Protein AF-A0A3D4G2L9-F1 (afdb_monomer_lite)

Radius of gyration: 35.02 Å; chains: 1; bounding box: 90×69×98 Å

Sequence (858 aa):
MGRDNPLTGMWLRDALRQKEFPTIKDLTLGGKFFPYRFGQALWAYVGGTYGDEAVVQLFRQSLRMGFSTAIEQVLGISQDSLSVDWKNSVEKAYGSLMEGRVAPDSTGTLLLSPKTGAGTQNLGPSLSPDGRYIAYMSEQDLFSVDLFLADAKTGQAIRKLSNTTSTPHFDALRFVESSGTWSPDGKYFAYAVYADGDNQIAIVEAETGGHWKTLKPLRDGAINNPAWSPDGRSIAFTGIVGGVSDLYLYDIESGDVRQLTHDRNADFNPDWSPDGATIVFASDRGPETDFDRLVYSEFRLSFLDVASGEVHTPEMLGNVRHSNPQYAPDGSVYFLSDPDGFSDIYQYQDTTVRRVTRTATGVSGHTSTAPALSVADKTGELAFTVFSDFEFHIVTLPATPTTTLATAPTPEEEAARQLPPSNPDRFSRVDGYLADATTGLDPVGFFSTAEASTYEPALALDYLGQPAFGVGTDRFGNYVGGGASASFSDMLGNKLLGTQVQAQGSVKDIGGSAFYADLSDRWNRVIGVSHIPYVLSFIEQGIDKNGRYLGQILDRIYVSSATAQVAYPFSMTRRFEARVGFTRYASNQQIQKYYVDQFGRCCYDLQIEDRPDRFDPLNMVNAGVALIYDNSYSGFVSPVRGGRSRYDLTATTGTINFLTATADWRRYFGLHRNLTFAVRGLHYGRYGNLTGANDQQVLQPTFLGYEWFIRGYDYRSFTPEECGASVGGVEGGACPVRNRLFGHKVAVMSGEFRVPLLGVEQYGLFTFPFVPTELVMFADGGLAWDSHLLNASGSLEMPDAPVLEFSRSSSERIPVFTAGVGARFNVLGFLVLEAYYAYPFQRPDKGAHWGFHLAPGW

Secondary structure (DSSP, 8-state):
---B-HHHHHHHHHHHHHT----HHHHHH-SSS-HHHHHHHHHHHHHHHH-HHHHHHHHHHHHHH-HHHHHHHHHSS-HHHHHHHHHHHHHHHHTGGGTTPBPGGGSSEEEESGGGT--SBEEEEEE-TTSSEEEEEEEEETTEEEEEEEETTT--EEEEEE-TTTSTTEEEE-TTT---EE-TTSSEEEEEEEETTEEEEEEEETTT--EEEEE---SSSEEEEEEE-TTSSEEEEEEEETTEEEEEEEETTT--EEE---SSS-EEEEEE-TTSSEEEEEE--STT-BTTTTB-PPPEEEEEETTT--EE----SSSS-EEEEEE-TTS-EEEEE-TTSSBEEEEEETTEEEE---BSSBB--SSSSS--EEE-TTT--EEEEEEETTEEEEEEE-------BPPPPPHHHHGGGBPSSSS-SS--HHHHHHH-TTTTPPPTTSS-TTTPPPP----EEEEEPPPEEEEEEETTEEEEEEEEEEEEE-TTS-EEEEEEEEEESEEEEEEEEEEEEE-SSSSEEEEEEEEEEEEEEEEEEEEETTEEEEEEEEEEEEEEEEEEEEEEESSSSEEEEEEEEEEEEEEEEEEEEEEE-TTSPEEEEEEEEEE--SSPPEEEEEEEEEEEEE--EE-SSSEEEEEEEEEEEEEEEESSEEEEEEEEEEEEEEEETTEEEEEEEEEEEEEEE-B-TTS-B-SPPEETTSTTT-TT--GGG--GGGS---SSS-S----HHHHTTEESEEEEEEEEEEEEEEE-TTS-SEE-TTS-EEEEEEEEEEEEE-S-EE-TTS-EES--PPP----SS-SS---EEEEEEEEEEEETTTEEEEEEEEEETT-TTT-SEEEEEEEE--

Foldseek 3Di:
DDFQALQLLLLLLQCVVVVHADQPVCLVPNDQDDVVSVVVLLLLACCLAVNNVLVVQQVVVCVPPNNQVSCCVSVVDGSRVSRVVSNVLSCVQQVVVLPPADAQCRQFAFQADVVLVFALAWAQWAAQLVRQKIWTWGPNDDPATFIFIDGRPRNHTPGTLDDCFPDVFFPHFPRFAAHWEAQLVRQKIWGWTQGLNAIWIWMAGPVPSHTDDIARLDPDWYWHAWEAANVRQKIWTWTQDPNATFIWIAGPPVRDIDTLDDDRKHWHQWYAFNVRQKIKTWIQDDPQDDVVLNTTQATFIWIAGRPPSDIDTDDDQPRWHWENWYAELVRKIWTWTQLLSATFIWIDDPNFIFTSRRHSRHFDGPDNHGNFWYANHNQRKIWGWDQHPNGITIRIDGNDDGDGTDDHDDPSSNLSSGSPPSRRPDDHPVVVCVVPVPPPDDDPCPPPPVPDDDDDFDWDWDDKDDKDWDWDQDPVGTKIKIKIKTWIGGPVRQKIKIKMWIAMRDPVQIWIKIKIWGNVDQWIKMKMKIKGKDWDWDWDWDADPVGTWTKIKIKIKIKIKIKIKIKGASDPFKIKIKMKMKIKIWIWMKIWIFHADPVRHTDPDTDIDTDPTPDDMFIKIKIKMKIKGDDFDDDFFGTAGHWIWMWMWMFMDGQWTWIWTKIKIKGWDNVDLFKIKIKIKIKIAIGDTQAGPVLDRPDWFDFCQPVVFPPPSDPVLDDVVQFDDDDDPDPDGHRLLRVFRGARIKIKIKIKMKGFDEDPPSHHPDDDHQKTKMKIWMKMKMGHAYQWDAPPVSDTDDGLDEDDDDDLDDSHNYMKMKTWMWMWICHRQFKIKIKIWIAISNRVPSGIDIDIDIDGGD

pLDDT: mean 87.5, std 12.09, range [35.16, 98.56]

Structure (mmCIF, N/CA/C/O backbone):
data_AF-A0A3D4G2L9-F1
#
_entry.id   AF-A0A3D4G2L9-F1
#
loop_
_atom_site.group_PDB
_atom_site.id
_atom_site.type_symbol
_atom_site.label_atom_id
_atom_site.label_alt_id
_atom_site.label_comp_id
_atom_site.label_asym_id
_atom_site.label_entity_id
_atom_site.label_seq_id
_atom_site.pdbx_PDB_ins_code
_atom_site.Cartn_x
_atom_site.Cartn_y
_atom_site.Cartn_z
_atom_site.occupancy
_atom_site.B_iso_or_equiv
_atom_site.auth_seq_id
_atom_site.auth_comp_id
_atom_site.auth_asym_id
_atom_site.auth_atom_id
_atom_site.pdbx_PDB_model_num
ATOM 1 N N . MET A 1 1 ? -20.601 18.721 8.412 1.00 57.03 1 MET A N 1
ATOM 2 C CA . MET A 1 1 ? -19.668 17.562 8.423 1.00 57.03 1 MET A CA 1
ATOM 3 C C . MET A 1 1 ? -20.036 16.731 9.641 1.00 57.03 1 MET A C 1
ATOM 5 O O . MET A 1 1 ? -20.140 17.361 10.679 1.00 57.03 1 MET A O 1
ATOM 9 N N . GLY A 1 2 ? -20.283 15.416 9.559 1.00 71.25 2 GLY A N 1
ATOM 10 C CA . GLY A 1 2 ? -20.695 14.625 10.736 1.00 71.25 2 GLY A CA 1
ATOM 11 C C . GLY A 1 2 ? -19.741 14.828 11.919 1.00 71.25 2 GLY A C 1
ATOM 12 O O . GLY A 1 2 ? -18.528 14.646 11.770 1.00 71.25 2 GLY A O 1
ATOM 13 N N . ARG A 1 3 ? -20.281 15.314 13.042 1.00 85.44 3 ARG A N 1
ATOM 14 C CA . ARG A 1 3 ? -19.499 15.845 14.168 1.00 85.44 3 ARG A CA 1
ATOM 15 C C . ARG A 1 3 ? -19.328 14.858 15.309 1.00 85.44 3 ARG A C 1
ATOM 17 O O . ARG A 1 3 ? -18.328 14.965 16.010 1.00 85.44 3 ARG A O 1
ATOM 24 N N . ASP A 1 4 ? -20.236 13.896 15.452 1.00 88.12 4 ASP A N 1
ATOM 25 C CA . ASP A 1 4 ? -20.054 12.771 16.364 1.00 88.12 4 ASP A CA 1
ATOM 26 C C . ASP A 1 4 ? -18.956 11.863 15.796 1.00 88.12 4 ASP A C 1
ATOM 28 O O . ASP A 1 4 ? -19.143 11.187 14.781 1.00 88.12 4 ASP A O 1
ATOM 32 N N . ASN A 1 5 ? -17.755 11.944 16.368 1.00 91.06 5 ASN A N 1
ATOM 33 C CA . ASN A 1 5 ? -16.632 11.121 15.942 1.00 91.06 5 ASN A CA 1
ATOM 34 C C . ASN A 1 5 ? -15.616 10.938 17.082 1.00 91.06 5 ASN A C 1
ATOM 36 O O . ASN A 1 5 ? -14.553 11.577 17.080 1.00 91.06 5 ASN A O 1
ATOM 40 N N . PRO A 1 6 ? -15.899 10.031 18.035 1.00 93.12 6 PRO A N 1
ATOM 41 C CA . PRO A 1 6 ? -15.015 9.752 19.166 1.00 93.12 6 PRO A CA 1
ATOM 42 C C . PRO A 1 6 ? -13.603 9.351 18.727 1.00 93.12 6 PRO A C 1
ATOM 44 O O . PRO A 1 6 ? -12.615 9.745 19.350 1.00 93.12 6 PRO A O 1
ATOM 47 N N . LEU A 1 7 ? -13.499 8.619 17.609 1.00 92.69 7 LEU A N 1
ATOM 48 C CA . LEU A 1 7 ? -12.228 8.171 17.054 1.00 92.69 7 LEU A CA 1
ATOM 49 C C . LEU A 1 7 ? -11.357 9.348 16.613 1.00 92.69 7 LEU A C 1
ATOM 51 O O . LEU A 1 7 ? -10.200 9.403 16.995 1.00 92.69 7 LEU A O 1
ATOM 55 N N . THR A 1 8 ? -11.875 10.315 15.856 1.00 94.25 8 THR A N 1
ATOM 56 C CA . THR A 1 8 ? -11.108 11.521 15.500 1.00 94.25 8 THR A CA 1
ATOM 57 C C . THR A 1 8 ? -10.847 12.403 16.729 1.00 94.25 8 THR A C 1
ATOM 59 O O . THR A 1 8 ? -9.760 12.972 16.847 1.00 94.25 8 THR A O 1
ATOM 62 N N . GLY A 1 9 ? -11.774 12.445 17.692 1.00 94.88 9 GLY A N 1
ATOM 63 C CA . GLY A 1 9 ? -11.560 13.086 18.994 1.00 94.88 9 GLY A CA 1
ATOM 64 C C . GLY A 1 9 ? -10.332 12.541 19.736 1.00 94.88 9 GLY A C 1
ATOM 65 O O . GLY A 1 9 ? -9.551 13.321 20.274 1.00 94.88 9 GLY A O 1
ATOM 66 N N . MET A 1 10 ? -10.087 11.226 19.689 1.00 95.25 10 MET A N 1
ATOM 67 C CA . MET A 1 10 ? -8.894 10.587 20.268 1.00 95.25 10 MET A CA 1
ATOM 68 C C . MET A 1 10 ? -7.580 11.187 19.739 1.00 95.25 10 MET A C 1
ATOM 70 O O . MET A 1 10 ? -6.679 11.461 20.531 1.00 95.25 10 MET A O 1
ATOM 74 N N . TRP A 1 11 ? -7.484 11.448 18.428 1.00 95.00 11 TRP A N 1
ATOM 75 C CA . TRP A 1 11 ? -6.295 12.052 17.804 1.00 95.00 11 TRP A CA 1
ATOM 76 C C . TRP A 1 11 ? -6.073 13.493 18.271 1.00 95.00 11 TRP A C 1
ATOM 78 O O . TRP A 1 11 ? -4.942 13.901 18.533 1.00 95.00 11 TRP A O 1
ATOM 88 N N . LEU A 1 12 ? -7.157 14.263 18.405 1.00 95.81 12 LEU A N 1
ATOM 89 C CA . LEU A 1 12 ? -7.102 15.630 18.920 1.00 95.81 12 LEU A CA 1
ATOM 90 C C . LEU A 1 12 ? -6.662 15.661 20.388 1.00 95.81 12 LEU A C 1
ATOM 92 O O . LEU A 1 12 ? -5.822 16.478 20.760 1.00 95.81 12 LEU A O 1
ATOM 96 N N . ARG A 1 13 ? -7.191 14.750 21.212 1.00 95.56 13 ARG A N 1
ATOM 97 C CA . ARG A 1 13 ? -6.804 14.609 22.622 1.00 95.56 13 ARG A CA 1
ATOM 98 C C . ARG A 1 13 ? -5.338 14.223 22.776 1.00 95.56 13 ARG A C 1
ATOM 100 O O . ARG A 1 13 ? -4.658 14.779 23.635 1.00 95.56 13 ARG A O 1
ATOM 107 N N . ASP A 1 14 ? -4.826 13.332 21.928 1.00 95.56 14 ASP A N 1
ATOM 108 C CA . ASP A 1 14 ? -3.401 12.992 21.941 1.00 95.56 14 ASP A CA 1
ATOM 109 C C . ASP A 1 14 ? -2.525 14.200 21.569 1.00 95.56 14 ASP A C 1
ATOM 111 O O . ASP A 1 14 ? -1.575 14.506 22.287 1.00 95.56 14 ASP A O 1
ATOM 115 N N . ALA A 1 15 ? -2.915 14.974 20.549 1.00 95.19 15 ALA A N 1
ATOM 116 C CA . ALA A 1 15 ? -2.230 16.216 20.182 1.00 95.19 15 ALA A CA 1
ATOM 117 C C . ALA A 1 15 ? -2.188 17.242 21.330 1.00 95.19 15 ALA A C 1
ATOM 119 O O . ALA A 1 15 ? -1.148 17.859 21.581 1.00 95.19 15 ALA A O 1
ATOM 120 N N . LEU A 1 16 ? -3.293 17.402 22.069 1.00 94.31 16 LEU A N 1
ATOM 121 C CA . LEU A 1 16 ? -3.329 18.250 23.265 1.00 94.31 16 LEU A CA 1
ATOM 122 C C . LEU A 1 16 ? -2.407 17.727 24.369 1.00 94.31 16 LEU A C 1
ATOM 124 O O . LEU A 1 16 ? -1.649 18.502 24.954 1.00 94.31 16 LEU A O 1
ATOM 128 N N . ARG A 1 17 ? -2.444 16.416 24.637 1.00 93.69 17 ARG A N 1
ATOM 129 C CA . ARG A 1 17 ? -1.611 15.762 25.657 1.00 93.69 17 ARG A CA 1
ATOM 130 C C . ARG A 1 17 ? -0.122 15.943 25.365 1.00 93.69 17 ARG A C 1
ATOM 132 O O . ARG A 1 17 ? 0.632 16.285 26.274 1.00 93.69 17 ARG A O 1
ATOM 139 N N . GLN A 1 18 ? 0.278 15.774 24.104 1.00 92.88 18 GLN A N 1
ATOM 140 C CA . GLN A 1 18 ? 1.651 15.994 23.639 1.00 92.88 18 GLN A CA 1
ATOM 141 C C . GLN A 1 18 ? 2.049 17.470 23.598 1.00 92.88 18 GLN A C 1
ATOM 143 O O . GLN A 1 18 ? 3.231 17.786 23.500 1.00 92.88 18 GLN A O 1
ATOM 148 N N . LYS A 1 19 ? 1.077 18.389 23.682 1.00 93.50 19 LYS A N 1
ATOM 149 C CA . LYS A 1 19 ? 1.259 19.822 23.402 1.00 93.50 19 LYS A CA 1
ATOM 150 C C . LYS A 1 19 ? 1.790 20.069 21.984 1.00 93.50 19 LYS A C 1
ATOM 152 O O . LYS A 1 19 ? 2.427 21.089 21.721 1.00 93.50 19 LYS A O 1
ATOM 157 N N . GLU A 1 20 ? 1.479 19.158 21.069 1.00 92.81 20 GLU A N 1
ATOM 158 C CA . GLU A 1 20 ? 1.889 19.174 19.671 1.00 92.81 20 GLU A CA 1
ATOM 159 C C . GLU A 1 20 ? 0.643 19.163 18.787 1.00 92.81 20 GLU A C 1
ATOM 161 O O . GLU A 1 20 ? 0.123 18.116 18.418 1.00 92.81 20 GLU A O 1
ATOM 166 N N . PHE A 1 21 ? 0.144 20.351 18.456 1.00 94.31 21 PHE A N 1
ATOM 167 C CA . PHE A 1 21 ? -1.067 20.514 17.656 1.00 94.31 21 PHE A CA 1
ATOM 168 C C . PHE A 1 21 ? -0.716 21.046 16.256 1.00 94.31 21 PHE A C 1
ATOM 170 O O . PHE A 1 21 ? 0.056 22.007 16.179 1.00 94.31 21 PHE A O 1
ATOM 177 N N . PRO A 1 22 ? -1.244 20.463 15.161 1.00 93.94 22 PRO A N 1
ATOM 178 C CA . PRO A 1 22 ? -0.852 20.855 13.811 1.00 93.94 22 PRO A CA 1
ATOM 179 C C . PRO A 1 22 ? -1.331 22.258 13.453 1.00 93.94 22 PRO A C 1
ATOM 181 O O . PRO A 1 22 ? -2.478 22.628 13.707 1.00 93.94 22 PRO A O 1
ATOM 184 N N . THR A 1 23 ? -0.482 23.011 12.757 1.00 93.62 23 THR A N 1
ATOM 185 C CA . THR A 1 23 ? -0.946 24.169 11.993 1.00 93.62 23 THR A CA 1
ATOM 186 C C . THR A 1 23 ? -1.552 23.718 10.667 1.00 93.62 23 THR A C 1
ATOM 188 O O . THR A 1 23 ? -1.277 22.631 10.155 1.00 93.62 23 THR A O 1
ATOM 191 N N . ILE A 1 24 ? -2.326 24.592 10.029 1.00 91.44 24 ILE A N 1
ATOM 192 C CA . ILE A 1 24 ? -2.864 24.327 8.686 1.00 91.44 24 ILE A CA 1
ATOM 193 C C . ILE A 1 24 ? -1.741 24.153 7.648 1.00 91.44 24 ILE A C 1
ATOM 195 O O . ILE A 1 24 ? -1.888 23.433 6.658 1.00 91.44 24 ILE A O 1
ATOM 199 N N . LYS A 1 25 ? -0.584 24.783 7.884 1.00 88.81 25 LYS A N 1
ATOM 200 C CA . LYS A 1 25 ? 0.602 24.606 7.043 1.00 88.81 25 LYS A CA 1
ATOM 201 C C . LYS A 1 25 ? 1.200 23.205 7.204 1.00 88.81 25 LYS A C 1
ATOM 203 O O . LYS A 1 25 ? 1.590 22.591 6.214 1.00 88.81 25 LYS A O 1
ATOM 208 N N . ASP A 1 26 ? 1.215 22.675 8.424 1.00 89.00 26 ASP A N 1
ATOM 209 C CA . ASP A 1 26 ? 1.700 21.316 8.684 1.00 89.00 26 ASP A CA 1
ATOM 210 C C . ASP A 1 26 ? 0.813 20.265 8.010 1.00 89.00 26 ASP A C 1
ATOM 212 O O . ASP A 1 26 ? 1.333 19.297 7.468 1.00 89.00 26 ASP A O 1
ATOM 216 N N . LEU A 1 27 ? -0.507 20.489 7.954 1.00 87.94 27 LEU A N 1
ATOM 217 C CA . LEU A 1 27 ? -1.450 19.596 7.262 1.00 87.94 27 LEU A CA 1
ATOM 218 C C . LEU A 1 27 ? -1.332 19.624 5.730 1.00 87.94 27 LEU A C 1
ATOM 220 O O . LEU A 1 27 ? -1.838 18.722 5.067 1.00 87.94 27 LEU A O 1
ATOM 224 N N . THR A 1 28 ? -0.702 20.657 5.163 1.00 77.56 28 THR A N 1
ATOM 225 C CA . THR A 1 28 ? -0.549 20.815 3.705 1.00 77.56 28 THR A CA 1
ATOM 226 C C . THR A 1 28 ? 0.829 20.407 3.196 1.00 77.56 28 THR A C 1
ATOM 228 O O . THR A 1 28 ? 0.941 19.983 2.049 1.00 77.56 28 THR A O 1
ATOM 231 N N . LEU A 1 29 ? 1.874 20.535 4.018 1.00 71.88 29 LEU A N 1
ATOM 232 C CA . LEU A 1 29 ? 3.267 20.327 3.599 1.00 71.88 29 LEU A CA 1
ATOM 233 C C . LEU A 1 29 ? 4.023 19.282 4.436 1.00 71.88 29 LEU A C 1
ATOM 235 O O . LEU A 1 29 ? 5.112 18.869 4.042 1.00 71.88 29 LEU A O 1
ATOM 239 N N . GLY A 1 30 ? 3.495 18.885 5.596 1.00 68.44 30 GLY A N 1
ATOM 240 C CA . GLY A 1 30 ? 4.142 17.963 6.528 1.00 68.44 30 GLY A CA 1
ATOM 241 C C . GLY A 1 30 ? 3.602 16.533 6.438 1.00 68.44 30 GLY A C 1
ATOM 242 O O . GLY A 1 30 ? 2.442 16.310 6.112 1.00 68.44 30 GLY A O 1
ATOM 243 N N . GLY A 1 31 ? 4.448 15.552 6.770 1.00 68.12 31 GLY A N 1
ATOM 244 C CA . GLY A 1 31 ? 4.070 14.130 6.843 1.00 68.12 31 GLY A CA 1
ATOM 245 C C . GLY A 1 31 ? 3.801 13.603 8.258 1.00 68.12 31 GLY A C 1
ATOM 246 O O . GLY A 1 31 ? 3.471 12.433 8.410 1.00 68.12 31 GLY A O 1
ATOM 247 N N . LYS A 1 32 ? 3.970 14.436 9.298 1.00 80.12 32 LYS A N 1
ATOM 248 C CA . LYS A 1 32 ? 3.861 14.015 10.709 1.00 80.12 32 LYS A CA 1
ATOM 249 C C . LYS A 1 32 ? 2.415 13.771 11.149 1.00 80.12 32 LYS A C 1
ATOM 251 O O . LYS A 1 32 ? 2.148 12.833 11.888 1.00 80.12 32 LYS A O 1
ATOM 256 N N . PHE A 1 33 ? 1.493 14.630 10.728 1.00 86.25 33 PHE A N 1
ATOM 257 C CA . PHE A 1 33 ? 0.098 14.582 11.161 1.00 86.25 33 PHE A CA 1
ATOM 258 C C . PHE A 1 33 ? -0.756 13.921 10.095 1.00 86.25 33 PHE A C 1
ATOM 260 O O . PHE A 1 33 ? -0.659 14.280 8.926 1.00 86.25 33 PHE A O 1
ATOM 267 N N . PHE A 1 34 ? -1.624 12.993 10.496 1.00 83.06 34 PHE A N 1
ATOM 268 C CA . PHE A 1 34 ? -2.478 12.268 9.564 1.00 83.06 34 PHE A CA 1
ATOM 269 C C . PHE A 1 34 ? -3.596 13.181 9.012 1.00 83.06 34 PHE A C 1
ATOM 271 O O . PHE A 1 34 ? -4.556 13.472 9.741 1.00 83.06 34 PHE A O 1
ATOM 278 N N . PRO A 1 35 ? -3.530 13.638 7.741 1.00 83.81 35 PRO A N 1
ATOM 279 C CA . PRO A 1 35 ? -4.406 14.708 7.259 1.00 83.81 35 PRO A CA 1
ATOM 280 C C . PRO A 1 35 ? -5.878 14.306 7.219 1.00 83.81 35 PRO A C 1
ATOM 282 O O . PRO A 1 35 ? -6.743 15.165 7.316 1.00 83.81 35 PRO A O 1
ATOM 285 N N . TYR A 1 36 ? -6.183 13.009 7.125 1.00 83.38 36 TYR A N 1
ATOM 286 C CA . TYR A 1 36 ? -7.562 12.525 7.120 1.00 83.38 36 TYR A CA 1
ATOM 287 C C . TYR A 1 36 ? -8.292 12.842 8.439 1.00 83.38 36 TYR A C 1
ATOM 289 O O . TYR A 1 36 ? -9.404 13.363 8.420 1.00 83.38 36 TYR A O 1
ATOM 297 N N . ARG A 1 37 ? -7.647 12.607 9.593 1.00 90.81 37 ARG A N 1
ATOM 298 C CA . ARG A 1 37 ? -8.242 12.848 10.923 1.00 90.81 37 ARG A CA 1
ATOM 299 C C . ARG A 1 37 ? -8.243 14.329 11.281 1.00 90.81 37 ARG A C 1
ATOM 301 O O . ARG A 1 37 ? -9.284 14.898 11.600 1.00 90.81 37 ARG A O 1
ATOM 308 N N . PHE A 1 38 ? -7.085 14.976 11.175 1.00 93.81 38 PHE A N 1
ATOM 309 C CA . PHE A 1 38 ? -6.957 16.397 11.500 1.00 93.81 38 PHE A CA 1
ATOM 310 C C . PHE A 1 38 ? -7.678 17.296 10.492 1.00 93.81 38 PHE A C 1
ATOM 312 O O . PHE A 1 38 ? -8.262 18.298 10.886 1.00 93.81 38 PHE A O 1
ATOM 319 N N . GLY A 1 39 ? -7.705 16.919 9.213 1.00 92.31 39 GLY A N 1
ATOM 320 C CA . GLY A 1 39 ? -8.463 17.614 8.177 1.00 92.31 39 GLY A CA 1
ATOM 321 C C . GLY A 1 39 ? -9.968 17.514 8.402 1.00 92.31 39 GLY A C 1
ATOM 322 O O . GLY A 1 39 ? -10.643 18.537 8.342 1.00 92.31 39 GLY A O 1
ATOM 323 N N . GLN A 1 40 ? -10.501 16.332 8.748 1.00 92.19 40 GLN A N 1
ATOM 324 C CA . GLN A 1 40 ? -11.907 16.202 9.160 1.00 92.19 40 GLN A CA 1
ATOM 325 C C . GLN A 1 40 ? -12.220 17.140 10.332 1.00 92.19 40 GLN A C 1
ATOM 327 O O . GLN A 1 40 ? -13.193 17.889 10.272 1.00 92.19 40 GLN A O 1
ATOM 332 N N . ALA A 1 41 ? -11.395 17.121 11.382 1.00 94.69 41 ALA A N 1
ATOM 333 C CA . ALA A 1 41 ? -11.581 17.975 12.550 1.00 94.69 41 ALA A CA 1
ATOM 334 C C . ALA A 1 41 ? -11.489 19.474 12.225 1.00 94.69 41 ALA A C 1
ATOM 336 O O . ALA A 1 41 ? -12.287 20.256 12.740 1.00 94.69 41 ALA A O 1
ATOM 337 N N . LEU A 1 42 ? -10.570 19.879 11.345 1.00 94.44 42 LEU A N 1
ATOM 338 C CA . LEU A 1 42 ? -10.479 21.253 10.853 1.00 94.44 42 LEU A CA 1
ATOM 339 C C . LEU A 1 42 ? -11.754 21.647 10.099 1.00 94.44 42 LEU A C 1
ATOM 341 O O . LEU A 1 42 ? -12.297 22.723 10.329 1.00 94.44 42 LEU A O 1
ATOM 345 N N . TRP A 1 43 ? -12.270 20.780 9.227 1.00 92.50 43 TRP A N 1
ATOM 346 C CA . TRP A 1 43 ? -13.494 21.071 8.484 1.00 92.50 43 TRP A CA 1
ATOM 347 C C . TRP A 1 43 ? -14.745 21.070 9.361 1.00 92.50 43 TRP A C 1
ATOM 349 O O . TRP A 1 43 ? -15.643 21.877 9.124 1.00 92.50 43 TRP A O 1
ATOM 359 N N . ALA A 1 44 ? -14.800 20.220 10.388 1.00 91.94 44 ALA A N 1
ATOM 360 C CA . ALA A 1 44 ? -15.837 20.278 11.414 1.00 91.94 44 ALA A CA 1
ATOM 361 C C . ALA A 1 44 ? -15.784 21.615 12.169 1.00 91.94 44 ALA A C 1
ATOM 363 O O . ALA A 1 44 ? -16.822 22.248 12.363 1.00 91.94 44 ALA A O 1
ATOM 364 N N . TYR A 1 45 ? -14.582 22.094 12.500 1.00 93.75 45 TYR A N 1
ATOM 365 C CA . TYR A 1 45 ? -14.388 23.395 13.132 1.00 93.75 45 TYR A CA 1
ATOM 366 C C . TYR A 1 45 ? -14.801 24.562 12.222 1.00 93.75 45 TYR A C 1
ATOM 368 O O . TYR A 1 45 ? -15.561 25.434 12.648 1.00 93.75 45 TYR A O 1
ATOM 376 N N . VAL A 1 46 ? -14.357 24.568 10.959 1.00 93.62 46 VAL A N 1
ATOM 377 C CA . VAL A 1 46 ? -14.706 25.615 9.986 1.00 93.62 46 VAL A CA 1
ATOM 378 C C . VAL A 1 46 ? -16.212 25.624 9.720 1.00 93.62 46 VAL A C 1
ATOM 380 O O . VAL A 1 46 ? -16.831 26.685 9.779 1.00 93.62 46 VAL A O 1
ATOM 383 N N . GLY A 1 47 ? -16.817 24.456 9.491 1.00 91.62 47 GLY A N 1
ATOM 384 C CA . GLY A 1 47 ? -18.261 24.322 9.292 1.00 91.62 47 GLY A CA 1
ATOM 385 C C . GLY A 1 47 ? -19.065 24.754 10.520 1.00 91.62 47 GLY A C 1
ATOM 386 O O . GLY A 1 47 ? -20.023 25.509 10.387 1.00 91.62 47 GLY A O 1
ATOM 387 N N . GLY A 1 48 ? -18.639 24.364 11.725 1.00 90.25 48 GLY A N 1
ATOM 388 C CA . GLY A 1 48 ? -19.311 24.736 12.973 1.00 90.25 48 GLY A CA 1
ATOM 389 C C . GLY A 1 48 ? -19.171 26.215 13.352 1.00 90.25 48 GLY A C 1
ATOM 390 O O . GLY A 1 48 ? -20.084 26.778 13.949 1.00 90.25 48 GLY A O 1
ATOM 391 N N . THR A 1 49 ? -18.059 26.860 12.989 1.00 92.00 49 THR A N 1
ATOM 392 C CA . THR A 1 49 ? -17.765 28.259 13.361 1.00 92.00 49 THR A CA 1
ATOM 393 C C . THR A 1 49 ? -18.238 29.255 12.298 1.00 92.00 49 THR A C 1
ATOM 395 O O . THR A 1 49 ? -18.864 30.270 12.611 1.00 92.00 49 THR A O 1
ATOM 398 N N . TYR A 1 50 ? -17.970 28.968 11.022 1.00 92.06 50 TYR A N 1
ATOM 399 C CA . TYR A 1 50 ? -18.242 29.869 9.895 1.00 92.06 50 TYR A CA 1
ATOM 400 C C . TYR A 1 50 ? -19.460 29.438 9.062 1.00 92.06 50 TYR A C 1
ATOM 402 O O . TYR A 1 50 ? -19.993 30.246 8.297 1.00 92.06 50 TYR A O 1
ATOM 410 N N . GLY A 1 51 ? -19.970 28.221 9.267 1.00 91.00 51 GLY A N 1
ATOM 411 C CA . GLY A 1 51 ? -21.083 27.628 8.525 1.00 91.00 51 GLY A CA 1
ATOM 412 C C . GLY A 1 51 ? -20.609 26.707 7.397 1.00 91.00 51 GLY A C 1
ATOM 413 O O . GLY A 1 51 ? -19.563 26.936 6.791 1.00 91.00 51 GLY A O 1
ATOM 414 N N . ASP A 1 52 ? -21.408 25.689 7.067 1.00 89.06 52 ASP A N 1
ATOM 415 C CA . ASP A 1 52 ? -21.067 24.689 6.037 1.00 89.06 52 ASP A CA 1
ATOM 416 C C . ASP A 1 52 ? -20.777 25.308 4.651 1.00 89.06 52 ASP A C 1
ATOM 418 O O . ASP A 1 52 ? -19.940 24.806 3.903 1.00 89.06 52 ASP A O 1
ATOM 422 N N . GLU A 1 53 ? -21.416 26.432 4.304 1.00 90.56 53 GLU A N 1
ATOM 423 C CA . GLU A 1 53 ? -21.176 27.134 3.031 1.00 90.56 53 GLU A CA 1
ATOM 424 C C . GLU A 1 53 ? -19.742 27.681 2.934 1.00 90.56 53 GLU A C 1
ATOM 426 O O . GLU A 1 53 ? -19.164 27.708 1.847 1.00 90.56 53 GLU A O 1
ATOM 431 N N . ALA A 1 54 ? -19.125 28.061 4.059 1.00 92.88 54 ALA A N 1
ATOM 432 C CA . ALA A 1 54 ? -17.745 28.538 4.070 1.00 92.88 54 ALA A CA 1
ATOM 433 C C . ALA A 1 54 ? -16.775 27.447 3.590 1.00 92.88 54 ALA A C 1
ATOM 435 O O . ALA A 1 54 ? -15.850 27.737 2.833 1.00 92.88 54 ALA A O 1
ATOM 436 N N . VAL A 1 55 ? -17.033 26.183 3.948 1.00 92.19 55 VAL A N 1
ATOM 437 C CA . VAL A 1 55 ? -16.257 25.029 3.468 1.00 92.19 55 VAL A CA 1
ATOM 438 C C . VAL A 1 55 ? -16.340 24.930 1.941 1.00 92.19 55 VAL A C 1
ATOM 440 O O . VAL A 1 55 ? -15.314 24.840 1.267 1.00 92.19 55 VAL A O 1
ATOM 443 N N . VAL A 1 56 ? -17.546 25.029 1.372 1.00 91.56 56 VAL A N 1
ATOM 444 C CA . VAL A 1 56 ? -17.768 24.972 -0.086 1.00 91.56 56 VAL A CA 1
ATOM 445 C C . VAL A 1 56 ? -17.044 26.110 -0.809 1.00 91.56 56 VAL A C 1
ATOM 447 O O . VAL A 1 56 ? -16.390 25.890 -1.834 1.00 91.56 56 VAL A O 1
ATOM 450 N N . GLN A 1 57 ? -17.140 27.331 -0.282 1.00 94.56 57 GLN A N 1
ATOM 451 C CA . GLN A 1 57 ? -16.481 28.497 -0.869 1.00 94.56 57 GLN A CA 1
ATOM 452 C C . GLN A 1 57 ? -14.954 28.377 -0.800 1.00 94.56 57 GLN A C 1
ATOM 454 O O . GLN A 1 57 ? -14.288 28.676 -1.791 1.00 94.56 57 GLN A O 1
ATOM 459 N N . LEU A 1 58 ? -14.393 27.863 0.299 1.00 95.06 58 LEU A N 1
ATOM 460 C CA . LEU A 1 58 ? -12.953 27.609 0.419 1.00 95.06 58 LEU A CA 1
ATOM 461 C C . LEU A 1 58 ? -12.448 26.640 -0.652 1.00 95.06 58 LEU A C 1
ATOM 463 O O . LEU A 1 58 ? -11.466 26.945 -1.332 1.00 95.06 58 LEU A O 1
ATOM 467 N N . PHE A 1 59 ? -13.132 25.512 -0.869 1.00 91.88 59 PHE A N 1
ATOM 468 C CA . PHE A 1 59 ? -12.756 24.572 -1.931 1.00 91.88 59 PHE A CA 1
ATOM 469 C C . PHE A 1 59 ? -12.797 25.230 -3.316 1.00 91.88 59 PHE A C 1
ATOM 471 O O . PHE A 1 59 ? -11.854 25.096 -4.092 1.00 91.88 59 PHE A O 1
ATOM 478 N N . ARG A 1 60 ? -13.836 26.014 -3.624 1.00 94.00 60 ARG A N 1
ATOM 479 C CA . ARG A 1 60 ? -13.956 26.687 -4.930 1.00 94.00 60 ARG A CA 1
ATOM 480 C C . ARG A 1 60 ? -12.907 27.774 -5.155 1.00 94.00 60 ARG A C 1
ATOM 482 O O . ARG A 1 60 ? -12.373 27.878 -6.259 1.00 94.00 60 ARG A O 1
ATOM 489 N N . GLN A 1 61 ? -12.631 28.597 -4.145 1.00 95.44 61 GLN A N 1
ATOM 490 C CA . GLN A 1 61 ? -11.670 29.695 -4.272 1.00 95.44 61 GLN A CA 1
ATOM 491 C C . GLN A 1 61 ? -10.228 29.186 -4.255 1.00 95.44 61 GLN A C 1
ATOM 493 O O . GLN A 1 61 ? -9.412 29.662 -5.042 1.00 95.44 61 GLN A O 1
ATOM 498 N N . SER A 1 62 ? -9.916 28.174 -3.438 1.00 93.12 62 SER A N 1
ATOM 499 C CA . SER A 1 62 ? -8.556 27.623 -3.340 1.00 93.12 62 SER A CA 1
ATOM 500 C C . SER A 1 62 ? -8.023 27.094 -4.673 1.00 93.12 62 SER A C 1
ATOM 502 O O . SER A 1 62 ? -6.850 27.304 -4.973 1.00 93.12 62 SER A O 1
ATOM 504 N N . LEU A 1 63 ? -8.888 26.527 -5.523 1.00 89.56 63 LEU A N 1
ATOM 505 C CA . LEU A 1 63 ? -8.536 26.102 -6.884 1.00 89.56 63 LEU A CA 1
ATOM 506 C C . LEU A 1 63 ? -8.088 27.257 -7.797 1.00 89.56 63 LEU A C 1
ATOM 508 O O . LEU A 1 63 ? -7.381 27.025 -8.772 1.00 89.56 63 LEU A O 1
ATOM 512 N N . ARG A 1 64 ? -8.510 28.496 -7.516 1.00 90.25 64 ARG A N 1
ATOM 513 C CA . ARG A 1 64 ? -8.230 29.674 -8.357 1.00 90.25 64 ARG A CA 1
ATOM 514 C C . ARG A 1 64 ? -7.058 30.508 -7.859 1.00 90.25 64 ARG A C 1
ATOM 516 O O . ARG A 1 64 ? -6.311 31.038 -8.673 1.00 90.25 64 ARG A O 1
ATOM 523 N N . MET A 1 65 ? -6.936 30.672 -6.544 1.00 92.88 65 MET A N 1
ATOM 524 C CA . MET A 1 65 ? -5.992 31.619 -5.931 1.00 92.88 65 MET A CA 1
ATOM 525 C C . MET A 1 65 ? -5.057 30.988 -4.895 1.00 92.88 65 MET A C 1
ATOM 527 O O . MET A 1 65 ? -4.256 31.692 -4.289 1.00 92.88 65 MET A O 1
ATOM 531 N N . GLY A 1 66 ? -5.139 29.673 -4.691 1.00 89.00 66 GLY A N 1
ATOM 532 C CA . GLY A 1 66 ? -4.402 28.975 -3.645 1.00 89.00 66 GLY A CA 1
ATOM 533 C C . GLY A 1 66 ? -5.115 29.005 -2.291 1.00 89.00 66 GLY A C 1
ATOM 534 O O . GLY A 1 66 ? -5.980 29.839 -2.017 1.00 89.00 66 GLY A O 1
ATOM 535 N N . PHE A 1 67 ? -4.761 28.048 -1.434 1.00 89.19 67 PHE A N 1
ATOM 536 C CA . PHE A 1 67 ? -5.481 27.776 -0.189 1.00 89.19 67 PHE A CA 1
ATOM 537 C C . PHE A 1 67 ? -5.377 28.901 0.853 1.00 89.19 67 PHE A C 1
ATOM 539 O O . PHE A 1 67 ? -6.388 29.296 1.426 1.00 89.19 67 PHE A O 1
ATOM 546 N N . SER A 1 68 ? -4.182 29.464 1.055 1.00 91.12 68 SER A N 1
ATOM 547 C CA . SER A 1 68 ? -3.952 30.514 2.059 1.00 91.12 68 SER A CA 1
ATOM 548 C C . SER A 1 68 ? -4.756 31.786 1.755 1.00 91.12 68 SER A C 1
ATOM 550 O O . SER A 1 68 ? -5.505 32.274 2.598 1.00 91.12 68 SER A O 1
ATOM 552 N N . THR A 1 69 ? -4.708 32.260 0.506 1.00 94.06 69 THR A N 1
ATOM 553 C CA . THR A 1 69 ? -5.472 33.436 0.064 1.00 94.06 69 THR A CA 1
ATOM 554 C C . THR A 1 69 ? -6.982 33.191 0.102 1.00 94.06 69 THR A C 1
ATOM 556 O O . THR A 1 69 ? -7.746 34.096 0.436 1.00 94.06 69 THR A O 1
ATOM 559 N N . ALA A 1 70 ? -7.432 31.966 -0.187 1.00 95.62 70 ALA A N 1
ATOM 560 C CA . ALA A 1 70 ? -8.842 31.608 -0.066 1.00 95.62 70 ALA A CA 1
ATOM 561 C C . ALA A 1 70 ? -9.340 31.686 1.389 1.00 95.62 70 ALA A C 1
ATOM 563 O O . ALA A 1 70 ? -10.449 32.170 1.612 1.00 95.62 70 ALA A O 1
ATOM 564 N N . ILE A 1 71 ? -8.531 31.266 2.372 1.00 95.44 71 ILE A N 1
ATOM 565 C CA . ILE A 1 71 ? -8.860 31.398 3.804 1.00 95.44 71 ILE A CA 1
ATOM 566 C C . ILE A 1 71 ? -9.097 32.863 4.171 1.00 95.44 71 ILE A C 1
ATOM 568 O O . ILE A 1 71 ? -10.146 33.187 4.730 1.00 95.44 71 ILE A O 1
ATOM 572 N N . GLU A 1 72 ? -8.182 33.751 3.787 1.00 95.88 72 GLU A N 1
ATOM 573 C CA . GLU A 1 72 ? -8.295 35.182 4.081 1.00 95.88 72 GLU A CA 1
ATOM 574 C C . GLU A 1 72 ? -9.542 35.810 3.453 1.00 95.88 72 GLU A C 1
ATOM 576 O O . GLU A 1 72 ? -10.258 36.558 4.119 1.00 95.88 72 GLU A O 1
ATOM 581 N N . GLN A 1 73 ? -9.848 35.480 2.195 1.00 95.81 73 GLN A N 1
ATOM 582 C CA . GLN A 1 73 ? -11.012 36.043 1.506 1.00 95.81 73 GLN A CA 1
ATOM 583 C C . GLN A 1 73 ? -12.350 35.502 2.017 1.00 95.81 73 GLN A C 1
ATOM 585 O O . GLN A 1 73 ? -13.324 36.252 2.069 1.00 95.81 73 GLN A O 1
ATOM 590 N N . VAL A 1 74 ? -12.425 34.210 2.351 1.00 96.50 74 VAL A N 1
ATOM 591 C CA . VAL A 1 74 ? -13.693 33.559 2.717 1.00 96.50 74 VAL A CA 1
ATOM 592 C C . VAL A 1 74 ? -13.985 33.693 4.210 1.00 96.50 74 VAL A C 1
ATOM 594 O O . VAL A 1 74 ? -15.130 33.945 4.581 1.00 96.50 74 VAL A O 1
ATOM 597 N N . LEU A 1 75 ? -12.976 33.528 5.071 1.00 95.88 75 LEU A N 1
ATOM 598 C CA . LEU A 1 75 ? -13.152 33.540 6.529 1.00 95.88 75 LEU A CA 1
ATOM 599 C C . LEU A 1 75 ? -12.815 34.892 7.168 1.00 95.88 75 LEU A C 1
ATOM 601 O O . LEU A 1 75 ? -13.183 35.124 8.318 1.00 95.88 75 LEU A O 1
ATOM 605 N N . GLY A 1 76 ? -12.127 35.783 6.446 1.00 96.69 76 GLY A N 1
ATOM 606 C CA . GLY A 1 76 ? -11.743 37.106 6.947 1.00 96.69 76 GLY A CA 1
ATOM 607 C C . GLY A 1 76 ? -10.608 37.091 7.976 1.00 96.69 76 GLY A C 1
ATOM 608 O O . GLY A 1 76 ? -10.379 38.103 8.635 1.00 96.69 76 GLY A O 1
ATOM 609 N N . ILE A 1 77 ? -9.908 35.963 8.129 1.00 96.88 77 ILE A N 1
ATOM 610 C CA . ILE A 1 77 ? -8.766 35.798 9.036 1.00 96.88 77 ILE A CA 1
ATOM 611 C C . ILE A 1 77 ? -7.600 35.123 8.316 1.00 96.88 77 ILE A C 1
ATOM 613 O O . ILE A 1 77 ? -7.799 34.440 7.314 1.00 96.88 77 ILE A O 1
ATOM 617 N N . SER A 1 78 ? -6.383 35.295 8.829 1.00 96.25 78 SER A N 1
ATOM 618 C CA . SER A 1 78 ? -5.212 34.621 8.268 1.00 96.25 78 SER A CA 1
ATOM 619 C C . SER A 1 78 ? -5.216 33.123 8.584 1.00 96.25 78 SER A C 1
ATOM 621 O O . SER A 1 78 ? -5.835 32.661 9.548 1.00 96.25 78 SER A O 1
ATOM 623 N N . GLN A 1 79 ? -4.465 32.355 7.794 1.00 94.56 79 GLN A N 1
ATOM 624 C CA . GLN A 1 79 ? -4.233 30.928 8.040 1.00 94.56 79 GLN A CA 1
ATOM 625 C C . GLN A 1 79 ? -3.614 30.657 9.427 1.00 94.56 79 GLN A C 1
ATOM 627 O O . GLN A 1 79 ? -3.931 29.651 10.068 1.00 94.56 79 GLN A O 1
ATOM 632 N N . ASP A 1 80 ? -2.754 31.556 9.906 1.00 95.00 80 ASP A N 1
ATOM 633 C CA . ASP A 1 80 ? -2.117 31.428 11.218 1.00 95.00 80 ASP A CA 1
ATOM 634 C C . ASP A 1 80 ? -3.130 31.659 12.346 1.00 95.00 80 ASP A C 1
ATOM 636 O O . ASP A 1 80 ? -3.203 30.858 13.278 1.00 95.00 80 ASP A O 1
ATOM 640 N N . SER A 1 81 ? -3.974 32.692 12.228 1.00 96.81 81 SER A N 1
ATOM 641 C CA . SER A 1 81 ? -5.065 32.940 13.178 1.00 96.81 81 SER A CA 1
ATOM 642 C C . SER A 1 81 ? -6.048 31.774 13.221 1.00 96.81 81 SER A C 1
ATOM 644 O O . SER A 1 81 ? -6.386 31.312 14.306 1.00 96.81 81 SER A O 1
ATOM 646 N N . LEU A 1 82 ? -6.423 31.220 12.062 1.00 96.25 82 LEU A N 1
ATOM 647 C CA . LEU A 1 82 ? -7.320 30.064 12.000 1.00 96.25 82 LEU A CA 1
ATOM 648 C C . LEU A 1 82 ? -6.721 28.839 12.709 1.00 96.25 82 LEU A C 1
ATOM 650 O O . LEU A 1 82 ? -7.439 28.112 13.391 1.00 96.25 82 LEU A O 1
ATOM 654 N N . SER A 1 83 ? -5.406 28.626 12.584 1.00 95.81 83 SER A N 1
ATOM 655 C CA . SER A 1 83 ? -4.706 27.536 13.279 1.00 95.81 83 SER A CA 1
ATOM 656 C C . SER A 1 83 ? -4.755 27.711 14.804 1.00 95.81 83 SER A C 1
ATOM 658 O O . SER A 1 83 ? -4.994 26.744 15.529 1.00 95.81 83 SER A O 1
ATOM 660 N N . VAL A 1 84 ? -4.556 28.940 15.295 1.00 96.94 84 VAL A N 1
ATOM 661 C CA . VAL A 1 84 ? -4.624 29.271 16.729 1.00 96.94 84 VAL A CA 1
ATOM 662 C C . VAL A 1 84 ? -6.045 29.110 17.267 1.00 96.94 84 VAL A C 1
ATOM 664 O O . VAL A 1 84 ? -6.240 28.457 18.291 1.00 96.94 84 VAL A O 1
ATOM 667 N N . ASP A 1 85 ? -7.040 29.655 16.570 1.00 96.19 85 ASP A N 1
ATOM 668 C CA . ASP A 1 85 ? -8.435 29.613 17.012 1.00 96.19 85 ASP A CA 1
ATOM 669 C C . ASP A 1 85 ? -8.985 28.182 17.015 1.00 96.19 85 ASP A C 1
ATOM 671 O O . ASP A 1 85 ? -9.680 27.782 17.956 1.00 96.19 85 ASP A O 1
ATOM 675 N N . TRP A 1 86 ? -8.609 27.373 16.019 1.00 95.88 86 TRP A N 1
ATOM 676 C CA . TRP A 1 86 ? -8.942 25.953 15.983 1.00 95.88 86 TRP A CA 1
ATOM 677 C C . TRP A 1 86 ? -8.346 25.206 17.179 1.00 95.88 86 TRP A C 1
ATOM 679 O O . TRP A 1 86 ? -9.082 24.529 17.901 1.00 95.88 86 TRP A O 1
ATOM 689 N N . LYS A 1 87 ? -7.046 25.383 17.453 1.00 96.44 87 LYS A N 1
ATOM 690 C CA . LYS A 1 87 ? -6.384 24.783 18.622 1.00 96.44 87 LYS A CA 1
ATOM 691 C C . LYS A 1 87 ? -7.086 25.169 19.928 1.00 96.44 87 LYS A C 1
ATOM 693 O O . LYS A 1 87 ? -7.410 24.292 20.726 1.00 96.44 87 LYS A O 1
ATOM 698 N N . ASN A 1 88 ? -7.374 26.457 20.122 1.00 95.88 88 ASN A N 1
ATOM 699 C CA . ASN A 1 88 ? -8.067 26.958 21.313 1.00 95.88 88 ASN A CA 1
ATOM 700 C C . ASN A 1 88 ? -9.461 26.330 21.466 1.00 95.88 88 ASN A C 1
ATOM 702 O O . ASN A 1 88 ? -9.891 26.012 22.576 1.00 95.88 88 ASN A O 1
ATOM 706 N N . SER A 1 89 ? -10.173 26.120 20.354 1.00 94.94 89 SER A N 1
ATOM 707 C CA . SER A 1 89 ? -11.475 25.453 20.367 1.00 94.94 89 SER A CA 1
ATOM 708 C C . SER A 1 89 ? -11.378 23.987 20.788 1.00 94.94 89 SER A C 1
ATOM 710 O O . SER A 1 89 ? -12.295 23.492 21.441 1.00 94.94 89 SER A O 1
ATOM 712 N N . VAL A 1 90 ? -10.297 23.294 20.421 1.00 95.19 90 VAL A N 1
ATOM 713 C CA . VAL A 1 90 ? -10.038 21.909 20.834 1.00 95.19 90 VAL A CA 1
ATOM 714 C C . VAL A 1 90 ? -9.649 21.843 22.313 1.00 95.19 90 VAL A C 1
ATOM 716 O O . VAL A 1 90 ? -10.213 21.033 23.047 1.00 95.19 90 VAL A O 1
ATOM 719 N N . GLU A 1 91 ? -8.762 22.729 22.778 1.00 94.88 91 GLU A N 1
ATOM 720 C CA . GLU A 1 91 ? -8.381 22.835 24.197 1.00 94.88 91 GLU A CA 1
ATOM 721 C C . GLU A 1 91 ? -9.594 23.096 25.093 1.00 94.88 91 GLU A C 1
ATOM 723 O O . GLU A 1 91 ? -9.768 22.429 26.111 1.00 94.88 91 GLU A O 1
ATOM 728 N N . LYS A 1 92 ? -10.479 24.012 24.683 1.00 93.06 92 LYS A N 1
ATOM 729 C CA . LYS A 1 92 ? -11.715 24.311 25.413 1.00 93.06 92 LYS A CA 1
ATOM 730 C C . LYS A 1 92 ? -12.673 23.117 25.470 1.00 93.06 92 LYS A C 1
ATOM 732 O O . LYS A 1 92 ? -13.361 22.958 26.471 1.00 93.06 92 LYS A O 1
ATOM 737 N N . ALA A 1 93 ? -12.752 22.323 24.403 1.00 91.88 93 ALA A N 1
ATOM 738 C CA . ALA A 1 93 ? -13.694 21.210 24.314 1.00 91.88 93 ALA A CA 1
ATOM 739 C C . ALA A 1 93 ? -13.241 19.976 25.105 1.00 91.88 93 ALA A C 1
ATOM 741 O O . ALA A 1 93 ? -14.073 19.320 25.721 1.00 91.88 93 ALA A O 1
ATOM 742 N N . TYR A 1 94 ? -11.943 19.656 25.098 1.00 93.31 94 TYR A N 1
ATOM 743 C CA . TYR A 1 94 ? -11.445 18.414 25.703 1.00 93.31 94 TYR A CA 1
ATOM 744 C C . TYR A 1 94 ? -10.613 18.602 26.973 1.00 93.31 94 TYR A C 1
ATOM 746 O O . TYR A 1 94 ? -10.454 17.636 27.714 1.00 93.31 94 TYR A O 1
ATOM 754 N N . GLY A 1 95 ? -10.088 19.801 27.245 1.00 91.25 95 GLY A N 1
ATOM 755 C CA . GLY A 1 95 ? -9.116 20.033 28.318 1.00 91.25 95 GLY A CA 1
ATOM 756 C C . GLY A 1 95 ? -9.583 19.542 29.690 1.00 91.25 95 GLY A C 1
ATOM 757 O O . GLY A 1 95 ? -8.920 18.696 30.286 1.00 91.25 95 GLY A O 1
ATOM 758 N N . SER A 1 96 ? -10.748 20.006 30.154 1.00 91.38 96 SER A N 1
ATOM 759 C CA . SER A 1 96 ? -11.324 19.588 31.443 1.00 91.38 96 SER A CA 1
ATOM 760 C C . SER A 1 96 ? -11.769 18.122 31.447 1.00 91.38 96 SER A C 1
ATOM 762 O O . SER A 1 96 ? -11.611 17.431 32.448 1.00 91.38 96 SER A O 1
ATOM 764 N N . LEU A 1 97 ? -12.272 17.610 30.318 1.00 91.25 97 LEU A N 1
ATOM 765 C CA . LEU A 1 97 ? -12.755 16.226 30.189 1.00 91.25 97 LEU A CA 1
ATOM 766 C C . LEU A 1 97 ? -11.624 15.184 30.250 1.00 91.25 97 LEU A C 1
ATOM 768 O O . LEU A 1 97 ? -11.871 14.001 30.499 1.00 91.25 97 LEU A O 1
ATOM 772 N N . MET A 1 98 ? -10.383 15.616 30.014 1.00 91.88 98 MET A N 1
ATOM 773 C CA . MET A 1 98 ? -9.183 14.793 30.150 1.00 91.88 98 MET A CA 1
ATOM 774 C C . MET A 1 98 ? -8.625 14.764 31.582 1.00 91.88 98 MET A C 1
ATOM 776 O O . MET A 1 98 ? -7.780 13.917 31.881 1.00 91.88 98 MET A O 1
ATOM 780 N N . GLU A 1 99 ? -9.077 15.644 32.481 1.00 91.19 99 GLU A N 1
ATOM 781 C CA . GLU A 1 99 ? -8.588 15.691 33.861 1.00 91.19 99 GLU A CA 1
ATOM 782 C C . GLU A 1 99 ? -8.950 14.411 34.634 1.00 91.19 99 GLU A C 1
ATOM 784 O O . GLU A 1 99 ? -10.066 13.896 34.572 1.00 91.19 99 GLU A O 1
ATOM 789 N N . GLY A 1 100 ? -7.980 13.856 35.367 1.00 88.88 100 GLY A N 1
ATOM 790 C CA . GLY A 1 100 ? -8.163 12.625 36.146 1.00 88.88 100 GLY A CA 1
ATOM 791 C C . GLY A 1 100 ? -8.189 11.324 35.330 1.00 88.88 100 GLY A C 1
ATOM 792 O O . GLY A 1 100 ? -8.358 10.255 35.918 1.00 88.88 100 GLY A O 1
ATOM 793 N N . ARG A 1 101 ? -8.000 11.385 34.004 1.00 92.25 101 ARG A N 1
ATOM 794 C CA . ARG A 1 101 ? -7.828 10.205 33.140 1.00 92.25 101 ARG A CA 1
ATOM 795 C C . ARG A 1 101 ? -6.364 9.762 33.085 1.00 92.25 101 ARG A C 1
ATOM 797 O O . ARG A 1 101 ? -5.447 10.568 33.231 1.00 92.25 101 ARG A O 1
ATOM 804 N N . VAL A 1 102 ? -6.144 8.467 32.873 1.00 93.19 102 VAL A N 1
ATOM 805 C CA . VAL A 1 102 ? -4.802 7.863 32.852 1.00 93.19 102 VAL A CA 1
ATOM 806 C C . VAL A 1 102 ? -4.188 8.002 31.459 1.00 93.19 102 VAL A C 1
ATOM 808 O O . VAL A 1 102 ? -4.882 7.856 30.449 1.00 93.19 102 VAL A O 1
ATOM 811 N N . ALA A 1 103 ? -2.885 8.285 31.387 1.00 92.75 103 ALA A N 1
ATOM 812 C CA . ALA A 1 103 ? -2.167 8.251 30.117 1.00 92.75 103 ALA A CA 1
ATOM 813 C C . ALA A 1 103 ? -2.265 6.835 29.504 1.00 92.75 103 ALA A C 1
ATOM 815 O O . ALA A 1 103 ? -2.081 5.858 30.232 1.00 92.75 103 ALA A O 1
ATOM 816 N N . PRO A 1 104 ? -2.571 6.689 28.204 1.00 89.50 104 PRO A N 1
ATOM 817 C CA . PRO A 1 104 ? -2.911 5.387 27.625 1.00 89.50 104 PRO A CA 1
ATOM 818 C C . PRO A 1 104 ? -1.795 4.347 27.783 1.00 89.50 104 PRO A C 1
ATOM 820 O O . PRO A 1 104 ? -2.058 3.230 28.223 1.00 89.50 104 PRO A O 1
ATOM 823 N N . ASP A 1 105 ? -0.548 4.753 27.541 1.00 87.69 105 ASP A N 1
ATOM 824 C CA . ASP A 1 105 ? 0.676 3.957 27.710 1.00 87.69 105 ASP A CA 1
ATOM 825 C C . ASP A 1 105 ? 0.985 3.572 29.170 1.00 87.69 105 ASP A C 1
ATOM 827 O O . ASP A 1 105 ? 1.781 2.671 29.423 1.00 87.69 105 ASP A O 1
ATOM 831 N N . SER A 1 106 ? 0.327 4.225 30.130 1.00 92.00 106 SER A N 1
ATOM 832 C CA . SER A 1 106 ? 0.458 3.996 31.574 1.00 92.00 106 SER A CA 1
ATOM 833 C C . SER A 1 106 ? -0.752 3.269 32.179 1.00 92.00 106 SER A C 1
ATOM 835 O O . SER A 1 106 ? -0.840 3.128 33.397 1.00 92.00 106 SER A O 1
ATOM 837 N N . THR A 1 107 ? -1.705 2.823 31.350 1.00 89.62 107 THR A N 1
ATOM 838 C CA . THR A 1 107 ? -2.936 2.143 31.805 1.00 89.62 107 THR A CA 1
ATOM 839 C C . THR A 1 107 ? -2.653 0.750 32.371 1.00 89.62 107 THR A C 1
ATOM 841 O O . THR A 1 107 ? -3.425 0.249 33.180 1.00 89.62 107 THR A O 1
ATOM 844 N N . GLY A 1 108 ? -1.538 0.140 31.973 1.00 91.50 108 GLY A N 1
ATOM 845 C CA . GLY A 1 108 ? -1.087 -1.182 32.395 1.00 91.50 108 GLY A CA 1
ATOM 846 C C . GLY A 1 108 ? 0.417 -1.339 32.166 1.00 91.50 108 GLY A C 1
ATOM 847 O O . GLY A 1 108 ? 1.167 -0.369 32.265 1.00 91.50 108 GLY A O 1
ATOM 848 N N . THR A 1 109 ? 0.868 -2.550 31.840 1.00 94.38 109 THR A N 1
ATOM 849 C CA . THR A 1 109 ? 2.275 -2.795 31.482 1.00 94.38 109 THR A CA 1
ATOM 850 C C . THR A 1 109 ? 2.487 -2.548 29.989 1.00 94.38 109 THR A C 1
ATOM 852 O O . THR A 1 109 ? 1.933 -3.270 29.163 1.00 94.38 109 THR A O 1
ATOM 855 N N . LEU A 1 110 ? 3.279 -1.533 29.629 1.00 95.81 110 LEU A N 1
ATOM 856 C CA . LEU A 1 110 ? 3.630 -1.244 28.234 1.00 95.81 110 LEU A CA 1
ATOM 857 C C . LEU A 1 110 ? 4.483 -2.382 27.652 1.00 95.81 110 LEU A C 1
ATOM 859 O O . LEU A 1 110 ? 5.613 -2.588 28.093 1.00 95.81 110 LEU A O 1
ATOM 863 N N . LEU A 1 111 ? 3.942 -3.104 26.667 1.00 95.88 111 LEU A N 1
ATOM 864 C CA . LEU A 1 111 ? 4.564 -4.301 26.097 1.00 95.88 111 LEU A CA 1
ATOM 865 C C . LEU A 1 111 ? 5.230 -4.031 24.743 1.00 95.88 111 LEU A C 1
ATOM 867 O O . LEU A 1 111 ? 6.366 -4.451 24.534 1.00 95.88 111 LEU A O 1
ATOM 871 N N . LEU A 1 112 ? 4.532 -3.355 23.820 1.00 95.38 112 LEU A N 1
ATOM 872 C CA . LEU A 1 112 ? 5.019 -3.101 22.457 1.00 95.38 112 LEU A CA 1
ATOM 873 C C . LEU A 1 112 ? 4.837 -1.628 22.079 1.00 95.38 112 LEU A C 1
ATOM 875 O O . LEU A 1 112 ? 3.721 -1.134 21.953 1.00 95.38 112 LEU A O 1
ATOM 879 N N . SER A 1 113 ? 5.962 -0.944 21.902 1.00 94.31 113 SER A N 1
ATOM 880 C CA . SER A 1 113 ? 6.122 0.439 21.443 1.00 94.31 113 SER A CA 1
ATOM 881 C C . SER A 1 113 ? 7.538 0.640 20.872 1.00 94.31 113 SER A C 1
ATOM 883 O O . SER A 1 113 ? 8.420 -0.203 21.110 1.00 94.31 113 SER A O 1
ATOM 885 N N . PRO A 1 114 ? 7.842 1.780 20.230 1.00 90.31 114 PRO A N 1
ATOM 886 C CA . PRO A 1 114 ? 9.220 2.109 19.860 1.00 90.31 114 PRO A CA 1
ATOM 887 C C . PRO A 1 114 ? 10.180 2.139 21.056 1.00 90.31 114 PRO A C 1
ATOM 889 O O . PRO A 1 114 ? 11.333 1.726 20.936 1.00 90.31 114 PRO A O 1
ATOM 892 N N . LYS A 1 115 ? 9.696 2.525 22.249 1.00 88.88 115 LYS A N 1
ATOM 893 C CA . LYS A 1 115 ? 10.482 2.545 23.501 1.00 88.88 115 LYS A CA 1
ATOM 894 C C . LYS A 1 115 ? 10.927 1.142 23.943 1.00 88.88 115 LYS A C 1
ATOM 896 O O . LYS A 1 115 ? 11.926 1.012 24.644 1.00 88.88 115 LYS A O 1
ATOM 901 N N . THR A 1 116 ? 10.215 0.099 23.516 1.00 88.25 116 THR A N 1
ATOM 902 C CA . THR A 1 116 ? 10.526 -1.317 23.788 1.00 88.25 116 THR A CA 1
ATOM 903 C C . THR A 1 116 ? 11.192 -2.026 22.598 1.00 88.25 116 THR A C 1
ATOM 905 O O . THR A 1 116 ? 11.451 -3.222 22.668 1.00 88.25 116 THR A O 1
ATOM 908 N N . GLY A 1 117 ? 11.472 -1.312 21.500 1.00 84.50 117 GLY A N 1
ATOM 909 C CA . GLY A 1 117 ? 12.069 -1.873 20.281 1.00 84.50 117 GLY A CA 1
ATOM 910 C C . GLY A 1 117 ? 11.073 -2.437 19.258 1.00 84.50 117 GLY A C 1
ATOM 911 O O . GLY A 1 117 ? 11.506 -3.085 18.307 1.00 84.50 117 GLY A O 1
ATOM 912 N N . ALA A 1 118 ? 9.769 -2.199 19.437 1.00 88.38 118 ALA A N 1
ATOM 913 C CA . ALA A 1 118 ? 8.729 -2.536 18.462 1.00 88.38 118 ALA A CA 1
ATOM 914 C C . ALA A 1 118 ? 8.500 -1.380 17.459 1.00 88.38 118 ALA A C 1
ATOM 916 O O . ALA A 1 118 ? 9.196 -0.365 17.506 1.00 88.38 118 ALA A O 1
ATOM 917 N N . GLY A 1 119 ? 7.545 -1.533 16.535 1.00 87.06 119 GLY A N 1
ATOM 918 C CA . GLY A 1 119 ? 7.178 -0.482 15.579 1.00 87.06 119 GLY A CA 1
ATOM 919 C C . GLY A 1 119 ? 6.348 0.637 16.219 1.00 87.06 119 GLY A C 1
ATOM 920 O O . GLY A 1 119 ? 6.008 0.586 17.400 1.00 87.06 119 GLY A O 1
ATOM 921 N N . THR A 1 120 ? 6.004 1.640 15.422 1.00 88.81 120 THR A N 1
ATOM 922 C CA . THR A 1 120 ? 5.049 2.722 15.720 1.00 88.81 120 THR A CA 1
ATOM 923 C C . THR A 1 120 ? 3.591 2.292 15.553 1.00 88.81 120 THR A C 1
ATOM 925 O O . THR A 1 120 ? 2.700 2.899 16.142 1.00 88.81 120 THR A O 1
ATOM 928 N N . GLN A 1 121 ? 3.316 1.237 14.783 1.00 88.75 121 GLN A N 1
ATOM 929 C CA . GLN A 1 121 ? 1.990 0.645 14.648 1.00 88.75 121 GLN A CA 1
ATOM 930 C C . GLN A 1 121 ? 2.028 -0.776 15.202 1.00 88.75 121 GLN A C 1
ATOM 932 O O . GLN A 1 121 ? 2.643 -1.662 14.620 1.00 88.75 121 GLN A O 1
ATOM 937 N N . ASN A 1 122 ? 1.391 -1.008 16.348 1.00 93.00 122 ASN A N 1
ATOM 938 C CA . ASN A 1 122 ? 1.260 -2.339 16.941 1.00 93.00 122 ASN A CA 1
ATOM 939 C C . ASN A 1 122 ? -0.230 -2.645 17.130 1.00 93.00 122 ASN A C 1
ATOM 941 O O . ASN A 1 122 ? -0.882 -2.113 18.029 1.00 93.00 122 ASN A O 1
ATOM 945 N N . LEU A 1 123 ? -0.781 -3.457 16.229 1.00 92.12 123 LEU A N 1
ATOM 946 C CA . LEU A 1 123 ? -2.223 -3.587 16.010 1.00 92.12 123 LEU A CA 1
ATOM 947 C C . LEU A 1 123 ? -2.696 -5.035 16.134 1.00 92.12 123 LEU A C 1
ATOM 949 O O . LEU A 1 123 ? -1.918 -5.967 15.913 1.00 92.12 123 LEU A O 1
ATOM 953 N N . GLY A 1 124 ? -3.989 -5.207 16.425 1.00 92.44 124 GLY A N 1
ATOM 954 C CA . GLY A 1 124 ? -4.657 -6.510 16.462 1.00 92.44 124 GLY A CA 1
ATOM 955 C C . GLY A 1 124 ? -3.972 -7.530 17.379 1.00 92.44 124 GLY A C 1
ATOM 956 O O . GLY A 1 124 ? -3.640 -8.613 16.890 1.00 92.44 124 GLY A O 1
ATOM 957 N N . PRO A 1 125 ? -3.712 -7.200 18.663 1.00 96.06 125 PRO A N 1
ATOM 958 C CA . PRO A 1 125 ? -3.098 -8.133 19.602 1.00 96.06 125 PRO A CA 1
ATOM 959 C C . PRO A 1 125 ? -3.942 -9.404 19.722 1.00 96.06 125 PRO A C 1
ATOM 961 O O . PRO A 1 125 ? -5.166 -9.332 19.766 1.00 96.06 125 PRO A O 1
ATOM 964 N N . SER A 1 126 ? -3.286 -10.559 19.796 1.00 96.56 126 SER A N 1
ATOM 965 C CA . SER A 1 126 ? -3.920 -11.861 20.009 1.00 96.56 126 SER A CA 1
ATOM 966 C C . SER A 1 126 ? -3.042 -12.711 20.925 1.00 96.56 126 SER A C 1
ATOM 968 O O . SER A 1 126 ? -1.967 -13.175 20.522 1.00 96.56 126 SER A O 1
ATOM 970 N N . LEU A 1 127 ? -3.454 -12.847 22.185 1.00 97.19 127 LEU A N 1
ATOM 971 C CA . LEU A 1 127 ? -2.751 -13.629 23.199 1.00 97.19 127 LEU A CA 1
ATOM 972 C C . LEU A 1 127 ? -2.944 -15.126 22.961 1.00 97.19 127 LEU A C 1
ATOM 974 O O . LEU A 1 127 ? -4.038 -15.576 22.631 1.00 97.19 127 LEU A O 1
ATOM 978 N N . SER A 1 128 ? -1.884 -15.909 23.167 1.00 96.94 128 SER A N 1
ATOM 979 C CA . SER A 1 128 ? -2.015 -17.364 23.217 1.00 96.94 128 SER A CA 1
ATOM 980 C C . SER A 1 128 ? -2.892 -17.774 24.408 1.00 96.94 128 SER A C 1
ATOM 982 O O . SER A 1 128 ? -2.906 -17.067 25.420 1.00 96.94 128 SER A O 1
ATOM 984 N N . PRO A 1 129 ? -3.571 -18.937 24.359 1.00 96.19 129 PRO A N 1
ATOM 985 C CA . PRO A 1 129 ? -4.494 -19.350 25.419 1.00 96.19 129 PRO A CA 1
ATOM 986 C C . PRO A 1 129 ? -3.866 -19.363 26.820 1.00 96.19 129 PRO A C 1
ATOM 988 O O . PRO A 1 129 ? -4.536 -19.098 27.811 1.00 96.19 129 PRO A O 1
ATOM 991 N N . ASP A 1 130 ? -2.571 -19.674 26.918 1.00 94.88 130 ASP A N 1
ATOM 992 C CA . ASP A 1 130 ? -1.792 -19.702 28.161 1.00 94.88 130 ASP A CA 1
ATOM 993 C C . ASP A 1 130 ? -1.164 -18.349 28.560 1.00 94.88 130 ASP A C 1
ATOM 995 O O . ASP A 1 130 ? -0.492 -18.271 29.588 1.00 94.88 130 ASP A O 1
ATOM 999 N N . GLY A 1 131 ? -1.349 -17.293 27.762 1.00 94.00 131 GLY A N 1
ATOM 1000 C CA . GLY A 1 131 ? -0.786 -15.960 27.992 1.00 94.00 131 GLY A CA 1
ATOM 1001 C C . GLY A 1 131 ? 0.737 -15.876 27.842 1.00 94.00 131 GLY A C 1
ATOM 1002 O O . GLY A 1 131 ? 1.351 -14.923 28.324 1.00 94.00 131 GLY A O 1
ATOM 1003 N N . ARG A 1 132 ? 1.382 -16.874 27.224 1.00 94.69 132 ARG A N 1
ATOM 1004 C CA . ARG A 1 132 ? 2.841 -16.893 27.032 1.00 94.69 132 ARG A CA 1
ATOM 1005 C C . ARG A 1 132 ? 3.289 -16.077 25.824 1.00 94.69 132 ARG A C 1
ATOM 1007 O O . ARG A 1 132 ? 4.354 -15.458 25.860 1.00 94.69 132 ARG A O 1
ATOM 1014 N N . TYR A 1 133 ? 2.503 -16.089 24.757 1.00 96.38 133 TYR A N 1
ATOM 1015 C CA . TYR A 1 133 ? 2.840 -15.459 23.491 1.00 96.38 133 TYR A CA 1
ATOM 1016 C C . TYR A 1 133 ? 1.778 -14.457 23.063 1.00 96.38 133 TYR A C 1
ATOM 1018 O O . TYR A 1 133 ? 0.616 -14.553 23.449 1.00 96.38 133 TYR A O 1
ATOM 1026 N N . ILE A 1 134 ? 2.190 -13.501 22.237 1.00 96.62 134 ILE A N 1
ATOM 1027 C CA . ILE A 1 134 ? 1.295 -12.547 21.593 1.00 96.62 134 ILE A CA 1
ATOM 1028 C C . ILE A 1 134 ? 1.608 -12.480 20.102 1.00 96.62 134 ILE A C 1
ATOM 1030 O O . ILE A 1 134 ? 2.757 -12.277 19.699 1.00 96.62 134 ILE A O 1
ATOM 1034 N N . ALA A 1 135 ? 0.579 -12.665 19.282 1.00 95.38 135 ALA A N 1
ATOM 1035 C CA . ALA A 1 135 ? 0.623 -12.350 17.865 1.00 95.38 135 ALA A CA 1
ATOM 1036 C C . ALA A 1 135 ? 0.094 -10.926 17.648 1.00 95.38 135 ALA A C 1
ATOM 1038 O O . ALA A 1 135 ? -0.877 -10.524 18.286 1.00 95.38 135 ALA A O 1
ATOM 1039 N N . TYR A 1 136 ? 0.747 -10.152 16.786 1.00 93.19 136 TYR A N 1
ATOM 1040 C CA . TYR A 1 136 ? 0.366 -8.767 16.496 1.00 93.19 136 TYR A CA 1
ATOM 1041 C C . TYR A 1 136 ? 0.893 -8.331 15.131 1.00 93.19 136 TYR A C 1
ATOM 1043 O O . TYR A 1 136 ? 1.833 -8.918 14.590 1.00 93.19 136 TYR A O 1
ATOM 1051 N N . MET A 1 137 ? 0.294 -7.284 14.576 1.00 88.81 137 MET A N 1
ATOM 1052 C CA . MET A 1 137 ? 0.714 -6.698 13.309 1.00 88.81 137 MET A CA 1
ATOM 1053 C C . MET A 1 137 ? 1.517 -5.425 13.526 1.00 88.81 137 MET A C 1
ATOM 1055 O O . MET A 1 137 ? 1.129 -4.583 14.336 1.00 88.81 137 MET A O 1
ATOM 1059 N N . SER A 1 138 ? 2.642 -5.302 12.816 1.00 87.69 138 SER A N 1
ATOM 1060 C CA . SER A 1 138 ? 3.523 -4.142 12.937 1.00 87.69 138 SER A CA 1
ATOM 1061 C C . SER A 1 138 ? 4.347 -3.857 11.684 1.00 87.69 138 SER A C 1
ATOM 1063 O O . SER A 1 138 ? 4.661 -4.756 10.909 1.00 87.69 138 SER A O 1
ATOM 1065 N N . GLU A 1 139 ? 4.723 -2.596 11.494 1.00 80.75 139 GLU A N 1
ATOM 1066 C CA . GLU A 1 139 ? 5.586 -2.083 10.422 1.00 80.75 139 GLU A CA 1
ATOM 1067 C C . GLU A 1 139 ? 7.078 -2.086 10.802 1.00 80.75 139 GLU A C 1
ATOM 1069 O O . GLU A 1 139 ? 7.877 -1.295 10.304 1.00 80.75 139 GLU A O 1
ATOM 1074 N N . GLN A 1 140 ? 7.491 -3.006 11.682 1.00 71.38 140 GLN A N 1
ATOM 1075 C CA . GLN A 1 140 ? 8.910 -3.216 12.008 1.00 71.38 140 GLN A CA 1
ATOM 1076 C C . GLN A 1 140 ? 9.770 -3.496 10.758 1.00 71.38 140 GLN A C 1
ATOM 1078 O O . GLN A 1 140 ? 10.985 -3.275 10.778 1.00 71.38 140 GLN A O 1
ATOM 1083 N N . ASP A 1 141 ? 9.163 -3.948 9.655 1.00 65.31 141 ASP A N 1
ATOM 1084 C CA . ASP A 1 141 ? 9.782 -3.984 8.334 1.00 65.31 141 ASP A CA 1
ATOM 1085 C C . ASP A 1 141 ? 9.489 -2.740 7.487 1.00 65.31 141 ASP A C 1
ATOM 1087 O O . ASP A 1 141 ? 8.398 -2.193 7.450 1.00 65.31 141 ASP A O 1
ATOM 1091 N N . LEU A 1 142 ? 10.483 -2.364 6.685 1.00 61.47 142 LEU A N 1
ATOM 1092 C CA . LEU A 1 142 ? 10.491 -1.181 5.819 1.00 61.47 142 LEU A CA 1
ATOM 1093 C C . LEU A 1 142 ? 9.354 -1.044 4.798 1.00 61.47 142 LEU A C 1
ATOM 1095 O O . LEU A 1 142 ? 9.120 0.064 4.325 1.00 61.47 142 LEU A O 1
ATOM 1099 N N . PHE A 1 143 ? 8.743 -2.149 4.375 1.00 61.16 143 PHE A N 1
ATOM 1100 C CA . PHE A 1 143 ? 7.913 -2.184 3.163 1.00 61.16 143 PHE A CA 1
ATOM 1101 C C . PHE A 1 143 ? 6.516 -2.769 3.388 1.00 61.16 143 PHE A C 1
ATOM 1103 O O . PHE A 1 143 ? 5.718 -2.787 2.452 1.00 61.16 143 PHE A O 1
ATOM 1110 N N . SER A 1 144 ? 6.221 -3.258 4.594 1.00 66.25 144 SER A N 1
ATOM 1111 C CA . SER A 1 144 ? 4.980 -3.967 4.900 1.00 66.25 144 SER A CA 1
ATOM 1112 C C . SER A 1 144 ? 4.658 -3.914 6.390 1.00 66.25 144 SER A C 1
ATOM 1114 O O . SER A 1 144 ? 5.550 -3.914 7.234 1.00 66.25 144 SER A O 1
ATOM 1116 N N . VAL A 1 145 ? 3.361 -3.906 6.700 1.00 73.50 145 VAL A N 1
ATOM 1117 C CA . VAL A 1 145 ? 2.861 -4.338 8.007 1.00 73.50 145 VAL A CA 1
ATOM 1118 C C . VAL A 1 145 ? 2.821 -5.861 7.966 1.00 73.50 145 VAL A C 1
ATOM 1120 O O . VAL A 1 145 ? 2.093 -6.422 7.149 1.00 73.50 145 VAL A O 1
ATOM 1123 N N . ASP A 1 146 ? 3.618 -6.518 8.801 1.00 80.00 146 ASP A N 1
ATOM 1124 C CA . ASP A 1 146 ? 3.728 -7.978 8.857 1.00 80.00 146 ASP A CA 1
ATOM 1125 C C . ASP A 1 146 ? 3.185 -8.523 10.188 1.00 80.00 146 ASP A C 1
ATOM 1127 O O . ASP A 1 146 ? 3.019 -7.786 11.162 1.00 80.00 146 ASP A O 1
ATOM 1131 N N . LEU A 1 147 ? 2.901 -9.828 10.229 1.00 86.31 147 LEU A N 1
ATOM 1132 C CA . LEU A 1 147 ? 2.447 -10.538 11.428 1.00 86.31 147 LEU A CA 1
ATOM 1133 C C . LEU A 1 147 ? 3.645 -11.082 12.221 1.00 86.31 147 LEU A C 1
ATOM 1135 O O . LEU A 1 147 ? 4.370 -11.972 11.756 1.00 86.31 147 LEU A O 1
ATOM 1139 N N . PHE A 1 148 ? 3.813 -10.586 13.443 1.00 89.25 148 PHE A N 1
ATOM 1140 C CA . PHE A 1 148 ? 4.880 -10.950 14.370 1.00 89.25 148 PHE A CA 1
ATOM 1141 C C . PHE A 1 148 ? 4.355 -11.801 15.524 1.00 89.25 148 PHE A C 1
ATOM 1143 O O . PHE A 1 148 ? 3.211 -11.664 15.949 1.00 89.25 148 PHE A O 1
ATOM 1150 N N . LEU A 1 149 ? 5.234 -12.652 16.052 1.00 93.38 149 LEU A N 1
ATOM 1151 C CA . LEU A 1 149 ? 5.065 -13.361 17.314 1.00 93.38 149 LEU A CA 1
ATOM 1152 C C . LEU A 1 149 ? 6.087 -12.825 18.317 1.00 93.38 149 LEU A C 1
ATOM 1154 O O . LEU A 1 149 ? 7.288 -12.831 18.025 1.00 93.38 149 LEU A O 1
ATOM 1158 N N . ALA A 1 150 ? 5.634 -12.411 19.495 1.00 94.88 150 ALA A N 1
ATOM 1159 C CA . ALA A 1 150 ? 6.480 -11.994 20.609 1.00 94.88 150 ALA A CA 1
ATOM 1160 C C . ALA A 1 150 ? 6.154 -12.765 21.893 1.00 94.88 150 ALA A C 1
ATOM 1162 O O . ALA A 1 150 ? 5.099 -13.386 22.029 1.00 94.88 150 ALA A O 1
ATOM 1163 N N . ASP A 1 151 ? 7.085 -12.720 22.839 1.00 95.56 151 ASP A N 1
ATOM 1164 C CA . ASP A 1 151 ? 6.845 -13.139 24.216 1.00 95.56 151 ASP A CA 1
ATOM 1165 C C . ASP A 1 151 ? 5.925 -12.118 24.913 1.00 95.56 151 ASP A C 1
ATOM 1167 O O . ASP A 1 151 ? 6.205 -10.918 24.916 1.00 95.56 151 ASP A O 1
ATOM 1171 N N . ALA A 1 152 ? 4.816 -12.585 25.492 1.00 94.38 152 ALA A N 1
ATOM 1172 C CA . ALA A 1 152 ? 3.764 -11.718 26.034 1.00 94.38 152 ALA A CA 1
ATOM 1173 C C . ALA A 1 152 ? 4.134 -11.036 27.365 1.00 94.38 152 ALA A C 1
ATOM 1175 O O . ALA A 1 152 ? 3.393 -10.178 27.841 1.00 94.38 152 ALA A O 1
ATOM 1176 N N . LYS A 1 153 ? 5.271 -11.397 27.977 1.00 92.12 153 LYS A N 1
ATOM 1177 C CA . LYS A 1 153 ? 5.755 -10.793 29.230 1.00 92.12 153 LYS A CA 1
ATOM 1178 C C . LYS A 1 153 ? 6.852 -9.768 28.998 1.00 92.12 153 LYS A C 1
ATOM 1180 O O . LYS A 1 153 ? 6.936 -8.789 29.733 1.00 92.12 153 LYS A O 1
ATOM 1185 N N . THR A 1 154 ? 7.700 -10.004 28.005 1.00 92.88 154 THR A N 1
ATOM 1186 C CA . THR A 1 154 ? 8.868 -9.163 27.715 1.00 92.88 154 THR A CA 1
ATOM 1187 C C . THR A 1 154 ? 8.687 -8.272 26.491 1.00 92.88 154 THR A C 1
ATOM 1189 O O . THR A 1 154 ? 9.431 -7.308 26.343 1.00 92.88 154 THR A O 1
ATOM 1192 N N . GLY A 1 155 ? 7.748 -8.597 25.596 1.00 91.38 155 GLY A N 1
ATOM 1193 C CA . GLY A 1 155 ? 7.558 -7.903 24.320 1.00 91.38 155 GLY A CA 1
ATOM 1194 C C . GLY A 1 155 ? 8.634 -8.235 23.281 1.00 91.38 155 GLY A C 1
ATOM 1195 O O . GLY A 1 155 ? 8.602 -7.715 22.167 1.00 91.38 155 GLY A O 1
ATOM 1196 N N . GLN A 1 156 ? 9.587 -9.118 23.603 1.00 91.19 156 GLN A N 1
ATOM 1197 C CA . GLN A 1 156 ? 10.658 -9.477 22.682 1.00 91.19 156 GLN A CA 1
ATOM 1198 C C . GLN A 1 156 ? 10.092 -10.244 21.482 1.00 91.19 156 GLN A C 1
ATOM 1200 O O . GLN A 1 156 ? 9.508 -11.320 21.635 1.00 91.19 156 GLN A O 1
ATOM 1205 N N . ALA A 1 157 ? 10.302 -9.708 20.277 1.00 88.75 157 ALA A N 1
ATOM 1206 C CA . ALA A 1 157 ? 9.940 -10.386 19.038 1.00 88.75 157 ALA A CA 1
ATOM 1207 C C . ALA A 1 157 ? 10.713 -11.708 18.904 1.00 88.75 157 ALA A C 1
ATOM 1209 O O . ALA A 1 157 ? 11.944 -11.737 18.922 1.00 88.75 157 ALA A O 1
ATOM 1210 N N . ILE A 1 158 ? 9.974 -12.806 18.756 1.00 89.50 158 ILE A N 1
ATOM 1211 C CA . ILE A 1 158 ? 10.509 -14.160 18.593 1.00 89.50 158 ILE A CA 1
ATOM 1212 C C . ILE A 1 158 ? 10.726 -14.448 17.107 1.00 89.50 158 ILE A C 1
ATOM 1214 O O . ILE A 1 158 ? 11.775 -14.967 16.728 1.00 89.50 158 ILE A O 1
ATOM 1218 N N . ARG A 1 159 ? 9.724 -14.151 16.263 1.00 86.44 159 ARG A N 1
ATOM 1219 C CA . ARG A 1 159 ? 9.761 -14.380 14.806 1.00 86.44 159 ARG A CA 1
ATOM 1220 C C . ARG A 1 159 ? 8.610 -13.691 14.073 1.00 86.44 159 ARG A C 1
ATOM 1222 O O . ARG A 1 159 ? 7.688 -13.171 14.692 1.00 86.44 159 ARG A O 1
ATOM 1229 N N . LYS A 1 160 ? 8.636 -13.780 12.743 1.00 84.31 160 LYS A N 1
ATOM 1230 C CA . LYS A 1 160 ? 7.504 -13.463 11.861 1.00 84.31 160 LYS A CA 1
ATOM 1231 C C . LYS A 1 160 ? 6.717 -14.737 11.568 1.00 84.31 160 LYS A C 1
ATOM 1233 O O . LYS A 1 160 ? 7.327 -15.755 11.245 1.00 84.31 160 LYS A O 1
ATOM 1238 N N . LEU A 1 161 ? 5.393 -14.677 11.682 1.00 76.62 161 LEU A N 1
ATOM 1239 C CA . LEU A 1 161 ? 4.485 -15.791 11.372 1.00 76.62 161 LEU A CA 1
ATOM 1240 C C . LEU A 1 161 ? 4.032 -15.780 9.910 1.00 76.62 161 LEU A C 1
ATOM 1242 O O . LEU A 1 161 ? 3.721 -16.825 9.346 1.00 76.62 161 LEU A O 1
ATOM 1246 N N . SER A 1 162 ? 4.030 -14.606 9.282 1.00 65.56 162 SER A N 1
ATOM 1247 C CA . SER A 1 162 ? 3.756 -14.446 7.857 1.00 65.56 162 SER A CA 1
ATOM 1248 C C . SER A 1 162 ? 4.678 -13.387 7.272 1.00 65.56 162 SER A C 1
ATOM 1250 O O . SER A 1 162 ? 4.983 -12.406 7.947 1.00 65.56 162 SER A O 1
ATOM 1252 N N . ASN A 1 163 ? 5.097 -13.564 6.022 1.00 57.50 163 ASN A N 1
ATOM 1253 C CA . ASN A 1 163 ? 5.893 -12.579 5.303 1.00 57.50 163 ASN A CA 1
ATOM 1254 C C . ASN A 1 163 ? 5.430 -12.518 3.844 1.00 57.50 163 ASN A C 1
ATOM 1256 O O . ASN A 1 163 ? 5.577 -13.488 3.096 1.00 57.50 163 ASN A O 1
ATOM 1260 N N . THR A 1 164 ? 4.942 -11.355 3.421 1.00 49.59 164 THR A N 1
ATOM 1261 C CA . THR A 1 164 ? 4.546 -11.081 2.027 1.00 49.59 164 THR A CA 1
ATOM 1262 C C . THR A 1 164 ? 5.708 -11.234 1.026 1.00 49.59 164 THR A C 1
ATOM 1264 O O . THR A 1 164 ? 5.490 -11.434 -0.167 1.00 49.59 164 THR A O 1
ATOM 1267 N N . THR A 1 165 ? 6.967 -11.222 1.489 1.00 47.41 165 THR A N 1
ATOM 1268 C CA . THR A 1 165 ? 8.164 -11.256 0.624 1.00 47.41 165 THR A CA 1
ATOM 1269 C C . THR A 1 165 ? 8.812 -12.638 0.427 1.00 47.41 165 THR A C 1
ATOM 1271 O O . THR A 1 165 ? 9.605 -12.798 -0.512 1.00 47.41 165 THR A O 1
ATOM 1274 N N . SER A 1 166 ? 8.488 -13.659 1.238 1.00 42.59 166 SER A N 1
ATOM 1275 C CA . SER A 1 166 ? 9.058 -15.020 1.099 1.00 42.59 166 SER A CA 1
ATOM 1276 C C . SER A 1 166 ? 8.082 -16.095 0.625 1.00 42.59 166 SER A C 1
ATOM 1278 O O . SER A 1 166 ? 8.532 -17.074 0.031 1.00 42.59 166 SER A O 1
ATOM 1280 N N . THR A 1 167 ? 6.773 -15.921 0.819 1.00 45.56 167 THR A N 1
ATOM 1281 C CA . THR A 1 167 ? 5.740 -16.819 0.280 1.00 45.56 167 THR A CA 1
ATOM 1282 C C . THR A 1 167 ? 5.040 -16.135 -0.900 1.00 45.56 167 THR A C 1
ATOM 1284 O O . THR A 1 167 ? 4.213 -15.257 -0.672 1.00 45.56 167 THR A O 1
ATOM 1287 N N . PRO A 1 168 ? 5.343 -16.504 -2.162 1.00 38.53 168 PRO A N 1
ATOM 1288 C CA . PRO A 1 168 ? 4.824 -15.857 -3.378 1.00 38.53 168 PRO A CA 1
ATOM 1289 C C . PRO A 1 168 ? 3.317 -16.083 -3.643 1.00 38.53 168 PRO A C 1
ATOM 1291 O O . PRO A 1 168 ? 2.895 -16.012 -4.795 1.00 38.53 168 PRO A O 1
ATOM 1294 N N . HIS A 1 169 ? 2.533 -16.367 -2.598 1.00 45.62 169 HIS A N 1
ATOM 1295 C CA . HIS A 1 169 ? 1.098 -16.651 -2.648 1.00 45.62 169 HIS A CA 1
ATOM 1296 C C . HIS A 1 169 ? 0.226 -15.605 -1.932 1.00 45.62 169 HIS A C 1
ATOM 1298 O O . HIS A 1 169 ? -0.984 -15.690 -2.074 1.00 45.62 169 HIS A O 1
ATOM 1304 N N . PHE A 1 170 ? 0.786 -14.632 -1.193 1.00 46.22 170 PHE A N 1
ATOM 1305 C CA . PHE A 1 170 ? -0.004 -13.601 -0.497 1.00 46.22 170 PHE A CA 1
ATOM 1306 C C . PHE A 1 170 ? 0.119 -12.239 -1.184 1.00 46.22 170 PHE A C 1
ATOM 1308 O O . PHE A 1 170 ? 1.219 -11.716 -1.348 1.00 46.22 170 PHE A O 1
ATOM 1315 N N . ASP A 1 171 ? -1.022 -11.681 -1.567 1.00 43.69 171 ASP A N 1
ATOM 1316 C CA . ASP A 1 171 ? -1.165 -10.417 -2.287 1.00 43.69 171 ASP A CA 1
ATOM 1317 C C . ASP A 1 171 ? -1.335 -9.221 -1.315 1.00 43.69 171 ASP A C 1
ATOM 1319 O O . ASP A 1 171 ? -0.879 -8.122 -1.624 1.00 43.69 171 ASP A O 1
ATOM 1323 N N . ALA A 1 172 ? -1.940 -9.430 -0.129 1.00 47.75 172 ALA A N 1
ATOM 1324 C CA . ALA A 1 172 ? -2.040 -8.454 0.971 1.00 47.75 172 ALA A CA 1
ATOM 1325 C C . ALA A 1 172 ? -2.444 -9.113 2.315 1.00 47.75 172 ALA A C 1
ATOM 1327 O O . ALA A 1 172 ? -3.151 -10.124 2.331 1.00 47.75 172 ALA A O 1
ATOM 1328 N N . LEU A 1 173 ? -2.041 -8.512 3.445 1.00 54.78 173 LEU A N 1
ATOM 1329 C CA . LEU A 1 173 ? -2.565 -8.811 4.789 1.00 54.78 173 LEU A CA 1
ATOM 1330 C C . LEU A 1 173 ? -3.701 -7.834 5.137 1.00 54.78 173 LEU A C 1
ATOM 1332 O O . LEU A 1 173 ? -3.587 -6.638 4.868 1.00 54.78 173 LEU A O 1
ATOM 1336 N N . ARG A 1 174 ? -4.777 -8.312 5.778 1.00 58.78 174 ARG A N 1
ATOM 1337 C CA . ARG A 1 174 ? -5.890 -7.465 6.256 1.00 58.78 174 ARG A CA 1
ATOM 1338 C C . ARG A 1 174 ? -5.599 -6.869 7.636 1.00 58.78 174 ARG A C 1
ATOM 1340 O O . ARG A 1 174 ? -6.313 -7.123 8.601 1.00 58.78 174 ARG A O 1
ATOM 1347 N N . PHE A 1 175 ? -4.541 -6.066 7.723 1.00 54.16 175 PHE A N 1
ATOM 1348 C CA . PHE A 1 175 ? -4.040 -5.525 8.994 1.00 54.16 175 PHE A CA 1
ATOM 1349 C C . PHE A 1 175 ? -4.932 -4.462 9.647 1.00 54.16 175 PHE A C 1
ATOM 1351 O O . PHE A 1 175 ? -4.742 -4.133 10.815 1.00 54.16 175 PHE A O 1
ATOM 1358 N N . VAL A 1 176 ? -5.889 -3.913 8.897 1.00 57.72 176 VAL A N 1
ATOM 1359 C CA . VAL A 1 176 ? -6.792 -2.864 9.384 1.00 57.72 176 VAL A CA 1
ATOM 1360 C C . VAL A 1 176 ? -8.031 -3.447 10.072 1.00 57.72 176 VAL A C 1
ATOM 1362 O O . VAL A 1 176 ? -8.535 -2.828 11.001 1.00 57.72 176 VAL A O 1
ATOM 1365 N N . GLU A 1 177 ? -8.516 -4.623 9.655 1.00 65.44 177 GLU A N 1
ATOM 1366 C CA . GLU A 1 177 ? -9.863 -5.105 10.026 1.00 65.44 177 GLU A CA 1
ATOM 1367 C C . GLU A 1 177 ? -9.899 -6.471 10.726 1.00 65.44 177 GLU A C 1
ATOM 1369 O O . GLU A 1 177 ? -10.943 -6.866 11.242 1.00 65.44 177 GLU A O 1
ATOM 1374 N N . SER A 1 178 ? -8.786 -7.208 10.782 1.00 74.94 178 SER A N 1
ATOM 1375 C CA . SER A 1 178 ? -8.747 -8.541 11.393 1.00 74.94 178 SER A CA 1
ATOM 1376 C C . SER A 1 178 ? -7.618 -8.656 12.406 1.00 74.94 178 SER A C 1
ATOM 1378 O O . SER A 1 178 ? -6.505 -8.231 12.137 1.00 74.94 178 SER A O 1
ATOM 1380 N N . SER A 1 179 ? -7.877 -9.301 13.537 1.00 78.19 179 SER A N 1
ATOM 1381 C CA . SER A 1 179 ? -6.865 -10.010 14.322 1.00 78.19 179 SER A CA 1
ATOM 1382 C C . SER A 1 179 ? -6.840 -11.472 13.858 1.00 78.19 179 SER A C 1
ATOM 1384 O O . SER A 1 179 ? -7.758 -11.921 13.166 1.00 78.19 179 SER A O 1
ATOM 1386 N N . GLY A 1 180 ? -5.766 -12.203 14.150 1.00 89.69 180 GLY A N 1
ATOM 1387 C CA . GLY A 1 180 ? -5.776 -13.663 14.027 1.00 89.69 180 GLY A CA 1
ATOM 1388 C C . GLY A 1 180 ? -6.178 -14.326 15.345 1.00 89.69 180 GLY A C 1
ATOM 1389 O O . GLY A 1 180 ? -6.290 -13.660 16.376 1.00 89.69 180 GLY A O 1
ATOM 1390 N N . THR A 1 181 ? -6.367 -15.640 15.318 1.00 95.12 181 THR A N 1
ATOM 1391 C CA . THR A 1 181 ? -6.840 -16.439 16.455 1.00 95.12 181 THR A CA 1
ATOM 1392 C C . THR A 1 181 ? -5.957 -17.659 16.676 1.00 95.12 181 THR A C 1
ATOM 1394 O O . THR A 1 181 ? -5.401 -18.227 15.731 1.00 95.12 181 THR A O 1
ATOM 1397 N N . TRP A 1 182 ? -5.815 -18.056 17.934 1.00 96.88 182 TRP A N 1
ATOM 1398 C CA . TRP A 1 182 ? -5.032 -19.213 18.338 1.00 96.88 182 TRP A CA 1
ATOM 1399 C C . TRP A 1 182 ? -5.890 -20.472 18.378 1.00 96.88 182 TRP A C 1
ATOM 1401 O O . TRP A 1 182 ? -7.057 -20.428 18.752 1.00 96.88 182 TRP A O 1
ATOM 1411 N N . SER A 1 183 ? -5.295 -21.619 18.059 1.00 96.62 183 SER A N 1
ATOM 1412 C CA . SER A 1 183 ? -5.892 -22.892 18.454 1.00 96.62 183 SER A CA 1
ATOM 1413 C C . SER A 1 183 ? -5.923 -22.998 19.987 1.00 96.62 183 SER A C 1
ATOM 1415 O O . SER A 1 183 ? -4.996 -22.519 20.648 1.00 96.62 183 SER A O 1
ATOM 1417 N N . PRO A 1 184 ? -6.914 -23.681 20.588 1.00 95.50 184 PRO A N 1
ATOM 1418 C CA . PRO A 1 184 ? -7.061 -23.768 22.052 1.00 95.50 184 PRO A CA 1
ATOM 1419 C C . PRO A 1 184 ? -5.886 -24.477 22.761 1.00 95.50 184 PRO A C 1
ATOM 1421 O O . PRO A 1 184 ? -5.659 -24.335 23.973 1.00 95.50 184 PRO A O 1
ATOM 1424 N N . ASP A 1 185 ? -5.095 -25.248 22.011 1.00 94.88 185 ASP A N 1
ATOM 1425 C CA . ASP A 1 185 ? -3.856 -25.869 22.482 1.00 94.88 185 ASP A CA 1
ATOM 1426 C C . ASP A 1 185 ? -2.611 -24.970 22.343 1.00 94.88 185 ASP A C 1
ATOM 1428 O O . ASP A 1 185 ? -1.550 -25.335 22.849 1.00 94.88 185 ASP A O 1
ATOM 1432 N N . GLY A 1 186 ? -2.733 -23.799 21.710 1.00 94.94 186 GLY A N 1
ATOM 1433 C CA . GLY A 1 186 ? -1.669 -22.811 21.523 1.00 94.94 186 GLY A CA 1
ATOM 1434 C C . GLY A 1 186 ? -0.631 -23.167 20.454 1.00 94.94 186 GLY A C 1
ATOM 1435 O O . GLY A 1 186 ? 0.394 -22.493 20.364 1.00 94.94 186 GLY A O 1
ATOM 1436 N N . LYS A 1 187 ? -0.845 -24.221 19.654 1.00 94.50 187 LYS A N 1
ATOM 1437 C CA . LYS A 1 187 ? 0.141 -24.673 18.652 1.00 94.50 187 LYS A CA 1
ATOM 1438 C C . LYS A 1 187 ? -0.002 -24.004 17.296 1.00 94.50 187 LYS A C 1
ATOM 1440 O O . LYS A 1 187 ? 0.994 -23.865 16.584 1.00 94.50 187 LYS A O 1
ATOM 1445 N N . TYR A 1 188 ? -1.214 -23.609 16.930 1.00 95.62 188 TYR A N 1
ATOM 1446 C CA . TYR A 1 188 ? -1.527 -23.057 15.621 1.00 95.62 188 TYR A CA 1
ATOM 1447 C C . TYR A 1 188 ? -2.105 -21.653 15.742 1.00 95.62 188 TYR A C 1
ATOM 1449 O O . TYR A 1 188 ? -2.751 -21.309 16.730 1.00 95.62 188 TYR A O 1
ATOM 1457 N N . PHE A 1 189 ? -1.884 -20.855 14.704 1.00 95.25 189 PHE A N 1
ATOM 1458 C CA . PHE A 1 189 ? -2.430 -19.513 14.578 1.00 95.25 189 PHE A CA 1
ATOM 1459 C C . PHE A 1 189 ? -3.101 -19.355 13.214 1.00 95.25 189 PHE A C 1
ATOM 1461 O O . PHE A 1 189 ? -2.469 -19.595 12.182 1.00 95.25 189 PHE A O 1
ATOM 1468 N N . ALA A 1 190 ? -4.376 -18.969 13.210 1.00 94.00 190 ALA A N 1
ATOM 1469 C CA . ALA A 1 190 ? -5.174 -18.719 12.016 1.00 94.00 190 ALA A CA 1
ATOM 1470 C C . ALA A 1 190 ? -5.351 -17.217 11.774 1.00 94.00 190 ALA A C 1
ATOM 1472 O O . ALA A 1 190 ? -5.615 -16.456 12.701 1.00 94.00 190 ALA A O 1
ATOM 1473 N N . TYR A 1 191 ? -5.241 -16.781 10.521 1.00 91.06 191 TYR A N 1
ATOM 1474 C CA . TYR A 1 191 ? -5.414 -15.378 10.138 1.00 91.06 191 TYR A CA 1
ATOM 1475 C C . TYR A 1 191 ? -5.925 -15.241 8.701 1.00 91.06 191 TYR A C 1
ATOM 1477 O O . TYR A 1 191 ? -5.677 -16.094 7.846 1.00 91.06 191 TYR A O 1
ATOM 1485 N N . ALA A 1 192 ? -6.655 -14.156 8.435 1.00 87.81 192 ALA A N 1
ATOM 1486 C CA . ALA A 1 192 ? -7.187 -13.852 7.111 1.00 87.81 192 ALA A CA 1
ATOM 1487 C C . ALA A 1 192 ? -6.091 -13.313 6.175 1.00 87.81 192 ALA A C 1
ATOM 1489 O O . ALA A 1 192 ? -5.305 -12.436 6.545 1.00 87.81 192 ALA A O 1
ATOM 1490 N N . VAL A 1 193 ? -6.060 -13.818 4.942 1.00 83.44 193 VAL A N 1
ATOM 1491 C CA . VAL A 1 193 ? -5.095 -13.451 3.896 1.00 83.44 193 VAL A CA 1
ATOM 1492 C C . VAL A 1 193 ? -5.793 -13.285 2.551 1.00 83.44 193 VAL A C 1
ATOM 1494 O O . VAL A 1 193 ? -6.793 -13.946 2.278 1.00 83.44 193 VAL A O 1
ATOM 1497 N N . TYR A 1 194 ? -5.238 -12.442 1.683 1.00 75.56 194 TYR A N 1
ATOM 1498 C CA . TYR A 1 194 ? -5.608 -12.420 0.269 1.00 75.56 194 TYR A CA 1
ATOM 1499 C C . TYR A 1 194 ? -4.536 -13.161 -0.536 1.00 75.56 194 TYR A C 1
ATOM 1501 O O . TYR A 1 194 ? -3.356 -12.812 -0.461 1.00 75.56 194 TYR A O 1
ATOM 1509 N N . ALA A 1 195 ? -4.928 -14.217 -1.246 1.00 72.25 195 ALA A N 1
ATOM 1510 C CA . ALA A 1 195 ? -4.024 -15.139 -1.924 1.00 72.25 195 ALA A CA 1
ATOM 1511 C C . ALA A 1 195 ? -4.603 -15.639 -3.249 1.00 72.25 195 ALA A C 1
ATOM 1513 O O . ALA A 1 195 ? -5.757 -16.061 -3.302 1.00 72.25 195 ALA A O 1
ATOM 1514 N N . ASP A 1 196 ? -3.788 -15.645 -4.307 1.00 66.75 196 ASP A N 1
ATOM 1515 C CA . ASP A 1 196 ? -4.170 -16.084 -5.660 1.00 66.75 196 ASP A CA 1
ATOM 1516 C C . ASP A 1 196 ? -5.459 -15.407 -6.191 1.00 66.75 196 ASP A C 1
ATOM 1518 O O . ASP A 1 196 ? -6.227 -16.010 -6.943 1.00 66.75 196 ASP A O 1
ATOM 1522 N N . GLY A 1 197 ? -5.696 -14.144 -5.807 1.00 65.88 197 GLY A N 1
ATOM 1523 C CA . GLY A 1 197 ? -6.903 -13.391 -6.170 1.00 65.88 197 GLY A CA 1
ATOM 1524 C C . GLY A 1 197 ? -8.170 -13.745 -5.379 1.00 65.88 197 GLY A C 1
ATOM 1525 O O . GLY A 1 197 ? -9.260 -13.434 -5.850 1.00 65.88 197 GLY A O 1
ATOM 1526 N N . ASP A 1 198 ? -8.039 -14.397 -4.220 1.00 72.75 198 ASP A N 1
ATOM 1527 C CA . ASP A 1 198 ? -9.158 -14.851 -3.387 1.00 72.75 198 ASP A CA 1
ATOM 1528 C C . ASP A 1 198 ? -8.885 -14.627 -1.885 1.00 72.75 198 ASP A C 1
ATOM 1530 O O . ASP A 1 198 ? -7.729 -14.600 -1.450 1.00 72.75 198 ASP A O 1
ATOM 1534 N N . ASN A 1 199 ? -9.934 -14.474 -1.072 1.00 81.31 199 ASN A N 1
ATOM 1535 C CA . ASN A 1 199 ? -9.809 -14.358 0.383 1.00 81.31 199 ASN A CA 1
ATOM 1536 C C . ASN A 1 199 ? -9.761 -15.747 1.020 1.00 81.31 199 ASN A C 1
ATOM 1538 O O . ASN A 1 199 ? -10.587 -16.611 0.744 1.00 81.31 199 ASN A O 1
ATOM 1542 N N . GLN A 1 200 ? -8.777 -15.974 1.887 1.00 87.88 200 GLN A N 1
ATOM 1543 C CA . GLN A 1 200 ? -8.509 -17.282 2.481 1.00 87.88 200 GLN A CA 1
ATOM 1544 C C . GLN A 1 200 ? -8.164 -17.126 3.969 1.00 87.88 200 GLN A C 1
ATOM 1546 O O . GLN A 1 200 ? -7.786 -16.044 4.420 1.00 87.88 200 GLN A O 1
ATOM 1551 N N . ILE A 1 201 ? -8.259 -18.211 4.738 1.00 91.06 201 ILE A N 1
ATOM 1552 C CA . ILE A 1 201 ? -7.731 -18.281 6.109 1.00 91.06 201 ILE A CA 1
ATOM 1553 C C . ILE A 1 201 ? -6.466 -19.133 6.064 1.00 91.06 201 ILE A C 1
ATOM 1555 O O . ILE A 1 201 ? -6.523 -20.324 5.753 1.00 91.06 201 ILE A O 1
ATOM 1559 N N . ALA A 1 202 ? -5.317 -18.528 6.346 1.00 90.50 202 ALA A N 1
ATOM 1560 C CA . ALA A 1 202 ? -4.056 -19.243 6.477 1.00 90.50 202 ALA A CA 1
ATOM 1561 C C . ALA A 1 202 ? -3.860 -19.684 7.926 1.00 90.50 202 ALA A C 1
ATOM 1563 O O . ALA A 1 202 ? -4.150 -18.930 8.854 1.00 90.50 202 ALA A O 1
ATOM 1564 N N . ILE A 1 203 ? -3.334 -20.892 8.109 1.00 92.50 203 ILE A N 1
ATOM 1565 C CA . ILE A 1 203 ? -3.001 -21.436 9.419 1.00 92.50 203 ILE A CA 1
ATOM 1566 C C . ILE A 1 203 ? -1.530 -21.826 9.442 1.00 92.50 203 ILE A C 1
ATOM 1568 O O . ILE A 1 203 ? -1.045 -22.555 8.568 1.00 92.50 203 ILE A O 1
ATOM 1572 N N . VAL A 1 204 ? -0.829 -21.342 10.460 1.00 91.62 204 VAL A N 1
ATOM 1573 C CA . VAL A 1 204 ? 0.599 -21.576 10.672 1.00 91.62 204 VAL A CA 1
ATOM 1574 C C . VAL A 1 204 ? 0.848 -22.207 12.030 1.00 91.62 204 VAL A C 1
ATOM 1576 O O . VAL A 1 204 ? 0.092 -22.003 12.975 1.00 91.62 204 VAL A O 1
ATOM 1579 N N . GLU A 1 205 ? 1.926 -22.969 12.132 1.00 92.38 205 GLU A N 1
ATOM 1580 C CA . GLU A 1 205 ? 2.425 -23.490 13.398 1.00 92.38 205 GLU A CA 1
ATOM 1581 C C . GLU A 1 205 ? 3.223 -22.401 14.126 1.00 92.38 205 GLU A C 1
ATOM 1583 O O . GLU A 1 205 ? 4.168 -21.836 13.574 1.00 92.38 205 GLU A O 1
ATOM 1588 N N . ALA A 1 206 ? 2.867 -22.100 15.372 1.00 88.69 206 ALA A N 1
ATOM 1589 C CA . ALA A 1 206 ? 3.450 -20.989 16.120 1.00 88.69 206 ALA A CA 1
ATOM 1590 C C . ALA A 1 206 ? 4.934 -21.207 16.467 1.00 88.69 206 ALA A C 1
ATOM 1592 O O . ALA A 1 206 ? 5.740 -20.276 16.401 1.00 88.69 206 ALA A O 1
ATOM 1593 N N . GLU A 1 207 ? 5.321 -22.446 16.791 1.00 87.19 207 GLU A N 1
ATOM 1594 C CA . GLU A 1 207 ? 6.697 -22.782 17.182 1.00 87.19 207 GLU A CA 1
ATOM 1595 C C . GLU A 1 207 ? 7.697 -22.729 16.026 1.00 87.19 207 GLU A C 1
ATOM 1597 O O . GLU A 1 207 ? 8.886 -22.486 16.256 1.00 87.19 207 GLU A O 1
ATOM 1602 N N . THR A 1 208 ? 7.258 -22.966 14.788 1.00 85.06 208 THR A N 1
ATOM 1603 C CA . THR A 1 208 ? 8.134 -23.025 13.606 1.00 85.06 208 THR A CA 1
ATOM 1604 C C . THR A 1 208 ? 7.906 -21.847 12.658 1.00 85.06 208 THR A C 1
ATOM 1606 O O . THR A 1 208 ? 8.852 -21.410 12.004 1.00 85.06 208 THR A O 1
ATOM 1609 N N . GLY A 1 209 ? 6.705 -21.265 12.638 1.00 83.00 209 GLY A N 1
ATOM 1610 C CA . GLY A 1 209 ? 6.237 -20.359 11.586 1.00 83.00 209 GLY A CA 1
ATOM 1611 C C . GLY A 1 209 ? 5.900 -21.092 10.280 1.00 83.00 209 GLY A C 1
ATOM 1612 O O . GLY A 1 209 ? 5.706 -20.453 9.248 1.00 83.00 209 GLY A O 1
ATOM 1613 N N . GLY A 1 210 ? 5.887 -22.429 10.295 1.00 84.06 210 GLY A N 1
ATOM 1614 C CA . GLY A 1 210 ? 5.595 -23.253 9.130 1.00 84.06 210 GLY A CA 1
ATOM 1615 C C . GLY A 1 210 ? 4.123 -23.170 8.736 1.00 84.06 210 GLY A C 1
ATOM 1616 O O . GLY A 1 210 ? 3.238 -23.173 9.589 1.00 84.06 210 GLY A O 1
ATOM 1617 N N . HIS A 1 211 ? 3.855 -23.119 7.430 1.00 86.56 211 HIS A N 1
ATOM 1618 C CA . HIS A 1 211 ? 2.498 -23.259 6.902 1.00 86.56 211 HIS A CA 1
ATOM 1619 C C . HIS A 1 211 ? 1.951 -24.654 7.225 1.00 86.56 211 HIS A C 1
ATOM 1621 O O . HIS A 1 211 ? 2.623 -25.652 6.964 1.00 86.56 211 HIS A O 1
ATOM 1627 N N . TRP A 1 212 ? 0.744 -24.714 7.791 1.00 87.81 212 TRP A N 1
ATOM 1628 C CA . TRP A 1 212 ? 0.053 -25.970 8.083 1.00 87.81 212 TRP A CA 1
ATOM 1629 C C . TRP A 1 212 ? -1.081 -26.233 7.092 1.00 87.81 212 TRP A C 1
ATOM 1631 O O . TRP A 1 212 ? -1.123 -27.287 6.456 1.00 87.81 212 TRP A O 1
ATOM 1641 N N . LYS A 1 213 ? -2.011 -25.280 6.954 1.00 89.25 213 LYS A N 1
ATOM 1642 C CA . LYS A 1 213 ? -3.212 -25.431 6.121 1.00 89.25 213 LYS A CA 1
ATOM 1643 C C . LYS A 1 213 ? -3.699 -24.071 5.625 1.00 89.25 213 LYS A C 1
ATOM 1645 O O . LYS A 1 213 ? -3.492 -23.054 6.281 1.00 89.25 213 LYS A O 1
ATOM 1650 N N . THR A 1 214 ? -4.366 -24.059 4.474 1.00 89.94 214 THR A N 1
ATOM 1651 C CA . THR A 1 214 ? -5.119 -22.895 3.992 1.00 89.94 214 THR A CA 1
ATOM 1652 C C . THR A 1 214 ? -6.565 -23.293 3.745 1.00 89.94 214 THR A C 1
ATOM 1654 O O . THR A 1 214 ? -6.820 -24.336 3.141 1.00 89.94 214 THR A O 1
ATOM 1657 N N . LEU A 1 215 ? -7.497 -22.467 4.210 1.00 90.88 215 LEU A N 1
ATOM 1658 C CA . LEU A 1 215 ? -8.935 -22.668 4.087 1.00 90.88 215 LEU A CA 1
ATOM 1659 C C . LEU A 1 215 ? -9.507 -21.657 3.091 1.00 90.88 215 LEU A C 1
ATOM 1661 O O . LEU A 1 215 ? -9.178 -20.472 3.159 1.00 90.88 215 LEU A O 1
ATOM 1665 N N . LYS A 1 216 ? -10.387 -22.117 2.197 1.00 90.50 216 LYS A N 1
ATOM 1666 C CA . LYS A 1 216 ? -11.120 -21.278 1.234 1.00 90.50 216 LYS A CA 1
ATOM 1667 C C . LYS A 1 216 ? -12.624 -21.396 1.493 1.00 90.50 216 LYS A C 1
ATOM 1669 O O . LYS A 1 216 ? -13.309 -22.103 0.756 1.00 90.50 216 LYS A O 1
ATOM 1674 N N . PRO A 1 217 ? -13.123 -20.824 2.601 1.00 88.25 217 PRO A N 1
ATOM 1675 C CA . PRO A 1 217 ? -14.487 -21.082 3.048 1.00 88.25 217 PRO A CA 1
ATOM 1676 C C . PRO A 1 217 ? -15.539 -20.383 2.176 1.00 88.25 217 PRO A C 1
ATOM 1678 O O . PRO A 1 217 ? -16.678 -20.832 2.120 1.00 88.25 217 PRO A O 1
ATOM 1681 N N . LEU A 1 218 ? -15.167 -19.307 1.481 1.00 87.56 218 LEU A N 1
ATOM 1682 C CA . LEU A 1 218 ? -16.043 -18.553 0.589 1.00 87.56 218 LEU A CA 1
ATOM 1683 C C . LEU A 1 218 ? -15.432 -18.524 -0.811 1.00 87.56 218 LEU A C 1
ATOM 1685 O O . LEU A 1 218 ? -14.214 -18.477 -0.950 1.00 87.56 218 LEU A O 1
ATOM 1689 N N . ARG A 1 219 ? -16.283 -18.571 -1.841 1.00 77.31 219 ARG A N 1
ATOM 1690 C CA . ARG A 1 219 ? -15.855 -18.518 -3.249 1.00 77.31 219 ARG A CA 1
ATOM 1691 C C . ARG A 1 219 ? -15.746 -17.089 -3.778 1.00 77.31 219 ARG A C 1
ATOM 1693 O O . ARG A 1 219 ? -14.897 -16.810 -4.610 1.00 77.31 219 ARG A O 1
ATOM 1700 N N . ASP A 1 220 ? -16.639 -16.224 -3.309 1.00 77.50 220 ASP A N 1
ATOM 1701 C CA . ASP A 1 220 ? -16.745 -14.821 -3.685 1.00 77.50 220 ASP A CA 1
ATOM 1702 C C . ASP A 1 220 ? -17.101 -14.052 -2.402 1.00 77.50 220 ASP A C 1
ATOM 1704 O O . ASP A 1 220 ? -18.153 -14.294 -1.810 1.00 77.50 220 ASP A O 1
ATOM 1708 N N . GLY A 1 221 ? -16.218 -13.175 -1.925 1.00 80.88 221 GLY A N 1
ATOM 1709 C CA . GLY A 1 221 ? -16.463 -12.408 -0.702 1.00 80.88 221 GLY A CA 1
ATOM 1710 C C . GLY A 1 221 ? -15.209 -12.107 0.105 1.00 80.88 221 GLY A C 1
ATOM 1711 O O . GLY A 1 221 ? -14.105 -12.515 -0.249 1.00 80.88 221 GLY A O 1
ATOM 1712 N N . ALA A 1 222 ? -15.385 -11.355 1.184 1.00 86.12 222 ALA A N 1
ATOM 1713 C CA . ALA A 1 222 ? -14.337 -10.953 2.117 1.00 86.12 222 ALA A CA 1
ATOM 1714 C C . ALA A 1 222 ? -14.363 -11.852 3.368 1.00 86.12 222 ALA A C 1
ATOM 1716 O O . ALA A 1 222 ? -15.435 -12.284 3.775 1.00 86.12 222 ALA A O 1
ATOM 1717 N N . ILE A 1 223 ? -13.207 -12.116 3.987 1.00 89.31 223 ILE A N 1
ATOM 1718 C CA . ILE A 1 223 ? -13.107 -12.879 5.243 1.00 89.31 223 ILE A CA 1
ATOM 1719 C C . ILE A 1 223 ? -12.368 -12.028 6.269 1.00 89.31 223 ILE A C 1
ATOM 1721 O O . ILE A 1 223 ? -11.253 -11.585 5.988 1.00 89.31 223 ILE A O 1
ATOM 1725 N N . ASN A 1 224 ? -12.972 -11.844 7.441 1.00 89.38 224 ASN A N 1
ATOM 1726 C CA . ASN A 1 224 ? -12.433 -11.080 8.563 1.00 89.38 224 ASN A CA 1
ATOM 1727 C C . ASN A 1 224 ? -12.649 -11.836 9.891 1.00 89.38 224 ASN A C 1
ATOM 1729 O O . ASN A 1 224 ? -13.530 -12.686 9.997 1.00 89.38 224 ASN A O 1
ATOM 1733 N N . ASN A 1 225 ? -11.853 -11.494 10.909 1.00 90.25 225 ASN A N 1
ATOM 1734 C CA . ASN A 1 225 ? -12.049 -11.872 12.316 1.00 90.25 225 ASN A CA 1
ATOM 1735 C C . ASN A 1 225 ? -12.293 -13.378 12.560 1.00 90.25 225 ASN A C 1
ATOM 1737 O O . ASN A 1 225 ? -13.344 -13.739 13.089 1.00 90.25 225 ASN A O 1
ATOM 1741 N N . PRO A 1 226 ? -11.365 -14.273 12.170 1.00 95.19 226 PRO A N 1
ATOM 1742 C CA . PRO A 1 226 ? -11.483 -15.678 12.535 1.00 95.19 226 PRO A CA 1
ATOM 1743 C C . PRO A 1 226 ? -11.397 -15.848 14.061 1.00 95.19 226 PRO A C 1
ATOM 1745 O O . PRO A 1 226 ? -10.574 -15.197 14.700 1.00 95.19 226 PRO A O 1
ATOM 1748 N N . ALA A 1 227 ? -12.186 -16.766 14.614 1.00 96.75 227 ALA A N 1
ATOM 1749 C CA . ALA A 1 227 ? -12.208 -17.158 16.019 1.00 96.75 227 ALA A CA 1
ATOM 1750 C C . ALA A 1 227 ? -12.292 -18.686 16.133 1.00 96.75 227 ALA A C 1
ATOM 1752 O O . ALA A 1 227 ? -13.272 -19.309 15.704 1.00 96.75 227 ALA A O 1
ATOM 1753 N N . TRP A 1 228 ? -11.238 -19.302 16.667 1.00 97.25 228 TRP A N 1
ATOM 1754 C CA . TRP A 1 228 ? -11.153 -20.752 16.816 1.00 97.25 228 TRP A CA 1
ATOM 1755 C C . TRP A 1 228 ? -12.091 -21.235 17.923 1.00 97.25 228 TRP A C 1
ATOM 1757 O O . TRP A 1 228 ? -12.156 -20.633 18.990 1.00 97.25 228 TRP A O 1
ATOM 1767 N N . SER A 1 229 ? -12.811 -22.330 17.687 1.00 96.94 229 SER A N 1
ATOM 1768 C CA . SER A 1 229 ? -13.670 -22.919 18.711 1.00 96.94 229 SER A CA 1
ATOM 1769 C C . SER A 1 229 ? -12.847 -23.500 19.878 1.00 96.94 229 SER A C 1
ATOM 1771 O O . SER A 1 229 ? -11.757 -24.041 19.648 1.00 96.94 229 SER A O 1
ATOM 1773 N N . PRO A 1 230 ? -13.372 -23.490 21.120 1.00 96.44 230 PRO A N 1
ATOM 1774 C CA . PRO A 1 230 ? -12.671 -24.028 22.293 1.00 96.44 230 PRO A CA 1
ATOM 1775 C C . PRO A 1 230 ? -12.325 -25.522 22.190 1.00 96.44 230 PRO A C 1
ATOM 1777 O O . PRO A 1 230 ? -11.367 -25.992 22.803 1.00 96.44 230 PRO A O 1
ATOM 1780 N N . ASP A 1 231 ? -13.086 -26.280 21.395 1.00 95.44 231 ASP A N 1
ATOM 1781 C CA . ASP A 1 231 ? -12.845 -27.703 21.122 1.00 95.44 231 ASP A CA 1
ATOM 1782 C C . ASP A 1 231 ? -11.808 -27.956 20.007 1.00 95.44 231 ASP A C 1
ATOM 1784 O O . ASP A 1 231 ? -11.411 -29.100 19.770 1.00 95.44 231 ASP A O 1
ATOM 1788 N N . GLY A 1 232 ? -11.363 -26.900 19.320 1.00 95.69 232 GLY A N 1
ATOM 1789 C CA . GLY A 1 232 ? -10.362 -26.939 18.261 1.00 95.69 232 GLY A CA 1
ATOM 1790 C C . GLY A 1 232 ? -10.869 -27.409 16.896 1.00 95.69 232 GLY A C 1
ATOM 1791 O O . GLY A 1 232 ? -10.063 -27.482 15.967 1.00 95.69 232 GLY A O 1
ATOM 1792 N N . ARG A 1 233 ? -12.161 -27.731 16.743 1.00 95.50 233 ARG A N 1
ATOM 1793 C CA . ARG A 1 233 ? -12.707 -28.371 15.530 1.00 95.50 233 ARG A CA 1
ATOM 1794 C C . ARG A 1 233 ? -13.172 -27.399 14.457 1.00 95.50 233 ARG A C 1
ATOM 1796 O O . ARG A 1 233 ? -13.206 -27.772 13.287 1.00 95.50 233 ARG A O 1
ATOM 1803 N N . SER A 1 234 ? -13.542 -26.183 14.840 1.00 96.94 234 SER A N 1
ATOM 1804 C CA . SER A 1 234 ? -14.165 -25.209 13.948 1.00 96.94 234 SER A CA 1
ATOM 1805 C C . SER A 1 234 ? -13.539 -23.823 14.075 1.00 96.94 234 SER A C 1
ATOM 1807 O O . SER A 1 234 ? -12.899 -23.494 15.071 1.00 96.94 234 SER A O 1
ATOM 1809 N N . ILE A 1 235 ? -13.746 -22.990 13.058 1.00 97.69 235 ILE A N 1
ATOM 1810 C CA . ILE A 1 235 ? -13.405 -21.564 13.075 1.00 97.69 235 ILE A CA 1
ATOM 1811 C C . ILE A 1 235 ? -14.663 -20.781 12.708 1.00 97.69 235 ILE A C 1
ATOM 1813 O O . ILE A 1 235 ? -15.197 -20.949 11.610 1.00 97.69 235 ILE A O 1
ATOM 1817 N N . ALA A 1 236 ? -15.134 -19.935 13.623 1.00 97.62 236 ALA A N 1
ATOM 1818 C CA . ALA A 1 236 ? -16.123 -18.911 13.310 1.00 97.62 236 ALA A CA 1
ATOM 1819 C C . ALA A 1 236 ? -15.423 -17.726 12.635 1.00 97.62 236 ALA A C 1
ATOM 1821 O O . ALA A 1 236 ? -14.272 -17.438 12.950 1.00 97.62 236 ALA A O 1
ATOM 1822 N N . PHE A 1 237 ? -16.069 -17.048 11.696 1.00 96.38 237 PHE A N 1
ATOM 1823 C CA . PHE A 1 237 ? -15.493 -15.877 11.033 1.00 96.38 237 PHE A CA 1
ATOM 1824 C C . PHE A 1 237 ? -16.584 -14.967 10.469 1.00 96.38 237 PHE A C 1
ATOM 1826 O O . PHE A 1 237 ? -17.702 -15.415 10.216 1.00 96.38 237 PHE A O 1
ATOM 1833 N N . THR A 1 238 ? -16.242 -13.702 10.225 1.00 95.06 238 THR A N 1
ATOM 1834 C CA . THR A 1 238 ? -17.100 -12.775 9.483 1.00 95.06 238 THR A CA 1
ATOM 1835 C C . THR A 1 238 ? -16.855 -12.935 7.987 1.00 95.06 238 THR A C 1
ATOM 1837 O O . THR A 1 238 ? -15.730 -12.764 7.505 1.00 95.06 238 THR A O 1
ATOM 1840 N N . GLY A 1 239 ? -17.912 -13.250 7.246 1.00 94.06 239 GLY A N 1
ATOM 1841 C CA . GLY A 1 239 ? -17.922 -13.328 5.792 1.00 94.06 239 GLY A CA 1
ATOM 1842 C C . GLY A 1 239 ? -18.713 -12.175 5.188 1.00 94.06 239 GLY A C 1
ATOM 1843 O O . GLY A 1 239 ? -19.864 -11.968 5.555 1.00 94.06 239 GLY A O 1
ATOM 1844 N N . ILE A 1 240 ? -18.119 -11.447 4.239 1.00 91.25 240 ILE A N 1
ATOM 1845 C CA . ILE A 1 240 ? -18.805 -10.372 3.512 1.00 91.25 240 ILE A CA 1
ATOM 1846 C C . ILE A 1 240 ? -19.141 -10.857 2.107 1.00 91.25 240 ILE A C 1
ATOM 1848 O O . ILE A 1 240 ? -18.267 -10.893 1.235 1.00 91.25 240 ILE A O 1
ATOM 1852 N N . VAL A 1 241 ? -20.399 -11.228 1.884 1.00 90.56 241 VAL A N 1
ATOM 1853 C CA . VAL A 1 241 ? -20.894 -11.767 0.610 1.00 90.56 241 VAL A CA 1
ATOM 1854 C C . VAL A 1 241 ? -22.025 -10.875 0.114 1.00 90.56 241 VAL A C 1
ATOM 1856 O O . VAL A 1 241 ? -22.950 -10.557 0.851 1.00 90.56 241 VAL A O 1
ATOM 1859 N N . GLY A 1 242 ? -21.936 -10.403 -1.134 1.00 86.19 242 GLY A N 1
ATOM 1860 C CA . GLY A 1 242 ? -22.953 -9.503 -1.696 1.00 86.19 242 GLY A CA 1
ATOM 1861 C C . GLY A 1 242 ? -23.083 -8.151 -0.975 1.00 86.19 242 GLY A C 1
ATOM 1862 O O . GLY A 1 242 ? -24.099 -7.484 -1.127 1.00 86.19 242 GLY A O 1
ATOM 1863 N N . GLY A 1 243 ? -22.067 -7.749 -0.203 1.00 83.69 243 GLY A N 1
ATOM 1864 C CA . GLY A 1 243 ? -22.060 -6.506 0.575 1.00 83.69 243 GLY A CA 1
ATOM 1865 C C . GLY A 1 243 ? -22.660 -6.614 1.981 1.00 83.69 243 GLY A C 1
ATOM 1866 O O . GLY A 1 243 ? -22.658 -5.615 2.691 1.00 83.69 243 GLY A O 1
ATOM 1867 N N . VAL A 1 244 ? -23.126 -7.795 2.397 1.00 89.50 244 VAL A N 1
ATOM 1868 C CA . VAL A 1 244 ? -23.644 -8.059 3.751 1.00 89.50 244 VAL A CA 1
ATOM 1869 C C . VAL A 1 244 ? -22.596 -8.826 4.549 1.00 89.50 244 VAL A C 1
ATOM 1871 O O . VAL A 1 244 ? -21.947 -9.714 3.995 1.00 89.50 244 VAL A O 1
ATOM 1874 N N . SER A 1 245 ? -22.398 -8.450 5.815 1.00 93.19 245 SER A N 1
ATOM 1875 C CA . SER A 1 245 ? -21.428 -9.083 6.717 1.00 93.19 245 SER A CA 1
ATOM 1876 C C . SER A 1 245 ? -22.157 -10.022 7.670 1.00 93.19 245 SER A C 1
ATOM 1878 O O . SER A 1 245 ? -22.835 -9.550 8.573 1.00 93.19 245 SER A O 1
ATOM 1880 N N . ASP A 1 246 ? -21.991 -11.326 7.472 1.00 96.44 246 ASP A N 1
ATOM 1881 C CA . ASP A 1 246 ? -22.621 -12.377 8.274 1.00 96.44 246 ASP A CA 1
ATOM 1882 C C . ASP A 1 246 ? -21.562 -13.222 9.000 1.00 96.44 246 ASP A C 1
ATOM 1884 O O . ASP A 1 246 ? -20.390 -13.274 8.604 1.00 96.44 246 ASP A O 1
ATOM 1888 N N . LEU A 1 247 ? -21.980 -13.954 10.032 1.00 97.50 247 LEU A N 1
ATOM 1889 C CA . LEU A 1 247 ? -21.149 -14.953 10.695 1.00 97.50 247 LEU A CA 1
ATOM 1890 C C . LEU A 1 247 ? -21.235 -16.302 9.981 1.00 97.50 247 LEU A C 1
ATOM 1892 O O . LEU A 1 247 ? -22.311 -16.779 9.623 1.00 97.50 247 LEU A O 1
ATOM 1896 N N . TYR A 1 248 ? -20.091 -16.959 9.840 1.00 97.12 248 TYR A N 1
ATOM 1897 C CA . TYR A 1 248 ? -19.958 -18.287 9.252 1.00 97.12 248 TYR A CA 1
ATOM 1898 C C . TYR A 1 248 ? -19.135 -19.186 10.168 1.00 97.12 248 TYR A C 1
ATOM 1900 O O . TYR A 1 248 ? -18.276 -18.720 10.911 1.00 97.12 248 TYR A O 1
ATOM 1908 N N . LEU A 1 249 ? -19.377 -20.489 10.076 1.00 97.06 249 LEU A N 1
ATOM 1909 C CA . LEU A 1 249 ? -18.666 -21.535 10.792 1.00 97.06 249 LEU A CA 1
ATOM 1910 C C . LEU A 1 249 ? -18.023 -22.486 9.788 1.00 97.06 249 LEU A C 1
ATOM 1912 O O . LEU A 1 249 ? -18.720 -23.066 8.958 1.00 97.06 249 LEU A O 1
ATOM 1916 N N . TYR A 1 250 ? -16.708 -22.648 9.873 1.00 96.81 250 TYR A N 1
ATOM 1917 C CA . TYR A 1 250 ? -15.948 -23.596 9.068 1.00 96.81 250 TYR A CA 1
ATOM 1918 C C . TYR A 1 250 ? -15.507 -24.784 9.918 1.00 96.81 250 TYR A C 1
ATOM 1920 O O . TYR A 1 250 ? -14.779 -24.591 10.892 1.00 96.81 250 TYR A O 1
ATOM 1928 N N . ASP A 1 251 ? -15.887 -25.999 9.531 1.00 96.38 251 ASP A N 1
ATOM 1929 C CA . ASP A 1 251 ? -15.392 -27.227 10.154 1.00 96.38 251 ASP A CA 1
ATOM 1930 C C . ASP A 1 251 ? -14.047 -27.636 9.532 1.00 96.38 251 ASP A C 1
ATOM 1932 O O . ASP A 1 251 ? -13.906 -27.793 8.317 1.00 96.38 251 ASP A O 1
ATOM 1936 N N . ILE A 1 252 ? -13.020 -27.794 10.368 1.00 93.88 252 ILE A N 1
ATOM 1937 C CA . ILE A 1 252 ? -11.636 -27.953 9.903 1.00 93.88 252 ILE A CA 1
ATOM 1938 C C . ILE A 1 252 ? -11.385 -29.344 9.301 1.00 93.88 252 ILE A C 1
ATOM 1940 O O . ILE A 1 252 ? -10.507 -29.477 8.438 1.00 93.88 252 ILE A O 1
ATOM 1944 N N . GLU A 1 253 ? -12.111 -30.372 9.749 1.00 91.56 253 GLU A N 1
ATOM 1945 C CA . GLU A 1 253 ? -11.912 -31.765 9.338 1.00 91.56 253 GLU A CA 1
ATOM 1946 C C . GLU A 1 253 ? -12.644 -32.073 8.028 1.00 91.56 253 GLU A C 1
ATOM 1948 O O . GLU A 1 253 ? -12.015 -32.508 7.061 1.00 91.56 253 GLU A O 1
ATOM 1953 N N . SER A 1 254 ? -13.949 -31.804 7.983 1.00 94.00 254 SER A N 1
ATOM 1954 C CA . SER A 1 254 ? -14.812 -32.029 6.817 1.00 94.00 254 SER A CA 1
ATOM 1955 C C . SER A 1 254 ? -14.613 -30.983 5.717 1.00 94.00 254 SER A C 1
ATOM 1957 O O . SER A 1 254 ? -14.716 -31.305 4.533 1.00 94.00 254 SER A O 1
ATOM 1959 N N . GLY A 1 255 ? -14.277 -29.747 6.097 1.00 93.12 255 GLY A N 1
ATOM 1960 C CA . GLY A 1 255 ? -14.223 -28.598 5.199 1.00 93.12 255 GLY A CA 1
ATOM 1961 C C . GLY A 1 255 ? -15.581 -27.944 4.928 1.00 93.12 255 GLY A C 1
ATOM 1962 O O . GLY A 1 255 ? -15.657 -27.091 4.041 1.00 93.12 255 GLY A O 1
ATOM 1963 N N . ASP A 1 256 ? -16.627 -28.333 5.663 1.00 95.00 256 ASP A N 1
ATOM 1964 C CA . ASP A 1 256 ? -17.976 -27.792 5.514 1.00 95.00 256 ASP A CA 1
ATOM 1965 C C . ASP A 1 256 ? -18.084 -26.363 6.070 1.00 95.00 256 ASP A C 1
ATOM 1967 O O . ASP A 1 256 ? -17.484 -26.012 7.089 1.00 95.00 256 ASP A O 1
ATOM 1971 N N . VAL A 1 257 ? -18.885 -25.534 5.394 1.00 95.50 257 VAL A N 1
ATOM 1972 C CA . VAL A 1 257 ? -19.169 -24.145 5.782 1.00 95.50 257 VAL A CA 1
ATOM 1973 C C . VAL A 1 257 ? -20.653 -24.020 6.105 1.00 95.50 257 VAL A C 1
ATOM 1975 O O . VAL A 1 257 ? -21.502 -24.335 5.271 1.00 95.50 257 VAL A O 1
ATOM 1978 N N . ARG A 1 258 ? -20.974 -23.507 7.293 1.00 95.12 258 ARG A N 1
ATOM 1979 C CA . ARG A 1 258 ? -22.340 -23.182 7.717 1.00 95.12 258 ARG A CA 1
ATOM 1980 C C . ARG A 1 258 ? -22.465 -21.685 7.963 1.00 95.12 258 ARG A C 1
ATOM 1982 O O . ARG A 1 258 ? -21.744 -21.141 8.790 1.00 95.12 258 ARG A O 1
ATOM 1989 N N . GLN A 1 259 ? -23.401 -21.030 7.287 1.00 95.62 259 GLN A N 1
ATOM 1990 C CA . GLN A 1 259 ? -23.783 -19.655 7.603 1.00 95.62 259 GLN A CA 1
ATOM 1991 C C . GLN A 1 259 ? -24.598 -19.638 8.908 1.00 95.62 259 GLN A C 1
ATOM 1993 O O . GLN A 1 259 ? -25.528 -20.432 9.063 1.00 95.62 259 GLN A O 1
ATOM 1998 N N . LEU A 1 260 ? -24.202 -18.793 9.859 1.00 96.88 260 LEU A N 1
ATOM 1999 C CA . LEU A 1 260 ? -24.794 -18.691 11.195 1.00 96.88 260 LEU A CA 1
ATOM 2000 C C . LEU A 1 260 ? -25.804 -17.548 11.299 1.00 96.88 260 LEU A C 1
ATOM 2002 O O . LEU A 1 260 ? -26.838 -17.721 11.938 1.00 96.88 260 LEU A O 1
ATOM 2006 N N . THR A 1 261 ? -25.519 -16.414 10.661 1.00 97.00 261 THR A N 1
ATOM 2007 C CA . THR A 1 261 ? -26.446 -15.282 10.543 1.00 97.00 261 THR A CA 1
ATOM 2008 C C . THR A 1 261 ? -26.748 -15.008 9.075 1.00 97.00 261 THR A C 1
ATOM 2010 O O . THR A 1 261 ? -25.946 -15.330 8.200 1.00 97.00 261 THR A O 1
ATOM 2013 N N . HIS A 1 262 ? -27.969 -14.560 8.789 1.00 94.81 262 HIS A N 1
ATOM 2014 C CA . HIS A 1 262 ? -28.437 -14.325 7.424 1.00 94.81 262 HIS A CA 1
ATOM 2015 C C . HIS A 1 262 ? -29.556 -13.285 7.425 1.00 94.81 262 HIS A C 1
ATOM 2017 O O . HIS A 1 262 ? -30.729 -13.592 7.185 1.00 94.81 262 HIS A O 1
ATOM 2023 N N . ASP A 1 263 ? -29.205 -12.054 7.762 1.00 92.50 263 ASP A N 1
ATOM 2024 C CA . ASP A 1 263 ? -30.135 -10.933 7.729 1.00 92.50 263 ASP A CA 1
ATOM 2025 C C . ASP A 1 263 ? -29.464 -9.681 7.150 1.00 92.50 263 ASP A C 1
ATOM 2027 O O . ASP A 1 263 ? -28.480 -9.772 6.424 1.00 92.50 263 ASP A O 1
ATOM 2031 N N . ARG A 1 264 ? -30.087 -8.513 7.315 1.00 92.56 264 ARG A N 1
ATOM 2032 C CA . ARG A 1 264 ? -29.573 -7.258 6.745 1.00 92.56 264 ARG A CA 1
ATOM 2033 C C . ARG A 1 264 ? -28.618 -6.540 7.701 1.00 92.56 264 ARG A C 1
ATOM 2035 O O . ARG A 1 264 ? -28.095 -5.496 7.315 1.00 92.56 264 ARG A O 1
ATOM 2042 N N . ASN A 1 265 ? -28.448 -7.049 8.921 1.00 94.88 265 ASN A N 1
ATOM 2043 C CA . ASN A 1 265 ? -27.556 -6.472 9.912 1.00 94.88 265 ASN A CA 1
ATOM 2044 C C . ASN A 1 265 ? -26.100 -6.804 9.580 1.00 94.88 265 ASN A C 1
ATOM 2046 O O . ASN A 1 265 ? -25.799 -7.724 8.822 1.00 94.88 265 ASN A O 1
ATOM 2050 N N . ALA A 1 266 ? -25.188 -6.009 10.122 1.00 93.81 266 ALA A N 1
ATOM 2051 C CA . ALA A 1 266 ? -23.762 -6.223 9.962 1.00 93.81 266 ALA A CA 1
ATOM 2052 C C . ALA A 1 266 ? -23.189 -6.901 11.209 1.00 93.81 266 ALA A C 1
ATOM 2054 O O . ALA A 1 266 ? -23.228 -6.308 12.282 1.00 93.81 266 ALA A O 1
ATOM 2055 N N . ASP A 1 267 ? -22.615 -8.099 11.065 1.00 95.81 267 ASP A N 1
ATOM 2056 C CA . ASP A 1 267 ? -22.111 -8.904 12.182 1.00 95.81 267 ASP A CA 1
ATOM 2057 C C . ASP A 1 267 ? -20.576 -9.089 12.131 1.00 95.81 267 ASP A C 1
ATOM 2059 O O . ASP A 1 267 ? -20.016 -9.674 11.199 1.00 95.81 267 ASP A O 1
ATOM 2063 N N . PHE A 1 268 ? -19.871 -8.611 13.164 1.00 93.00 268 PHE A N 1
ATOM 2064 C CA . PHE A 1 268 ? -18.403 -8.547 13.227 1.00 93.00 268 PHE A CA 1
ATOM 2065 C C . PHE A 1 268 ? -17.810 -9.083 14.533 1.00 93.00 268 PHE A C 1
ATOM 2067 O O . PHE A 1 268 ? -18.461 -9.107 15.573 1.00 93.00 268 PHE A O 1
ATOM 2074 N N . ASN A 1 269 ? -16.515 -9.420 14.491 1.00 93.44 269 ASN A N 1
ATOM 2075 C CA . ASN A 1 269 ? -15.705 -9.811 15.653 1.00 93.44 269 ASN A CA 1
ATOM 2076 C C . ASN A 1 269 ? -16.339 -10.938 16.508 1.00 93.44 269 ASN A C 1
ATOM 2078 O O . ASN A 1 269 ? -16.587 -10.710 17.695 1.00 93.44 269 ASN A O 1
ATOM 2082 N N . PRO A 1 270 ? -16.625 -12.124 15.934 1.00 97.19 270 PRO A N 1
ATOM 2083 C CA . PRO A 1 270 ? -17.129 -13.244 16.720 1.00 97.19 270 PRO A CA 1
ATOM 2084 C C . PRO A 1 270 ? -16.084 -13.717 17.737 1.00 97.19 270 PRO A C 1
ATOM 2086 O O . PRO A 1 270 ? -14.892 -13.722 17.438 1.00 97.19 270 PRO A O 1
ATOM 2089 N N . ASP A 1 271 ? -16.539 -14.164 18.902 1.00 97.69 271 ASP A N 1
ATOM 2090 C CA . ASP A 1 271 ? -15.718 -14.821 19.916 1.00 97.69 271 ASP A CA 1
ATOM 2091 C C . ASP A 1 271 ? -16.527 -15.872 20.692 1.00 97.69 271 ASP A C 1
ATOM 2093 O O . ASP A 1 271 ? -17.742 -15.736 20.853 1.00 97.69 271 ASP A O 1
ATOM 2097 N N . TRP A 1 272 ? -15.878 -16.947 21.137 1.00 97.94 272 TRP A N 1
ATOM 2098 C CA . TRP A 1 272 ? -16.562 -18.120 21.689 1.00 97.94 272 TRP A CA 1
ATOM 2099 C C . TRP A 1 272 ? -16.666 -18.088 23.207 1.00 97.94 272 TRP A C 1
ATOM 2101 O O . TRP A 1 272 ? -15.690 -17.815 23.900 1.00 97.94 272 TRP A O 1
ATOM 2111 N N . SER A 1 273 ? -17.821 -18.492 23.737 1.00 97.19 273 SER A N 1
ATOM 2112 C CA . SER A 1 273 ? -17.930 -18.813 25.157 1.00 97.19 273 SER A CA 1
ATOM 2113 C C . SER A 1 273 ? -16.985 -19.971 25.515 1.00 97.19 273 SER A C 1
ATOM 2115 O O . SER A 1 273 ? -16.775 -20.861 24.685 1.00 97.19 273 SER A O 1
ATOM 2117 N N . PRO A 1 274 ? -16.443 -20.039 26.748 1.00 95.81 274 PRO A N 1
ATOM 2118 C CA . PRO A 1 274 ? -15.499 -21.096 27.132 1.00 95.81 274 PRO A CA 1
ATOM 2119 C C . PRO A 1 274 ? -16.039 -22.528 26.983 1.00 95.81 274 PRO A C 1
ATOM 2121 O O . PRO A 1 274 ? -15.268 -23.472 26.819 1.00 95.81 274 PRO A O 1
ATOM 2124 N N . ASP A 1 275 ? -17.362 -22.700 27.044 1.00 96.00 275 ASP A N 1
ATOM 2125 C CA . ASP A 1 275 ? -18.053 -23.978 26.844 1.00 96.00 275 ASP A CA 1
ATOM 2126 C C . ASP A 1 275 ? -18.397 -24.284 25.371 1.00 96.00 275 ASP A C 1
ATOM 2128 O O . ASP A 1 275 ? -18.848 -25.388 25.065 1.00 96.00 275 ASP A O 1
ATOM 2132 N N . GLY A 1 276 ? -18.178 -23.334 24.457 1.00 96.56 276 GLY A N 1
ATOM 2133 C CA . GLY A 1 276 ? -18.465 -23.450 23.028 1.00 96.56 276 GLY A CA 1
ATOM 2134 C C . GLY A 1 276 ? -19.950 -23.381 22.653 1.00 96.56 276 GLY A C 1
ATOM 2135 O O . GLY A 1 276 ? -20.285 -23.618 21.493 1.00 96.56 276 GLY A O 1
ATOM 2136 N N . ALA A 1 277 ? -20.852 -23.087 23.594 1.00 96.75 277 ALA A N 1
ATOM 2137 C CA . ALA A 1 277 ? -22.293 -23.069 23.334 1.00 96.75 277 ALA A CA 1
ATOM 2138 C C . ALA A 1 277 ? -22.781 -21.762 22.684 1.00 96.75 277 ALA A C 1
ATOM 2140 O O . ALA A 1 277 ? -23.779 -21.765 21.962 1.00 96.75 277 ALA A O 1
ATOM 2141 N N . THR A 1 278 ? -22.095 -20.647 22.940 1.00 97.94 278 THR A N 1
ATOM 2142 C CA . THR A 1 278 ? -22.501 -19.299 22.522 1.00 97.94 278 THR A CA 1
ATOM 2143 C C . THR A 1 278 ? -21.362 -18.587 21.794 1.00 97.94 278 THR A C 1
ATOM 2145 O O . THR A 1 278 ? -20.193 -18.755 22.138 1.00 97.94 278 THR A O 1
ATOM 2148 N N . ILE A 1 279 ? -21.700 -17.758 20.806 1.00 98.50 279 ILE A N 1
ATOM 2149 C CA . ILE A 1 279 ? -20.775 -16.812 20.170 1.00 98.50 279 ILE A CA 1
ATOM 2150 C C . ILE A 1 279 ? -21.231 -15.392 20.500 1.00 98.50 279 ILE A C 1
ATOM 2152 O O . ILE A 1 279 ? -22.385 -15.044 20.253 1.00 98.50 279 ILE A O 1
ATOM 2156 N N . VAL A 1 280 ? -20.334 -14.562 21.030 1.00 98.31 280 VAL A N 1
ATOM 2157 C CA . VAL A 1 280 ? -20.557 -13.118 21.183 1.00 98.31 280 VAL A CA 1
ATOM 2158 C C . VAL A 1 280 ? -19.981 -12.381 19.980 1.00 98.31 280 VAL A C 1
ATOM 2160 O O . VAL A 1 280 ? -18.944 -12.770 19.456 1.00 98.31 280 VAL A O 1
ATOM 2163 N N . PHE A 1 281 ? -20.649 -11.330 19.520 1.00 97.75 281 PHE A N 1
ATOM 2164 C CA . PHE A 1 281 ? -20.226 -10.550 18.358 1.00 97.75 281 PHE A CA 1
ATOM 2165 C C . PHE A 1 281 ? -20.774 -9.119 18.422 1.00 97.75 281 PHE A C 1
ATOM 2167 O O . PHE A 1 281 ? -21.693 -8.819 19.187 1.00 97.75 281 PHE A O 1
ATOM 2174 N N . ALA A 1 282 ? -20.189 -8.222 17.632 1.00 96.44 282 ALA A N 1
ATOM 2175 C CA . ALA A 1 282 ? -20.660 -6.854 17.451 1.00 96.44 282 ALA A CA 1
ATOM 2176 C C . ALA A 1 282 ? -21.660 -6.799 16.287 1.00 96.44 282 ALA A C 1
ATOM 2178 O O . ALA A 1 282 ? -21.355 -7.297 15.205 1.00 96.44 282 ALA A O 1
ATOM 2179 N N . SER A 1 283 ? -22.833 -6.196 16.493 1.00 96.12 283 SER A N 1
ATOM 2180 C CA . SER A 1 283 ? -23.880 -6.102 15.468 1.00 96.12 283 SER A CA 1
ATOM 2181 C C . SER A 1 283 ? -24.621 -4.772 15.503 1.00 96.12 283 SER A C 1
ATOM 2183 O O . SER A 1 283 ? -24.881 -4.253 16.583 1.00 96.12 283 SER A O 1
ATOM 2185 N N . ASP A 1 284 ? -25.005 -4.231 14.349 1.00 95.38 284 ASP A N 1
ATOM 2186 C CA . ASP A 1 284 ? -25.883 -3.050 14.253 1.00 95.38 284 ASP A CA 1
ATOM 2187 C C . ASP A 1 284 ? -27.372 -3.394 14.487 1.00 95.38 284 ASP A C 1
ATOM 2189 O O . ASP A 1 284 ? -28.273 -2.609 14.197 1.00 95.38 284 ASP A O 1
ATOM 2193 N N . ARG A 1 285 ? -27.668 -4.582 15.020 1.00 94.19 285 ARG A N 1
ATOM 2194 C CA . ARG A 1 285 ? -29.016 -4.984 15.427 1.00 94.19 285 ARG A CA 1
ATOM 2195 C C . ARG A 1 285 ? -29.471 -4.170 16.639 1.00 94.19 285 ARG A C 1
ATOM 2197 O O . ARG A 1 285 ? -28.941 -4.318 17.738 1.00 94.19 285 ARG A O 1
ATOM 2204 N N . GLY A 1 286 ? -30.493 -3.337 16.462 1.00 91.75 286 GLY A N 1
ATOM 2205 C CA . GLY A 1 286 ? -31.049 -2.524 17.539 1.00 91.75 286 GLY A CA 1
ATOM 2206 C C . GLY A 1 286 ? -32.312 -1.757 17.134 1.00 91.75 286 GLY A C 1
ATOM 2207 O O . GLY A 1 286 ? -32.717 -1.795 15.972 1.00 91.75 286 GLY A O 1
ATOM 2208 N N . PRO A 1 287 ? -32.973 -1.092 18.097 1.00 91.31 287 PRO A N 1
ATOM 2209 C CA . PRO A 1 287 ? -34.232 -0.385 17.879 1.00 91.31 287 PRO A CA 1
ATOM 2210 C C . PRO A 1 287 ? -34.101 0.866 16.998 1.00 91.31 287 PRO A C 1
ATOM 2212 O O . PRO A 1 287 ? -35.115 1.343 16.496 1.00 91.31 287 PRO A O 1
ATOM 2215 N N . GLU A 1 288 ? -32.895 1.409 16.813 1.00 90.38 288 GLU A N 1
ATOM 2216 C CA . GLU A 1 288 ? -32.640 2.542 15.914 1.00 90.38 288 GLU A CA 1
ATOM 2217 C C . GLU A 1 288 ? -32.409 2.110 14.459 1.00 90.38 288 GLU A C 1
ATOM 2219 O O . GLU A 1 288 ? -32.473 2.956 13.567 1.00 90.38 288 GLU A O 1
ATOM 2224 N N . THR A 1 289 ? -32.171 0.818 14.201 1.00 92.50 289 THR A N 1
ATOM 2225 C CA . THR A 1 289 ? -31.966 0.305 12.843 1.00 92.50 289 THR A CA 1
ATOM 2226 C C . THR A 1 289 ? -33.264 0.313 12.041 1.00 92.50 289 THR A C 1
ATOM 2228 O O . THR A 1 289 ? -34.200 -0.441 12.308 1.00 92.50 289 THR A O 1
ATOM 2231 N N . ASP A 1 290 ? -33.284 1.150 11.009 1.00 90.12 290 ASP A N 1
ATOM 2232 C CA . ASP A 1 290 ? -34.330 1.284 10.004 1.00 90.12 290 ASP A CA 1
ATOM 2233 C C . ASP A 1 290 ? -33.690 1.189 8.615 1.00 90.12 290 ASP A C 1
ATOM 2235 O O . ASP A 1 290 ? -33.121 2.141 8.068 1.00 90.12 290 ASP A O 1
ATOM 2239 N N . PHE A 1 291 ? -33.811 0.004 8.026 1.00 87.38 291 PHE A N 1
ATOM 2240 C CA . PHE A 1 291 ? -33.234 -0.288 6.725 1.00 87.38 291 PHE A CA 1
ATOM 2241 C C . PHE A 1 291 ? -33.895 0.447 5.554 1.00 87.38 291 PHE A C 1
ATOM 2243 O O . PHE A 1 291 ? -33.282 0.532 4.488 1.00 87.38 291 PHE A O 1
ATOM 2250 N N . ASP A 1 292 ? -35.126 0.938 5.710 1.00 83.25 292 ASP A N 1
ATOM 2251 C CA . ASP A 1 292 ? -35.806 1.699 4.658 1.00 83.25 292 ASP A CA 1
ATOM 2252 C C . ASP A 1 292 ? -35.269 3.133 4.606 1.00 83.25 292 ASP A C 1
ATOM 2254 O O . ASP A 1 292 ? -35.230 3.754 3.543 1.00 83.25 292 ASP A O 1
ATOM 2258 N N . ARG A 1 293 ? -34.800 3.644 5.751 1.00 77.88 293 ARG A N 1
ATOM 2259 C CA . ARG A 1 293 ? -34.171 4.966 5.884 1.00 77.88 293 ARG A CA 1
ATOM 2260 C C . ARG A 1 293 ? -32.645 4.937 5.859 1.00 77.88 293 ARG A C 1
ATOM 2262 O O . ARG A 1 293 ? -32.040 6.006 5.881 1.00 77.88 293 ARG A O 1
ATOM 2269 N N . LEU A 1 294 ? -32.037 3.748 5.806 1.00 82.25 294 LEU A N 1
ATOM 2270 C CA . LEU A 1 294 ? -30.589 3.541 5.944 1.00 82.25 294 LEU A CA 1
ATOM 2271 C C . LEU A 1 294 ? -30.038 4.149 7.248 1.00 82.25 294 LEU A C 1
ATOM 2273 O O . LEU A 1 294 ? -28.940 4.706 7.271 1.00 82.25 294 LEU A O 1
ATOM 2277 N N . VAL A 1 295 ? -30.825 4.057 8.322 1.00 85.62 295 VAL A N 1
ATOM 2278 C CA . VAL A 1 295 ? -30.415 4.421 9.682 1.00 85.62 295 VAL A CA 1
ATOM 2279 C C . VAL A 1 295 ? -30.058 3.130 10.403 1.00 85.62 295 VAL A C 1
ATOM 2281 O O . VAL A 1 295 ? -30.798 2.157 10.315 1.00 85.62 295 VAL A O 1
ATOM 2284 N N . TYR A 1 296 ? -28.930 3.114 11.101 1.00 89.25 296 TYR A N 1
ATOM 2285 C CA . TYR A 1 296 ? -28.429 1.934 11.799 1.00 89.25 296 TYR A CA 1
ATOM 2286 C C . TYR A 1 296 ? -28.164 2.296 13.258 1.00 89.25 296 TYR A C 1
ATOM 2288 O O . TYR A 1 296 ? -27.683 3.395 13.551 1.00 89.25 296 TYR A O 1
ATOM 2296 N N . SER A 1 297 ? -28.477 1.384 14.173 1.00 92.88 297 SER A N 1
ATOM 2297 C CA . SER A 1 297 ? -27.964 1.431 15.537 1.00 92.88 297 SER A CA 1
ATOM 2298 C C . SER A 1 297 ? -26.437 1.399 15.508 1.00 92.88 297 SER A C 1
ATOM 2300 O O . SER A 1 297 ? -25.821 0.791 14.631 1.00 92.88 297 SER A O 1
ATOM 2302 N N . GLU A 1 298 ? -25.815 2.023 16.504 1.00 92.69 298 GLU A N 1
ATOM 2303 C CA . GLU A 1 298 ? -24.399 1.779 16.767 1.00 92.69 298 GLU A CA 1
ATOM 2304 C C . GLU A 1 298 ? -24.188 0.291 17.067 1.00 92.69 298 GLU A C 1
ATOM 2306 O O . GLU A 1 298 ? -25.102 -0.378 17.557 1.00 92.69 298 GLU A O 1
ATOM 2311 N N . PHE A 1 299 ? -22.990 -0.236 16.796 1.00 94.38 299 PHE A N 1
ATOM 2312 C CA . PHE A 1 299 ? -22.695 -1.643 17.075 1.00 94.38 299 PHE A CA 1
ATOM 2313 C C . PHE A 1 299 ? -22.985 -1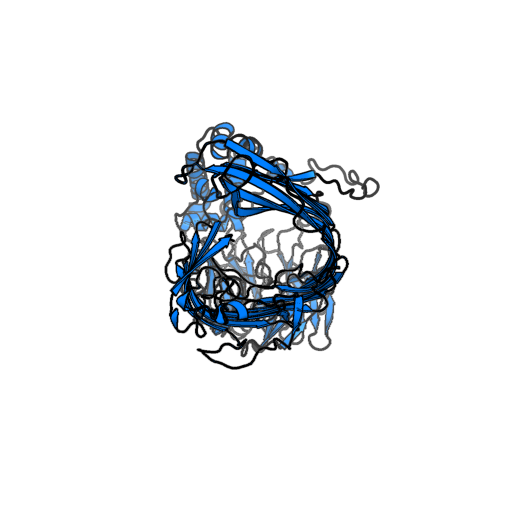.983 18.542 1.00 94.38 299 PHE A C 1
ATOM 2315 O O . PHE A 1 299 ? -22.524 -1.294 19.446 1.00 94.38 299 PHE A O 1
ATOM 2322 N N . ARG A 1 300 ? -23.724 -3.065 18.777 1.00 95.19 300 ARG A N 1
ATOM 2323 C CA . ARG A 1 300 ? -24.103 -3.600 20.088 1.00 95.19 300 ARG A CA 1
ATOM 2324 C C . ARG A 1 300 ? -23.537 -5.001 20.267 1.00 95.19 300 ARG A C 1
ATOM 2326 O O . ARG A 1 300 ? -23.252 -5.694 19.291 1.00 95.19 300 ARG A O 1
ATOM 2333 N N . LEU A 1 301 ? -23.432 -5.452 21.516 1.00 96.12 301 LEU A N 1
ATOM 2334 C CA . LEU A 1 301 ? -23.094 -6.846 21.796 1.00 96.12 301 LEU A CA 1
ATOM 2335 C C . LEU A 1 301 ? -24.301 -7.741 21.536 1.00 96.12 301 LEU A C 1
ATOM 2337 O O . LEU A 1 301 ? -25.362 -7.541 22.122 1.00 96.12 301 LEU A O 1
ATOM 2341 N N . SER A 1 302 ? -24.116 -8.739 20.683 1.00 97.50 302 SER A N 1
ATOM 2342 C CA . SER A 1 302 ? -25.104 -9.770 20.385 1.00 97.50 302 SER A CA 1
ATOM 2343 C C . SER A 1 302 ? -24.543 -11.144 20.728 1.00 97.50 302 SER A C 1
ATOM 2345 O O . SER A 1 302 ? -23.344 -11.382 20.602 1.00 97.50 302 SER A O 1
ATOM 2347 N N . PHE A 1 303 ? -25.416 -12.036 21.185 1.00 97.75 303 PHE A N 1
ATOM 2348 C CA . PHE A 1 303 ? -25.087 -13.390 21.617 1.00 97.75 303 PHE A CA 1
ATOM 2349 C C . PHE A 1 303 ? -25.878 -14.379 20.770 1.00 97.75 303 PHE A C 1
ATOM 2351 O O . PHE A 1 303 ? -27.105 -14.324 20.760 1.00 97.75 303 PHE A O 1
ATOM 2358 N N . LEU A 1 304 ? -25.179 -15.256 20.056 1.00 98.31 304 LEU A N 1
ATOM 2359 C CA . LEU A 1 304 ? -25.742 -16.309 19.219 1.00 98.31 304 LEU A CA 1
ATOM 2360 C C . LEU A 1 304 ? -25.616 -17.653 19.937 1.00 98.31 304 LEU A C 1
ATOM 2362 O O . LEU A 1 304 ? -24.500 -18.088 20.220 1.00 98.31 304 LEU A O 1
ATOM 2366 N N . ASP A 1 305 ? -26.729 -18.349 20.148 1.00 98.00 305 ASP A N 1
ATOM 2367 C CA . ASP A 1 305 ? -26.708 -19.761 20.534 1.00 98.00 305 ASP A CA 1
ATOM 2368 C C . ASP A 1 305 ? -26.364 -20.630 19.312 1.00 98.00 305 ASP A C 1
ATOM 2370 O O . ASP A 1 305 ? -27.054 -20.619 18.291 1.00 98.00 305 ASP A O 1
ATOM 2374 N N . VAL A 1 306 ? -25.273 -21.392 19.394 1.00 95.31 306 VAL A N 1
ATOM 2375 C CA . VAL A 1 306 ? -24.682 -22.075 18.229 1.00 95.31 306 VAL A CA 1
ATOM 2376 C C . VAL A 1 306 ? -25.565 -23.216 17.713 1.00 95.31 306 VAL A C 1
ATOM 2378 O O . VAL A 1 306 ? -25.541 -23.524 16.511 1.00 95.31 306 VAL A O 1
ATOM 2381 N N . ALA A 1 307 ? -26.332 -23.846 18.608 1.00 94.19 307 ALA A N 1
ATOM 2382 C CA . ALA A 1 307 ? -27.168 -25.002 18.309 1.00 94.19 307 ALA A CA 1
ATOM 2383 C C . ALA A 1 307 ? -28.502 -24.605 17.661 1.00 94.19 307 ALA A C 1
ATOM 2385 O O . ALA A 1 307 ? -28.912 -25.222 16.677 1.00 94.19 307 ALA A O 1
ATOM 2386 N N . SER A 1 308 ? -29.172 -23.590 18.205 1.00 95.69 308 SER A N 1
ATOM 2387 C CA . SER A 1 308 ? -30.476 -23.104 17.739 1.00 95.69 308 SER A CA 1
ATOM 2388 C C . SER A 1 308 ? -30.373 -22.028 16.658 1.00 95.69 308 SER A C 1
ATOM 2390 O O . SER A 1 308 ? -31.270 -21.930 15.823 1.00 95.69 308 SER A O 1
ATOM 2392 N N . GLY A 1 309 ? -29.291 -21.245 16.651 1.00 94.56 309 GLY A N 1
ATOM 2393 C CA . GLY A 1 309 ? -29.143 -20.061 15.807 1.00 94.56 309 GLY A CA 1
ATOM 2394 C C . GLY A 1 309 ? -29.875 -18.820 16.335 1.00 94.56 309 GLY A C 1
ATOM 2395 O O . GLY A 1 309 ? -29.978 -17.831 15.614 1.00 94.56 309 GLY A O 1
ATOM 2396 N N . GLU A 1 310 ? -30.416 -18.856 17.558 1.00 96.81 310 GLU A N 1
ATOM 2397 C CA . GLU A 1 310 ? -31.102 -17.708 18.157 1.00 96.81 310 GLU A CA 1
ATOM 2398 C C . GLU A 1 310 ? -30.102 -16.614 18.556 1.00 96.81 310 GLU A C 1
ATOM 2400 O O . GLU A 1 310 ? -29.072 -16.897 19.169 1.00 96.81 310 GLU A O 1
ATOM 2405 N N . VAL A 1 311 ? -30.422 -15.358 18.222 1.00 97.50 311 VAL A N 1
ATOM 2406 C CA . VAL A 1 311 ? -29.614 -14.180 18.559 1.00 97.50 311 VAL A CA 1
ATOM 2407 C C . VAL A 1 311 ? -30.328 -13.323 19.600 1.00 97.50 311 VAL A C 1
ATOM 2409 O O . VAL A 1 311 ? -31.473 -12.917 19.403 1.00 97.50 311 VAL A O 1
ATOM 2412 N N . HIS A 1 312 ? -29.620 -12.981 20.674 1.00 95.00 312 HIS A N 1
ATOM 2413 C CA . HIS A 1 312 ? -30.078 -12.076 21.725 1.00 95.00 312 HIS A CA 1
ATOM 2414 C C . HIS A 1 312 ? -29.139 -10.868 21.869 1.00 95.00 312 HIS A C 1
ATOM 2416 O O . HIS A 1 312 ? -27.931 -11.025 22.048 1.00 95.00 312 HIS A O 1
ATOM 2422 N N . THR A 1 313 ? -29.699 -9.655 21.848 1.00 95.56 313 THR A N 1
ATOM 2423 C CA . THR A 1 313 ? -28.951 -8.386 21.913 1.00 95.56 313 THR A CA 1
ATOM 2424 C C . THR A 1 313 ? -29.405 -7.573 23.134 1.00 95.56 313 THR A C 1
ATOM 2426 O O . THR A 1 313 ? -30.393 -6.838 23.043 1.00 95.56 313 THR A O 1
ATOM 2429 N N . PRO A 1 314 ? -28.746 -7.707 24.302 1.00 92.62 314 PRO A N 1
ATOM 2430 C CA . PRO A 1 314 ? -29.123 -6.962 25.501 1.00 92.62 314 PRO A CA 1
ATOM 2431 C C . PRO A 1 314 ? -28.840 -5.460 25.362 1.00 92.62 314 PRO A C 1
ATOM 2433 O O . PRO A 1 314 ? -27.828 -5.045 24.798 1.00 92.62 314 PRO A O 1
ATOM 2436 N N . GLU A 1 315 ? -29.707 -4.635 25.948 1.00 88.44 315 GLU A N 1
ATOM 2437 C CA . GLU A 1 315 ? -29.462 -3.199 26.098 1.00 88.44 315 GLU A CA 1
ATOM 2438 C C . GLU A 1 315 ? -28.486 -2.937 27.257 1.00 88.44 315 GLU A C 1
ATOM 2440 O O . GLU A 1 315 ? -28.601 -3.540 28.326 1.00 88.44 315 GLU A O 1
ATOM 2445 N N . MET A 1 316 ? -27.508 -2.053 27.036 1.00 87.88 316 MET A N 1
ATOM 2446 C CA . MET A 1 316 ? -26.441 -1.761 28.000 1.00 87.88 316 MET A CA 1
ATOM 2447 C C . MET A 1 316 ? -26.299 -0.256 28.265 1.00 87.88 316 MET A C 1
ATOM 2449 O O . MET A 1 316 ? -26.982 0.284 29.130 1.00 87.88 316 MET A O 1
ATOM 2453 N N . LEU A 1 317 ? -25.408 0.433 27.543 1.00 87.88 317 LEU A N 1
ATOM 2454 C CA . LEU A 1 317 ? -25.028 1.833 27.793 1.00 87.88 317 LEU A CA 1
ATOM 2455 C C . LEU A 1 317 ? -25.686 2.809 26.797 1.00 87.88 317 LEU A C 1
ATOM 2457 O O . LEU A 1 317 ? -25.109 3.844 26.475 1.00 87.88 317 LEU A O 1
ATOM 2461 N N . GLY A 1 318 ? -26.882 2.472 26.305 1.00 86.25 318 GLY A N 1
ATOM 2462 C CA . GLY A 1 318 ? -27.578 3.213 25.249 1.00 86.25 318 GLY A CA 1
ATOM 2463 C C . GLY A 1 318 ? -27.059 2.898 23.841 1.00 86.25 318 GLY A C 1
ATOM 2464 O O . GLY A 1 318 ? -26.370 1.900 23.629 1.00 86.25 318 GLY A O 1
ATOM 2465 N N . ASN A 1 319 ? -27.410 3.743 22.867 1.00 89.06 319 ASN A N 1
ATOM 2466 C CA . ASN A 1 319 ? -27.002 3.591 21.466 1.00 89.06 319 ASN A CA 1
ATOM 2467 C C . ASN A 1 319 ? -25.591 4.157 21.229 1.00 89.06 319 ASN A C 1
ATOM 2469 O O . ASN A 1 319 ? -25.415 5.180 20.569 1.00 89.06 319 ASN A O 1
ATOM 2473 N N . VAL A 1 320 ? -24.594 3.512 21.827 1.00 91.38 320 VAL A N 1
ATOM 2474 C CA . VAL A 1 320 ? -23.171 3.832 21.663 1.00 91.38 320 VAL A CA 1
ATOM 2475 C C . VAL A 1 320 ? -22.422 2.577 21.249 1.00 91.38 320 VAL A C 1
ATOM 2477 O O . VAL A 1 320 ? -22.867 1.463 21.516 1.00 91.38 320 VAL A O 1
ATOM 2480 N N . ARG A 1 321 ? -21.269 2.751 20.609 1.00 93.25 321 ARG A N 1
ATOM 2481 C CA . ARG A 1 321 ? -20.515 1.639 20.036 1.00 93.25 321 ARG A CA 1
ATOM 2482 C C . ARG A 1 321 ? -20.082 0.650 21.119 1.00 93.25 321 ARG A C 1
ATOM 2484 O O . ARG A 1 321 ? -19.476 1.029 22.118 1.00 93.25 321 ARG A O 1
ATOM 2491 N N . HIS A 1 322 ? -20.318 -0.631 20.876 1.00 94.94 322 HIS A N 1
ATOM 2492 C CA . HIS A 1 322 ? -19.775 -1.784 21.584 1.00 94.94 322 HIS A CA 1
ATOM 2493 C C . HIS A 1 322 ? -19.101 -2.686 20.547 1.00 94.94 322 HIS A C 1
ATOM 2495 O O . HIS A 1 322 ? -19.742 -3.148 19.606 1.00 94.94 322 HIS A O 1
ATOM 2501 N N . SER A 1 323 ? -17.794 -2.903 20.674 1.00 94.25 323 SER A N 1
ATOM 2502 C CA . SER A 1 323 ? -16.994 -3.571 19.636 1.00 94.25 323 SER A CA 1
ATOM 2503 C C . SER A 1 323 ? -15.933 -4.494 20.224 1.00 94.25 323 SER A C 1
ATOM 2505 O O . SER A 1 323 ? -15.606 -4.387 21.408 1.00 94.25 323 SER A O 1
ATOM 2507 N N . ASN A 1 324 ? -15.411 -5.398 19.384 1.00 95.69 324 ASN A N 1
ATOM 2508 C CA . ASN A 1 324 ? -14.388 -6.386 19.732 1.00 95.69 324 ASN A CA 1
ATOM 2509 C C . ASN A 1 324 ? -14.654 -7.097 21.078 1.00 95.69 324 ASN A C 1
ATOM 2511 O O . ASN A 1 324 ? -13.819 -7.012 21.983 1.00 95.69 324 ASN A O 1
ATOM 2515 N N . PRO A 1 325 ? -15.805 -7.777 21.236 1.00 97.19 325 PRO A N 1
ATOM 2516 C CA . PRO A 1 325 ? -16.054 -8.573 22.427 1.00 97.19 325 PRO A CA 1
ATOM 2517 C C . PRO A 1 325 ? -15.090 -9.764 22.508 1.00 97.19 325 PRO A C 1
ATOM 2519 O O . PRO A 1 325 ? -14.693 -10.318 21.484 1.00 97.19 325 PRO A O 1
ATOM 2522 N N . GLN A 1 326 ? -14.699 -10.129 23.725 1.00 96.81 326 GLN A N 1
ATOM 2523 C CA . GLN A 1 326 ? -13.793 -11.231 24.046 1.00 96.81 326 GLN A CA 1
ATOM 2524 C C . GLN A 1 326 ? -14.248 -11.892 25.351 1.00 96.81 326 GLN A C 1
ATOM 2526 O O . GLN A 1 326 ? -14.375 -11.219 26.380 1.00 96.81 326 GLN A O 1
ATOM 2531 N N . TYR A 1 327 ? -14.493 -13.193 25.325 1.00 96.69 327 TYR A N 1
ATOM 2532 C CA . TYR A 1 327 ? -14.796 -13.983 26.503 1.00 96.69 327 TYR A CA 1
ATOM 2533 C C . TYR A 1 327 ? -13.562 -14.157 27.383 1.00 96.69 327 TYR A C 1
ATOM 2535 O O . TYR A 1 327 ? -12.428 -14.299 26.934 1.00 96.69 327 TYR A O 1
ATOM 2543 N N . ALA A 1 328 ? -13.814 -14.173 28.682 1.00 95.06 328 ALA A N 1
ATOM 2544 C CA . ALA A 1 328 ? -12.857 -14.556 29.696 1.00 95.06 328 ALA A CA 1
ATOM 2545 C C . ALA A 1 328 ? -13.122 -15.996 30.173 1.00 95.06 328 ALA A C 1
ATOM 2547 O O . ALA A 1 328 ? -14.244 -16.496 30.043 1.00 95.06 328 ALA A O 1
ATOM 2548 N N . PRO A 1 329 ? -12.130 -16.659 30.802 1.00 93.88 329 PRO A N 1
ATOM 2549 C CA . PRO A 1 329 ? -12.288 -18.025 31.306 1.00 93.88 329 PRO A CA 1
ATOM 2550 C C . PRO A 1 329 ? -13.425 -18.193 32.330 1.00 93.88 329 PRO A C 1
ATOM 2552 O O . PRO A 1 329 ? -13.919 -19.300 32.529 1.00 93.88 329 PRO A O 1
ATOM 2555 N N . ASP A 1 330 ? -13.829 -17.110 33.003 1.00 92.38 330 ASP A N 1
ATOM 2556 C CA . ASP A 1 330 ? -14.918 -17.091 33.986 1.00 92.38 330 ASP A CA 1
ATOM 2557 C C . ASP A 1 330 ? -16.313 -16.875 33.365 1.00 92.38 330 ASP A C 1
ATOM 2559 O O . ASP A 1 330 ? -17.305 -16.809 34.093 1.00 92.38 330 ASP A O 1
ATOM 2563 N N . GLY A 1 331 ? -16.396 -16.759 32.035 1.00 93.25 331 GLY A N 1
ATOM 2564 C CA . GLY A 1 331 ? -17.628 -16.512 31.288 1.00 93.25 331 GLY A CA 1
ATOM 2565 C C . GLY A 1 331 ? -18.031 -15.038 31.182 1.00 93.25 331 GLY A C 1
ATOM 2566 O O . GLY A 1 331 ? -19.028 -14.740 30.523 1.00 93.25 331 GLY A O 1
ATOM 2567 N N . SER A 1 332 ? -17.287 -14.107 31.790 1.00 94.38 332 SER A N 1
ATOM 2568 C CA . SER A 1 332 ? -17.493 -12.674 31.550 1.00 94.38 332 SER A CA 1
ATOM 2569 C C . SER A 1 332 ? -17.028 -12.270 30.147 1.00 94.38 332 SER A C 1
ATOM 2571 O O . SER A 1 332 ? -16.175 -12.926 29.554 1.00 94.38 332 SER A O 1
ATOM 2573 N N . VAL A 1 333 ? -17.593 -11.189 29.604 1.00 96.25 333 VAL A N 1
ATOM 2574 C CA . VAL A 1 333 ? -17.213 -10.648 28.290 1.00 96.25 333 VAL A CA 1
ATOM 2575 C C . VAL A 1 333 ? -16.565 -9.285 28.467 1.00 96.25 333 VAL A C 1
ATOM 2577 O O . VAL A 1 333 ? -17.192 -8.363 28.991 1.00 96.25 333 VAL A O 1
ATOM 2580 N N . TYR A 1 334 ? -15.332 -9.134 27.998 1.00 96.62 334 TYR A N 1
ATOM 2581 C CA . TYR A 1 334 ? -14.677 -7.840 27.857 1.00 96.62 334 TYR A CA 1
ATOM 2582 C C . TYR A 1 334 ? -14.937 -7.260 26.468 1.00 96.62 334 TYR A C 1
ATOM 2584 O O . TYR A 1 334 ? -14.966 -7.991 25.486 1.00 96.62 334 TYR A O 1
ATOM 2592 N N . PHE A 1 335 ? -15.137 -5.950 26.367 1.00 96.44 335 PHE A N 1
ATOM 2593 C CA . PHE A 1 335 ? -15.427 -5.275 25.100 1.00 96.44 335 PHE A CA 1
ATOM 2594 C C . PHE A 1 335 ? -14.991 -3.810 25.133 1.00 96.44 335 PHE A C 1
ATOM 2596 O O . PHE A 1 335 ? -14.740 -3.245 26.201 1.00 96.44 335 PHE A O 1
ATOM 2603 N N . LEU A 1 336 ? -14.918 -3.182 23.961 1.00 95.94 336 LEU A N 1
ATOM 2604 C CA . LEU A 1 336 ? -14.594 -1.763 23.808 1.00 95.94 336 LEU A CA 1
ATOM 2605 C C . LEU A 1 336 ? -15.865 -0.933 23.654 1.00 95.94 336 LEU A C 1
ATOM 2607 O O . LEU A 1 336 ? -16.740 -1.295 22.865 1.00 95.94 336 LEU A O 1
ATOM 2611 N N . SER A 1 337 ? -15.951 0.191 24.365 1.00 94.94 337 SER A N 1
ATOM 2612 C CA . SER A 1 337 ? -17.090 1.112 24.276 1.00 94.94 337 SER A CA 1
ATOM 2613 C C . SER A 1 337 ? -16.688 2.565 24.535 1.00 94.94 337 SER A C 1
ATOM 2615 O O . SER A 1 337 ? -15.667 2.823 25.170 1.00 94.94 337 SER A O 1
ATOM 2617 N N . ASP A 1 338 ? -17.469 3.522 24.025 1.00 93.81 338 ASP A N 1
ATOM 2618 C CA . ASP A 1 338 ? -17.183 4.967 24.091 1.00 93.81 338 ASP A CA 1
ATOM 2619 C C . ASP A 1 338 ? -18.377 5.854 24.504 1.00 93.81 338 ASP A C 1
ATOM 2621 O O . ASP A 1 338 ? -18.623 6.895 23.881 1.00 93.81 338 ASP A O 1
ATOM 2625 N N . PRO A 1 339 ? -19.113 5.515 25.581 1.00 92.25 339 PRO A N 1
ATOM 2626 C CA . PRO A 1 339 ? -20.309 6.259 25.978 1.00 92.25 339 PRO A CA 1
ATOM 2627 C C . PRO A 1 339 ? -20.043 7.756 26.207 1.00 92.25 339 PRO A C 1
ATOM 2629 O O . PRO A 1 339 ? -20.856 8.590 25.838 1.00 92.25 339 PRO A O 1
ATOM 2632 N N . ASP A 1 340 ? -18.875 8.109 26.745 1.00 91.31 340 ASP A N 1
ATOM 2633 C CA . ASP A 1 340 ? -18.433 9.488 27.001 1.00 91.31 340 ASP A CA 1
ATOM 2634 C C . ASP A 1 340 ? -17.465 10.026 25.923 1.00 91.31 340 ASP A C 1
ATOM 2636 O O . ASP A 1 340 ? -16.771 11.018 26.129 1.00 91.31 340 ASP A O 1
ATOM 2640 N N . GLY A 1 341 ? -17.352 9.355 24.772 1.00 92.06 341 GLY A N 1
ATOM 2641 C CA . GLY A 1 341 ? -16.436 9.729 23.688 1.00 92.06 341 GLY A CA 1
ATOM 2642 C C . GLY A 1 341 ? -14.977 9.315 23.888 1.00 92.06 341 GLY A C 1
ATOM 2643 O O . GLY A 1 341 ? -14.140 9.586 23.016 1.00 92.06 341 GLY A O 1
ATOM 2644 N N . PHE A 1 342 ? -14.660 8.631 24.991 1.00 94.12 342 PHE A N 1
ATOM 2645 C CA . PHE A 1 342 ? -13.375 7.977 25.218 1.00 94.12 342 PHE A CA 1
ATOM 2646 C C . PHE A 1 342 ? -13.555 6.467 25.091 1.00 94.12 342 PHE A C 1
ATOM 2648 O O . PHE A 1 342 ? -14.348 5.862 25.804 1.00 94.12 342 PHE A O 1
ATOM 2655 N N . SER A 1 343 ? -12.815 5.860 24.166 1.00 94.69 343 SER A N 1
ATOM 2656 C CA . SER A 1 343 ? -12.846 4.410 23.979 1.00 94.69 343 SER A CA 1
ATOM 2657 C C . SER A 1 343 ? -12.123 3.730 25.140 1.00 94.69 343 SER A C 1
ATOM 2659 O O . SER A 1 343 ? -10.914 3.893 25.292 1.00 94.69 343 SER A O 1
ATOM 2661 N N . ASP A 1 344 ? -12.856 2.983 25.955 1.00 94.50 344 ASP A N 1
ATOM 2662 C CA . ASP A 1 344 ? -12.357 2.280 27.136 1.00 94.50 344 ASP A CA 1
ATOM 2663 C C . ASP A 1 344 ? -12.788 0.803 27.105 1.00 94.50 344 ASP A C 1
ATOM 2665 O O . ASP A 1 344 ? -13.682 0.412 26.349 1.00 94.50 344 ASP A O 1
ATOM 2669 N N . ILE A 1 345 ? -12.148 -0.025 27.934 1.00 95.06 345 ILE A N 1
ATOM 2670 C CA . ILE A 1 345 ? -12.518 -1.431 28.127 1.00 95.06 345 ILE A CA 1
ATOM 2671 C C . ILE A 1 345 ? -13.621 -1.516 29.181 1.00 95.06 345 ILE A C 1
ATOM 2673 O O . ILE A 1 345 ? -13.532 -0.914 30.257 1.00 95.06 345 ILE A O 1
ATOM 2677 N N . TYR A 1 346 ? -14.638 -2.315 28.886 1.00 95.00 346 TYR A N 1
ATOM 2678 C CA . TYR A 1 346 ? -15.751 -2.638 29.767 1.00 95.00 346 TYR A CA 1
ATOM 2679 C C . TYR A 1 346 ? -15.863 -4.149 29.927 1.00 95.00 346 TYR A C 1
ATOM 2681 O O . TYR A 1 346 ? -15.429 -4.909 29.067 1.00 95.00 346 TYR A O 1
ATOM 2689 N N . GLN A 1 347 ? -16.451 -4.574 31.039 1.00 94.75 347 GLN A N 1
ATOM 2690 C CA . GLN A 1 347 ? -16.742 -5.967 31.349 1.00 94.75 347 GLN A CA 1
ATOM 2691 C C . GLN A 1 347 ? -18.252 -6.134 31.524 1.00 94.75 347 GLN A C 1
ATOM 2693 O O . GLN A 1 347 ? -18.867 -5.380 32.281 1.00 94.75 347 GLN A O 1
ATOM 2698 N N . TYR A 1 348 ? -18.830 -7.132 30.862 1.00 94.00 348 TYR A N 1
ATOM 2699 C CA . TYR A 1 348 ? -20.214 -7.566 31.006 1.00 94.00 348 TYR A CA 1
ATOM 2700 C C . TYR A 1 348 ? -20.269 -8.937 31.685 1.00 94.00 348 TYR A C 1
ATOM 2702 O O . TYR A 1 348 ? -19.654 -9.897 31.221 1.00 94.00 348 TYR A O 1
ATOM 2710 N N . GLN A 1 349 ? -20.994 -9.026 32.798 1.00 91.50 349 GLN A N 1
ATOM 2711 C CA . GLN A 1 349 ? -21.204 -10.266 33.549 1.00 91.50 349 GLN A CA 1
ATOM 2712 C C . GLN A 1 349 ? -22.526 -10.177 34.308 1.00 91.50 349 GLN A C 1
ATOM 2714 O O . GLN A 1 349 ? -22.787 -9.162 34.953 1.00 91.50 349 GLN A O 1
ATOM 2719 N N . ASP A 1 350 ? -23.356 -11.220 34.245 1.00 87.69 350 ASP A N 1
ATOM 2720 C CA . ASP A 1 350 ? -24.634 -11.305 34.968 1.00 87.69 350 ASP A CA 1
ATOM 2721 C C . ASP A 1 350 ? -25.500 -10.043 34.815 1.00 87.69 350 ASP A C 1
ATOM 2723 O O . ASP A 1 350 ? -25.914 -9.426 35.798 1.00 87.69 350 ASP A O 1
ATOM 2727 N N . THR A 1 351 ? -25.728 -9.596 33.574 1.00 87.19 351 THR A N 1
ATOM 2728 C CA . THR A 1 351 ? -26.468 -8.358 33.226 1.00 87.19 351 THR A CA 1
ATOM 2729 C C . THR A 1 351 ? -25.846 -7.044 33.719 1.00 87.19 351 THR A C 1
ATOM 2731 O O . THR A 1 351 ? -26.398 -5.971 33.495 1.00 87.19 351 THR A O 1
ATOM 2734 N N . THR A 1 352 ? -24.677 -7.103 34.355 1.00 90.56 352 THR A N 1
ATOM 2735 C CA . THR A 1 352 ? -23.987 -5.950 34.930 1.00 90.56 352 THR A CA 1
ATOM 2736 C C . THR A 1 352 ? -22.828 -5.518 34.040 1.00 90.56 352 THR A C 1
ATOM 2738 O O . THR A 1 352 ? -22.005 -6.344 33.648 1.00 90.56 352 THR A O 1
ATOM 2741 N N . VAL A 1 353 ? -22.718 -4.212 33.779 1.00 92.88 353 VAL A N 1
ATOM 2742 C CA . VAL A 1 353 ? -21.586 -3.612 33.057 1.00 92.88 353 VAL A CA 1
ATOM 2743 C C . VAL A 1 353 ? -20.675 -2.865 34.032 1.00 92.88 353 VAL A C 1
ATOM 2745 O O . VAL A 1 353 ? -21.138 -2.076 34.861 1.00 92.88 353 VAL A O 1
ATOM 2748 N N . ARG A 1 354 ? -19.363 -3.092 33.934 1.00 92.94 354 ARG A N 1
ATOM 2749 C CA . ARG A 1 354 ? -18.329 -2.415 34.734 1.00 92.94 354 ARG A CA 1
ATOM 2750 C C . ARG A 1 354 ? -17.267 -1.810 33.826 1.00 92.94 354 ARG A C 1
ATOM 2752 O O . ARG A 1 354 ? -16.899 -2.419 32.827 1.00 92.94 354 ARG A O 1
ATOM 2759 N N . ARG A 1 355 ? -16.768 -0.622 34.169 1.00 91.81 355 ARG A N 1
ATOM 2760 C CA . ARG A 1 355 ? -15.696 0.043 33.411 1.00 91.81 355 ARG A CA 1
ATOM 2761 C C . ARG A 1 355 ? -14.334 -0.407 33.945 1.00 91.81 355 ARG A C 1
ATOM 2763 O O . ARG A 1 355 ? -14.096 -0.310 35.147 1.00 91.81 355 ARG A O 1
ATOM 2770 N N . VAL A 1 356 ? -13.458 -0.885 33.062 1.00 92.62 356 VAL A N 1
ATOM 2771 C CA . VAL A 1 356 ? -12.137 -1.450 33.398 1.00 92.62 356 VAL A CA 1
ATOM 2772 C C . VAL A 1 356 ? -11.033 -0.404 33.254 1.00 92.62 356 VAL A C 1
ATOM 2774 O O . VAL A 1 356 ? -10.170 -0.303 34.123 1.00 92.62 356 VAL A O 1
ATOM 2777 N N . THR A 1 357 ? -11.070 0.406 32.193 1.00 92.50 357 THR A N 1
ATOM 2778 C CA . THR A 1 357 ? -10.083 1.473 31.948 1.00 92.50 357 THR A CA 1
ATOM 2779 C C . THR A 1 357 ? -10.722 2.857 31.956 1.00 92.50 357 THR A C 1
ATOM 2781 O O . THR A 1 357 ? -11.930 3.007 31.786 1.00 92.50 357 THR A O 1
ATOM 2784 N N . ARG A 1 358 ? -9.901 3.891 32.174 1.00 92.31 358 ARG A N 1
ATOM 2785 C CA . ARG A 1 358 ? -10.310 5.299 32.064 1.00 92.31 358 ARG A CA 1
ATOM 2786 C C . ARG A 1 358 ? -9.187 6.119 31.429 1.00 92.31 358 ARG A C 1
ATOM 2788 O O . ARG A 1 358 ? -8.488 6.881 32.102 1.00 92.31 358 ARG A O 1
ATOM 2795 N N . THR A 1 359 ? -8.968 5.887 30.141 1.00 92.88 359 THR A N 1
ATOM 2796 C CA . THR A 1 359 ? -7.843 6.434 29.369 1.00 92.88 359 THR A CA 1
ATOM 2797 C C . THR A 1 359 ? -8.084 7.880 28.931 1.00 92.88 359 THR A C 1
ATOM 2799 O O . THR A 1 359 ? -9.225 8.302 28.746 1.00 92.88 359 THR A O 1
ATOM 2802 N N . ALA A 1 360 ? -7.009 8.662 28.774 1.00 93.00 360 ALA A N 1
ATOM 2803 C CA . ALA A 1 360 ? -7.059 10.070 28.361 1.00 93.00 360 ALA A CA 1
ATOM 2804 C C . ALA A 1 360 ? -7.231 10.276 26.841 1.00 93.00 360 ALA A C 1
ATOM 2806 O O . ALA A 1 360 ? -7.646 11.353 26.417 1.00 93.00 360 ALA A O 1
ATOM 2807 N N . THR A 1 361 ? -6.933 9.270 26.013 1.00 92.00 361 THR A N 1
ATOM 2808 C CA . THR A 1 361 ? -7.173 9.297 24.557 1.00 92.00 361 THR A CA 1
ATOM 2809 C C . THR A 1 361 ? -8.177 8.204 24.176 1.00 92.00 361 THR A C 1
ATOM 2811 O O . THR A 1 361 ? -9.335 8.539 23.906 1.00 92.00 361 THR A O 1
ATOM 2814 N N . GLY A 1 362 ? -7.756 6.933 24.178 1.00 93.50 362 GLY A N 1
ATOM 2815 C CA . GLY A 1 362 ? -8.590 5.761 23.935 1.00 93.50 362 GLY A CA 1
ATOM 2816 C C . GLY A 1 362 ? -7.812 4.457 23.688 1.00 93.50 362 GLY A C 1
ATOM 2817 O O . GLY A 1 362 ? -6.658 4.461 23.251 1.00 93.50 362 GLY A O 1
ATOM 2818 N N . VAL A 1 363 ? -8.494 3.337 23.934 1.00 95.56 363 VAL A N 1
ATOM 2819 C CA . VAL A 1 363 ? -8.157 1.983 23.465 1.00 95.56 363 VAL A CA 1
ATOM 2820 C C . VAL A 1 363 ? -8.758 1.807 22.069 1.00 95.56 363 VAL A C 1
ATOM 2822 O O . VAL A 1 363 ? -9.977 1.901 21.920 1.00 95.56 363 VAL A O 1
ATOM 2825 N N . SER A 1 364 ? -7.943 1.614 21.031 1.00 92.81 364 SER A N 1
ATOM 2826 C CA . SER A 1 364 ? -8.441 1.543 19.646 1.00 92.81 364 SER A CA 1
ATOM 2827 C C . SER A 1 364 ? -7.430 0.942 18.678 1.00 92.81 364 SER A C 1
ATOM 2829 O O . SER A 1 364 ? -6.224 1.126 18.832 1.00 92.81 364 SER A O 1
ATOM 2831 N N . GLY A 1 365 ? -7.942 0.325 17.611 1.00 89.75 365 GLY A N 1
ATOM 2832 C CA . GLY A 1 365 ? -7.195 0.089 16.378 1.00 89.75 365 GLY A CA 1
ATOM 2833 C C . GLY A 1 365 ? -7.304 1.282 15.416 1.00 89.75 365 GLY A C 1
ATOM 2834 O O . GLY A 1 365 ? -7.748 2.371 15.796 1.00 89.75 365 GLY A O 1
ATOM 2835 N N . HIS A 1 366 ? -6.920 1.079 14.148 1.00 83.69 366 HIS A N 1
ATOM 2836 C CA . HIS A 1 366 ? -6.957 2.125 13.102 1.00 83.69 366 HIS A CA 1
ATOM 2837 C C . HIS A 1 366 ? -8.364 2.652 12.795 1.00 83.69 366 HIS A C 1
ATOM 2839 O O . HIS A 1 366 ? -8.542 3.828 12.449 1.00 83.69 366 HIS A O 1
ATOM 2845 N N . THR A 1 367 ? -9.363 1.781 12.907 1.00 86.50 367 THR A N 1
ATOM 2846 C CA . THR A 1 367 ? -10.783 2.106 12.749 1.00 86.50 367 THR A CA 1
ATOM 2847 C C . THR A 1 367 ? -11.522 1.847 14.060 1.00 86.50 367 THR A C 1
ATOM 2849 O O . THR A 1 367 ? -10.981 1.246 14.986 1.00 86.50 367 THR A O 1
ATOM 2852 N N . SER A 1 368 ? -12.769 2.306 14.149 1.00 82.75 368 SER A N 1
ATOM 2853 C CA . SER A 1 368 ? -13.611 2.096 15.329 1.00 82.75 368 SER A CA 1
ATOM 2854 C C . SER A 1 368 ? -14.023 0.632 15.515 1.00 82.75 368 SER A C 1
ATOM 2856 O O . SER A 1 368 ? -14.407 0.260 16.617 1.00 82.75 368 SER A O 1
ATOM 2858 N N . THR A 1 369 ? -13.942 -0.192 14.473 1.00 83.44 369 THR A N 1
ATOM 2859 C CA . THR A 1 369 ? -14.306 -1.620 14.487 1.00 83.44 369 THR A CA 1
ATOM 2860 C C . THR A 1 369 ? -13.095 -2.548 14.376 1.00 83.44 369 THR A C 1
ATOM 2862 O O . THR A 1 369 ? -13.237 -3.768 14.455 1.00 83.44 369 THR A O 1
ATOM 2865 N N . ALA A 1 370 ? -11.895 -1.989 14.194 1.00 88.50 370 ALA A N 1
ATOM 2866 C CA . ALA A 1 370 ? -10.654 -2.747 14.153 1.00 88.50 370 ALA A CA 1
ATOM 2867 C C . ALA A 1 370 ? -10.404 -3.436 15.506 1.00 88.50 370 ALA A C 1
ATOM 2869 O O . ALA A 1 370 ? -10.446 -2.755 16.538 1.00 88.50 370 ALA A O 1
ATOM 2870 N N . PRO A 1 371 ? -10.076 -4.742 15.524 1.00 91.69 371 PRO A N 1
ATOM 2871 C CA . PRO A 1 371 ? -9.714 -5.426 16.755 1.00 91.69 371 PRO A CA 1
ATOM 2872 C C . PRO A 1 371 ? -8.531 -4.757 17.460 1.00 91.69 371 PRO A C 1
ATOM 2874 O O . PRO A 1 371 ? -7.485 -4.495 16.861 1.00 91.69 371 PRO A O 1
ATOM 2877 N N . ALA A 1 372 ? -8.706 -4.494 18.748 1.00 95.38 372 ALA A N 1
ATOM 2878 C CA . ALA A 1 372 ? -7.746 -3.831 19.618 1.00 95.38 372 ALA A CA 1
ATOM 2879 C C . ALA A 1 372 ? -7.716 -4.420 21.034 1.00 95.38 372 ALA A C 1
ATOM 2881 O O . ALA A 1 372 ? -7.049 -3.856 21.892 1.00 95.38 372 ALA A O 1
ATOM 2882 N N . LEU A 1 373 ? -8.413 -5.527 21.286 1.00 96.25 373 LEU A N 1
ATOM 2883 C CA . LEU A 1 373 ? -8.498 -6.219 22.566 1.00 96.25 373 LEU A CA 1
ATOM 2884 C C . LEU A 1 373 ? -8.408 -7.733 22.345 1.00 96.25 373 LEU A C 1
ATOM 2886 O O . LEU A 1 373 ? -9.054 -8.276 21.451 1.00 96.25 373 LEU A O 1
ATOM 2890 N N . SER A 1 374 ? -7.641 -8.400 23.203 1.00 97.00 374 SER A N 1
ATOM 2891 C CA . SER A 1 374 ? -7.569 -9.854 23.313 1.00 97.00 374 SER A CA 1
ATOM 2892 C C . SER A 1 374 ? -7.504 -10.268 24.779 1.00 97.00 374 SER A C 1
ATOM 2894 O O . SER A 1 374 ? -6.854 -9.606 25.595 1.00 97.00 374 SER A O 1
ATOM 2896 N N . VAL A 1 375 ? -8.183 -11.368 25.096 1.00 96.81 375 VAL A N 1
ATOM 2897 C CA . VAL A 1 375 ? -8.174 -12.020 26.407 1.00 96.81 375 VAL A CA 1
ATOM 2898 C C . VAL A 1 375 ? -7.577 -13.415 26.235 1.00 96.81 375 VAL A C 1
ATOM 2900 O O . VAL A 1 375 ? -7.900 -14.108 25.280 1.00 96.81 375 VAL A O 1
ATOM 2903 N N . ALA A 1 376 ? -6.683 -13.833 27.130 1.00 96.56 376 ALA A N 1
ATOM 2904 C CA . ALA A 1 376 ? -6.131 -15.186 27.099 1.00 96.56 376 ALA A CA 1
ATOM 2905 C C . ALA A 1 376 ? -7.116 -16.212 27.694 1.00 96.56 376 ALA A C 1
ATOM 2907 O O . ALA A 1 376 ? -7.439 -16.141 28.883 1.00 96.56 376 ALA A O 1
ATOM 2908 N N . ASP A 1 377 ? -7.512 -17.214 26.905 1.00 92.50 377 ASP A N 1
ATOM 2909 C CA . ASP A 1 377 ? -8.578 -18.182 27.234 1.00 92.50 377 ASP A CA 1
ATOM 2910 C C . ASP A 1 377 ? -8.393 -18.964 28.544 1.00 92.50 377 ASP A C 1
ATOM 2912 O O . ASP A 1 377 ? -9.369 -19.442 29.122 1.00 92.50 377 ASP A O 1
ATOM 2916 N N . LYS A 1 378 ? -7.152 -19.155 29.022 1.00 93.75 378 LYS A N 1
ATOM 2917 C CA . LYS A 1 378 ? -6.862 -19.935 30.246 1.00 93.75 378 LYS A CA 1
ATOM 2918 C C . LYS A 1 378 ? -6.481 -19.072 31.439 1.00 93.75 378 LYS A C 1
ATOM 2920 O O . LYS A 1 378 ? -6.684 -19.499 32.573 1.00 93.75 378 LYS A O 1
ATOM 2925 N N . THR A 1 379 ? -5.885 -17.902 31.213 1.00 93.69 379 THR A N 1
ATOM 2926 C CA . THR A 1 379 ? -5.369 -17.045 32.298 1.00 93.69 379 THR A CA 1
ATOM 2927 C C . THR A 1 379 ? -6.246 -15.827 32.566 1.00 93.69 379 THR A C 1
ATOM 2929 O O . THR A 1 379 ? -6.164 -15.264 33.657 1.00 93.69 379 THR A O 1
ATOM 2932 N N . GLY A 1 380 ? -7.072 -15.418 31.598 1.00 93.88 380 GLY A N 1
ATOM 2933 C CA . GLY A 1 380 ? -7.872 -14.196 31.654 1.00 93.88 380 GLY A CA 1
ATOM 2934 C C . GLY A 1 380 ? -7.043 -12.914 31.578 1.00 93.88 380 GLY A C 1
ATOM 2935 O O . GLY A 1 380 ? -7.546 -11.855 31.930 1.00 93.88 380 GLY A O 1
ATOM 2936 N N . GLU A 1 381 ? -5.767 -12.988 31.191 1.00 95.19 381 GLU A N 1
ATOM 2937 C CA . GLU A 1 381 ? -4.921 -11.809 30.983 1.00 95.19 381 GLU A CA 1
ATOM 2938 C C . GLU A 1 381 ? -5.382 -11.022 29.753 1.00 95.19 381 GLU A C 1
ATOM 2940 O O . GLU A 1 381 ? -5.744 -11.619 28.741 1.00 95.19 381 GLU A O 1
ATOM 2945 N N . LEU A 1 382 ? -5.365 -9.690 29.841 1.00 95.94 382 LEU A N 1
ATOM 2946 C CA . LEU A 1 382 ? -5.778 -8.796 28.762 1.00 95.94 382 LEU A CA 1
ATOM 2947 C C . LEU A 1 382 ? -4.546 -8.228 28.055 1.00 95.94 382 LEU A C 1
ATOM 2949 O O . LEU A 1 382 ? -3.607 -7.766 28.708 1.00 95.94 382 LEU A O 1
ATOM 2953 N N . ALA A 1 383 ? -4.603 -8.155 26.729 1.00 97.06 383 ALA A N 1
ATOM 2954 C CA . ALA A 1 383 ? -3.728 -7.324 25.910 1.00 97.06 383 ALA A CA 1
ATOM 2955 C C . ALA A 1 383 ? -4.575 -6.434 25.003 1.00 97.06 383 ALA A C 1
ATOM 2957 O O . ALA A 1 383 ? -5.551 -6.892 24.410 1.00 97.06 383 ALA A O 1
ATOM 2958 N N . PHE A 1 384 ? -4.208 -5.163 24.880 1.00 96.81 384 PHE A N 1
ATOM 2959 C CA . PHE A 1 384 ? -4.976 -4.215 24.082 1.00 96.81 384 PHE A CA 1
ATOM 2960 C C . PHE A 1 384 ? -4.114 -3.111 23.481 1.00 96.81 384 PHE A C 1
ATOM 2962 O O . PHE A 1 384 ? -3.061 -2.756 24.017 1.00 96.81 384 PHE A O 1
ATOM 2969 N N . THR A 1 385 ? -4.577 -2.567 22.358 1.00 97.00 385 THR A N 1
ATOM 2970 C CA . THR A 1 385 ? -3.924 -1.469 21.649 1.00 97.00 385 THR A CA 1
ATOM 2971 C C . THR A 1 385 ? -4.438 -0.122 22.149 1.00 97.00 385 THR A C 1
ATOM 2973 O O . THR A 1 385 ? -5.641 0.136 22.173 1.00 97.00 385 THR A O 1
ATOM 2976 N N . VAL A 1 386 ? -3.516 0.771 22.496 1.00 96.38 386 VAL A N 1
ATOM 2977 C CA . VAL A 1 386 ? -3.786 2.159 22.880 1.00 96.38 386 VAL A CA 1
ATOM 2978 C C . VAL A 1 386 ? -3.159 3.128 21.887 1.00 96.38 386 VAL A C 1
ATOM 2980 O O . VAL A 1 386 ? -2.119 2.831 21.298 1.00 96.38 386 VAL A O 1
ATOM 2983 N N . PHE A 1 387 ? -3.768 4.303 21.728 1.00 94.69 387 PHE A N 1
ATOM 2984 C CA . PHE A 1 387 ? -3.220 5.366 20.888 1.00 94.69 387 PHE A CA 1
ATOM 2985 C C . PHE A 1 387 ? -2.508 6.428 21.730 1.00 94.69 387 PHE A C 1
ATOM 2987 O O . PHE A 1 387 ? -3.137 7.102 22.552 1.00 94.69 387 PHE A O 1
ATOM 2994 N N . SER A 1 388 ? -1.200 6.576 21.535 1.00 93.44 388 SER A N 1
ATOM 2995 C CA . SER A 1 388 ? -0.344 7.461 22.326 1.00 93.44 388 SER A CA 1
ATOM 2996 C C . SER A 1 388 ? 0.833 7.944 21.489 1.00 93.44 388 SER A C 1
ATOM 2998 O O . SER A 1 388 ? 1.448 7.148 20.794 1.00 93.44 388 SER A O 1
ATOM 3000 N N . ASP A 1 389 ? 1.191 9.223 21.598 1.00 92.31 389 ASP A N 1
ATOM 3001 C CA . ASP A 1 389 ? 2.370 9.810 20.940 1.00 92.31 389 ASP A CA 1
ATOM 3002 C C . ASP A 1 389 ? 2.256 9.755 19.394 1.00 92.31 389 ASP A C 1
ATOM 3004 O O . ASP A 1 389 ? 3.254 9.646 18.692 1.00 92.31 389 ASP A O 1
ATOM 3008 N N . PHE A 1 390 ? 1.031 9.843 18.860 1.00 91.56 390 PHE A N 1
ATOM 3009 C CA . PHE A 1 390 ? 0.662 9.593 17.456 1.00 91.56 390 PHE A CA 1
ATOM 3010 C C . PHE A 1 390 ? 0.955 8.174 16.935 1.00 91.56 390 PHE A C 1
ATOM 3012 O O . PHE A 1 390 ? 1.016 7.950 15.725 1.00 91.56 390 PHE A O 1
ATOM 3019 N N . GLU A 1 391 ? 1.092 7.212 17.842 1.00 92.44 391 GLU A N 1
ATOM 3020 C CA . GLU A 1 391 ? 1.461 5.824 17.575 1.00 92.44 391 GLU A CA 1
ATOM 3021 C C . GLU A 1 391 ? 0.441 4.853 18.197 1.00 92.44 391 GLU A C 1
ATOM 3023 O O . GLU A 1 391 ? -0.366 5.224 19.053 1.00 92.44 391 GLU A O 1
ATOM 3028 N N . PHE A 1 392 ? 0.486 3.586 17.778 1.00 93.62 392 PHE A N 1
ATOM 3029 C CA . PHE A 1 392 ? -0.302 2.501 18.365 1.00 93.62 392 PHE A CA 1
ATOM 3030 C C . PHE A 1 392 ? 0.606 1.579 19.175 1.00 93.62 392 PHE A C 1
ATOM 3032 O O . PHE A 1 392 ? 1.494 0.920 18.626 1.00 93.62 392 PHE A O 1
ATOM 3039 N N . HIS A 1 393 ? 0.379 1.521 20.484 1.00 96.25 393 HIS A N 1
ATOM 3040 C CA . HIS A 1 393 ? 1.149 0.699 21.421 1.00 96.25 393 HIS A CA 1
ATOM 3041 C C . HIS A 1 393 ? 0.287 -0.437 21.966 1.00 96.25 393 HIS A C 1
ATOM 3043 O O . HIS A 1 393 ? -0.924 -0.278 22.079 1.00 96.25 393 HIS A O 1
ATOM 3049 N N . ILE A 1 394 ? 0.893 -1.563 22.347 1.00 97.19 394 ILE A N 1
ATOM 3050 C CA . ILE A 1 394 ? 0.187 -2.651 23.043 1.00 97.19 394 ILE A CA 1
ATOM 3051 C C . ILE A 1 394 ? 0.558 -2.638 24.524 1.00 97.19 394 ILE A C 1
ATOM 3053 O O . ILE A 1 394 ? 1.737 -2.598 24.886 1.00 97.19 394 ILE A O 1
ATOM 3057 N N . VAL A 1 395 ? -0.470 -2.698 25.365 1.00 96.44 395 VAL A N 1
ATOM 3058 C CA . VAL A 1 395 ? -0.396 -2.718 26.827 1.00 96.44 395 VAL A CA 1
ATOM 3059 C C . VAL A 1 395 ? -1.069 -3.991 27.336 1.00 96.44 395 VAL A C 1
ATOM 3061 O O . VAL A 1 395 ? -2.049 -4.452 26.750 1.00 96.44 395 VAL A O 1
ATOM 3064 N N . THR A 1 396 ? -0.556 -4.560 28.428 1.00 95.81 396 THR A N 1
ATOM 3065 C CA . THR A 1 396 ? -1.179 -5.699 29.113 1.00 95.81 396 THR A CA 1
ATOM 3066 C C . THR A 1 396 ? -1.726 -5.326 30.484 1.00 95.81 396 THR A C 1
ATOM 3068 O O . THR A 1 396 ? -1.195 -4.458 31.188 1.00 95.81 396 THR A O 1
ATOM 3071 N N . LEU A 1 397 ? -2.803 -6.004 30.875 1.00 92.75 397 LEU A N 1
ATOM 3072 C CA . LEU A 1 397 ? -3.415 -5.916 32.195 1.00 92.75 397 LEU A CA 1
ATOM 3073 C C . LEU A 1 397 ? -3.662 -7.325 32.749 1.00 92.75 397 LEU A C 1
ATOM 3075 O O . LEU A 1 397 ? -4.162 -8.187 32.023 1.00 92.75 397 LEU A O 1
ATOM 3079 N N . PRO A 1 398 ? -3.348 -7.584 34.031 1.00 89.19 398 PRO A N 1
ATOM 3080 C CA . PRO A 1 398 ? -3.693 -8.853 34.653 1.00 89.19 398 PRO A CA 1
ATOM 3081 C C . PRO A 1 398 ? -5.215 -9.004 34.753 1.00 89.19 398 PRO A C 1
ATOM 3083 O O . PRO A 1 398 ? -5.939 -8.008 34.860 1.00 89.19 398 PRO A O 1
ATOM 3086 N N . ALA A 1 399 ? -5.688 -10.251 34.802 1.00 75.94 399 ALA A N 1
ATOM 3087 C CA . ALA A 1 399 ? -7.076 -10.565 35.124 1.00 75.94 399 ALA A CA 1
ATOM 3088 C C . ALA A 1 399 ? -7.441 -9.913 36.469 1.00 75.94 399 ALA A C 1
ATOM 3090 O O . ALA A 1 399 ? -6.952 -10.329 37.522 1.00 75.94 399 ALA A O 1
ATOM 3091 N N . THR A 1 400 ? -8.242 -8.847 36.443 1.00 65.69 400 THR A N 1
ATOM 3092 C CA . THR A 1 400 ? -8.569 -8.077 37.650 1.00 65.69 400 THR A CA 1
ATOM 3093 C C . THR A 1 400 ? -10.084 -8.034 37.839 1.00 65.69 400 THR A C 1
ATOM 3095 O O . THR A 1 400 ? -10.791 -7.670 36.899 1.00 65.69 400 THR A O 1
ATOM 3098 N N . PRO A 1 401 ? -10.613 -8.360 39.035 1.00 54.69 401 PRO A N 1
ATOM 3099 C CA . PRO A 1 401 ? -12.027 -8.171 39.327 1.00 54.69 401 PRO A CA 1
ATOM 3100 C C . PRO A 1 401 ? -12.353 -6.672 39.377 1.00 54.69 401 PRO A C 1
ATOM 3102 O O . PRO A 1 401 ? -11.867 -5.932 40.235 1.00 54.69 401 PRO A O 1
ATOM 3105 N N . THR A 1 402 ? -13.173 -6.220 38.431 1.00 61.25 402 THR A N 1
ATOM 3106 C CA . THR A 1 402 ? -13.599 -4.823 38.294 1.00 61.25 402 THR A CA 1
ATOM 3107 C C . THR A 1 402 ? -14.596 -4.454 39.396 1.00 61.25 402 THR A C 1
ATOM 3109 O O . THR A 1 402 ? -15.557 -5.185 39.632 1.00 61.25 402 THR A O 1
ATOM 3112 N N . THR A 1 403 ? -14.422 -3.308 40.063 1.00 54.38 403 THR A N 1
ATOM 3113 C CA . THR A 1 403 ? -15.282 -2.906 41.198 1.00 54.38 403 THR A CA 1
ATOM 3114 C C . THR A 1 403 ? -16.227 -1.742 40.896 1.00 54.38 403 THR A C 1
ATOM 3116 O O . THR A 1 403 ? -17.170 -1.522 41.654 1.00 54.38 403 THR A O 1
ATOM 3119 N N . THR A 1 404 ? -16.030 -1.007 39.795 1.00 75.31 404 THR A N 1
ATOM 3120 C CA . THR A 1 404 ? -16.842 0.177 39.469 1.00 75.31 404 THR A CA 1
ATOM 3121 C C . THR A 1 404 ? -17.922 -0.154 38.441 1.00 75.31 404 THR A C 1
ATOM 3123 O O . THR A 1 404 ? -17.626 -0.440 37.281 1.00 75.31 404 THR A O 1
ATOM 3126 N N . LEU A 1 405 ? -19.186 -0.107 38.876 1.00 80.00 405 LEU A N 1
ATOM 3127 C CA . LEU A 1 405 ? -20.345 -0.166 37.983 1.00 80.00 405 LEU A CA 1
ATOM 3128 C C . LEU A 1 405 ? -20.271 0.973 36.964 1.00 80.00 405 LEU A C 1
ATOM 3130 O O . LEU A 1 405 ? -19.990 2.114 37.332 1.00 80.00 405 LEU A O 1
ATOM 3134 N N . ALA A 1 406 ? -20.523 0.660 35.695 1.00 81.12 406 ALA A N 1
ATOM 3135 C CA . ALA A 1 406 ? -20.635 1.682 34.670 1.00 81.12 406 ALA A CA 1
ATOM 3136 C C . ALA A 1 406 ? -21.935 2.471 34.884 1.00 81.12 406 ALA A C 1
ATOM 3138 O O . ALA A 1 406 ? -23.009 1.892 35.040 1.00 81.12 406 ALA A O 1
ATOM 3139 N N . THR A 1 407 ? -21.831 3.795 34.903 1.00 78.50 407 THR A N 1
ATOM 3140 C CA . THR A 1 407 ? -22.977 4.708 34.912 1.00 78.50 407 THR A CA 1
ATOM 3141 C C . THR A 1 407 ? -23.153 5.315 33.527 1.00 78.50 407 THR A C 1
ATOM 3143 O O . THR A 1 407 ? -22.178 5.447 32.784 1.00 78.50 407 THR A O 1
ATOM 3146 N N . ALA A 1 408 ? -24.383 5.706 33.187 1.00 76.00 408 ALA A N 1
ATOM 3147 C CA . ALA A 1 408 ? -24.625 6.510 31.994 1.00 76.00 408 ALA A CA 1
ATOM 3148 C C . ALA A 1 408 ? -23.809 7.818 32.072 1.00 76.00 408 ALA A C 1
ATOM 3150 O O . ALA A 1 408 ? -23.700 8.387 33.168 1.00 76.00 408 ALA A O 1
ATOM 3151 N N . PRO A 1 409 ? -23.211 8.269 30.958 1.00 80.38 409 PRO A N 1
ATOM 3152 C CA . PRO A 1 409 ? -22.456 9.514 30.924 1.00 80.38 409 PRO A CA 1
ATOM 3153 C C . PRO A 1 409 ? -23.386 10.704 31.185 1.00 80.38 409 PRO A C 1
ATOM 3155 O O . PRO A 1 409 ? -24.576 10.683 30.871 1.00 80.38 409 PRO A O 1
ATOM 3158 N N . THR A 1 410 ? -22.850 11.761 31.786 1.00 81.44 410 THR A N 1
ATOM 3159 C CA . THR A 1 410 ? -23.554 13.046 31.858 1.00 81.44 410 THR A CA 1
ATOM 3160 C C . THR A 1 410 ? -23.582 13.717 30.475 1.00 81.44 410 THR A C 1
ATOM 3162 O O . THR A 1 410 ? -22.676 13.480 29.677 1.00 81.44 410 THR A O 1
ATOM 3165 N N . PRO A 1 411 ? -24.537 14.621 30.176 1.00 81.56 411 PRO A N 1
ATOM 3166 C CA . PRO A 1 411 ? -24.544 15.350 28.900 1.00 81.56 411 PRO A CA 1
ATOM 3167 C C . PRO A 1 411 ? -23.252 16.141 28.621 1.00 81.56 411 PRO A C 1
ATOM 3169 O O . PRO A 1 411 ? -22.881 16.362 27.472 1.00 81.56 411 PRO A O 1
ATOM 3172 N N . GLU A 1 412 ? -22.552 16.574 29.675 1.00 81.44 412 GLU A N 1
ATOM 3173 C CA . GLU A 1 412 ? -21.241 17.222 29.564 1.00 81.44 412 GLU A CA 1
ATOM 3174 C C . GLU A 1 412 ? -20.148 16.232 29.132 1.00 81.44 412 GLU A C 1
ATOM 3176 O O . GLU A 1 412 ? -19.306 16.566 28.302 1.00 81.44 412 GLU A O 1
ATOM 3181 N N . GLU A 1 413 ? -20.185 14.999 29.639 1.00 81.69 413 GLU A N 1
ATOM 3182 C CA . GLU A 1 413 ? -19.276 13.926 29.226 1.00 81.69 413 GLU A CA 1
ATOM 3183 C C . GLU A 1 413 ? -19.592 13.426 27.809 1.00 81.69 413 GLU A C 1
ATOM 3185 O O . GLU A 1 413 ? -18.673 13.198 27.028 1.00 81.69 413 GLU A O 1
ATOM 3190 N N . GLU A 1 414 ? -20.866 13.339 27.421 1.00 83.88 414 GLU A N 1
ATOM 3191 C CA . GLU A 1 414 ? -21.266 13.005 26.044 1.00 83.88 414 GLU A CA 1
ATOM 3192 C C . GLU A 1 414 ? -20.744 14.027 25.022 1.00 83.88 414 GLU A C 1
ATOM 3194 O O . GLU A 1 414 ? -20.451 13.673 23.878 1.00 83.88 414 GLU A O 1
ATOM 3199 N N . ALA A 1 415 ? -20.540 15.286 25.426 1.00 84.19 415 ALA A N 1
ATOM 3200 C CA . ALA A 1 415 ? -19.988 16.316 24.549 1.00 84.19 415 ALA A CA 1
ATOM 3201 C C . ALA A 1 415 ? -18.565 15.991 24.050 1.00 84.19 415 ALA A C 1
ATOM 3203 O O . ALA A 1 415 ? -18.172 16.501 22.998 1.00 84.19 415 ALA A O 1
ATOM 3204 N N . ALA A 1 416 ? -17.807 15.117 24.734 1.00 87.00 416 ALA A N 1
ATOM 3205 C CA . ALA A 1 416 ? -16.492 14.661 24.265 1.00 87.00 416 ALA A CA 1
ATOM 3206 C C . ALA A 1 416 ? -16.560 13.773 23.009 1.00 87.00 416 ALA A C 1
ATOM 3208 O O . ALA A 1 416 ? -15.538 13.581 22.341 1.00 87.00 416 ALA A O 1
ATOM 3209 N N . ARG A 1 417 ? -17.745 13.254 22.664 1.00 90.75 417 ARG A N 1
ATOM 3210 C CA . ARG A 1 417 ? -17.987 12.536 21.404 1.00 90.75 417 ARG A CA 1
ATOM 3211 C C . ARG A 1 417 ? -17.947 13.467 20.190 1.00 90.75 417 ARG A C 1
ATOM 3213 O O . ARG A 1 417 ? -17.549 13.061 19.099 1.00 90.75 417 ARG A O 1
ATOM 3220 N N . GLN A 1 418 ? -18.325 14.729 20.387 1.00 90.56 418 GLN A N 1
ATOM 3221 C CA . GLN A 1 418 ? -18.433 15.715 19.320 1.00 90.56 418 GLN A CA 1
ATOM 3222 C C . GLN A 1 418 ? -17.075 16.353 19.008 1.00 90.56 418 GLN A C 1
ATOM 3224 O O . GLN A 1 418 ? -16.311 16.733 19.898 1.00 90.56 418 GLN A O 1
ATOM 3229 N N . LEU A 1 419 ? -16.787 16.535 17.721 1.00 92.88 419 LEU A N 1
ATOM 3230 C CA . LEU A 1 419 ? -15.679 17.360 17.256 1.00 92.88 419 LEU A CA 1
ATOM 3231 C C . LEU A 1 419 ? -16.012 18.842 17.484 1.00 92.88 419 LEU A C 1
ATOM 3233 O O . LEU A 1 419 ? -17.133 19.258 17.178 1.00 92.88 419 LEU A O 1
ATOM 3237 N N . PRO A 1 420 ? -15.076 19.668 17.983 1.00 90.75 420 PRO A N 1
ATOM 3238 C CA . PRO A 1 420 ? -15.331 21.070 18.313 1.00 90.75 420 PRO A CA 1
ATOM 3239 C C . PRO A 1 420 ? -15.675 21.928 17.080 1.00 90.75 420 PRO A C 1
ATOM 3241 O O . PRO A 1 420 ? -15.205 21.625 15.981 1.00 90.75 420 PRO A O 1
ATOM 3244 N N . PRO A 1 421 ? -16.467 23.014 17.239 1.00 88.94 421 PRO A N 1
ATOM 3245 C CA . PRO A 1 421 ? -16.940 23.613 18.504 1.00 88.94 421 PRO A CA 1
ATOM 3246 C C . PRO A 1 421 ? -18.229 22.985 19.070 1.00 88.94 421 PRO A C 1
ATOM 3248 O O . PRO A 1 421 ? -19.276 23.117 18.446 1.00 88.94 421 PRO A O 1
ATOM 3251 N N . SER A 1 422 ? -18.212 22.341 20.241 1.00 76.50 422 SER A N 1
ATOM 3252 C CA . SER A 1 422 ? -19.298 21.449 20.718 1.00 76.50 422 SER A CA 1
ATOM 3253 C C . SER A 1 422 ? -20.733 21.992 20.590 1.00 76.50 422 SER A C 1
ATOM 3255 O O . SER A 1 422 ? -21.626 21.226 20.259 1.00 76.50 422 SER A O 1
ATOM 3257 N N . ASN A 1 423 ? -20.936 23.306 20.737 1.00 76.56 423 ASN A N 1
ATOM 3258 C CA . ASN A 1 423 ? -22.190 23.987 20.404 1.00 76.56 423 ASN A CA 1
ATOM 3259 C C . ASN A 1 423 ? -21.939 25.020 19.291 1.00 76.56 423 ASN A C 1
ATOM 3261 O O . ASN A 1 423 ? -21.353 26.066 19.575 1.00 76.56 423 ASN A O 1
ATOM 3265 N N . PRO A 1 424 ? -22.320 24.745 18.031 1.00 80.19 424 PRO A N 1
ATOM 3266 C CA . PRO A 1 424 ? -22.182 25.714 16.952 1.00 80.19 424 PRO A CA 1
ATOM 3267 C C . PRO A 1 424 ? -23.274 26.789 17.058 1.00 80.19 424 PRO A C 1
ATOM 3269 O O . PRO A 1 424 ? -24.449 26.477 17.229 1.00 80.19 424 PRO A O 1
ATOM 3272 N N . ASP A 1 425 ? -22.907 28.056 16.871 1.00 73.50 425 ASP A N 1
ATOM 3273 C CA . ASP A 1 425 ? -23.863 29.178 16.875 1.00 73.50 425 ASP A CA 1
ATOM 3274 C C . ASP A 1 425 ? -24.588 29.357 15.524 1.00 73.50 425 ASP A C 1
ATOM 3276 O O . ASP A 1 425 ? -25.404 30.265 15.349 1.00 73.50 425 ASP A O 1
ATOM 3280 N N . ARG A 1 426 ? -24.271 28.520 14.527 1.00 79.38 426 ARG A N 1
ATOM 3281 C CA . ARG A 1 426 ? -24.798 28.600 13.158 1.00 79.38 426 ARG A CA 1
ATOM 3282 C C . ARG A 1 426 ? -25.527 27.323 12.768 1.00 79.38 426 ARG A C 1
ATOM 3284 O O . ARG A 1 426 ? -25.147 26.226 13.162 1.00 79.38 426 ARG A O 1
ATOM 3291 N N . PHE A 1 427 ? -26.547 27.483 11.926 1.00 81.19 427 PHE A N 1
ATOM 3292 C CA . PHE A 1 427 ? -27.256 26.363 11.316 1.00 81.19 427 PHE A CA 1
ATOM 3293 C C . PHE A 1 427 ? -26.299 25.500 10.480 1.00 81.19 427 PHE A C 1
ATOM 3295 O O . PHE A 1 427 ? -25.580 26.013 9.618 1.00 81.19 427 PHE A O 1
ATOM 3302 N N . SER A 1 428 ? -26.341 24.191 10.718 1.00 81.94 428 SER A N 1
ATOM 3303 C CA . SER A 1 428 ? -25.597 23.177 9.976 1.00 81.94 428 SER A CA 1
ATOM 3304 C C . SER A 1 428 ? -26.545 22.496 8.997 1.00 81.94 428 SER A C 1
ATOM 3306 O O . SER A 1 428 ? -27.496 21.820 9.393 1.00 81.94 428 SER A O 1
ATOM 3308 N N . ARG A 1 429 ? -26.300 22.691 7.697 1.00 80.62 429 ARG A N 1
ATOM 3309 C CA . ARG A 1 429 ? -27.063 22.009 6.644 1.00 80.62 429 ARG A CA 1
ATOM 3310 C C . ARG A 1 429 ? -26.798 20.509 6.714 1.00 80.62 429 ARG A C 1
ATOM 3312 O O . ARG A 1 429 ? -27.710 19.725 6.486 1.00 80.62 429 ARG A O 1
ATOM 3319 N N . VAL A 1 430 ? -25.566 20.124 7.048 1.00 80.81 430 VAL A N 1
ATOM 3320 C CA . VAL A 1 430 ? -25.191 18.715 7.172 1.00 80.81 430 VAL A CA 1
ATOM 3321 C C . VAL A 1 430 ? -25.887 18.060 8.361 1.00 80.81 430 VAL A C 1
ATOM 3323 O O . VAL A 1 430 ? -26.426 16.977 8.180 1.00 80.81 430 VAL A O 1
ATOM 3326 N N . ASP A 1 431 ? -25.944 18.701 9.532 1.00 79.25 431 ASP A N 1
ATOM 3327 C CA . ASP A 1 431 ? -26.657 18.118 10.683 1.00 79.25 431 ASP A CA 1
ATOM 3328 C C . ASP A 1 431 ? -28.164 18.025 10.398 1.00 79.25 431 ASP A C 1
ATOM 3330 O O . ASP A 1 431 ? -28.801 17.054 10.790 1.00 79.25 431 ASP A O 1
ATOM 3334 N N . GLY A 1 432 ? -28.718 18.977 9.634 1.00 80.06 432 GLY A N 1
ATOM 3335 C CA . GLY A 1 432 ? -30.083 18.886 9.112 1.00 80.06 432 GLY A CA 1
ATOM 3336 C C . GLY A 1 432 ? -30.314 17.651 8.232 1.00 80.06 432 GLY A C 1
ATOM 3337 O O . GLY A 1 432 ? -31.295 16.946 8.437 1.00 80.06 432 GLY A O 1
ATOM 3338 N N . TYR A 1 433 ? -29.406 17.354 7.296 1.00 79.69 433 TYR A N 1
ATOM 3339 C CA . TYR A 1 433 ? -29.495 16.152 6.450 1.00 79.69 433 TYR A CA 1
ATOM 3340 C C . TYR A 1 433 ? -29.222 14.849 7.208 1.00 79.69 433 TYR A C 1
ATOM 3342 O O . TYR A 1 433 ? -29.785 13.818 6.863 1.00 79.69 433 TYR A O 1
ATOM 3350 N N . LEU A 1 434 ? -28.372 14.873 8.237 1.00 77.12 434 LEU A N 1
ATOM 3351 C CA . LEU A 1 434 ? -28.144 13.704 9.091 1.00 77.12 434 LEU A CA 1
ATOM 3352 C C . LEU A 1 434 ? -29.353 13.417 9.992 1.00 77.12 434 LEU A C 1
ATOM 3354 O O . LEU A 1 434 ? -29.646 12.257 10.259 1.00 77.12 434 LEU A O 1
ATOM 3358 N N . ALA A 1 435 ? -30.061 14.456 10.442 1.00 77.94 435 ALA A N 1
ATOM 3359 C CA . ALA A 1 435 ? -31.283 14.318 11.233 1.00 77.94 435 ALA A CA 1
ATOM 3360 C C . ALA A 1 435 ? -32.502 13.916 10.385 1.00 77.94 435 ALA A C 1
ATOM 3362 O O . ALA A 1 435 ? -33.406 13.248 10.885 1.00 77.94 435 ALA A O 1
ATOM 3363 N N . ASP A 1 436 ? -32.534 14.318 9.113 1.00 80.19 436 ASP A N 1
ATOM 3364 C CA . ASP A 1 436 ? -33.544 13.902 8.145 1.00 80.19 436 ASP A CA 1
ATOM 3365 C C . ASP A 1 436 ? -32.893 13.512 6.816 1.00 80.19 436 ASP A C 1
ATOM 3367 O O . ASP A 1 436 ? -32.718 14.333 5.908 1.00 80.19 436 ASP A O 1
ATOM 3371 N N . ALA A 1 437 ? -32.605 12.216 6.699 1.00 70.44 437 ALA A N 1
ATOM 3372 C CA . ALA A 1 437 ? -32.013 11.617 5.511 1.00 70.44 437 ALA A CA 1
ATOM 3373 C C . ALA A 1 437 ? -32.896 11.745 4.258 1.00 70.44 437 ALA A C 1
ATOM 3375 O O . ALA A 1 437 ? -32.405 11.536 3.155 1.00 70.44 437 ALA A O 1
ATOM 3376 N N . THR A 1 438 ? -34.184 12.084 4.394 1.00 75.00 438 THR A N 1
ATOM 3377 C CA . THR A 1 438 ? -35.098 12.214 3.249 1.00 75.00 438 THR A CA 1
ATOM 3378 C C . THR A 1 438 ? -35.117 13.620 2.655 1.00 75.00 438 THR A C 1
ATOM 3380 O O . THR A 1 438 ? -35.491 13.794 1.492 1.00 75.00 438 THR A O 1
ATOM 3383 N N . THR A 1 439 ? -34.679 14.636 3.407 1.00 80.56 439 THR A N 1
ATOM 3384 C CA . THR A 1 439 ? -34.669 16.015 2.915 1.00 80.56 439 THR A CA 1
ATOM 3385 C C . THR A 1 439 ? -33.682 16.163 1.753 1.00 80.56 439 THR A C 1
ATOM 3387 O O . THR A 1 439 ? -32.472 16.026 1.909 1.00 80.56 439 THR A O 1
ATOM 3390 N N . GLY A 1 440 ? -34.200 16.542 0.582 1.00 73.12 440 GLY A N 1
ATOM 3391 C CA . GLY A 1 440 ? -33.399 16.811 -0.615 1.00 73.12 440 GLY A CA 1
ATOM 3392 C C . GLY A 1 440 ? -33.066 15.577 -1.455 1.00 73.12 440 GLY A C 1
ATOM 3393 O O . GLY A 1 440 ? -32.420 15.738 -2.489 1.00 73.12 440 GLY A O 1
ATOM 3394 N N . LEU A 1 441 ? -33.518 14.384 -1.049 1.00 73.94 441 LEU A N 1
ATOM 3395 C CA . LEU A 1 441 ? -33.495 13.206 -1.909 1.00 73.94 441 LEU A CA 1
ATOM 3396 C C . LEU A 1 441 ? -34.682 13.227 -2.870 1.00 73.94 441 LEU A C 1
ATOM 3398 O O . LEU A 1 441 ? -35.799 13.606 -2.508 1.00 73.94 441 LEU A O 1
ATOM 3402 N N . ASP A 1 442 ? -34.436 12.781 -4.096 1.00 82.31 442 ASP A N 1
ATOM 3403 C CA . ASP A 1 442 ? -35.509 12.499 -5.035 1.00 82.31 442 ASP A CA 1
ATOM 3404 C C . ASP A 1 442 ? -36.370 11.325 -4.526 1.00 82.31 442 ASP A C 1
ATOM 3406 O O . ASP A 1 442 ? -35.864 10.420 -3.851 1.00 82.31 442 ASP A O 1
ATOM 3410 N N . PRO A 1 443 ? -37.682 11.310 -4.819 1.00 78.94 443 PRO A N 1
ATOM 3411 C CA . PRO A 1 443 ? -38.570 10.255 -4.350 1.00 78.94 443 PRO A CA 1
ATOM 3412 C C . PRO A 1 443 ? -38.145 8.877 -4.871 1.00 78.94 443 PRO A C 1
ATOM 3414 O O . PRO A 1 443 ? -37.574 8.739 -5.955 1.00 78.94 443 PRO A O 1
ATOM 3417 N N . VAL A 1 444 ? -38.490 7.831 -4.114 1.00 71.75 444 VAL A N 1
ATOM 3418 C CA . VAL A 1 444 ? -38.259 6.437 -4.520 1.00 71.75 444 VAL A CA 1
ATOM 3419 C C . VAL A 1 444 ? -38.830 6.207 -5.924 1.00 71.75 444 VAL A C 1
ATOM 3421 O O . VAL A 1 444 ? -40.004 6.469 -6.178 1.00 71.75 444 VAL A O 1
ATOM 3424 N N . GLY A 1 445 ? -37.984 5.718 -6.832 1.00 75.44 445 GLY A N 1
ATOM 3425 C CA . GLY A 1 445 ? -38.332 5.480 -8.235 1.00 75.44 445 GLY A CA 1
ATOM 3426 C C . GLY A 1 445 ? -37.975 6.613 -9.201 1.00 75.44 445 GLY A C 1
ATOM 3427 O O . GLY A 1 445 ? -38.125 6.407 -10.399 1.00 75.44 445 GLY A O 1
ATOM 3428 N N . PHE A 1 446 ? -37.471 7.759 -8.723 1.00 81.25 446 PHE A N 1
ATOM 3429 C CA . PHE A 1 446 ? -37.003 8.851 -9.589 1.00 81.25 446 PHE A CA 1
ATOM 3430 C C . PHE A 1 446 ? -35.815 8.451 -10.475 1.00 81.25 446 PHE A C 1
ATOM 3432 O O . PHE A 1 446 ? -35.761 8.829 -11.637 1.00 81.25 446 PHE A O 1
ATOM 3439 N N . PHE A 1 447 ? -34.883 7.655 -9.943 1.00 78.88 447 PHE A N 1
ATOM 3440 C CA . PHE A 1 447 ? -33.852 6.981 -10.732 1.00 78.88 447 PHE A CA 1
ATOM 3441 C C . PHE A 1 447 ? -34.275 5.528 -10.941 1.00 78.88 447 PHE A C 1
ATOM 3443 O O . PHE A 1 447 ? -33.888 4.639 -10.179 1.00 78.88 447 PHE A O 1
ATOM 3450 N N . SER A 1 448 ? -35.137 5.279 -11.926 1.00 80.50 448 SER A N 1
ATOM 3451 C CA . SER A 1 448 ? -35.596 3.919 -12.203 1.00 80.50 448 SER A CA 1
ATOM 3452 C C . SER A 1 448 ? -34.565 3.134 -13.019 1.00 80.50 448 SER A C 1
ATOM 3454 O O . SER A 1 448 ? -33.888 3.667 -13.898 1.00 80.50 448 SER A O 1
ATOM 3456 N N . THR A 1 449 ? -34.477 1.820 -12.797 1.00 77.00 449 THR A N 1
ATOM 3457 C CA . THR A 1 449 ? -33.683 0.930 -13.665 1.00 77.00 449 THR A CA 1
ATOM 3458 C C . THR A 1 449 ? -34.190 0.918 -15.110 1.00 77.00 449 THR A C 1
ATOM 3460 O O . THR A 1 449 ? -33.433 0.572 -16.011 1.00 77.00 449 THR A O 1
ATOM 3463 N N . ALA A 1 450 ? -35.446 1.319 -15.342 1.00 80.94 450 ALA A N 1
ATOM 3464 C CA . ALA A 1 450 ? -36.022 1.487 -16.673 1.00 80.94 450 ALA A CA 1
ATOM 3465 C C . ALA A 1 450 ? -35.464 2.715 -17.418 1.00 80.94 450 ALA A C 1
ATOM 3467 O O . ALA A 1 450 ? -35.434 2.713 -18.647 1.00 80.94 450 ALA A O 1
ATOM 3468 N N . GLU A 1 451 ? -35.016 3.740 -16.691 1.00 80.56 451 GLU A N 1
ATOM 3469 C CA . GLU A 1 451 ? -34.384 4.951 -17.238 1.00 80.56 451 GLU A CA 1
ATOM 3470 C C . GLU A 1 451 ? -32.853 4.865 -17.251 1.00 80.56 451 GLU A C 1
ATOM 3472 O O . GLU A 1 451 ? -32.189 5.726 -17.830 1.00 80.56 451 GLU A O 1
ATOM 3477 N N . ALA A 1 452 ? -32.277 3.824 -16.645 1.00 82.62 452 ALA A N 1
ATOM 3478 C CA . ALA A 1 452 ? -30.845 3.588 -16.683 1.00 82.62 452 ALA A CA 1
ATOM 3479 C C . ALA A 1 452 ? -30.393 3.277 -18.120 1.00 82.62 452 ALA A C 1
ATOM 3481 O O . ALA A 1 452 ? -30.790 2.278 -18.722 1.00 82.62 452 ALA A O 1
ATOM 3482 N N . SER A 1 453 ? -29.518 4.118 -18.669 1.00 83.75 453 SER A N 1
ATOM 3483 C CA . SER A 1 453 ? -28.811 3.824 -19.913 1.00 83.75 453 SER A CA 1
ATOM 3484 C C . SER A 1 453 ? -27.570 2.983 -19.633 1.00 83.75 453 SER A C 1
ATOM 3486 O O . SER A 1 453 ? -26.918 3.126 -18.597 1.00 83.75 453 SER A O 1
ATOM 3488 N N . THR A 1 454 ? -27.194 2.127 -20.581 1.00 84.31 454 THR A N 1
ATOM 3489 C CA . THR A 1 454 ? -25.898 1.445 -20.521 1.00 84.31 454 THR A CA 1
ATOM 3490 C C . THR A 1 454 ? -24.770 2.478 -20.523 1.00 84.31 454 THR A C 1
ATOM 3492 O O . THR A 1 454 ? -24.866 3.497 -21.203 1.00 84.31 454 THR A O 1
ATOM 3495 N N . TYR A 1 455 ? -23.709 2.229 -19.752 1.00 86.81 455 TYR A N 1
ATOM 3496 C CA . TYR A 1 455 ? -22.536 3.098 -19.741 1.00 86.81 455 TYR A CA 1
ATOM 3497 C C . TYR A 1 455 ? -21.911 3.170 -21.139 1.00 86.81 455 TYR A C 1
ATOM 3499 O O . TYR A 1 455 ? -21.473 2.153 -21.682 1.00 86.81 455 TYR A O 1
ATOM 3507 N N . GLU A 1 456 ? -21.855 4.375 -21.701 1.00 88.88 456 GLU A N 1
ATOM 3508 C CA . GLU A 1 456 ? -21.176 4.651 -22.962 1.00 88.88 456 GLU A CA 1
ATOM 3509 C C . GLU A 1 456 ? -19.822 5.308 -22.668 1.00 88.88 456 GLU A C 1
ATOM 3511 O O . GLU A 1 456 ? -19.775 6.445 -22.188 1.00 88.88 456 GLU A O 1
ATOM 3516 N N . PRO A 1 457 ? -18.700 4.613 -22.917 1.00 87.88 457 PRO A N 1
ATOM 3517 C CA . PRO A 1 457 ? -17.391 5.169 -22.628 1.00 87.88 457 PRO A CA 1
ATOM 3518 C C . PRO A 1 457 ? -17.066 6.304 -23.604 1.00 87.88 457 PRO A C 1
ATOM 3520 O O . PRO A 1 457 ? -17.013 6.106 -24.819 1.00 87.88 457 PRO A O 1
ATOM 3523 N N . ALA A 1 458 ? -16.789 7.486 -23.059 1.00 94.12 458 ALA A N 1
ATOM 3524 C CA . ALA A 1 458 ? -16.366 8.662 -23.807 1.00 94.12 458 ALA A CA 1
ATOM 3525 C C . ALA A 1 458 ? -14.992 9.120 -23.313 1.00 94.12 458 ALA A C 1
ATOM 3527 O O . ALA A 1 458 ? -14.811 9.349 -22.121 1.00 94.12 458 ALA A O 1
ATOM 3528 N N . LEU A 1 459 ? -14.033 9.261 -24.233 1.00 95.69 459 LEU A N 1
ATOM 3529 C CA . LEU A 1 459 ? -12.690 9.737 -23.903 1.00 95.69 459 LEU A CA 1
ATOM 3530 C C . LEU A 1 459 ? -12.716 11.245 -23.631 1.00 95.69 459 LEU A C 1
ATOM 3532 O O . LEU A 1 459 ? -13.073 12.032 -24.510 1.00 95.69 459 LEU A O 1
ATOM 3536 N N . ALA A 1 460 ? -12.280 11.642 -22.442 1.00 96.25 460 ALA A N 1
ATOM 3537 C CA . ALA A 1 460 ? -12.044 13.028 -22.060 1.00 96.25 460 ALA A CA 1
ATOM 3538 C C . ALA A 1 460 ? -10.560 13.237 -21.736 1.00 96.25 460 ALA A C 1
ATOM 3540 O O . ALA A 1 460 ? -9.855 12.281 -21.422 1.00 96.25 460 ALA A O 1
ATOM 3541 N N . LEU A 1 461 ? -10.067 14.477 -21.843 1.00 95.88 461 LEU A N 1
ATOM 3542 C CA . LEU A 1 461 ? -8.695 14.794 -21.438 1.00 95.88 461 LEU A CA 1
ATOM 3543 C C . LEU A 1 461 ? -8.562 14.548 -19.934 1.00 95.88 461 LEU A C 1
ATOM 3545 O O . LEU A 1 461 ? -9.217 15.221 -19.143 1.00 95.88 461 LEU A O 1
ATOM 3549 N N . ASP A 1 462 ? -7.698 13.608 -19.580 1.00 92.38 462 ASP A N 1
ATOM 3550 C CA . ASP A 1 462 ? -7.491 13.156 -18.207 1.00 92.38 462 ASP A CA 1
ATOM 3551 C C . ASP A 1 462 ? -6.197 13.747 -17.638 1.00 92.38 462 ASP A C 1
ATOM 3553 O O . ASP A 1 462 ? -6.158 14.305 -16.544 1.00 92.38 462 ASP A O 1
ATOM 3557 N N . TYR A 1 463 ? -5.130 13.730 -18.442 1.00 91.19 463 TYR A N 1
ATOM 3558 C CA . TYR A 1 463 ? -3.833 14.262 -18.042 1.00 91.19 463 TYR A CA 1
ATOM 3559 C C . TYR A 1 463 ? -3.103 14.935 -19.204 1.00 91.19 463 TYR A C 1
ATOM 3561 O O . TYR A 1 463 ? -3.086 14.434 -20.328 1.00 91.19 463 TYR A O 1
ATOM 3569 N N . LEU A 1 464 ? -2.444 16.058 -18.916 1.00 91.81 464 LEU A N 1
ATOM 3570 C CA . LEU A 1 464 ? -1.521 16.724 -19.830 1.00 91.81 464 LEU A CA 1
ATOM 3571 C C . LEU A 1 464 ? -0.119 16.673 -19.218 1.00 91.81 464 LEU A C 1
ATOM 3573 O O . LEU A 1 464 ? 0.118 17.242 -18.152 1.00 91.81 464 LEU A O 1
ATOM 3577 N N . GLY A 1 465 ? 0.804 15.988 -19.891 1.00 83.38 465 GLY A N 1
ATOM 3578 C CA . GLY A 1 465 ? 2.203 15.956 -19.483 1.00 83.38 465 GLY A CA 1
ATOM 3579 C C . GLY A 1 465 ? 2.820 17.343 -19.575 1.00 83.38 465 GLY A C 1
ATOM 3580 O O . GLY A 1 465 ? 2.489 18.120 -20.474 1.00 83.38 465 GLY A O 1
ATOM 3581 N N . GLN A 1 466 ? 3.720 17.660 -18.642 1.00 81.06 466 GLN A N 1
ATOM 3582 C CA . GLN A 1 466 ? 4.376 18.962 -18.620 1.00 81.06 466 GLN A CA 1
ATOM 3583 C C . GLN A 1 466 ? 5.119 19.184 -19.948 1.00 81.06 466 GLN A C 1
ATOM 3585 O O . GLN A 1 466 ? 6.032 18.415 -20.267 1.00 81.06 466 GLN A O 1
A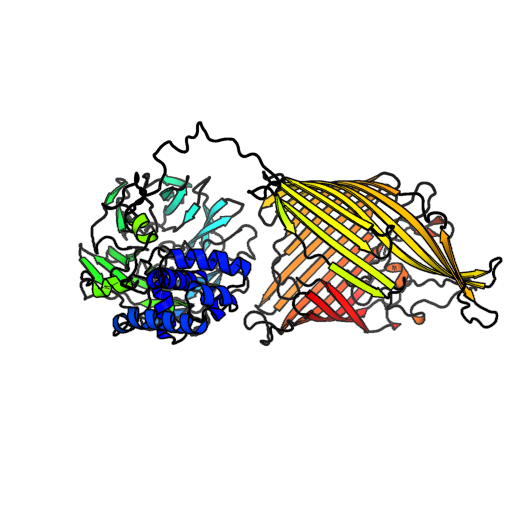TOM 3590 N N . PRO A 1 467 ? 4.754 20.210 -20.736 1.00 84.56 467 PRO A N 1
ATOM 3591 C CA . PRO A 1 467 ? 5.439 20.478 -21.984 1.00 84.56 467 PRO A CA 1
ATOM 3592 C C . PRO A 1 467 ? 6.884 20.885 -21.688 1.00 84.56 467 PRO A C 1
ATOM 3594 O O . PRO A 1 467 ? 7.144 21.762 -20.861 1.00 84.56 467 PRO A O 1
ATOM 3597 N N . ALA A 1 468 ? 7.824 20.244 -22.372 1.00 80.38 468 ALA A N 1
ATOM 3598 C CA . ALA A 1 468 ? 9.238 20.560 -22.288 1.00 80.38 468 ALA A CA 1
ATOM 3599 C C . ALA A 1 468 ? 9.636 21.454 -23.463 1.00 80.38 468 ALA A C 1
ATOM 3601 O O . ALA A 1 468 ? 9.246 21.205 -24.604 1.00 80.38 468 ALA A O 1
ATOM 3602 N N . PHE A 1 469 ? 10.445 22.472 -23.185 1.00 84.44 469 PHE A N 1
ATOM 3603 C CA . PHE A 1 469 ? 11.086 23.322 -24.181 1.00 84.44 469 PHE A CA 1
ATOM 3604 C C . PHE A 1 469 ? 12.523 23.577 -23.736 1.00 84.44 469 PHE A C 1
ATOM 3606 O O . PHE A 1 469 ? 12.767 23.959 -22.592 1.00 84.44 469 PHE A O 1
ATOM 3613 N N . GLY A 1 470 ? 13.474 23.358 -24.633 1.00 80.06 470 GLY A N 1
ATOM 3614 C CA . GLY A 1 470 ? 14.895 23.500 -24.372 1.00 80.06 470 GLY A CA 1
ATOM 3615 C C . GLY A 1 470 ? 15.608 24.121 -25.560 1.00 80.06 470 GLY A C 1
ATOM 3616 O O . GLY A 1 470 ? 15.310 23.825 -26.717 1.00 80.06 470 GLY A O 1
ATOM 3617 N N . VAL A 1 471 ? 16.577 24.976 -25.257 1.00 80.75 471 VAL A N 1
ATOM 3618 C CA . VAL A 1 471 ? 17.538 25.498 -26.226 1.00 80.75 471 VAL A CA 1
ATOM 3619 C C . VAL A 1 471 ? 18.920 25.042 -25.797 1.00 80.75 471 VAL A C 1
ATOM 3621 O O . VAL A 1 471 ? 19.265 25.118 -24.618 1.00 80.75 471 VAL A O 1
ATOM 3624 N N . GLY A 1 472 ? 19.700 24.524 -26.733 1.00 77.06 472 GLY A N 1
ATOM 3625 C CA . GLY A 1 472 ? 20.996 23.939 -26.427 1.00 77.06 472 GLY A CA 1
ATOM 3626 C C . GLY A 1 472 ? 21.971 24.086 -27.576 1.00 77.06 472 GLY A C 1
ATOM 3627 O O . GLY A 1 472 ? 21.597 24.445 -28.690 1.00 77.06 472 GLY A O 1
ATOM 3628 N N . THR A 1 473 ? 23.233 23.803 -27.284 1.00 74.75 473 THR A N 1
ATOM 3629 C CA . THR A 1 473 ? 24.270 23.610 -28.291 1.00 74.75 473 THR A CA 1
ATOM 3630 C C . THR A 1 473 ? 24.902 22.255 -28.038 1.00 74.75 473 THR A C 1
ATOM 3632 O O . THR A 1 473 ? 25.231 21.918 -26.898 1.00 74.75 473 THR A O 1
ATOM 3635 N N . ASP A 1 474 ? 25.013 21.442 -29.073 1.00 69.38 474 ASP A N 1
ATOM 3636 C CA . ASP A 1 474 ? 25.678 20.154 -28.989 1.00 69.38 474 ASP A CA 1
ATOM 3637 C C . ASP A 1 474 ? 26.559 19.925 -30.220 1.00 69.38 474 ASP A C 1
ATOM 3639 O O . ASP A 1 474 ? 26.874 20.842 -30.980 1.00 69.38 474 ASP A O 1
ATOM 3643 N N . ARG A 1 475 ? 27.002 18.680 -30.408 1.00 64.25 475 ARG A N 1
ATOM 3644 C CA . ARG A 1 475 ? 27.840 18.312 -31.551 1.00 64.25 475 ARG A CA 1
ATOM 3645 C C . ARG A 1 475 ? 27.153 18.540 -32.904 1.00 64.25 475 ARG A C 1
ATOM 3647 O O . ARG A 1 475 ? 27.860 18.529 -33.898 1.00 64.25 475 ARG A O 1
ATOM 3654 N N . PHE A 1 476 ? 25.831 18.710 -32.952 1.00 67.31 476 PHE A N 1
ATOM 3655 C CA . PHE A 1 476 ? 25.021 19.001 -34.140 1.00 67.31 476 PHE A CA 1
ATOM 3656 C C . PHE A 1 476 ? 24.758 20.510 -34.323 1.00 67.31 476 PHE A C 1
ATOM 3658 O O . PHE A 1 476 ? 24.099 20.903 -35.285 1.00 67.31 476 PHE A O 1
ATOM 3665 N N . GLY A 1 477 ? 25.272 21.354 -33.420 1.00 68.81 477 GLY A N 1
ATOM 3666 C CA . GLY A 1 477 ? 25.092 22.804 -33.423 1.00 68.81 477 GLY A CA 1
ATOM 3667 C C . GLY A 1 477 ? 24.036 23.280 -32.424 1.00 68.81 477 GLY A C 1
ATOM 3668 O O . GLY A 1 477 ? 23.704 22.596 -31.457 1.00 68.81 477 GLY A O 1
ATOM 3669 N N . ASN A 1 478 ? 23.525 24.493 -32.640 1.00 74.38 478 ASN A N 1
ATOM 3670 C CA . ASN A 1 478 ? 22.463 25.052 -31.806 1.00 74.38 478 ASN A CA 1
ATOM 3671 C C . ASN A 1 478 ? 21.120 24.423 -32.183 1.00 74.38 478 ASN A C 1
ATOM 3673 O O . ASN A 1 478 ? 20.752 24.424 -33.358 1.00 74.38 478 ASN A O 1
ATOM 3677 N N . TYR A 1 479 ? 20.363 23.952 -31.198 1.00 75.31 479 TYR A N 1
ATOM 3678 C CA . TYR A 1 479 ? 19.036 23.391 -31.412 1.00 75.31 479 TYR A CA 1
ATOM 3679 C C . TYR A 1 479 ? 18.011 23.988 -30.451 1.00 75.31 479 TYR A C 1
ATOM 3681 O O . TYR A 1 479 ? 18.320 24.397 -29.331 1.00 75.31 479 TYR A O 1
ATOM 3689 N N . VAL A 1 480 ? 16.766 24.005 -30.917 1.00 80.62 480 VAL A N 1
ATOM 3690 C CA . VAL A 1 480 ? 15.574 24.237 -30.105 1.00 80.62 480 VAL A CA 1
ATOM 3691 C C . VAL A 1 480 ? 14.766 22.954 -30.157 1.00 80.62 480 VAL A C 1
ATOM 3693 O O . VAL A 1 480 ? 14.460 22.473 -31.245 1.00 80.62 480 VAL A O 1
ATOM 3696 N N . GLY A 1 481 ? 14.460 22.369 -29.009 1.00 82.88 481 GLY A N 1
ATOM 3697 C CA . GLY A 1 481 ? 13.708 21.127 -28.932 1.00 82.88 481 GLY A CA 1
ATOM 3698 C C . GLY A 1 481 ? 12.672 21.160 -27.828 1.00 82.88 481 GLY A C 1
ATOM 3699 O O . GLY A 1 481 ? 12.732 21.981 -26.918 1.00 82.88 481 GLY A O 1
ATOM 3700 N N . GLY A 1 482 ? 11.700 20.272 -27.915 1.00 87.25 482 GLY A N 1
ATOM 3701 C CA . GLY A 1 482 ? 10.634 20.197 -26.939 1.00 87.25 482 GLY A CA 1
ATOM 3702 C C . GLY A 1 482 ? 9.670 19.069 -27.234 1.00 87.25 482 GLY A C 1
ATOM 3703 O O . GLY A 1 482 ? 9.738 18.433 -28.285 1.00 87.25 482 GLY A O 1
ATOM 3704 N N . GLY A 1 483 ? 8.765 18.825 -26.302 1.00 90.25 483 GLY A N 1
ATOM 3705 C CA . GLY A 1 483 ? 7.742 17.811 -26.462 1.00 90.25 483 GLY A CA 1
ATOM 3706 C C . GLY A 1 483 ? 6.581 18.025 -25.515 1.00 90.25 483 GLY A C 1
ATOM 3707 O O . GLY A 1 483 ? 6.702 18.720 -24.508 1.00 90.25 483 GLY A O 1
ATOM 3708 N N . ALA A 1 484 ? 5.449 17.440 -25.866 1.00 92.12 484 ALA A N 1
ATOM 3709 C CA . ALA A 1 484 ? 4.244 17.445 -25.058 1.00 92.12 484 ALA A CA 1
ATOM 3710 C C . ALA A 1 484 ? 3.572 16.078 -25.159 1.00 92.12 484 ALA A C 1
ATOM 3712 O O . ALA A 1 484 ? 3.677 15.396 -26.183 1.00 92.12 484 ALA A O 1
ATOM 3713 N N . SER A 1 485 ? 2.862 15.692 -24.107 1.00 94.69 485 SER A N 1
ATOM 3714 C CA . SER A 1 485 ? 2.045 14.485 -24.092 1.00 94.69 485 SER A CA 1
ATOM 3715 C C . SER A 1 485 ? 0.670 14.776 -23.511 1.00 94.69 485 SER A C 1
ATOM 3717 O O . SER A 1 485 ? 0.504 15.671 -22.686 1.00 94.69 485 SER A O 1
ATOM 3719 N N . ALA A 1 486 ? -0.324 14.026 -23.968 1.00 95.69 486 ALA A N 1
ATOM 3720 C CA . ALA A 1 486 ? -1.691 14.097 -23.478 1.00 95.69 486 ALA A CA 1
ATOM 3721 C C . ALA A 1 486 ? -2.258 12.684 -23.357 1.00 95.69 486 ALA A C 1
ATOM 3723 O O . ALA A 1 486 ? -2.017 11.836 -24.220 1.00 95.69 486 ALA A O 1
ATOM 3724 N N . SER A 1 487 ? -3.015 12.453 -22.293 1.00 96.25 487 SER A N 1
ATOM 3725 C CA . SER A 1 487 ? -3.711 11.211 -22.000 1.00 96.25 487 SER A CA 1
ATOM 3726 C C . SER A 1 487 ? -5.202 11.487 -21.895 1.00 96.25 487 SER A C 1
ATOM 3728 O O . SER A 1 487 ? -5.616 12.441 -21.235 1.00 96.25 487 SER A O 1
ATOM 3730 N N . PHE A 1 488 ? -5.998 10.646 -22.539 1.00 97.62 488 PHE A N 1
ATOM 3731 C CA . PHE A 1 488 ? -7.448 10.728 -22.540 1.00 97.62 488 PHE A CA 1
ATOM 3732 C C . PHE A 1 488 ? -8.016 9.413 -22.031 1.00 97.62 488 PHE A C 1
ATOM 3734 O O . PHE A 1 488 ? -7.593 8.358 -22.507 1.00 97.62 488 PHE A O 1
ATOM 3741 N N . SER A 1 489 ? -8.966 9.460 -21.106 1.00 96.81 489 SER A N 1
ATOM 3742 C CA . SER A 1 489 ? -9.595 8.266 -20.544 1.00 96.81 489 SER A CA 1
ATOM 3743 C C . SER A 1 489 ? -11.112 8.402 -20.478 1.00 96.81 489 SER A C 1
ATOM 3745 O O . SER A 1 489 ? -11.661 9.503 -20.578 1.00 96.81 489 SER A O 1
ATOM 3747 N N . ASP A 1 490 ? -11.803 7.268 -20.398 1.00 95.31 490 ASP A N 1
ATOM 3748 C CA . ASP A 1 490 ? -13.201 7.239 -19.986 1.00 95.31 490 ASP A CA 1
ATOM 3749 C C . ASP A 1 490 ? -13.315 7.397 -18.460 1.00 95.31 490 ASP A C 1
ATOM 3751 O O . ASP A 1 490 ? -12.341 7.249 -17.730 1.00 95.31 490 ASP A O 1
ATOM 3755 N N . MET A 1 491 ? -14.516 7.691 -17.957 1.00 92.06 491 MET A N 1
ATOM 3756 C CA . MET A 1 491 ? -14.756 7.935 -16.522 1.00 92.06 491 MET A CA 1
ATOM 3757 C C . MET A 1 491 ? -14.261 6.801 -15.600 1.00 92.06 491 MET A C 1
ATOM 3759 O O . MET A 1 491 ? -13.958 7.054 -14.438 1.00 92.06 491 MET A O 1
ATOM 3763 N N . LEU A 1 492 ? -14.199 5.560 -16.100 1.00 91.81 492 LEU A N 1
ATOM 3764 C CA . LEU A 1 492 ? -13.725 4.395 -15.345 1.00 91.81 492 LEU A CA 1
ATOM 3765 C C . LEU A 1 492 ? -12.221 4.115 -15.520 1.00 91.81 492 LEU A C 1
ATOM 3767 O O . LEU A 1 492 ? -11.692 3.243 -14.836 1.00 91.81 492 LEU A O 1
ATOM 3771 N N . GLY A 1 493 ? -11.531 4.811 -16.430 1.00 90.50 493 GLY A N 1
ATOM 3772 C CA . GLY A 1 493 ? -10.124 4.558 -16.759 1.00 90.50 493 GLY A CA 1
ATOM 3773 C C . GLY A 1 493 ? -9.875 3.252 -17.527 1.00 90.50 493 GLY A C 1
ATOM 3774 O O . GLY A 1 493 ? -8.729 2.819 -17.658 1.00 90.50 493 GLY A O 1
ATOM 3775 N N . ASN A 1 494 ? -10.926 2.616 -18.045 1.00 94.06 494 ASN A N 1
ATOM 3776 C CA . ASN A 1 494 ? -10.858 1.355 -18.780 1.00 94.06 494 ASN A CA 1
ATOM 3777 C C . ASN A 1 494 ? -10.339 1.546 -20.206 1.00 94.06 494 ASN A C 1
ATOM 3779 O O . ASN A 1 494 ? -9.682 0.661 -20.753 1.00 94.06 494 ASN A O 1
ATOM 3783 N N . LYS A 1 495 ? -10.650 2.679 -20.836 1.00 96.12 495 LYS A N 1
ATOM 3784 C CA . LYS A 1 495 ? -10.238 2.992 -22.207 1.00 96.12 495 LYS A CA 1
ATOM 3785 C C . LYS A 1 495 ? -9.316 4.192 -22.172 1.00 96.12 495 LYS A C 1
ATOM 3787 O O . LYS A 1 495 ? -9.729 5.262 -21.749 1.00 96.12 495 LYS A O 1
ATOM 3792 N N . LEU A 1 496 ? -8.086 4.015 -22.643 1.00 96.69 496 LEU A N 1
ATOM 3793 C CA . LEU A 1 496 ? -7.023 5.013 -22.550 1.00 96.69 496 LEU A CA 1
ATOM 3794 C C . LEU A 1 496 ? -6.460 5.320 -23.936 1.00 96.69 496 LEU A C 1
ATOM 3796 O O . LEU A 1 496 ? -6.066 4.409 -24.660 1.00 96.69 496 LEU A O 1
ATOM 3800 N N . LEU A 1 497 ? -6.367 6.596 -24.292 1.00 97.81 497 LEU A N 1
ATOM 3801 C CA . LEU A 1 497 ? -5.655 7.086 -25.467 1.00 97.81 497 LEU A CA 1
ATOM 3802 C C . LEU A 1 497 ? -4.498 7.968 -25.003 1.00 97.81 497 LEU A C 1
ATOM 3804 O O . LEU A 1 497 ? -4.710 9.067 -24.501 1.00 97.81 497 LEU A O 1
ATOM 3808 N N . GLY A 1 498 ? -3.270 7.498 -25.188 1.00 97.12 498 GLY A N 1
ATOM 3809 C CA . GLY A 1 498 ? -2.069 8.279 -24.918 1.00 97.12 498 GLY A CA 1
ATOM 3810 C C . GLY A 1 498 ? -1.480 8.835 -26.204 1.00 97.12 498 GLY A C 1
ATOM 3811 O O . GLY A 1 498 ? -1.407 8.137 -27.215 1.00 97.12 498 GLY A O 1
ATOM 3812 N N . THR A 1 499 ? -1.026 10.082 -26.168 1.00 96.44 499 THR A N 1
ATOM 3813 C CA . THR A 1 499 ? -0.355 10.753 -27.285 1.00 96.44 499 THR A CA 1
ATOM 3814 C C . THR A 1 499 ? 0.883 11.484 -26.791 1.00 96.44 499 THR A C 1
ATOM 3816 O O . THR A 1 499 ? 0.890 12.045 -25.697 1.00 96.44 499 THR A O 1
ATOM 3819 N N . GLN A 1 500 ? 1.938 11.488 -27.597 1.00 94.88 500 GLN A N 1
ATOM 3820 C CA . GLN A 1 500 ? 3.119 12.311 -27.371 1.00 94.88 500 GLN A CA 1
ATOM 3821 C C . GLN A 1 500 ? 3.675 12.813 -28.695 1.00 94.88 500 GLN A C 1
ATOM 3823 O O . GLN A 1 500 ? 3.643 12.109 -29.708 1.00 94.88 500 GLN A O 1
ATOM 3828 N N . VAL A 1 501 ? 4.217 14.022 -28.666 1.00 93.00 501 VAL A N 1
ATOM 3829 C CA . VAL A 1 501 ? 4.910 14.648 -29.787 1.00 93.00 501 VAL A CA 1
ATOM 3830 C C . VAL A 1 501 ? 6.198 15.248 -29.257 1.00 93.00 501 VAL A C 1
ATOM 3832 O O . VAL A 1 501 ? 6.214 15.856 -28.189 1.00 93.00 501 VAL A O 1
ATOM 3835 N N . GLN A 1 502 ? 7.272 15.090 -30.014 1.00 90.19 502 GLN A N 1
ATOM 3836 C CA . GLN A 1 502 ? 8.561 15.709 -29.760 1.00 90.19 502 GLN A CA 1
ATOM 3837 C C . GLN A 1 502 ? 9.090 16.334 -31.048 1.00 90.19 502 GLN A C 1
ATOM 3839 O O 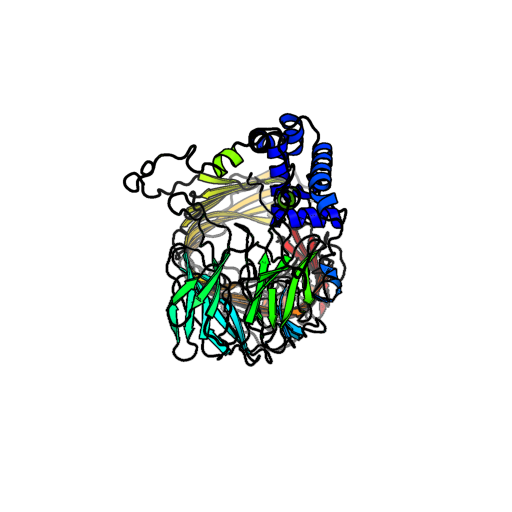. GLN A 1 502 ? 8.815 15.856 -32.145 1.00 90.19 502 GLN A O 1
ATOM 3844 N N . ALA A 1 503 ? 9.870 17.395 -30.924 1.00 86.81 503 ALA A N 1
ATOM 3845 C CA . ALA A 1 503 ? 10.555 18.028 -32.038 1.00 86.81 503 ALA A CA 1
ATOM 3846 C C . ALA A 1 503 ? 11.936 18.490 -31.581 1.00 86.81 503 ALA A C 1
ATOM 3848 O O . ALA A 1 503 ? 12.089 18.946 -30.447 1.00 86.81 503 ALA A O 1
ATOM 3849 N N . GLN A 1 504 ? 12.936 18.401 -32.457 1.00 79.44 504 GLN A N 1
ATOM 3850 C CA . GLN A 1 504 ? 14.290 18.854 -32.147 1.00 79.44 504 GLN A CA 1
ATOM 3851 C C . GLN A 1 504 ? 14.970 19.491 -33.361 1.00 79.44 504 GLN A C 1
ATOM 3853 O O . GLN A 1 504 ? 15.355 18.809 -34.294 1.00 79.44 504 GLN A O 1
ATOM 3858 N N . GLY A 1 505 ? 15.193 20.802 -33.335 1.00 74.44 505 GLY A N 1
ATOM 3859 C CA . GLY A 1 505 ? 16.009 21.525 -34.316 1.00 74.44 505 GLY A CA 1
ATOM 3860 C C . GLY A 1 505 ? 15.338 21.739 -35.678 1.00 74.44 505 GLY A C 1
ATOM 3861 O O . GLY A 1 505 ? 15.193 22.882 -36.102 1.00 74.44 505 GLY A O 1
ATOM 3862 N N . SER A 1 506 ? 14.924 20.669 -36.364 1.00 76.94 506 SER A N 1
ATOM 3863 C CA . SER A 1 506 ? 14.332 20.703 -37.710 1.00 76.94 506 SER A CA 1
ATOM 3864 C C . SER A 1 506 ? 12.972 20.006 -37.777 1.00 76.94 506 SER A C 1
ATOM 3866 O O . SER A 1 506 ? 12.650 19.128 -36.983 1.00 76.94 506 SER A O 1
ATOM 3868 N N . VAL A 1 507 ? 12.185 20.340 -38.805 1.00 80.94 507 VAL A N 1
ATOM 3869 C CA . VAL A 1 507 ? 10.935 19.636 -39.154 1.00 80.94 507 VAL A CA 1
ATOM 3870 C C . VAL A 1 507 ? 11.196 18.157 -39.470 1.00 80.94 507 VAL A C 1
ATOM 3872 O O . VAL A 1 507 ? 10.348 17.308 -39.211 1.00 80.94 507 VAL A O 1
ATOM 3875 N N . LYS A 1 508 ? 12.396 17.834 -39.978 1.00 84.12 508 LYS A N 1
ATOM 3876 C CA . LYS A 1 508 ? 12.842 16.454 -40.235 1.00 84.12 508 LYS A CA 1
ATOM 3877 C C . LYS A 1 508 ? 13.027 15.623 -38.962 1.00 84.12 508 LYS A C 1
ATOM 3879 O O . LYS A 1 508 ? 13.191 14.416 -39.079 1.00 84.12 508 LYS A O 1
ATOM 3884 N N . ASP A 1 509 ? 13.014 16.257 -37.796 1.00 86.31 509 ASP A N 1
ATOM 3885 C CA . ASP A 1 509 ? 13.318 15.661 -36.497 1.00 86.31 509 ASP A CA 1
ATOM 3886 C C . ASP A 1 509 ? 12.078 15.687 -35.573 1.00 86.31 509 ASP A C 1
ATOM 3888 O O . ASP A 1 509 ? 12.181 15.541 -34.353 1.00 86.31 509 ASP A O 1
ATOM 3892 N N . ILE A 1 510 ? 10.884 15.870 -36.155 1.00 90.50 510 ILE A N 1
ATOM 3893 C CA . ILE A 1 510 ? 9.606 15.712 -35.457 1.00 90.50 510 ILE A CA 1
ATOM 3894 C C . ILE A 1 510 ? 9.311 14.221 -35.295 1.00 90.50 510 ILE A C 1
ATOM 3896 O O . ILE A 1 510 ? 9.285 13.463 -36.263 1.00 90.50 510 ILE A O 1
ATOM 3900 N N . GLY A 1 511 ? 9.059 13.812 -34.058 1.00 93.81 511 GLY A N 1
ATOM 3901 C CA . GLY A 1 511 ? 8.638 12.470 -33.698 1.00 93.81 511 GLY A CA 1
ATOM 3902 C C . GLY A 1 511 ? 7.383 12.482 -32.841 1.00 93.81 511 GLY A C 1
ATOM 3903 O O . GLY A 1 511 ? 6.952 13.511 -32.325 1.00 93.81 511 GLY A O 1
ATOM 3904 N N . GLY A 1 512 ? 6.794 11.314 -32.661 1.00 95.19 512 GLY A N 1
ATOM 3905 C CA . GLY A 1 512 ? 5.645 11.154 -31.792 1.00 95.19 512 GLY A CA 1
ATOM 3906 C C . GLY A 1 512 ? 5.162 9.720 -31.731 1.00 95.19 512 GLY A C 1
ATOM 3907 O O . GLY A 1 512 ? 5.622 8.841 -32.464 1.00 95.19 512 GLY A O 1
ATOM 3908 N N . SER A 1 513 ? 4.212 9.483 -30.842 1.00 96.94 513 SER A N 1
ATOM 3909 C CA . SER A 1 513 ? 3.495 8.220 -30.781 1.00 96.94 513 SER A CA 1
ATOM 3910 C C . SER A 1 513 ? 2.093 8.417 -30.247 1.00 96.94 513 SER A C 1
ATOM 3912 O O . SER A 1 513 ? 1.828 9.343 -29.482 1.00 96.94 513 SER A O 1
ATOM 3914 N N . ALA A 1 514 ? 1.215 7.502 -30.622 1.00 97.88 514 ALA A N 1
ATOM 3915 C CA . ALA A 1 514 ? -0.107 7.380 -30.049 1.00 97.88 514 ALA A CA 1
ATOM 3916 C C . ALA A 1 514 ? -0.371 5.913 -29.729 1.00 97.88 514 ALA A C 1
ATOM 3918 O O . ALA A 1 514 ? 0.069 5.028 -30.464 1.00 97.88 514 ALA A O 1
ATOM 3919 N N . PHE A 1 515 ? -1.090 5.649 -28.648 1.00 97.81 515 PHE A N 1
ATOM 3920 C CA . PHE A 1 515 ? -1.566 4.310 -28.342 1.00 97.81 515 PHE A CA 1
ATOM 3921 C C . PHE A 1 515 ? -2.979 4.361 -27.788 1.00 97.81 515 PHE A C 1
ATOM 3923 O O . PHE A 1 515 ? -3.351 5.313 -27.108 1.00 97.81 515 PHE A O 1
ATOM 3930 N N . TYR A 1 516 ? -3.739 3.312 -28.061 1.00 98.12 516 TYR A N 1
ATOM 3931 C CA . TYR A 1 516 ? -5.036 3.061 -27.465 1.00 98.12 516 TYR A CA 1
ATOM 3932 C C . TYR A 1 516 ? -4.970 1.761 -26.667 1.00 98.12 516 TYR A C 1
ATOM 3934 O O . TYR A 1 516 ? -4.500 0.745 -27.184 1.00 98.12 516 TYR A O 1
ATOM 3942 N N . ALA A 1 517 ? -5.430 1.796 -25.421 1.00 97.50 517 ALA A N 1
ATOM 3943 C CA . ALA A 1 517 ? -5.526 0.641 -24.547 1.00 97.50 517 ALA A CA 1
ATOM 3944 C C . ALA A 1 517 ? -6.975 0.414 -24.105 1.00 97.50 517 ALA A C 1
ATOM 3946 O O . ALA A 1 517 ? -7.675 1.357 -23.742 1.00 97.50 517 ALA A O 1
ATOM 3947 N N . ASP A 1 518 ? -7.397 -0.847 -24.122 1.00 97.00 518 ASP A N 1
ATOM 3948 C CA . ASP A 1 518 ? -8.661 -1.319 -23.568 1.00 97.00 518 ASP A CA 1
ATOM 3949 C C . ASP A 1 518 ? -8.367 -2.307 -22.435 1.00 97.00 518 ASP A C 1
ATOM 3951 O O . ASP A 1 518 ? -7.795 -3.379 -22.657 1.00 97.00 518 ASP A O 1
ATOM 3955 N N . LEU A 1 519 ? -8.732 -1.898 -21.226 1.00 94.69 519 LEU A N 1
ATOM 3956 C CA . LEU A 1 519 ? -8.521 -2.574 -19.948 1.00 94.69 519 LEU A CA 1
ATOM 3957 C C . LEU A 1 519 ? -9.858 -2.954 -19.291 1.00 94.69 519 LEU A C 1
ATOM 3959 O O . LEU A 1 519 ? -9.894 -3.288 -18.112 1.00 94.69 519 LEU A O 1
ATOM 3963 N N . SER A 1 520 ? -10.963 -2.896 -20.047 1.00 92.50 520 SER A N 1
ATOM 3964 C CA . SER A 1 520 ? -12.323 -3.148 -19.539 1.00 92.50 520 SER A CA 1
ATOM 3965 C C . SER A 1 520 ? -12.528 -4.571 -18.998 1.00 92.50 520 SER A C 1
ATOM 3967 O O . SER A 1 520 ? -13.513 -4.843 -18.317 1.00 92.50 520 SER A O 1
ATOM 3969 N N . ASP A 1 521 ? -11.631 -5.498 -19.337 1.00 91.38 521 ASP A N 1
ATOM 3970 C CA . ASP A 1 521 ? -11.634 -6.876 -18.865 1.00 91.38 521 ASP A CA 1
ATOM 3971 C C . ASP A 1 521 ? -10.192 -7.369 -18.638 1.00 91.38 521 ASP A C 1
ATOM 3973 O O . ASP A 1 521 ? -9.224 -6.655 -18.895 1.00 91.38 521 ASP A O 1
ATOM 3977 N N . ARG A 1 522 ? -10.028 -8.602 -18.141 1.00 90.56 522 ARG A N 1
ATOM 3978 C CA . ARG A 1 522 ? -8.708 -9.163 -17.791 1.00 90.56 522 ARG A CA 1
ATOM 3979 C C . ARG A 1 522 ? -7.774 -9.348 -18.998 1.00 90.56 522 ARG A C 1
ATOM 3981 O O . ARG A 1 522 ? -6.580 -9.560 -18.811 1.00 90.56 522 ARG A O 1
ATOM 3988 N N . TRP A 1 523 ? -8.285 -9.307 -20.227 1.00 95.06 523 TRP A N 1
ATOM 3989 C CA . TRP A 1 523 ? -7.474 -9.268 -21.439 1.00 95.06 523 TRP A CA 1
ATOM 3990 C C . TRP A 1 523 ? -7.172 -7.823 -21.815 1.00 95.06 523 TRP A C 1
ATOM 3992 O O . TRP A 1 523 ? -7.878 -7.203 -22.611 1.00 95.06 523 TRP A O 1
ATOM 4002 N N . ASN A 1 524 ? -6.049 -7.325 -21.311 1.00 96.50 524 ASN A N 1
ATOM 4003 C CA . ASN A 1 524 ? -5.570 -5.989 -21.631 1.00 96.50 524 ASN A CA 1
ATOM 4004 C C . ASN A 1 524 ? -5.140 -5.951 -23.098 1.00 96.50 524 ASN A C 1
ATOM 4006 O O . ASN A 1 524 ? -4.249 -6.703 -23.501 1.00 96.50 524 ASN A O 1
ATOM 4010 N N . ARG A 1 525 ? -5.743 -5.071 -23.895 1.00 98.06 525 ARG A N 1
ATOM 4011 C CA . ARG A 1 525 ? -5.456 -4.923 -25.329 1.00 98.06 525 ARG A CA 1
ATOM 4012 C C . ARG A 1 525 ? -4.841 -3.559 -25.564 1.00 98.06 525 ARG A C 1
ATOM 4014 O O . ARG A 1 525 ? -5.404 -2.561 -25.136 1.00 98.06 525 ARG A O 1
ATOM 4021 N N . VAL A 1 526 ? -3.711 -3.501 -26.257 1.00 98.19 526 VAL A N 1
ATOM 4022 C CA . VAL A 1 526 ? -3.031 -2.242 -26.576 1.00 98.19 526 VAL A CA 1
ATOM 4023 C C . VAL A 1 526 ? -2.670 -2.229 -28.048 1.00 98.19 526 VAL A C 1
ATOM 4025 O O . VAL A 1 526 ? -2.059 -3.171 -28.547 1.00 98.19 526 VAL A O 1
ATOM 4028 N N . ILE A 1 527 ? -3.015 -1.149 -28.737 1.00 98.31 527 ILE A N 1
ATOM 4029 C CA . ILE A 1 527 ? -2.523 -0.854 -30.079 1.00 98.31 527 ILE A CA 1
ATOM 4030 C C . ILE A 1 527 ? -1.758 0.459 -30.046 1.00 98.31 527 ILE A C 1
ATOM 4032 O O . ILE A 1 527 ? -2.166 1.402 -29.376 1.00 98.31 527 ILE A O 1
ATOM 4036 N N . GLY A 1 528 ? -0.641 0.528 -30.753 1.00 98.06 528 GLY A N 1
ATOM 4037 C CA . GLY A 1 528 ? 0.222 1.696 -30.750 1.00 98.06 528 GLY A CA 1
ATOM 4038 C C . GLY A 1 528 ? 0.825 1.959 -32.112 1.00 98.06 528 GLY A C 1
ATOM 4039 O O . GLY A 1 528 ? 1.058 1.044 -32.897 1.00 98.06 528 GLY A O 1
ATOM 4040 N N . VAL A 1 529 ? 1.101 3.226 -32.384 1.00 98.31 529 VAL A N 1
ATOM 4041 C CA . VAL A 1 529 ? 1.890 3.670 -33.528 1.00 98.31 529 VAL A CA 1
ATOM 4042 C C . VAL A 1 529 ? 2.920 4.682 -33.062 1.00 98.31 529 VAL A C 1
ATOM 4044 O O . VAL A 1 529 ? 2.654 5.502 -32.182 1.00 98.31 529 VAL A O 1
ATOM 4047 N N . SER A 1 530 ? 4.109 4.642 -33.648 1.00 97.62 530 SER A N 1
ATOM 4048 C CA . SER A 1 530 ? 5.161 5.608 -33.351 1.00 97.62 530 SER A CA 1
ATOM 4049 C C . SER A 1 530 ? 5.994 5.938 -34.577 1.00 97.62 530 SER A C 1
ATOM 4051 O O . SER A 1 530 ? 6.138 5.131 -35.496 1.00 97.62 530 SER A O 1
ATOM 4053 N N . HIS A 1 531 ? 6.558 7.137 -34.567 1.00 96.19 531 HIS A N 1
ATOM 4054 C CA . HIS A 1 531 ? 7.583 7.588 -35.489 1.00 96.19 531 HIS A CA 1
ATOM 4055 C C . HIS A 1 531 ? 8.624 8.357 -34.684 1.00 96.19 531 HIS A C 1
ATOM 4057 O O . HIS A 1 531 ? 8.326 9.419 -34.141 1.00 96.19 531 HIS A O 1
ATOM 4063 N N . ILE A 1 532 ? 9.829 7.808 -34.566 1.00 93.69 532 ILE A N 1
ATOM 4064 C CA . ILE A 1 532 ? 10.901 8.395 -33.763 1.00 93.69 532 ILE A CA 1
ATOM 4065 C C . ILE A 1 532 ? 12.128 8.608 -34.659 1.00 93.69 532 ILE A C 1
ATOM 4067 O O . ILE A 1 532 ? 12.701 7.624 -35.140 1.00 93.69 532 ILE A O 1
ATOM 4071 N N . PRO A 1 533 ? 12.534 9.867 -34.904 1.00 91.50 533 PRO A N 1
ATOM 4072 C CA . PRO A 1 533 ? 13.787 10.181 -35.573 1.00 91.50 533 PRO A CA 1
ATOM 4073 C C . PRO A 1 533 ? 14.962 10.128 -34.589 1.00 91.50 533 PRO A C 1
ATOM 4075 O O . PRO A 1 533 ? 14.896 10.675 -33.490 1.00 91.50 533 PRO A O 1
ATOM 4078 N N . TYR A 1 534 ? 16.060 9.504 -35.006 1.00 87.75 534 TYR A N 1
ATOM 4079 C CA . TYR A 1 534 ? 17.344 9.520 -34.309 1.00 87.75 534 TYR A CA 1
ATOM 4080 C C . TYR A 1 534 ? 18.389 10.190 -35.190 1.00 87.75 534 TYR A C 1
ATOM 4082 O O . TYR A 1 534 ? 18.562 9.788 -36.337 1.00 87.75 534 TYR A O 1
ATOM 4090 N N . VAL A 1 535 ? 19.113 11.173 -34.659 1.00 85.38 535 VAL A N 1
ATOM 4091 C CA . VAL A 1 535 ? 20.159 11.889 -35.400 1.00 85.38 535 VAL A CA 1
ATOM 4092 C C . VAL A 1 535 ? 21.536 11.451 -34.909 1.00 85.38 535 VAL A C 1
ATOM 4094 O O . VAL A 1 535 ? 21.842 11.493 -33.718 1.00 85.38 535 VAL A O 1
ATOM 4097 N N . LEU A 1 536 ? 22.381 11.027 -35.841 1.00 85.31 536 LEU A N 1
ATOM 4098 C CA . LEU A 1 536 ? 23.788 10.698 -35.639 1.00 85.31 536 LEU A CA 1
ATOM 4099 C C . LEU A 1 536 ? 24.645 11.679 -36.441 1.00 85.31 536 LEU A C 1
ATOM 4101 O O . LEU A 1 536 ? 24.189 12.250 -37.429 1.00 85.31 536 LEU A O 1
ATOM 4105 N N . SER A 1 537 ? 25.899 11.883 -36.033 1.00 83.62 537 SER A N 1
ATOM 4106 C CA . SER A 1 537 ? 26.813 12.733 -36.791 1.00 83.62 537 SER A CA 1
ATOM 4107 C C . SER A 1 537 ? 28.215 12.172 -36.853 1.00 83.62 537 SER A C 1
ATOM 4109 O O . SER A 1 537 ? 28.727 11.618 -35.878 1.00 83.62 537 SER A O 1
ATOM 4111 N N . PHE A 1 538 ? 28.809 12.340 -38.027 1.00 82.88 538 PHE A N 1
ATOM 4112 C CA . PHE A 1 538 ? 30.147 11.895 -38.370 1.00 82.88 538 PHE A CA 1
ATOM 4113 C C . PHE A 1 538 ? 30.896 13.053 -39.018 1.00 82.88 538 PHE A C 1
ATOM 4115 O O . PHE A 1 538 ? 30.293 13.888 -39.688 1.00 82.88 538 PHE A O 1
ATOM 4122 N N . ILE A 1 539 ? 32.207 13.106 -38.814 1.00 84.19 539 ILE A N 1
ATOM 4123 C CA . ILE A 1 539 ? 33.069 14.093 -39.461 1.00 84.19 539 ILE A CA 1
ATOM 4124 C C . ILE A 1 539 ? 33.838 13.377 -40.564 1.00 84.19 539 ILE A C 1
ATOM 4126 O O . ILE A 1 539 ? 34.437 12.331 -40.326 1.00 84.19 539 ILE A O 1
ATOM 4130 N N . GLU A 1 540 ? 33.844 13.959 -41.752 1.00 86.12 540 GLU A N 1
ATOM 4131 C CA . GLU A 1 540 ? 34.703 13.563 -42.858 1.00 86.12 540 GLU A CA 1
ATOM 4132 C C . GLU A 1 540 ? 35.544 14.754 -43.328 1.00 86.12 540 GLU A C 1
ATOM 4134 O O . GLU A 1 540 ? 35.213 15.915 -43.090 1.00 86.12 540 GLU A O 1
ATOM 4139 N N . GLN A 1 541 ? 36.655 14.473 -43.999 1.00 86.62 541 GLN A N 1
ATOM 4140 C CA . GLN A 1 541 ? 37.432 15.482 -44.709 1.00 86.62 541 GLN A CA 1
ATOM 4141 C C . GLN A 1 541 ? 37.473 15.105 -46.179 1.00 86.62 541 GLN A C 1
ATOM 4143 O O . GLN A 1 541 ? 37.704 13.945 -46.517 1.00 86.62 541 GLN A O 1
ATOM 4148 N N . GLY A 1 542 ? 37.278 16.087 -47.049 1.00 86.19 542 GLY A N 1
ATOM 4149 C CA . GLY A 1 542 ? 37.276 15.859 -48.484 1.00 86.19 542 GLY A CA 1
ATOM 4150 C C . GLY A 1 542 ? 37.803 17.053 -49.259 1.00 86.19 542 GLY A C 1
ATOM 4151 O O . GLY A 1 542 ? 38.135 18.100 -48.702 1.00 86.19 542 GLY A O 1
ATOM 4152 N N . ILE A 1 543 ? 37.910 16.871 -50.569 1.00 85.25 543 ILE A N 1
ATOM 4153 C CA . ILE A 1 543 ? 38.254 17.925 -51.518 1.00 85.25 543 ILE A CA 1
ATOM 4154 C C . ILE A 1 543 ? 37.235 17.840 -52.644 1.00 85.25 543 ILE A C 1
ATOM 4156 O O . ILE A 1 543 ? 37.047 16.768 -53.216 1.00 85.25 543 ILE A O 1
ATOM 4160 N N . ASP A 1 544 ? 36.572 18.947 -52.952 1.00 85.56 544 ASP A N 1
ATOM 4161 C CA . ASP A 1 544 ? 35.716 19.053 -54.129 1.00 85.56 544 ASP A CA 1
ATOM 4162 C C . ASP A 1 544 ? 36.066 20.301 -54.956 1.00 85.56 544 ASP A C 1
ATOM 4164 O O . ASP A 1 544 ? 37.108 20.931 -54.755 1.00 85.56 544 ASP A O 1
ATOM 4168 N N . LYS A 1 545 ? 35.214 20.639 -55.931 1.00 82.25 545 LYS A N 1
ATOM 4169 C CA . LYS A 1 545 ? 35.402 21.776 -56.847 1.00 82.25 545 LYS A CA 1
ATOM 4170 C C . LYS A 1 545 ? 35.585 23.132 -56.145 1.00 82.25 545 LYS A C 1
ATOM 4172 O O . LYS A 1 545 ? 36.132 24.040 -56.761 1.00 82.25 545 LYS A O 1
ATOM 4177 N N . ASN A 1 546 ? 35.143 23.268 -54.895 1.00 80.00 546 ASN A N 1
ATOM 4178 C CA . ASN A 1 546 ? 35.223 24.502 -54.115 1.00 80.00 546 ASN A CA 1
ATOM 4179 C C . ASN A 1 546 ? 36.425 24.515 -53.143 1.00 80.00 546 ASN A C 1
ATOM 4181 O O . ASN A 1 546 ? 36.675 25.527 -52.493 1.00 80.00 546 ASN A O 1
ATOM 4185 N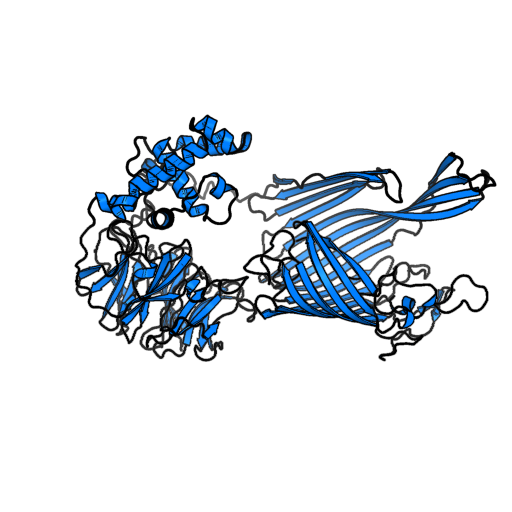 N . GLY A 1 547 ? 37.198 23.424 -53.061 1.00 82.56 547 GLY A N 1
ATOM 4186 C CA . GLY A 1 547 ? 38.408 23.322 -52.241 1.00 82.56 547 GLY A CA 1
ATOM 4187 C C . GLY A 1 547 ?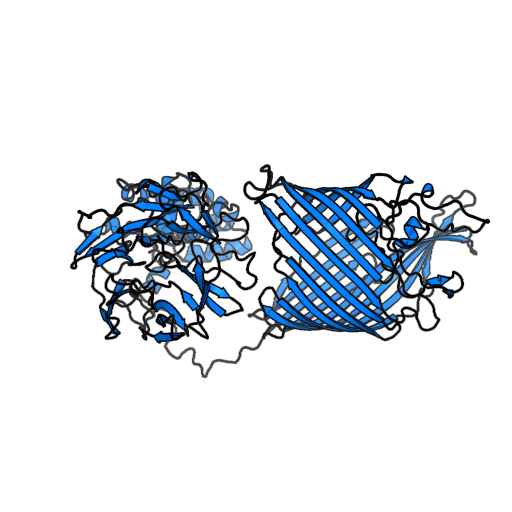 38.359 22.191 -51.212 1.00 82.56 547 GLY A C 1
ATOM 4188 O O . GLY A 1 547 ? 37.538 21.277 -51.294 1.00 82.56 547 GLY A O 1
ATOM 4189 N N . ARG A 1 548 ? 39.282 22.230 -50.241 1.00 85.75 548 ARG A N 1
ATOM 4190 C CA . ARG A 1 548 ? 39.284 21.293 -49.106 1.00 85.75 548 ARG A CA 1
ATOM 4191 C C . ARG A 1 548 ? 38.133 21.654 -48.171 1.00 85.75 548 ARG A C 1
ATOM 4193 O O . ARG A 1 548 ? 37.964 22.828 -47.853 1.00 85.75 548 ARG A O 1
ATOM 4200 N N . TYR A 1 549 ? 37.390 20.664 -47.696 1.00 87.19 549 TYR A N 1
ATOM 4201 C CA . TYR A 1 549 ? 36.318 20.864 -46.727 1.00 87.19 549 TYR A CA 1
ATOM 4202 C C . TYR A 1 549 ? 36.437 19.915 -45.536 1.00 87.19 549 TYR A C 1
ATOM 4204 O O . TYR A 1 549 ? 36.903 18.779 -45.653 1.00 87.19 549 TYR A O 1
ATOM 4212 N N . LEU A 1 550 ? 35.974 20.402 -44.388 1.00 86.56 550 LEU A N 1
ATOM 4213 C CA . LEU A 1 550 ? 35.589 19.602 -43.237 1.00 86.56 550 LEU A CA 1
ATOM 4214 C C . LEU A 1 550 ? 34.075 19.394 -43.319 1.00 86.56 550 LEU A C 1
ATOM 4216 O O . LEU A 1 550 ? 33.306 20.350 -43.263 1.00 86.56 550 LEU A O 1
ATOM 4220 N N . GLY A 1 551 ? 33.650 18.158 -43.532 1.00 86.38 551 GLY A N 1
ATOM 4221 C CA . GLY A 1 551 ? 32.257 17.790 -43.715 1.00 86.38 551 GLY A CA 1
ATOM 4222 C C . GLY A 1 551 ? 31.675 17.210 -42.439 1.00 86.38 551 GLY A C 1
ATOM 4223 O O . GLY A 1 551 ? 32.189 16.225 -41.920 1.00 86.38 551 GLY A O 1
ATOM 4224 N N . GLN A 1 552 ? 30.584 17.780 -41.948 1.00 87.81 552 GLN A N 1
ATOM 4225 C CA . GLN A 1 552 ? 29.771 17.180 -40.906 1.00 87.81 552 GLN A CA 1
ATOM 4226 C C . GLN A 1 552 ? 28.579 16.458 -41.535 1.00 87.81 552 GLN A C 1
ATOM 4228 O O . GLN A 1 552 ? 27.655 17.080 -42.050 1.00 87.81 552 GLN A O 1
ATOM 4233 N N . ILE A 1 553 ? 28.581 15.133 -41.475 1.00 87.25 553 ILE A N 1
ATOM 4234 C CA . ILE A 1 553 ? 27.452 14.303 -41.887 1.00 87.25 553 ILE A CA 1
ATOM 4235 C C . ILE A 1 553 ? 26.430 14.280 -40.749 1.00 87.25 553 ILE A C 1
ATOM 4237 O O . ILE A 1 553 ? 26.797 14.033 -39.600 1.00 87.25 553 ILE A O 1
ATOM 4241 N N . LEU A 1 554 ? 25.162 14.506 -41.072 1.00 87.81 554 LEU A N 1
ATOM 4242 C CA . LEU A 1 554 ? 23.996 14.273 -40.228 1.00 87.81 554 LEU A CA 1
ATOM 4243 C C . LEU A 1 554 ? 23.238 13.072 -40.801 1.00 87.81 554 LEU A C 1
ATOM 4245 O O . LEU A 1 554 ? 22.646 13.159 -41.876 1.00 87.81 554 LEU A O 1
ATOM 4249 N N . ASP A 1 555 ? 23.290 11.946 -40.098 1.00 86.94 555 ASP A N 1
ATOM 4250 C CA . ASP A 1 555 ? 22.649 10.686 -40.477 1.00 86.94 555 ASP A CA 1
ATOM 4251 C C . ASP A 1 555 ? 21.398 10.493 -39.616 1.00 86.94 555 ASP A C 1
ATOM 4253 O O . ASP A 1 555 ? 21.492 10.325 -38.399 1.00 86.94 555 ASP A O 1
ATOM 4257 N N . ARG A 1 556 ? 20.220 10.579 -40.232 1.00 90.00 556 ARG A N 1
ATOM 4258 C CA . ARG A 1 556 ? 18.929 10.428 -39.558 1.00 90.00 556 ARG A CA 1
ATOM 4259 C C . ARG A 1 556 ? 18.407 9.026 -39.762 1.00 90.00 556 ARG A C 1
ATOM 4261 O O . ARG A 1 556 ? 18.264 8.594 -40.899 1.00 90.00 556 ARG A O 1
ATOM 4268 N N . ILE A 1 557 ? 18.057 8.351 -38.678 1.00 91.38 557 ILE A N 1
ATOM 4269 C CA . ILE A 1 557 ? 17.388 7.055 -38.701 1.00 91.38 557 ILE A CA 1
ATOM 4270 C C . ILE A 1 557 ? 15.965 7.250 -38.194 1.00 91.38 557 ILE A C 1
ATOM 4272 O O . ILE A 1 557 ? 15.741 7.562 -37.027 1.00 91.38 557 ILE A O 1
ATOM 4276 N N . TYR A 1 558 ? 14.999 7.039 -39.075 1.00 93.81 558 TYR A N 1
ATOM 4277 C CA . TYR A 1 558 ? 13.582 7.061 -38.759 1.00 93.81 558 TYR A CA 1
ATOM 4278 C C . TYR A 1 558 ? 13.118 5.668 -38.370 1.00 93.81 558 TYR A C 1
ATOM 4280 O O . TYR A 1 558 ? 13.145 4.752 -39.195 1.00 93.81 558 TYR A O 1
ATOM 4288 N N . VAL A 1 559 ? 12.647 5.519 -37.135 1.00 95.44 559 VAL A N 1
ATOM 4289 C CA . VAL A 1 559 ? 12.022 4.287 -36.653 1.00 95.44 559 VAL A CA 1
ATOM 4290 C C . VAL A 1 559 ? 10.521 4.503 -36.615 1.00 95.44 559 VAL A C 1
ATOM 4292 O O . VAL A 1 559 ? 10.006 5.202 -35.746 1.00 95.44 559 VAL A O 1
ATOM 4295 N N . SER A 1 560 ? 9.816 3.917 -37.580 1.00 97.38 560 SER A N 1
ATOM 4296 C CA . SER A 1 560 ? 8.352 3.915 -37.599 1.00 97.38 560 SER A CA 1
ATOM 4297 C C . SER A 1 560 ? 7.848 2.552 -37.163 1.00 97.38 560 SER A C 1
ATOM 4299 O O . SER A 1 560 ? 8.324 1.537 -37.672 1.00 97.38 560 SER A O 1
ATOM 4301 N N . SER A 1 561 ? 6.897 2.504 -36.238 1.00 97.44 561 SER A N 1
ATOM 4302 C CA . SER A 1 561 ? 6.343 1.240 -35.769 1.00 97.44 561 SER A CA 1
ATOM 4303 C C . SER A 1 561 ? 4.832 1.283 -35.615 1.00 97.44 561 SER A C 1
ATOM 4305 O O . SER A 1 561 ? 4.251 2.332 -35.347 1.00 97.44 561 SER A O 1
ATOM 4307 N N . ALA A 1 562 ? 4.213 0.124 -35.798 1.00 98.38 562 ALA A N 1
ATOM 4308 C CA . ALA A 1 562 ? 2.832 -0.143 -35.433 1.00 98.38 562 ALA A CA 1
ATOM 4309 C C . ALA A 1 562 ? 2.819 -1.442 -34.632 1.00 98.38 562 ALA A C 1
ATOM 4311 O O . ALA A 1 562 ? 3.389 -2.437 -35.077 1.00 98.38 562 ALA A O 1
ATOM 4312 N N . THR A 1 563 ? 2.218 -1.442 -33.451 1.00 97.75 563 THR A N 1
ATOM 4313 C CA . THR A 1 563 ? 2.227 -2.577 -32.529 1.00 97.75 563 THR A CA 1
ATOM 4314 C C . THR A 1 563 ? 0.818 -2.893 -32.057 1.00 97.75 563 THR A C 1
ATOM 4316 O O . THR A 1 563 ? -0.013 -2.009 -31.874 1.00 97.75 563 THR A O 1
ATOM 4319 N N . ALA A 1 564 ? 0.557 -4.176 -31.857 1.00 98.25 564 ALA A N 1
ATOM 4320 C CA . ALA A 1 564 ? -0.617 -4.694 -31.185 1.00 98.25 564 ALA A CA 1
ATOM 4321 C C . ALA A 1 564 ? -0.150 -5.686 -30.119 1.00 98.25 564 ALA A C 1
ATOM 4323 O O . ALA A 1 564 ? 0.683 -6.558 -30.381 1.00 98.25 564 ALA A O 1
ATOM 4324 N N . GLN A 1 565 ? -0.672 -5.550 -28.911 1.00 97.62 565 GLN A N 1
ATOM 4325 C CA . GLN A 1 565 ? -0.323 -6.371 -27.767 1.00 97.62 565 GLN A CA 1
ATOM 4326 C C . GLN A 1 565 ? -1.588 -6.799 -27.036 1.00 97.62 565 GLN A C 1
ATOM 4328 O O . GLN A 1 565 ? -2.513 -6.011 -26.848 1.00 97.62 565 GLN A O 1
ATOM 4333 N N . VAL A 1 566 ? -1.589 -8.045 -26.579 1.00 98.06 566 VAL A N 1
ATOM 4334 C CA . VAL A 1 566 ? -2.528 -8.544 -25.579 1.00 98.06 566 VAL A CA 1
ATOM 4335 C C . VAL A 1 566 ? -1.750 -9.013 -24.358 1.00 98.06 566 VAL A C 1
ATOM 4337 O O . VAL A 1 566 ? -0.683 -9.618 -24.487 1.00 98.06 566 VAL A O 1
ATOM 4340 N N . ALA A 1 567 ? -2.259 -8.727 -23.167 1.00 97.44 567 ALA A N 1
ATOM 4341 C CA . ALA A 1 567 ? -1.684 -9.205 -21.920 1.00 97.44 567 ALA A CA 1
ATOM 4342 C C . ALA A 1 567 ? -2.765 -9.815 -21.027 1.00 97.44 567 ALA A C 1
ATOM 4344 O O . ALA A 1 567 ? -3.870 -9.288 -20.934 1.00 97.44 567 ALA A O 1
ATOM 4345 N N . TYR A 1 568 ? -2.421 -10.917 -20.364 1.00 96.69 568 TYR A N 1
ATOM 4346 C CA . TYR A 1 568 ? -3.276 -11.599 -19.399 1.00 96.69 568 TYR A CA 1
ATOM 4347 C C . TYR A 1 568 ? -2.560 -11.661 -18.038 1.00 96.69 568 TYR A C 1
ATOM 4349 O O . TYR A 1 568 ? -1.618 -12.449 -17.874 1.00 96.69 568 TYR A O 1
ATOM 4357 N N . PRO A 1 569 ? -2.939 -10.813 -17.066 1.00 93.00 569 PRO A N 1
ATOM 4358 C CA . PRO A 1 569 ? -2.416 -10.855 -15.710 1.00 93.00 569 PRO A CA 1
ATOM 4359 C C . PRO A 1 569 ? -3.063 -11.995 -14.912 1.00 93.00 569 PRO A C 1
ATOM 4361 O O . PRO A 1 569 ? -4.275 -12.020 -14.679 1.00 93.00 569 PRO A O 1
ATOM 4364 N N . PHE A 1 570 ? -2.234 -12.938 -14.463 1.00 88.00 570 PHE A N 1
ATOM 4365 C CA . PHE A 1 570 ? -2.650 -14.021 -13.568 1.00 88.00 570 PHE A CA 1
ATOM 4366 C C . PHE A 1 570 ? -2.844 -13.502 -12.138 1.00 88.00 570 PHE A C 1
ATOM 4368 O O . PHE A 1 570 ? -3.806 -13.875 -11.477 1.00 88.00 570 PHE A O 1
ATOM 4375 N N . SER A 1 571 ? -1.966 -12.598 -11.699 1.00 83.88 571 SER A N 1
ATOM 4376 C CA . SER A 1 571 ? -2.001 -11.904 -10.406 1.00 83.88 571 SER A CA 1
ATOM 4377 C C . SER A 1 571 ? -1.392 -10.503 -10.553 1.00 83.88 571 SER A C 1
ATOM 4379 O O . SER A 1 571 ? -0.993 -10.114 -11.654 1.00 83.88 571 SER A O 1
ATOM 4381 N N . MET A 1 572 ? -1.254 -9.754 -9.454 1.00 79.62 572 MET A N 1
ATOM 4382 C CA . MET A 1 572 ? -0.569 -8.451 -9.464 1.00 79.62 572 MET A CA 1
ATOM 4383 C C . MET A 1 572 ? 0.920 -8.548 -9.836 1.00 79.62 572 MET A C 1
ATOM 4385 O O . MET A 1 572 ? 1.510 -7.572 -10.290 1.00 79.62 572 MET A O 1
ATOM 4389 N N . THR A 1 573 ? 1.528 -9.729 -9.687 1.00 85.38 573 THR A N 1
ATOM 4390 C CA . THR A 1 573 ? 2.969 -9.943 -9.891 1.00 85.38 573 THR A CA 1
ATOM 4391 C C . THR A 1 573 ? 3.296 -10.816 -11.100 1.00 85.38 573 THR A C 1
ATOM 4393 O O . THR A 1 573 ? 4.466 -10.927 -11.461 1.00 85.38 573 THR A O 1
ATOM 4396 N N . ARG A 1 574 ? 2.307 -11.456 -11.745 1.00 91.62 574 ARG A N 1
ATOM 4397 C CA . ARG A 1 574 ? 2.512 -12.410 -12.855 1.00 91.62 574 ARG A CA 1
ATOM 4398 C C . ARG A 1 574 ? 1.615 -12.112 -14.040 1.00 91.62 574 ARG A C 1
ATOM 4400 O O . ARG A 1 574 ? 0.399 -12.022 -13.887 1.00 91.62 574 ARG A O 1
ATOM 4407 N N . ARG A 1 575 ? 2.189 -12.083 -15.244 1.00 95.31 575 ARG A N 1
ATOM 4408 C CA . ARG A 1 575 ? 1.412 -11.935 -16.482 1.00 95.31 575 ARG A CA 1
ATOM 4409 C C . ARG A 1 575 ? 2.042 -12.618 -17.688 1.00 95.31 575 ARG A C 1
ATOM 4411 O O . ARG A 1 575 ? 3.263 -12.748 -17.781 1.00 95.31 575 ARG A O 1
ATOM 4418 N N . PHE A 1 576 ? 1.179 -13.000 -18.620 1.00 97.69 576 PHE A N 1
ATOM 4419 C CA . PHE A 1 576 ? 1.535 -13.399 -19.976 1.00 97.69 576 PHE A CA 1
ATOM 4420 C C . PHE A 1 576 ? 1.317 -12.225 -20.940 1.00 97.69 576 PHE A C 1
ATOM 4422 O O . PHE A 1 576 ? 0.332 -11.500 -20.812 1.00 97.69 576 PHE A O 1
ATOM 4429 N N . GLU A 1 577 ? 2.214 -12.042 -21.905 1.00 98.00 577 GLU A N 1
ATOM 4430 C CA . GLU A 1 577 ? 2.115 -11.045 -22.976 1.00 98.00 577 GLU A CA 1
ATOM 4431 C C . GLU A 1 577 ? 2.262 -11.736 -24.337 1.00 98.00 577 GLU A C 1
ATOM 4433 O O . GLU A 1 577 ? 3.154 -12.563 -24.520 1.00 98.00 577 GLU A O 1
ATOM 4438 N N . ALA A 1 578 ? 1.439 -11.355 -25.311 1.00 98.38 578 ALA A N 1
ATOM 4439 C CA . ALA A 1 578 ? 1.639 -11.673 -26.721 1.00 98.38 578 ALA A CA 1
ATOM 4440 C C . ALA A 1 578 ? 1.603 -10.383 -27.543 1.00 98.38 578 ALA A C 1
ATOM 4442 O O . ALA A 1 578 ? 0.747 -9.523 -27.331 1.00 98.38 578 ALA A O 1
ATOM 4443 N N . ARG A 1 579 ? 2.545 -10.237 -28.475 1.00 97.88 579 ARG A N 1
ATOM 4444 C CA . ARG A 1 579 ? 2.726 -9.028 -29.282 1.00 97.88 579 ARG A CA 1
ATOM 4445 C C . ARG A 1 579 ? 2.917 -9.359 -30.751 1.00 97.88 579 ARG A C 1
ATOM 4447 O O . ARG A 1 579 ? 3.588 -10.331 -31.090 1.00 97.88 579 ARG A O 1
ATOM 4454 N N . VAL A 1 580 ? 2.389 -8.496 -31.605 1.00 98.19 580 VAL A N 1
ATOM 4455 C CA . VAL A 1 580 ? 2.697 -8.436 -33.032 1.00 98.19 580 VAL A CA 1
ATOM 4456 C C . VAL A 1 580 ? 3.004 -6.989 -33.377 1.00 98.19 580 VAL A C 1
ATOM 4458 O O . VAL A 1 580 ? 2.331 -6.074 -32.906 1.00 98.19 580 VAL A O 1
ATOM 4461 N N . GLY A 1 581 ? 4.021 -6.760 -34.191 1.00 97.50 581 GLY A N 1
ATOM 4462 C CA . GLY A 1 581 ? 4.400 -5.421 -34.593 1.00 97.50 581 GLY A CA 1
ATOM 4463 C C . GLY A 1 581 ? 5.005 -5.376 -35.980 1.00 97.50 581 GLY A C 1
ATOM 4464 O O . GLY A 1 581 ? 5.580 -6.341 -36.470 1.00 97.50 581 GLY A O 1
ATOM 4465 N N . PHE A 1 582 ? 4.888 -4.218 -36.605 1.00 98.00 582 PHE A N 1
ATOM 4466 C CA . PHE A 1 582 ? 5.624 -3.833 -37.792 1.00 98.00 582 PHE A CA 1
ATOM 4467 C C . PHE A 1 582 ? 6.614 -2.739 -37.402 1.00 98.00 582 PHE A C 1
ATOM 4469 O O . PHE A 1 582 ? 6.275 -1.815 -36.663 1.00 98.00 582 PHE A O 1
ATOM 4476 N N . THR A 1 583 ? 7.848 -2.832 -37.881 1.00 96.25 583 THR A N 1
ATOM 4477 C CA . THR A 1 583 ? 8.886 -1.827 -37.659 1.00 96.25 583 THR A CA 1
ATOM 4478 C C . THR A 1 583 ? 9.601 -1.546 -38.969 1.00 96.25 583 THR A C 1
ATOM 4480 O O . THR A 1 583 ? 10.078 -2.463 -39.640 1.00 96.25 583 THR A O 1
ATOM 4483 N N . ARG A 1 584 ? 9.691 -0.263 -39.314 1.00 95.44 584 ARG A N 1
ATOM 4484 C CA . ARG A 1 584 ? 10.416 0.245 -40.471 1.00 95.44 584 ARG A CA 1
ATOM 4485 C C . ARG A 1 584 ? 11.562 1.137 -40.018 1.00 95.44 584 ARG A C 1
ATOM 4487 O O . ARG A 1 584 ? 11.319 2.146 -39.359 1.00 95.44 584 ARG A O 1
ATOM 4494 N N . TYR A 1 585 ? 12.778 0.790 -40.429 1.00 92.75 585 TYR A N 1
ATOM 4495 C CA . TYR A 1 585 ? 13.951 1.657 -40.325 1.00 92.75 585 TYR A CA 1
ATOM 4496 C C . TYR A 1 585 ? 14.195 2.299 -41.684 1.00 92.75 585 TYR A C 1
ATOM 4498 O O . TYR A 1 585 ? 14.398 1.586 -42.663 1.00 92.75 585 TYR A O 1
ATOM 4506 N N . ALA A 1 586 ? 14.179 3.622 -41.756 1.00 92.88 586 ALA A N 1
ATOM 4507 C CA . ALA A 1 586 ? 14.587 4.370 -42.943 1.00 92.88 586 ALA A CA 1
ATOM 4508 C C . ALA A 1 586 ? 15.722 5.324 -42.572 1.00 92.88 586 ALA A C 1
ATOM 4510 O O . ALA A 1 586 ? 15.781 5.778 -41.430 1.00 92.88 586 ALA A O 1
ATOM 4511 N N . SER A 1 587 ? 16.607 5.631 -43.516 1.00 89.94 587 SER A N 1
ATOM 4512 C CA . SER A 1 587 ? 17.670 6.615 -43.303 1.00 89.94 587 SER A CA 1
ATOM 4513 C C . SER A 1 587 ? 17.445 7.870 -44.137 1.00 89.94 587 SER A C 1
ATOM 4515 O O . SER A 1 587 ? 16.832 7.780 -45.191 1.00 89.94 587 SER A O 1
ATOM 4517 N N . ASN A 1 588 ? 17.958 9.011 -43.684 1.00 91.50 588 ASN A N 1
ATOM 4518 C CA . ASN A 1 588 ? 18.183 10.197 -44.505 1.00 91.50 588 ASN A CA 1
ATOM 4519 C C . ASN A 1 588 ? 19.532 10.799 -44.128 1.00 91.50 588 ASN A C 1
ATOM 4521 O O . ASN A 1 588 ? 19.769 11.078 -42.953 1.00 91.50 588 ASN A O 1
ATOM 4525 N N . GLN A 1 589 ? 20.394 11.035 -45.111 1.00 88.88 589 GLN A N 1
ATOM 4526 C CA . GLN A 1 589 ? 21.730 11.554 -44.855 1.00 88.88 589 GLN A CA 1
ATOM 4527 C C . GLN A 1 589 ? 21.900 12.953 -45.452 1.00 88.88 589 GLN A C 1
ATOM 4529 O O . GLN A 1 589 ? 21.523 13.219 -46.589 1.00 88.88 589 GLN A O 1
ATOM 4534 N N . GLN A 1 590 ? 22.486 13.860 -44.676 1.00 90.44 590 GLN A N 1
ATOM 4535 C CA . GLN A 1 590 ? 22.865 15.201 -45.116 1.00 90.44 590 GLN A CA 1
ATOM 4536 C C . GLN A 1 590 ? 24.322 15.460 -44.766 1.00 90.44 590 GLN A C 1
ATOM 4538 O O . GLN A 1 590 ? 24.812 14.939 -43.769 1.00 90.44 590 GLN A O 1
ATOM 4543 N N . ILE A 1 591 ? 25.013 16.284 -45.544 1.00 89.31 591 ILE A N 1
ATOM 4544 C CA . ILE A 1 591 ? 26.345 16.773 -45.202 1.00 89.31 591 ILE A CA 1
ATOM 4545 C C . ILE A 1 591 ? 26.369 18.296 -45.159 1.00 89.31 591 ILE A C 1
ATOM 4547 O O . ILE A 1 591 ? 25.853 18.968 -46.045 1.00 89.31 591 ILE A O 1
ATOM 4551 N N . GLN A 1 592 ? 26.995 18.825 -44.116 1.00 87.75 592 GLN A N 1
ATOM 4552 C CA . GLN A 1 592 ? 27.313 20.230 -43.926 1.00 87.75 592 GLN A CA 1
ATOM 4553 C C . GLN A 1 592 ? 28.814 20.418 -44.153 1.00 87.75 592 GLN A C 1
ATOM 4555 O O . GLN A 1 592 ? 29.632 19.973 -43.353 1.00 87.75 592 GLN A O 1
ATOM 4560 N N . LYS A 1 593 ? 29.194 21.021 -45.276 1.00 87.88 593 LYS A N 1
ATOM 4561 C CA . LYS A 1 593 ? 30.589 21.249 -45.659 1.00 87.88 593 LYS A CA 1
ATOM 4562 C C . LYS A 1 593 ? 31.046 22.626 -45.196 1.00 87.88 593 LYS A C 1
ATOM 4564 O O . LYS A 1 593 ? 30.414 23.624 -45.534 1.00 87.88 593 LYS A O 1
ATOM 4569 N N . TYR A 1 594 ? 32.170 22.655 -44.489 1.00 86.50 594 TYR A N 1
ATOM 4570 C CA . TYR A 1 594 ? 32.901 23.857 -44.105 1.00 86.50 594 TYR A CA 1
ATOM 4571 C C . TYR A 1 594 ? 34.219 23.901 -44.879 1.00 86.50 594 TYR A C 1
ATOM 4573 O O . TYR A 1 594 ? 35.096 23.064 -44.652 1.00 86.50 594 TYR A O 1
ATOM 4581 N N . TYR A 1 595 ? 34.371 24.841 -45.810 1.00 85.62 595 TYR A N 1
ATOM 4582 C CA . TYR A 1 595 ? 35.595 24.935 -46.611 1.00 85.62 595 TYR A CA 1
ATOM 4583 C C . TYR A 1 595 ? 36.747 25.531 -45.801 1.00 85.62 595 TYR A C 1
ATOM 4585 O O . TYR A 1 595 ? 36.572 26.488 -45.052 1.00 85.62 595 TYR A O 1
ATOM 4593 N N . VAL A 1 596 ? 37.943 24.963 -45.942 1.00 83.31 596 VAL A N 1
ATOM 4594 C CA . VAL A 1 596 ? 39.150 25.407 -45.235 1.00 83.31 596 VAL A CA 1
ATOM 4595 C C . VAL A 1 596 ? 40.188 25.924 -46.223 1.00 83.31 596 VAL A C 1
ATOM 4597 O O . VAL A 1 596 ? 40.359 25.374 -47.314 1.00 83.31 596 VAL A O 1
ATOM 4600 N N . ASP A 1 597 ? 40.901 26.982 -45.841 1.00 78.56 597 ASP A N 1
ATOM 4601 C CA . ASP A 1 597 ? 42.009 27.500 -46.639 1.00 78.56 597 ASP A CA 1
ATOM 4602 C C . ASP A 1 597 ? 43.235 26.565 -46.607 1.00 78.56 597 ASP A C 1
ATOM 4604 O O . ASP A 1 597 ? 43.292 25.561 -45.890 1.00 78.56 597 ASP A O 1
ATOM 4608 N N . GLN A 1 598 ? 44.264 26.905 -47.387 1.00 71.62 598 GLN A N 1
ATOM 4609 C CA . GLN A 1 598 ? 45.520 26.146 -47.476 1.00 71.62 598 GLN A CA 1
ATOM 4610 C C . GLN A 1 598 ? 46.295 26.015 -46.147 1.00 71.62 598 GLN A C 1
ATOM 4612 O O . GLN A 1 598 ? 47.220 25.209 -46.066 1.00 71.62 598 GLN A O 1
ATOM 4617 N N . PHE A 1 599 ? 45.922 26.776 -45.112 1.00 73.50 599 PHE A N 1
ATOM 4618 C CA . PHE A 1 599 ? 46.499 26.732 -43.767 1.00 73.50 599 PHE A CA 1
ATOM 4619 C C . PHE A 1 599 ? 45.570 26.048 -42.747 1.00 73.50 599 PHE A C 1
ATOM 4621 O O . PHE A 1 599 ? 45.857 26.071 -41.552 1.00 73.50 599 PHE A O 1
ATOM 4628 N N . GLY A 1 600 ? 44.462 25.444 -43.197 1.00 65.62 600 GLY A N 1
ATOM 4629 C CA . GLY A 1 600 ? 43.484 24.776 -42.335 1.00 65.62 600 GLY A CA 1
ATOM 4630 C C . GLY A 1 600 ? 42.564 25.736 -41.576 1.00 65.62 600 GLY A C 1
ATOM 4631 O O . GLY A 1 600 ? 41.904 25.318 -40.626 1.00 65.62 600 GLY A O 1
ATOM 4632 N N . ARG A 1 601 ? 42.510 27.019 -41.959 1.00 75.38 601 ARG A N 1
ATOM 4633 C CA . ARG A 1 601 ? 41.610 27.998 -41.337 1.00 75.38 601 ARG A CA 1
ATOM 4634 C C . ARG A 1 601 ? 40.238 27.906 -41.990 1.00 75.38 601 ARG A C 1
ATOM 4636 O O . ARG A 1 601 ? 40.132 27.897 -43.213 1.00 75.38 601 ARG A O 1
ATOM 4643 N N . CYS A 1 602 ? 39.198 27.849 -41.165 1.00 66.19 602 CYS A N 1
ATOM 4644 C CA . CYS A 1 602 ? 37.818 27.744 -41.628 1.00 66.19 602 CYS A CA 1
ATOM 4645 C C . CYS A 1 602 ? 37.410 29.014 -42.394 1.00 66.19 602 CYS A C 1
ATOM 4647 O O . CYS A 1 602 ? 37.434 30.114 -41.837 1.00 66.19 602 CYS A O 1
ATOM 4649 N N . CYS A 1 603 ? 37.044 28.864 -43.665 1.00 65.50 603 CYS A N 1
ATOM 4650 C CA . CYS A 1 603 ? 36.362 29.882 -44.452 1.00 65.50 603 CYS A CA 1
ATOM 4651 C C . CYS A 1 603 ? 34.852 29.675 -44.266 1.00 65.50 603 CYS A C 1
ATOM 4653 O O . CYS A 1 603 ? 34.355 28.562 -44.405 1.00 65.50 603 CYS A O 1
ATOM 4655 N N . TYR A 1 604 ? 34.112 30.732 -43.924 1.00 61.00 604 TYR A N 1
ATOM 4656 C CA . TYR A 1 604 ? 32.683 30.674 -43.570 1.00 61.00 604 TYR A CA 1
ATOM 4657 C C . TYR A 1 604 ? 31.740 30.444 -44.775 1.00 61.00 604 TYR A C 1
ATOM 4659 O O . TYR A 1 604 ? 30.707 31.099 -44.879 1.00 61.00 604 TYR A O 1
ATOM 4667 N N . ASP A 1 605 ? 32.078 29.537 -45.691 1.00 67.94 605 ASP A N 1
ATOM 4668 C CA . ASP A 1 605 ? 31.163 29.076 -46.739 1.00 67.94 605 ASP A CA 1
ATOM 4669 C C . ASP A 1 605 ? 30.577 27.719 -46.315 1.00 67.94 605 ASP A C 1
ATOM 4671 O O . ASP A 1 605 ? 31.240 26.685 -46.412 1.00 67.94 605 ASP A O 1
ATOM 4675 N N . LEU A 1 606 ? 29.370 27.745 -45.735 1.00 75.50 606 LEU A N 1
ATOM 4676 C CA . LEU A 1 606 ? 28.630 26.556 -45.303 1.00 75.50 606 LEU A CA 1
ATOM 4677 C C . LEU A 1 606 ? 27.753 26.060 -46.454 1.00 75.50 606 LEU A C 1
ATOM 4679 O O . LEU A 1 606 ? 26.781 26.722 -46.820 1.00 75.50 606 LEU A O 1
ATOM 4683 N N . GLN A 1 607 ? 28.035 24.862 -46.966 1.00 82.00 607 GLN A N 1
ATOM 4684 C CA . GLN A 1 607 ? 27.168 24.195 -47.940 1.00 82.00 607 GLN A CA 1
ATOM 4685 C C . GLN A 1 607 ? 26.472 22.987 -47.326 1.00 82.00 607 GLN A C 1
ATOM 4687 O O . GLN A 1 607 ? 27.124 22.104 -46.777 1.00 82.00 607 GLN A O 1
ATOM 4692 N N . ILE A 1 608 ? 25.145 22.940 -47.446 1.00 85.38 608 ILE A N 1
ATOM 4693 C CA . ILE A 1 608 ? 24.327 21.801 -47.022 1.00 85.38 608 ILE A CA 1
ATOM 4694 C C . ILE A 1 608 ? 23.909 21.024 -48.269 1.00 85.38 608 ILE A C 1
ATOM 4696 O O . ILE A 1 608 ? 23.316 21.591 -49.183 1.00 85.38 608 ILE A O 1
ATOM 4700 N N . GLU A 1 609 ? 24.213 19.732 -48.301 1.00 88.00 609 GLU A N 1
ATOM 4701 C CA . GLU A 1 609 ? 23.933 18.838 -49.424 1.00 88.00 609 GLU A CA 1
ATOM 4702 C C . GLU A 1 609 ? 23.229 17.574 -48.905 1.00 88.00 609 GLU A C 1
ATOM 4704 O O . GLU A 1 609 ? 23.690 16.948 -47.948 1.00 88.00 609 GLU A O 1
ATOM 4709 N N . ASP A 1 610 ? 22.097 17.199 -49.507 1.00 88.44 610 ASP A N 1
ATOM 4710 C CA . ASP A 1 610 ? 21.471 15.897 -49.254 1.00 88.44 610 ASP A CA 1
ATOM 4711 C C . ASP A 1 610 ? 22.309 14.798 -49.928 1.00 88.44 610 ASP A C 1
ATOM 4713 O O . ASP A 1 610 ? 22.718 14.926 -51.084 1.00 88.44 610 ASP A O 1
ATOM 4717 N N . ARG A 1 611 ? 22.563 13.707 -49.205 1.00 87.00 611 ARG A N 1
ATOM 4718 C CA . ARG A 1 611 ? 23.243 12.516 -49.720 1.00 87.00 611 ARG A CA 1
ATOM 4719 C C . ARG A 1 611 ? 22.241 11.390 -49.964 1.00 87.00 611 ARG A C 1
ATOM 4721 O O . ARG A 1 611 ? 21.158 11.406 -49.377 1.00 87.00 611 ARG A O 1
ATOM 4728 N N . PRO A 1 612 ? 22.595 10.401 -50.805 1.00 85.31 612 PRO A N 1
ATOM 4729 C CA . PRO A 1 612 ? 21.852 9.154 -50.870 1.00 85.31 612 PRO A CA 1
ATOM 4730 C C . PRO A 1 612 ? 21.676 8.548 -49.478 1.00 85.31 612 PRO A C 1
ATOM 4732 O O . PRO A 1 612 ? 22.558 8.655 -48.622 1.00 85.31 612 PRO A O 1
ATOM 4735 N N . ASP A 1 613 ? 20.536 7.901 -49.276 1.00 83.50 613 ASP A N 1
ATOM 4736 C CA . ASP A 1 613 ? 20.239 7.197 -48.040 1.00 83.50 613 ASP A CA 1
ATOM 4737 C C . ASP A 1 613 ? 21.310 6.131 -47.764 1.00 83.50 613 ASP A C 1
ATOM 4739 O O . ASP A 1 613 ? 21.824 5.473 -48.671 1.00 83.50 613 ASP A O 1
ATOM 4743 N N . ARG A 1 614 ? 21.666 5.969 -46.488 1.00 80.75 614 ARG A N 1
ATOM 4744 C CA . ARG A 1 614 ? 22.737 5.066 -46.057 1.00 80.75 614 ARG A CA 1
ATOM 4745 C C . ARG A 1 614 ? 22.415 3.601 -46.354 1.00 80.75 614 ARG A C 1
ATOM 4747 O O . ARG A 1 614 ? 23.328 2.817 -46.602 1.00 80.75 614 ARG A O 1
ATOM 4754 N N . PHE A 1 615 ? 21.144 3.228 -46.258 1.00 82.00 615 PHE A N 1
ATOM 4755 C CA . PHE A 1 615 ? 20.660 1.882 -46.536 1.00 82.00 615 PHE A CA 1
ATOM 4756 C C . PHE A 1 615 ? 19.219 1.914 -47.051 1.00 82.00 615 PHE A C 1
ATOM 4758 O O . PHE A 1 615 ? 18.436 2.799 -46.695 1.00 82.00 615 PHE A O 1
ATOM 4765 N N . ASP A 1 616 ? 18.855 0.900 -47.838 1.00 84.81 616 ASP A N 1
ATOM 4766 C CA . ASP A 1 616 ? 17.467 0.686 -48.241 1.00 84.81 616 ASP A CA 1
ATOM 4767 C C . ASP A 1 616 ? 16.586 0.410 -47.013 1.00 84.81 616 ASP A C 1
ATOM 4769 O O . ASP A 1 616 ? 16.989 -0.360 -46.135 1.00 84.81 616 ASP A O 1
ATOM 4773 N N . PRO A 1 617 ? 15.369 0.978 -46.928 1.00 88.75 617 PRO A N 1
ATOM 4774 C CA . PRO A 1 617 ? 14.541 0.849 -45.740 1.00 88.75 617 PRO A CA 1
ATOM 4775 C C . PRO A 1 617 ? 14.276 -0.602 -45.322 1.00 88.75 617 PRO A C 1
ATOM 4777 O O . PRO A 1 617 ? 13.784 -1.420 -46.103 1.00 88.75 617 PRO A O 1
ATOM 4780 N N . LEU A 1 618 ? 14.522 -0.896 -44.048 1.00 90.31 618 LEU A N 1
ATOM 4781 C CA . LEU A 1 618 ? 14.345 -2.224 -43.468 1.00 90.31 618 LEU A CA 1
ATOM 4782 C C . LEU A 1 618 ? 12.919 -2.358 -42.971 1.00 90.31 618 LEU A C 1
ATOM 4784 O O . LEU A 1 618 ? 12.507 -1.597 -42.099 1.00 90.31 618 LEU A O 1
ATOM 4788 N N . ASN A 1 619 ? 12.178 -3.324 -43.499 1.00 93.38 619 ASN A N 1
ATOM 4789 C CA . ASN A 1 619 ? 10.792 -3.575 -43.122 1.00 93.38 619 ASN A CA 1
ATOM 4790 C C . ASN A 1 619 ? 10.723 -4.921 -42.418 1.00 93.38 619 ASN A C 1
ATOM 4792 O O . ASN A 1 619 ? 11.090 -5.948 -42.990 1.00 93.38 619 ASN A O 1
ATOM 4796 N N . MET A 1 620 ? 10.276 -4.905 -41.169 1.00 94.38 620 MET A N 1
ATOM 4797 C CA . MET A 1 620 ? 10.244 -6.084 -40.319 1.00 94.38 620 MET A CA 1
ATOM 4798 C C . MET A 1 620 ? 8.878 -6.237 -39.676 1.00 94.38 620 MET A C 1
ATOM 4800 O O . MET A 1 620 ? 8.326 -5.284 -39.134 1.00 94.38 620 MET A O 1
ATOM 4804 N N . VAL A 1 621 ? 8.363 -7.457 -39.695 1.00 97.38 621 VAL A N 1
ATOM 4805 C CA . VAL A 1 621 ? 7.240 -7.893 -38.873 1.00 97.38 621 VAL A CA 1
ATOM 4806 C C . VAL A 1 621 ? 7.810 -8.727 -37.738 1.00 97.38 621 VAL A C 1
ATOM 4808 O O . VAL A 1 621 ? 8.591 -9.647 -37.973 1.00 97.38 621 VAL A O 1
ATOM 4811 N N . ASN A 1 622 ? 7.434 -8.405 -36.508 1.00 95.88 622 ASN A N 1
ATOM 4812 C CA . ASN A 1 622 ? 7.776 -9.174 -35.327 1.00 95.88 622 ASN A CA 1
ATOM 4813 C C . ASN A 1 622 ? 6.519 -9.761 -34.685 1.00 95.88 622 ASN A C 1
ATOM 4815 O O . ASN A 1 622 ? 5.460 -9.141 -34.673 1.00 95.88 622 ASN A O 1
ATOM 4819 N N . ALA A 1 623 ? 6.641 -10.974 -34.164 1.00 98.06 623 ALA A N 1
ATOM 4820 C CA . ALA A 1 623 ? 5.612 -11.646 -33.388 1.00 98.06 623 ALA A CA 1
ATOM 4821 C C . ALA A 1 623 ? 6.288 -12.355 -32.217 1.00 98.06 623 ALA A C 1
ATOM 4823 O O . ALA A 1 623 ? 7.275 -13.068 -32.409 1.00 98.06 623 ALA A O 1
ATOM 4824 N N . GLY A 1 624 ? 5.797 -12.150 -31.001 1.00 98.00 624 GLY A N 1
ATOM 4825 C CA . GLY A 1 624 ? 6.449 -12.693 -29.819 1.00 98.00 624 GLY A CA 1
ATOM 4826 C C . GLY A 1 624 ? 5.528 -12.901 -28.637 1.00 98.00 624 GLY A C 1
ATOM 4827 O O . GLY A 1 624 ? 4.433 -12.346 -28.568 1.00 98.00 624 GLY A O 1
ATOM 4828 N N . VAL A 1 625 ? 6.010 -13.707 -27.701 1.00 98.56 625 VAL A N 1
ATOM 4829 C CA . VAL A 1 625 ? 5.349 -14.017 -26.436 1.00 98.56 625 VAL A CA 1
ATOM 4830 C C . VAL A 1 625 ? 6.324 -13.828 -25.285 1.00 98.56 625 VAL A C 1
ATOM 4832 O O . VAL A 1 625 ? 7.526 -14.060 -25.437 1.00 98.56 625 VAL A O 1
ATOM 4835 N N . ALA A 1 626 ? 5.808 -13.424 -24.128 1.00 98.31 626 ALA A N 1
ATOM 4836 C CA . ALA A 1 626 ? 6.601 -13.282 -22.922 1.00 98.31 626 ALA A CA 1
ATOM 4837 C C . ALA A 1 626 ? 5.843 -13.713 -21.664 1.00 98.31 626 ALA A C 1
ATOM 4839 O O . ALA A 1 626 ? 4.638 -13.502 -21.535 1.00 98.31 626 ALA A O 1
ATOM 4840 N N . LEU A 1 627 ? 6.584 -14.278 -20.713 1.00 98.25 627 LEU A N 1
ATOM 4841 C CA . LEU A 1 627 ? 6.135 -14.512 -19.345 1.00 98.25 627 LEU A CA 1
ATOM 4842 C C . LEU A 1 627 ? 6.914 -13.587 -18.411 1.00 98.25 627 LEU A C 1
ATOM 4844 O O . LEU A 1 627 ? 8.150 -13.567 -18.435 1.00 98.25 627 LEU A O 1
ATOM 4848 N N . ILE A 1 628 ? 6.188 -12.817 -17.604 1.00 97.69 628 ILE A N 1
ATOM 4849 C CA . ILE A 1 628 ? 6.748 -11.798 -16.721 1.00 97.69 628 ILE A CA 1
ATOM 4850 C C . ILE A 1 628 ? 6.336 -12.095 -15.284 1.00 97.69 628 ILE A C 1
ATOM 4852 O O . ILE A 1 628 ? 5.164 -12.349 -15.000 1.00 97.69 628 ILE A O 1
ATOM 4856 N N . TYR A 1 629 ? 7.317 -12.017 -14.391 1.00 95.31 629 TYR A N 1
ATOM 4857 C CA . TYR A 1 629 ? 7.138 -11.979 -12.948 1.00 95.31 629 TYR A CA 1
ATOM 4858 C C . TYR A 1 629 ? 7.844 -10.746 -12.390 1.00 95.31 629 TYR A C 1
ATOM 4860 O O . TYR A 1 629 ? 9.009 -10.513 -12.717 1.00 95.31 629 TYR A O 1
ATOM 4868 N N . ASP A 1 630 ? 7.167 -9.967 -11.558 1.00 93.06 630 ASP A N 1
ATOM 4869 C CA . ASP A 1 630 ? 7.754 -8.813 -10.882 1.00 93.06 630 ASP A CA 1
ATOM 4870 C C . ASP A 1 630 ? 7.115 -8.638 -9.505 1.00 93.06 630 ASP A C 1
ATOM 4872 O O . ASP A 1 630 ? 5.919 -8.384 -9.392 1.00 93.06 630 ASP A O 1
ATOM 4876 N N . ASN A 1 631 ? 7.915 -8.814 -8.458 1.00 88.25 631 ASN A N 1
ATOM 4877 C CA . ASN A 1 631 ? 7.553 -8.503 -7.079 1.00 88.25 631 ASN A CA 1
ATOM 4878 C C . ASN A 1 631 ? 8.701 -7.759 -6.378 1.00 88.25 631 ASN A C 1
ATOM 4880 O O . ASN A 1 631 ? 9.022 -8.019 -5.218 1.00 88.25 631 ASN A O 1
ATOM 4884 N N . SER A 1 632 ? 9.408 -6.916 -7.132 1.00 89.25 632 SER A N 1
ATOM 4885 C CA . SER A 1 632 ? 10.566 -6.181 -6.636 1.00 89.25 632 SER A CA 1
ATOM 4886 C C . SER A 1 632 ? 10.158 -4.951 -5.815 1.00 89.25 632 SER A C 1
ATOM 4888 O O . SER A 1 632 ? 9.275 -4.195 -6.205 1.00 89.25 632 SER A O 1
ATOM 4890 N N . TYR A 1 633 ? 10.822 -4.753 -4.674 1.00 85.44 633 TYR A N 1
ATOM 4891 C CA . TYR A 1 633 ? 10.634 -3.596 -3.796 1.00 85.44 633 TYR A CA 1
ATOM 4892 C C . TYR A 1 633 ? 11.860 -2.694 -3.884 1.00 85.44 633 TYR A C 1
ATOM 4894 O O . TYR A 1 633 ? 12.985 -3.148 -3.642 1.00 85.44 633 TYR A O 1
ATOM 4902 N N . SER A 1 634 ? 11.643 -1.429 -4.231 1.00 86.69 634 SER A N 1
ATOM 4903 C CA . SER A 1 634 ? 12.702 -0.436 -4.418 1.00 86.69 634 SER A CA 1
ATOM 4904 C C . SER A 1 634 ? 13.012 0.329 -3.137 1.00 86.69 634 SER A C 1
ATOM 4906 O O . SER A 1 634 ? 12.110 0.760 -2.426 1.00 86.69 634 SER A O 1
ATOM 4908 N N . GLY A 1 635 ? 14.304 0.500 -2.854 1.00 86.19 635 GLY A N 1
ATOM 4909 C CA . GLY A 1 635 ? 14.796 1.539 -1.953 1.00 86.19 635 GLY A CA 1
ATOM 4910 C C . GLY A 1 635 ? 15.032 2.846 -2.716 1.00 86.19 635 GLY A C 1
ATOM 4911 O O . GLY A 1 635 ? 14.456 3.071 -3.775 1.00 86.19 635 GLY A O 1
ATOM 4912 N N . PHE A 1 636 ? 15.939 3.694 -2.224 1.00 84.94 636 PHE A N 1
ATOM 4913 C CA . PHE A 1 636 ? 16.188 5.011 -2.829 1.00 84.94 636 PHE A CA 1
ATOM 4914 C C . PHE A 1 636 ? 16.815 4.991 -4.225 1.00 84.94 636 PHE A C 1
ATOM 4916 O O . PHE A 1 636 ? 16.598 5.916 -5.003 1.00 84.94 636 PHE A O 1
ATOM 4923 N N . VAL A 1 637 ? 17.668 4.005 -4.509 1.00 88.94 637 VAL A N 1
ATOM 4924 C CA . VAL A 1 637 ? 18.484 3.963 -5.738 1.00 88.94 637 VAL A CA 1
ATOM 4925 C C . VAL A 1 637 ? 18.472 2.610 -6.438 1.00 88.94 637 VAL A C 1
ATOM 4927 O O . VAL A 1 637 ? 18.987 2.504 -7.546 1.00 88.94 637 VAL A O 1
ATOM 4930 N N . SER A 1 638 ? 17.949 1.559 -5.804 1.00 90.75 638 SER A N 1
ATOM 4931 C CA . SER A 1 638 ? 17.937 0.209 -6.366 1.00 90.75 638 SER A CA 1
ATOM 4932 C C . SER A 1 638 ? 16.879 -0.675 -5.685 1.00 90.75 638 SER A C 1
ATOM 4934 O O . SER A 1 638 ? 16.442 -0.347 -4.580 1.00 90.75 638 SER A O 1
ATOM 4936 N N . PRO A 1 639 ? 16.459 -1.801 -6.300 1.00 91.81 639 PRO A N 1
ATOM 4937 C CA . PRO A 1 639 ? 15.655 -2.817 -5.622 1.00 91.81 639 PRO A CA 1
ATOM 4938 C C . PRO A 1 639 ? 16.410 -3.512 -4.489 1.00 91.81 639 PRO A C 1
ATOM 4940 O O . PRO A 1 639 ? 17.571 -3.892 -4.652 1.00 91.81 639 PRO A O 1
ATOM 4943 N N . VAL A 1 640 ? 15.735 -3.716 -3.360 1.00 91.31 640 VAL A N 1
ATOM 4944 C CA . VAL A 1 640 ? 16.346 -4.175 -2.098 1.00 91.31 640 VAL A CA 1
ATOM 4945 C C . VAL A 1 640 ? 15.782 -5.516 -1.627 1.00 91.31 640 VAL A C 1
ATOM 4947 O O . VAL A 1 640 ? 16.447 -6.275 -0.925 1.00 91.31 640 VAL A O 1
ATOM 4950 N N . ARG A 1 641 ? 14.556 -5.849 -2.045 1.00 87.88 641 ARG A N 1
ATOM 4951 C CA . ARG A 1 641 ? 13.882 -7.122 -1.751 1.00 87.88 641 ARG A CA 1
ATOM 4952 C C . ARG A 1 641 ? 13.040 -7.581 -2.944 1.00 87.88 641 ARG A C 1
ATOM 4954 O O . ARG A 1 641 ? 12.735 -6.803 -3.848 1.00 87.88 641 ARG A O 1
ATOM 4961 N N . GLY A 1 642 ? 12.672 -8.861 -2.944 1.00 89.00 642 GLY A N 1
ATOM 4962 C CA . GLY A 1 642 ? 11.823 -9.464 -3.973 1.00 89.00 642 GLY A CA 1
ATOM 4963 C C . GLY A 1 642 ? 12.606 -9.951 -5.191 1.00 89.00 642 GLY A C 1
ATOM 4964 O O . GLY A 1 642 ? 13.778 -10.322 -5.097 1.00 89.00 642 GLY A O 1
ATOM 4965 N N . GLY A 1 643 ? 11.959 -10.014 -6.349 1.00 92.88 643 GLY A N 1
ATOM 4966 C CA . GLY A 1 643 ? 12.586 -10.486 -7.576 1.00 92.88 643 GLY A CA 1
ATOM 4967 C C . GLY A 1 643 ? 11.809 -10.126 -8.832 1.00 92.88 643 GLY A C 1
ATOM 4968 O O . GLY A 1 643 ? 10.659 -9.701 -8.789 1.00 92.88 643 GLY A O 1
ATOM 4969 N N . ARG A 1 644 ? 12.479 -10.313 -9.964 1.00 95.44 644 ARG A N 1
ATOM 4970 C CA . ARG A 1 644 ? 11.937 -10.048 -11.291 1.00 95.44 644 ARG A CA 1
ATOM 4971 C C . ARG A 1 644 ? 12.445 -11.094 -12.262 1.00 95.44 644 ARG A C 1
ATOM 4973 O O . ARG A 1 644 ? 13.630 -11.418 -12.248 1.00 95.44 644 ARG A O 1
ATOM 4980 N N . SER A 1 645 ? 11.585 -11.556 -13.156 1.00 97.19 645 SER A N 1
ATOM 4981 C CA . SER A 1 645 ? 12.023 -12.316 -14.317 1.00 97.19 645 SER A CA 1
ATOM 4982 C C . SER A 1 645 ? 11.200 -12.020 -15.562 1.00 97.19 645 SER A C 1
ATOM 4984 O O . SER A 1 645 ? 9.988 -11.823 -15.483 1.00 97.19 645 SER A O 1
ATOM 4986 N N . ARG A 1 646 ? 11.858 -12.044 -16.721 1.00 97.81 646 ARG A N 1
ATOM 4987 C CA . ARG A 1 646 ? 11.231 -11.983 -18.043 1.00 97.81 646 ARG A CA 1
ATOM 4988 C C . ARG A 1 646 ? 11.820 -13.071 -18.927 1.00 97.81 646 ARG A C 1
ATOM 4990 O O . ARG A 1 646 ? 13.030 -13.098 -19.145 1.00 97.81 646 ARG A O 1
ATOM 4997 N N . TYR A 1 647 ? 10.946 -13.900 -19.482 1.00 98.38 647 TYR A N 1
ATOM 4998 C CA . TYR A 1 647 ? 11.279 -14.867 -20.523 1.00 98.38 647 TYR A CA 1
ATOM 4999 C C . TYR A 1 647 ? 10.517 -14.471 -21.784 1.00 98.38 647 TYR A C 1
ATOM 5001 O O . TYR A 1 647 ? 9.292 -14.439 -21.755 1.00 98.38 647 TYR A O 1
ATOM 5009 N N . ASP A 1 648 ? 11.225 -14.112 -22.853 1.00 97.94 648 ASP A N 1
ATOM 5010 C CA . ASP A 1 648 ? 10.662 -13.561 -24.092 1.00 97.94 648 ASP A CA 1
ATOM 5011 C C . ASP A 1 648 ? 11.213 -14.311 -25.305 1.00 97.94 648 ASP A C 1
ATOM 5013 O O . ASP A 1 648 ? 12.425 -14.516 -25.420 1.00 97.94 648 ASP A O 1
ATOM 5017 N N . LEU A 1 649 ? 10.316 -14.697 -26.210 1.00 98.25 649 LEU A N 1
ATOM 5018 C CA . LEU A 1 649 ? 10.647 -15.258 -27.515 1.00 98.25 649 LEU A CA 1
ATOM 5019 C C . LEU A 1 649 ? 9.936 -14.444 -28.589 1.00 98.25 649 LEU A C 1
ATOM 5021 O O . LEU A 1 649 ? 8.711 -14.342 -28.581 1.00 98.25 649 LEU A O 1
ATOM 5025 N N . THR A 1 650 ? 10.699 -13.884 -29.526 1.00 98.12 650 THR A N 1
ATOM 5026 C CA . THR A 1 650 ? 10.167 -13.019 -30.584 1.00 98.12 650 THR A CA 1
ATOM 5027 C C . THR A 1 650 ? 10.761 -13.386 -31.936 1.00 98.12 650 THR A C 1
ATOM 5029 O O . THR A 1 650 ? 11.958 -13.216 -32.162 1.00 98.12 650 THR A O 1
ATOM 5032 N N . ALA A 1 651 ? 9.928 -13.863 -32.854 1.00 97.19 651 ALA A N 1
ATOM 5033 C CA . ALA A 1 651 ? 10.298 -14.070 -34.247 1.00 97.19 651 ALA A CA 1
ATOM 5034 C C . ALA A 1 651 ? 10.206 -12.744 -35.009 1.00 97.19 651 ALA A C 1
ATOM 5036 O O . ALA A 1 651 ? 9.237 -12.007 -34.854 1.00 97.19 651 ALA A O 1
ATOM 5037 N N . THR A 1 652 ? 11.208 -12.442 -35.829 1.00 95.44 652 THR A N 1
ATOM 5038 C CA . THR A 1 652 ? 11.250 -11.277 -36.720 1.00 95.44 652 THR A CA 1
ATOM 5039 C C . THR A 1 652 ? 11.457 -11.755 -38.152 1.00 95.44 652 THR A C 1
ATOM 5041 O O . THR A 1 652 ? 12.333 -12.582 -38.397 1.00 95.44 652 THR A O 1
ATOM 5044 N N . THR A 1 653 ? 10.654 -11.248 -39.086 1.00 93.94 653 THR A N 1
ATOM 5045 C CA . THR A 1 653 ? 10.693 -11.593 -40.514 1.00 93.94 653 THR A CA 1
ATOM 5046 C C . THR A 1 653 ? 10.514 -10.356 -41.396 1.00 93.94 653 THR A C 1
ATOM 5048 O O . THR A 1 653 ? 10.008 -9.336 -40.934 1.00 93.94 653 THR A O 1
ATOM 5051 N N . GLY A 1 654 ? 10.920 -10.426 -42.664 1.00 90.94 654 GLY A N 1
ATOM 5052 C CA . GLY A 1 654 ? 10.857 -9.321 -43.624 1.00 90.94 654 GLY A CA 1
ATOM 5053 C C . GLY A 1 654 ? 12.195 -9.156 -44.334 1.00 90.94 654 GLY A C 1
ATOM 5054 O O . GLY A 1 654 ? 12.700 -10.113 -44.916 1.00 90.94 654 GLY A O 1
ATOM 5055 N N . THR A 1 655 ? 12.792 -7.963 -44.257 1.00 88.75 655 THR A N 1
ATOM 5056 C CA . THR A 1 655 ? 14.135 -7.700 -44.811 1.00 88.75 655 THR A CA 1
ATOM 5057 C C . THR A 1 655 ? 15.220 -8.585 -44.182 1.00 88.75 655 THR A C 1
ATOM 5059 O O . THR A 1 655 ? 16.191 -8.923 -44.853 1.00 88.75 655 THR A O 1
ATOM 5062 N N . ILE A 1 656 ? 15.050 -8.973 -42.914 1.00 85.75 656 ILE A N 1
ATOM 5063 C CA . ILE A 1 656 ? 15.927 -9.889 -42.169 1.00 85.75 656 ILE A CA 1
ATOM 5064 C C . ILE A 1 656 ? 15.082 -10.870 -41.348 1.00 85.75 656 ILE A C 1
ATOM 5066 O O . ILE A 1 656 ? 13.950 -10.548 -40.977 1.00 85.75 656 ILE A O 1
ATOM 5070 N N . ASN A 1 657 ? 15.616 -12.066 -41.070 1.00 88.69 657 ASN A N 1
ATOM 5071 C CA . ASN A 1 657 ? 14.845 -13.179 -40.506 1.00 88.69 657 ASN A CA 1
ATOM 5072 C C . ASN A 1 657 ? 15.569 -13.847 -39.331 1.00 88.69 657 ASN A C 1
ATOM 5074 O O . ASN A 1 657 ? 16.485 -14.647 -39.521 1.00 88.69 657 ASN A O 1
ATOM 5078 N N . PHE A 1 658 ? 15.124 -13.566 -38.107 1.00 90.81 658 PHE A N 1
ATOM 5079 C CA . PHE A 1 658 ? 15.755 -14.095 -36.899 1.00 90.81 658 PHE A CA 1
ATOM 5080 C C . PHE A 1 658 ? 14.774 -14.265 -35.739 1.00 90.81 658 PHE A C 1
ATOM 5082 O O . PHE A 1 658 ? 13.753 -13.589 -35.639 1.00 90.81 658 PHE A O 1
ATOM 5089 N N . LEU A 1 659 ? 15.118 -15.165 -34.825 1.00 94.38 659 LEU A N 1
ATOM 5090 C CA . LEU A 1 659 ? 14.475 -15.352 -33.534 1.00 94.38 659 LEU A CA 1
ATOM 5091 C C . LEU A 1 659 ? 15.285 -14.620 -32.463 1.00 94.38 659 LEU A C 1
ATOM 5093 O O . LEU A 1 659 ? 16.487 -14.837 -32.332 1.00 94.38 659 LEU A O 1
ATOM 5097 N N . THR A 1 660 ? 14.629 -13.785 -31.668 1.00 96.50 660 THR A N 1
ATOM 5098 C CA . THR A 1 660 ? 15.198 -13.217 -30.443 1.00 96.50 660 THR A CA 1
ATOM 5099 C C . THR A 1 660 ? 14.732 -14.035 -29.251 1.00 96.50 660 THR A C 1
ATOM 5101 O O . THR A 1 660 ? 13.530 -14.229 -29.082 1.00 96.50 660 THR A O 1
ATOM 5104 N N . ALA A 1 661 ? 15.670 -14.478 -28.418 1.00 97.50 661 ALA A N 1
ATOM 5105 C CA . ALA A 1 661 ? 15.382 -15.091 -27.130 1.00 97.50 661 ALA A CA 1
ATOM 5106 C C . ALA A 1 661 ? 16.004 -14.260 -26.007 1.00 97.50 661 ALA A C 1
ATOM 5108 O O . ALA A 1 661 ? 17.199 -13.959 -26.048 1.00 97.50 661 ALA A O 1
ATOM 5109 N N . THR A 1 662 ? 15.193 -13.902 -25.011 1.00 98.12 662 THR A N 1
ATOM 5110 C CA . THR A 1 662 ? 15.636 -13.184 -23.810 1.00 98.12 662 THR A CA 1
ATOM 5111 C C . THR A 1 662 ? 15.225 -13.949 -22.561 1.00 98.12 662 THR A C 1
ATOM 5113 O O . THR A 1 662 ? 14.067 -14.338 -22.423 1.00 98.12 662 THR A O 1
ATOM 5116 N N . ALA A 1 663 ? 16.159 -14.115 -21.633 1.00 98.44 663 ALA A N 1
ATOM 5117 C CA . ALA A 1 663 ? 15.895 -14.574 -20.277 1.00 98.44 663 ALA A CA 1
ATOM 5118 C C . ALA A 1 663 ? 16.614 -13.630 -19.309 1.00 98.44 663 ALA A C 1
ATOM 5120 O O . ALA A 1 663 ? 17.836 -13.658 -19.238 1.00 98.44 663 ALA A O 1
ATOM 5121 N N . ASP A 1 664 ? 15.880 -12.776 -18.596 1.00 98.31 664 ASP A N 1
ATOM 5122 C CA . ASP A 1 664 ? 16.410 -11.919 -17.523 1.00 98.31 664 ASP A CA 1
ATOM 5123 C C . ASP A 1 664 ? 15.811 -12.406 -16.204 1.00 98.31 664 ASP A C 1
ATOM 5125 O O . ASP A 1 664 ? 14.590 -12.491 -16.081 1.00 98.31 664 ASP A O 1
ATOM 5129 N N . TRP A 1 665 ? 16.652 -12.758 -15.238 1.00 98.12 665 TRP A N 1
ATOM 5130 C CA . TRP A 1 665 ? 16.262 -13.206 -13.907 1.00 98.12 665 TRP A CA 1
ATOM 5131 C C . TRP A 1 665 ? 17.052 -12.437 -12.854 1.00 98.12 665 TRP A C 1
ATOM 5133 O O . TRP A 1 665 ? 18.277 -12.327 -12.932 1.00 98.12 665 TRP A O 1
ATOM 5143 N N . ARG A 1 666 ? 16.346 -11.902 -11.856 1.00 97.25 666 ARG A N 1
ATOM 5144 C CA . ARG A 1 666 ? 16.909 -11.086 -10.780 1.00 97.25 666 ARG A CA 1
ATOM 5145 C C . ARG A 1 666 ? 16.277 -11.439 -9.446 1.00 97.25 666 ARG A C 1
ATOM 5147 O O . ARG A 1 666 ? 15.056 -11.590 -9.348 1.00 97.25 666 ARG A O 1
ATOM 5154 N N . ARG A 1 667 ? 17.098 -11.491 -8.402 1.00 96.44 667 ARG A N 1
ATOM 5155 C CA . ARG A 1 667 ? 16.654 -11.723 -7.026 1.00 96.44 667 ARG A CA 1
ATOM 5156 C C . ARG A 1 667 ? 17.391 -10.801 -6.064 1.00 96.44 667 ARG A C 1
ATOM 5158 O O . ARG A 1 667 ? 18.599 -10.616 -6.190 1.00 96.44 667 ARG A O 1
ATOM 5165 N N . TYR A 1 668 ? 16.653 -10.257 -5.103 1.00 95.12 668 TYR A N 1
ATOM 5166 C CA . TYR A 1 668 ? 17.146 -9.326 -4.094 1.00 95.12 668 TYR A CA 1
ATOM 5167 C C . TYR A 1 668 ? 16.863 -9.903 -2.704 1.00 95.12 668 TYR A C 1
ATOM 5169 O O . TYR A 1 668 ? 15.711 -10.037 -2.285 1.00 95.12 668 TYR A O 1
ATOM 5177 N N . PHE A 1 669 ? 17.922 -10.293 -2.003 1.00 91.56 669 PHE A N 1
ATOM 5178 C CA . PHE A 1 669 ? 17.876 -10.858 -0.661 1.00 91.56 669 PHE A CA 1
ATOM 5179 C C . PHE A 1 669 ? 18.149 -9.747 0.358 1.00 91.56 669 PHE A C 1
ATOM 5181 O O . PHE A 1 669 ? 19.297 -9.339 0.541 1.00 91.56 669 PHE A O 1
ATOM 5188 N N . GLY A 1 670 ? 17.106 -9.256 1.028 1.00 86.19 670 GLY A N 1
ATOM 5189 C CA . GLY A 1 670 ? 17.238 -8.280 2.114 1.00 86.19 670 GLY A CA 1
ATOM 5190 C C . GLY A 1 670 ? 17.690 -8.951 3.410 1.00 86.19 670 GLY A C 1
ATOM 5191 O O . GLY A 1 670 ? 16.861 -9.223 4.272 1.00 86.19 670 GLY A O 1
ATOM 5192 N N . LEU A 1 671 ? 18.989 -9.244 3.520 1.00 83.81 671 LEU A N 1
ATOM 5193 C CA . LEU A 1 671 ? 19.602 -9.960 4.649 1.00 83.81 671 LEU A CA 1
ATOM 5194 C C . LEU A 1 671 ? 19.425 -9.225 5.987 1.00 83.81 671 LEU A C 1
ATOM 5196 O O . LEU A 1 671 ? 19.314 -9.855 7.033 1.00 83.81 671 LEU A O 1
ATOM 5200 N N . HIS A 1 672 ? 19.398 -7.894 5.943 1.00 79.88 672 HIS A N 1
ATOM 5201 C CA . HIS A 1 672 ? 19.086 -7.019 7.071 1.00 79.88 672 HIS A CA 1
ATOM 5202 C C . HIS A 1 672 ? 18.290 -5.807 6.567 1.00 79.88 672 HIS A C 1
ATOM 5204 O O . HIS A 1 672 ? 18.165 -5.592 5.360 1.00 79.88 672 HIS A O 1
ATOM 5210 N N . ARG A 1 673 ? 17.800 -4.964 7.481 1.00 75.50 673 ARG A N 1
ATOM 5211 C CA . ARG A 1 673 ? 17.179 -3.666 7.166 1.00 75.50 673 ARG A CA 1
ATOM 5212 C C . ARG A 1 673 ? 18.046 -2.783 6.251 1.00 75.50 673 ARG A C 1
ATOM 5214 O O . ARG A 1 673 ? 17.512 -2.096 5.395 1.00 75.50 673 ARG A O 1
ATOM 5221 N N . ASN A 1 674 ? 19.372 -2.850 6.389 1.00 86.94 674 ASN A N 1
ATOM 5222 C CA . ASN A 1 674 ? 20.352 -2.003 5.689 1.00 86.94 674 ASN A CA 1
ATOM 5223 C C . ASN A 1 674 ? 21.395 -2.833 4.915 1.00 86.94 674 ASN A C 1
ATOM 5225 O O . ASN A 1 674 ? 22.510 -2.372 4.687 1.00 86.94 674 ASN A O 1
ATOM 5229 N N . LEU A 1 675 ? 21.084 -4.083 4.562 1.00 91.69 675 LEU A N 1
ATOM 5230 C CA . LEU A 1 675 ? 21.999 -4.927 3.795 1.00 91.69 675 LEU A CA 1
ATOM 5231 C C . LEU A 1 675 ? 21.220 -5.776 2.801 1.00 91.69 675 LEU A C 1
ATOM 5233 O O . LEU A 1 675 ? 20.391 -6.598 3.193 1.00 91.69 675 LEU A O 1
ATOM 5237 N N . THR A 1 676 ? 21.540 -5.603 1.521 1.00 95.00 676 THR A N 1
ATOM 5238 C CA . THR A 1 676 ? 20.963 -6.390 0.430 1.00 95.00 676 THR A CA 1
ATOM 5239 C C . THR A 1 676 ? 22.054 -7.147 -0.308 1.00 95.00 676 THR A C 1
ATOM 5241 O O . THR A 1 676 ? 23.079 -6.570 -0.664 1.00 95.00 676 THR A O 1
ATOM 5244 N N . PHE A 1 677 ? 21.804 -8.421 -0.600 1.00 97.12 677 PHE A N 1
ATOM 5245 C CA . PHE A 1 677 ? 22.547 -9.168 -1.608 1.00 97.12 677 PHE A CA 1
ATOM 5246 C C . PHE A 1 677 ? 21.676 -9.336 -2.857 1.00 97.12 677 PHE A C 1
ATOM 5248 O O . PHE A 1 677 ? 20.566 -9.857 -2.777 1.00 97.12 677 PHE A O 1
ATOM 5255 N N . ALA A 1 678 ? 22.147 -8.870 -4.008 1.00 97.88 678 ALA A N 1
ATOM 5256 C CA . ALA A 1 678 ? 21.420 -8.903 -5.269 1.00 97.88 678 ALA A CA 1
ATOM 5257 C C . ALA A 1 678 ? 22.133 -9.797 -6.281 1.00 97.88 678 ALA A C 1
ATOM 5259 O O . ALA A 1 678 ? 23.354 -9.746 -6.403 1.00 97.88 678 ALA A O 1
ATOM 5260 N N . VAL A 1 679 ? 21.366 -10.580 -7.036 1.00 98.06 679 VAL A N 1
ATOM 5261 C CA . VAL A 1 679 ? 21.887 -11.458 -8.089 1.00 98.06 679 VAL A CA 1
ATOM 5262 C C . VAL A 1 679 ? 21.103 -11.238 -9.375 1.00 98.06 679 VAL A C 1
ATOM 5264 O O . VAL A 1 679 ? 19.880 -11.077 -9.343 1.00 98.06 679 VAL A O 1
ATOM 5267 N N . ARG A 1 680 ? 21.805 -11.252 -10.510 1.00 97.69 680 ARG A N 1
ATOM 5268 C CA . ARG A 1 680 ? 21.237 -11.174 -11.858 1.00 97.69 680 ARG A CA 1
ATOM 5269 C C . ARG A 1 680 ? 21.845 -12.236 -12.766 1.00 97.69 680 ARG A C 1
ATOM 5271 O O . ARG A 1 680 ? 23.059 -12.410 -12.779 1.00 97.69 680 ARG A O 1
ATOM 5278 N N . GLY A 1 681 ? 20.999 -12.859 -13.577 1.00 98.31 681 GLY A N 1
ATOM 5279 C CA . GLY A 1 681 ? 21.376 -13.612 -14.769 1.00 98.31 681 GLY A CA 1
ATOM 5280 C C . GLY A 1 681 ? 20.609 -13.076 -15.974 1.00 98.31 681 GLY A C 1
ATOM 5281 O O . GLY A 1 681 ? 19.399 -12.884 -15.898 1.00 98.31 681 GLY A O 1
ATOM 5282 N N . LEU A 1 682 ? 21.301 -12.810 -17.077 1.00 98.25 682 LEU A N 1
ATOM 5283 C CA . LEU A 1 682 ? 20.704 -12.362 -18.329 1.00 98.25 682 LEU A CA 1
ATOM 5284 C C . LEU A 1 682 ? 21.275 -13.176 -19.487 1.00 98.25 682 LEU A C 1
ATOM 5286 O O . LEU A 1 682 ? 22.486 -13.299 -19.626 1.00 98.25 682 LEU A O 1
ATOM 5290 N N . HIS A 1 683 ? 20.398 -13.638 -20.365 1.00 97.75 683 HIS A N 1
ATOM 5291 C CA . HIS A 1 683 ? 20.730 -14.055 -21.718 1.00 97.75 683 HIS A CA 1
ATOM 5292 C C . HIS A 1 683 ? 19.917 -13.225 -22.709 1.00 97.75 683 HIS A C 1
ATOM 5294 O O . HIS A 1 683 ? 18.706 -13.075 -22.544 1.00 97.75 683 HIS A O 1
ATOM 5300 N N . TYR A 1 684 ? 20.572 -12.710 -23.743 1.00 96.56 684 TYR A N 1
ATOM 5301 C CA . TYR A 1 684 ? 19.938 -12.076 -24.895 1.00 96.56 684 TYR A CA 1
ATOM 5302 C C . TYR A 1 684 ? 20.608 -12.602 -26.158 1.00 96.56 684 TYR A C 1
ATOM 5304 O O . TYR A 1 684 ? 21.815 -12.446 -26.331 1.00 96.56 684 TYR A O 1
ATOM 5312 N N . GLY A 1 685 ? 19.845 -13.217 -27.057 1.00 94.06 685 GLY A N 1
ATOM 5313 C CA . GLY A 1 685 ? 20.403 -13.773 -28.283 1.00 94.06 685 GLY A CA 1
ATOM 5314 C C . GLY A 1 685 ? 19.505 -13.609 -29.493 1.00 94.06 685 GLY A C 1
ATOM 5315 O O . GLY A 1 685 ? 18.300 -13.836 -29.407 1.00 94.06 685 GLY A O 1
ATOM 5316 N N . ARG A 1 686 ? 20.115 -13.265 -30.631 1.00 92.19 686 ARG A N 1
ATOM 5317 C CA . ARG A 1 686 ? 19.499 -13.325 -31.961 1.00 92.19 686 ARG A CA 1
ATOM 5318 C C . ARG A 1 686 ? 20.004 -14.574 -32.692 1.00 92.19 686 ARG A C 1
ATOM 5320 O O . ARG A 1 686 ? 21.209 -14.805 -32.785 1.00 92.19 686 ARG A O 1
ATOM 5327 N N . TYR A 1 687 ? 19.081 -15.390 -33.186 1.00 89.19 687 TYR A N 1
ATOM 5328 C CA . TYR A 1 687 ? 19.335 -16.694 -33.800 1.00 89.19 687 TYR A CA 1
ATOM 5329 C C . TYR A 1 687 ? 18.712 -16.742 -35.195 1.00 89.19 687 TYR A C 1
ATOM 5331 O O . TYR A 1 687 ? 17.550 -16.387 -35.352 1.00 89.19 687 TYR A O 1
ATOM 5339 N N . GLY A 1 688 ? 19.448 -17.214 -36.200 1.00 83.56 688 GLY A N 1
ATOM 5340 C CA . GLY A 1 688 ? 18.967 -17.289 -37.584 1.00 83.56 688 GLY A CA 1
ATOM 5341 C C . GLY A 1 688 ? 19.778 -16.408 -38.528 1.00 83.56 688 GLY A C 1
ATOM 5342 O O . GLY A 1 688 ? 20.961 -16.175 -38.279 1.00 83.56 688 GLY A O 1
ATOM 5343 N N . ASN A 1 689 ? 19.150 -15.947 -39.613 1.00 76.06 689 ASN A N 1
ATOM 5344 C CA . ASN A 1 689 ? 19.816 -15.153 -40.638 1.00 76.06 689 ASN A CA 1
ATOM 5345 C C . ASN A 1 689 ? 19.753 -13.650 -40.312 1.00 76.06 689 ASN A C 1
ATOM 5347 O O . ASN A 1 689 ? 18.685 -13.034 -40.283 1.00 76.06 689 ASN A O 1
ATOM 5351 N N . LEU A 1 690 ? 20.924 -13.064 -40.078 1.00 75.00 690 LEU A N 1
ATOM 5352 C CA . LEU A 1 690 ? 21.092 -11.668 -39.676 1.00 75.00 690 LEU A CA 1
ATOM 5353 C C . LEU A 1 690 ? 21.604 -10.772 -40.820 1.00 75.00 690 LEU A C 1
ATOM 5355 O O . LEU A 1 690 ? 21.844 -9.584 -40.588 1.00 75.00 690 LEU A O 1
ATOM 5359 N N . THR A 1 691 ? 21.765 -11.312 -42.035 1.00 66.12 691 THR A N 1
ATOM 5360 C CA . THR A 1 691 ? 22.177 -10.564 -43.233 1.00 66.12 691 THR A CA 1
ATOM 5361 C C . THR A 1 691 ? 20.974 -10.182 -44.101 1.00 66.12 691 THR A C 1
ATOM 5363 O O . THR A 1 691 ? 19.940 -10.854 -44.104 1.00 66.12 691 THR A O 1
ATOM 5366 N N . GLY A 1 692 ? 21.082 -9.040 -44.790 1.00 60.56 692 GLY A N 1
ATOM 5367 C CA . GLY A 1 692 ? 20.066 -8.562 -45.736 1.00 60.56 692 GLY A CA 1
ATOM 5368 C C . GLY A 1 692 ? 20.185 -9.213 -47.121 1.00 60.56 692 GLY A C 1
ATOM 5369 O O . GLY A 1 692 ? 21.044 -10.056 -47.350 1.00 60.56 692 GLY A O 1
ATOM 5370 N N . ALA A 1 693 ? 19.361 -8.771 -48.077 1.00 56.38 693 ALA A N 1
ATOM 5371 C CA . ALA A 1 693 ? 19.246 -9.355 -49.425 1.00 56.38 693 ALA A CA 1
ATOM 5372 C C . ALA A 1 693 ? 20.542 -9.372 -50.278 1.00 56.38 693 ALA A C 1
ATOM 5374 O O . ALA A 1 693 ? 20.591 -10.100 -51.264 1.00 56.38 693 ALA A O 1
ATOM 5375 N N . ASN A 1 694 ? 21.576 -8.612 -49.895 1.00 55.38 694 ASN A N 1
ATOM 5376 C CA . ASN A 1 694 ? 22.883 -8.533 -50.570 1.00 55.38 694 ASN A CA 1
ATOM 5377 C C . ASN A 1 694 ? 24.046 -9.033 -49.683 1.00 55.38 694 ASN A C 1
ATOM 5379 O O . ASN A 1 694 ? 25.165 -8.544 -49.818 1.00 55.38 694 ASN A O 1
ATOM 5383 N N . ASP A 1 695 ? 23.774 -9.897 -48.697 1.00 55.28 695 ASP A N 1
ATOM 5384 C CA . ASP A 1 695 ? 24.740 -10.379 -47.688 1.00 55.28 695 ASP A CA 1
ATOM 5385 C C . ASP A 1 695 ? 25.434 -9.285 -46.852 1.00 55.28 695 ASP A C 1
ATOM 5387 O O . ASP A 1 695 ? 26.351 -9.549 -46.074 1.00 55.28 695 ASP A O 1
ATOM 5391 N N . GLN A 1 696 ? 24.953 -8.042 -46.925 1.00 57.75 696 GLN A N 1
ATOM 5392 C CA . GLN A 1 696 ? 25.416 -6.970 -46.053 1.00 57.75 696 GLN A CA 1
ATOM 5393 C C . GLN A 1 696 ? 24.886 -7.175 -44.631 1.00 57.75 696 GLN A C 1
ATOM 5395 O O . GLN A 1 696 ? 23.704 -7.470 -44.418 1.00 57.75 696 GLN A O 1
ATOM 5400 N N . GLN A 1 697 ? 25.766 -6.999 -43.645 1.00 60.59 697 GLN A N 1
ATOM 5401 C CA . GLN A 1 697 ? 25.401 -7.048 -42.235 1.00 60.59 697 GLN A CA 1
ATOM 5402 C C . GLN A 1 697 ? 24.642 -5.769 -41.871 1.00 60.59 697 GLN A C 1
ATOM 5404 O O . GLN A 1 697 ? 25.217 -4.695 -41.702 1.00 60.59 697 GLN A O 1
ATOM 5409 N N . VAL A 1 698 ? 23.320 -5.888 -41.790 1.00 67.94 698 VAL A N 1
ATOM 5410 C CA . VAL A 1 698 ? 22.432 -4.745 -41.559 1.00 67.94 698 VAL A CA 1
ATOM 5411 C C . VAL A 1 698 ? 22.239 -4.476 -40.062 1.00 67.94 698 VAL A C 1
ATOM 5413 O O . VAL A 1 698 ? 22.096 -3.331 -39.634 1.00 67.94 698 VAL A O 1
ATOM 5416 N N . LEU A 1 699 ? 22.267 -5.530 -39.240 1.00 75.88 699 LEU A N 1
ATOM 5417 C CA . LEU A 1 699 ? 22.183 -5.421 -37.786 1.00 75.88 699 LEU A CA 1
ATOM 5418 C C . LEU A 1 699 ? 23.569 -5.385 -37.154 1.00 75.88 699 LEU A C 1
ATOM 5420 O O . LEU A 1 699 ? 24.368 -6.298 -37.336 1.00 75.88 699 LEU A O 1
ATOM 5424 N N . GLN A 1 700 ? 23.803 -4.386 -36.309 1.00 79.50 700 GLN A N 1
ATOM 5425 C CA . GLN A 1 700 ? 24.996 -4.343 -35.468 1.00 79.50 700 GLN A CA 1
ATOM 5426 C C . GLN A 1 700 ? 24.915 -5.397 -34.342 1.00 79.50 700 GLN A C 1
ATOM 5428 O O . GLN A 1 700 ? 23.818 -5.641 -33.804 1.00 79.50 700 GLN A O 1
ATOM 5433 N N . PRO A 1 701 ? 26.048 -6.034 -33.979 1.00 85.56 701 PRO A N 1
ATOM 5434 C CA . PRO A 1 701 ? 26.127 -6.918 -32.822 1.00 85.56 701 PRO A CA 1
ATOM 5435 C C . PRO A 1 701 ? 25.903 -6.143 -31.519 1.00 85.56 701 PRO A C 1
ATOM 5437 O O . PRO A 1 701 ? 26.087 -4.927 -31.445 1.00 85.56 701 PRO A O 1
ATOM 5440 N N . THR A 1 702 ? 25.499 -6.856 -30.471 1.00 89.75 702 THR A N 1
ATOM 5441 C CA . THR A 1 702 ? 25.351 -6.277 -29.133 1.00 89.75 702 THR A CA 1
ATOM 5442 C C . THR A 1 702 ? 26.731 -6.098 -28.518 1.00 89.75 702 THR A C 1
ATOM 5444 O O . THR A 1 702 ? 27.566 -6.997 -28.603 1.00 89.75 702 THR A O 1
ATOM 5447 N N . PHE A 1 703 ? 26.966 -4.956 -27.876 1.00 92.62 703 PHE A N 1
ATOM 5448 C CA . PHE A 1 703 ? 28.187 -4.713 -27.119 1.00 92.62 703 PHE A CA 1
ATOM 5449 C C . PHE A 1 703 ? 27.982 -5.092 -25.646 1.00 92.62 703 PHE A C 1
ATOM 5451 O O . PHE A 1 703 ? 27.141 -4.521 -24.957 1.00 92.62 703 PHE A O 1
ATOM 5458 N N . LEU A 1 704 ? 28.744 -6.069 -25.159 1.00 94.50 704 LEU A N 1
ATOM 5459 C CA . LEU A 1 704 ? 28.696 -6.570 -23.781 1.00 94.50 704 LEU A CA 1
ATOM 5460 C C . LEU A 1 704 ? 29.273 -5.577 -22.762 1.00 94.50 704 LEU A C 1
ATOM 5462 O O . LEU A 1 704 ? 28.914 -5.633 -21.593 1.00 94.50 704 LEU A O 1
ATOM 5466 N N . GLY A 1 705 ? 30.163 -4.682 -23.195 1.00 92.75 705 GLY A N 1
ATOM 5467 C CA . GLY A 1 705 ? 30.889 -3.767 -22.313 1.00 92.75 705 GLY A CA 1
ATOM 5468 C C . GLY A 1 705 ? 30.102 -2.543 -21.843 1.00 92.75 705 GLY A C 1
ATOM 5469 O O . GLY A 1 705 ? 30.670 -1.705 -21.150 1.00 92.75 705 GLY A O 1
ATOM 5470 N N . TYR A 1 706 ? 28.824 -2.410 -22.213 1.00 91.56 706 TYR A N 1
ATOM 5471 C CA . TYR A 1 706 ? 27.976 -1.371 -21.632 1.00 91.56 706 TYR A CA 1
ATOM 5472 C C . TYR A 1 706 ? 27.852 -1.556 -20.116 1.00 91.56 706 TYR A C 1
ATOM 5474 O O . TYR A 1 706 ? 27.709 -2.679 -19.630 1.00 91.56 706 TYR A O 1
ATOM 5482 N N . GLU A 1 707 ? 27.820 -0.456 -19.371 1.00 88.50 707 GLU A N 1
ATOM 5483 C CA . GLU A 1 707 ? 27.881 -0.448 -17.906 1.00 88.50 707 GLU A CA 1
ATOM 5484 C C . GLU A 1 707 ? 26.680 -1.140 -17.244 1.00 88.50 707 GLU A C 1
ATOM 5486 O O . GLU A 1 707 ? 26.796 -1.663 -16.138 1.00 88.50 707 GLU A O 1
ATOM 5491 N N . TRP A 1 708 ? 25.538 -1.213 -17.935 1.00 86.12 708 TRP A N 1
ATOM 5492 C CA . TRP A 1 708 ? 24.358 -1.972 -17.501 1.00 86.12 708 TRP A CA 1
ATOM 5493 C C . TRP A 1 708 ? 24.458 -3.486 -17.736 1.00 86.12 708 TRP A C 1
ATOM 5495 O O . TRP A 1 708 ? 23.577 -4.228 -17.288 1.00 86.12 708 TRP A O 1
ATOM 5505 N N . PHE A 1 709 ? 25.481 -3.959 -18.447 1.00 92.69 709 PHE A N 1
ATOM 5506 C CA . PHE A 1 709 ? 25.809 -5.376 -18.588 1.00 92.69 709 PHE A CA 1
ATOM 5507 C C . PHE A 1 709 ? 27.028 -5.736 -17.742 1.00 92.69 709 PHE A C 1
ATOM 5509 O O . PHE A 1 709 ? 26.901 -6.580 -16.859 1.00 92.69 709 PHE A O 1
ATOM 5516 N N . ILE A 1 710 ? 28.171 -5.089 -17.976 1.00 94.62 710 ILE A N 1
ATOM 5517 C CA . ILE A 1 710 ? 29.426 -5.342 -17.262 1.00 94.62 710 ILE A CA 1
ATOM 5518 C C . ILE A 1 710 ? 30.178 -4.032 -17.023 1.00 94.62 710 ILE A C 1
ATOM 5520 O O . ILE A 1 710 ? 30.488 -3.293 -17.957 1.00 94.62 710 ILE A O 1
ATOM 5524 N N . ARG A 1 711 ? 30.558 -3.779 -15.768 1.00 95.25 711 ARG A N 1
ATOM 5525 C CA . ARG A 1 711 ? 31.350 -2.600 -15.386 1.00 95.25 711 ARG A CA 1
ATOM 5526 C C . ARG A 1 711 ? 32.837 -2.745 -15.718 1.00 95.25 711 ARG A C 1
ATOM 5528 O O . ARG A 1 711 ? 33.426 -3.816 -15.592 1.00 95.25 711 ARG A O 1
ATOM 5535 N N . GLY A 1 712 ? 33.482 -1.638 -16.089 1.00 93.62 712 GLY A N 1
ATOM 5536 C CA . GLY A 1 712 ? 34.924 -1.603 -16.391 1.00 93.62 712 GLY A CA 1
ATOM 5537 C C . GLY A 1 712 ? 35.307 -2.056 -17.808 1.00 93.62 712 GLY A C 1
ATOM 5538 O O . GLY A 1 712 ? 36.490 -2.253 -18.098 1.00 93.62 712 GLY A O 1
ATOM 5539 N N . TYR A 1 713 ? 34.323 -2.216 -18.697 1.00 93.69 713 TYR A N 1
ATOM 5540 C CA . TYR A 1 713 ? 34.516 -2.568 -20.109 1.00 93.69 713 TYR A CA 1
ATOM 5541 C C . TYR A 1 713 ? 33.853 -1.566 -21.069 1.00 93.69 713 TYR A C 1
ATOM 5543 O O . TYR A 1 713 ? 33.623 -1.902 -22.231 1.00 93.69 713 TYR A O 1
ATOM 5551 N N . ASP A 1 714 ? 33.589 -0.335 -20.610 1.00 90.94 714 ASP A N 1
ATOM 5552 C CA . ASP A 1 714 ? 32.981 0.714 -21.438 1.00 90.94 714 ASP A CA 1
ATOM 5553 C C . ASP A 1 714 ? 33.760 0.928 -22.745 1.00 90.94 714 ASP A C 1
ATOM 5555 O O . ASP A 1 714 ? 34.995 0.857 -22.785 1.00 90.94 714 ASP A O 1
ATOM 5559 N N . TYR A 1 715 ? 33.033 1.237 -23.818 1.00 86.12 715 TYR A N 1
ATOM 5560 C CA . TYR A 1 715 ? 33.568 1.384 -25.166 1.00 86.12 715 TYR A CA 1
ATOM 5561 C C . TYR A 1 715 ? 34.689 2.431 -25.256 1.00 86.12 715 TYR A C 1
ATOM 5563 O O . TYR A 1 715 ? 35.627 2.260 -26.035 1.00 86.12 715 TYR A O 1
ATOM 5571 N N . ARG A 1 716 ? 34.634 3.504 -24.455 1.00 84.62 716 ARG A N 1
ATOM 5572 C CA . ARG A 1 716 ? 35.638 4.583 -24.458 1.00 84.62 716 ARG A CA 1
ATOM 5573 C C . ARG A 1 716 ? 36.793 4.341 -23.492 1.00 84.62 716 ARG A C 1
ATOM 5575 O O . ARG A 1 716 ? 37.723 5.141 -23.444 1.00 84.62 716 ARG A O 1
ATOM 5582 N N . SER A 1 717 ? 36.756 3.254 -22.726 1.00 87.56 717 SER A N 1
ATOM 5583 C CA . SER A 1 717 ? 37.779 2.956 -21.723 1.00 87.56 717 SER A CA 1
ATOM 5584 C C . SER A 1 717 ? 39.021 2.256 -22.290 1.00 87.56 717 SER A C 1
ATOM 5586 O O . SER A 1 717 ? 40.020 2.159 -21.571 1.00 87.56 717 SER A O 1
ATOM 5588 N N . PHE A 1 718 ? 38.979 1.750 -23.527 1.00 86.94 718 PHE A N 1
ATOM 5589 C CA . PHE A 1 718 ? 40.090 1.040 -24.178 1.00 86.94 718 PHE A CA 1
ATOM 5590 C C . PHE A 1 718 ? 41.171 2.001 -24.666 1.00 86.94 718 PHE A C 1
ATOM 5592 O O . PHE A 1 718 ? 40.861 2.999 -25.318 1.00 86.94 718 PHE A O 1
ATOM 5599 N N . THR A 1 719 ? 42.433 1.684 -24.386 1.00 84.25 719 THR A N 1
ATOM 5600 C CA . THR A 1 719 ? 43.583 2.441 -24.894 1.00 84.25 719 THR A CA 1
ATOM 5601 C C . THR A 1 719 ? 44.263 1.707 -26.058 1.00 84.25 719 THR A C 1
ATOM 5603 O O . THR A 1 719 ? 44.110 0.488 -26.187 1.00 84.25 719 THR A O 1
ATOM 5606 N N . PRO A 1 720 ? 44.997 2.415 -26.939 1.00 80.81 720 PRO A N 1
ATOM 5607 C CA . PRO A 1 720 ? 45.715 1.784 -28.045 1.00 80.81 720 PRO A CA 1
ATOM 5608 C C . PRO A 1 720 ? 46.710 0.710 -27.597 1.00 80.81 720 PRO A C 1
ATOM 5610 O O . PRO A 1 720 ? 46.913 -0.249 -28.324 1.00 80.81 720 PRO A O 1
ATOM 5613 N N . GLU A 1 721 ? 47.292 0.831 -26.404 1.00 78.50 721 GLU A N 1
ATOM 5614 C CA . GLU A 1 721 ? 48.264 -0.124 -25.858 1.00 78.50 721 GLU A CA 1
ATOM 5615 C C . GLU A 1 721 ? 47.641 -1.500 -25.561 1.00 78.50 721 GLU A C 1
ATOM 5617 O O . GLU A 1 721 ? 48.336 -2.510 -25.609 1.00 78.50 721 GLU A O 1
ATOM 5622 N N . GLU A 1 722 ? 46.327 -1.554 -25.312 1.00 79.44 722 GLU A N 1
ATOM 5623 C CA . GLU A 1 722 ? 45.570 -2.798 -25.095 1.00 79.44 722 GLU A CA 1
ATOM 5624 C C . GLU A 1 722 ? 45.239 -3.531 -26.411 1.00 79.44 722 GLU A C 1
ATOM 5626 O O . GLU A 1 722 ? 44.775 -4.676 -26.409 1.00 79.44 722 GLU A O 1
ATOM 5631 N N . CYS A 1 723 ? 45.448 -2.868 -27.550 1.00 74.38 723 CYS A N 1
ATOM 5632 C CA . CYS A 1 723 ? 45.216 -3.389 -28.887 1.00 74.38 723 CYS A CA 1
ATOM 5633 C C . CYS A 1 723 ? 46.584 -3.580 -29.570 1.00 74.38 723 CYS A C 1
ATOM 5635 O O . CYS A 1 723 ? 47.275 -2.609 -29.850 1.00 74.38 723 CYS A O 1
ATOM 5637 N N . GLY A 1 724 ? 47.013 -4.825 -29.809 1.00 61.75 724 GLY A N 1
ATOM 5638 C CA . GLY A 1 724 ? 48.367 -5.133 -30.303 1.00 61.75 724 GLY A CA 1
ATOM 5639 C C . GLY A 1 724 ? 48.821 -4.314 -31.528 1.00 61.75 724 GLY A C 1
ATOM 5640 O O . GLY A 1 724 ? 48.009 -3.887 -32.348 1.00 61.75 724 GLY A O 1
ATOM 5641 N N . ALA A 1 725 ? 50.138 -4.106 -31.661 1.00 46.19 725 ALA A N 1
ATOM 5642 C CA . ALA A 1 725 ? 50.734 -3.292 -32.724 1.00 46.19 725 ALA A CA 1
ATOM 5643 C C . ALA A 1 725 ? 50.351 -3.779 -34.137 1.00 46.19 725 ALA A C 1
ATOM 5645 O O . ALA A 1 725 ? 50.412 -4.971 -34.439 1.00 46.19 725 ALA A O 1
ATOM 5646 N N . SER A 1 726 ? 49.994 -2.831 -35.009 1.00 44.09 726 SER A N 1
ATOM 5647 C CA . SER A 1 726 ? 49.617 -3.040 -36.409 1.00 44.09 726 SER A CA 1
ATOM 5648 C C . SER A 1 726 ? 50.642 -3.892 -37.164 1.00 44.09 726 SER A C 1
ATOM 5650 O O . SER A 1 726 ? 51.755 -3.446 -37.442 1.00 44.09 726 SER A O 1
ATOM 5652 N N . VAL A 1 727 ? 50.264 -5.108 -37.555 1.00 35.16 727 VAL A N 1
ATOM 5653 C CA . VAL A 1 727 ? 51.070 -5.923 -38.468 1.00 35.16 727 VAL A CA 1
ATOM 5654 C C . VAL A 1 727 ? 50.751 -5.490 -39.902 1.00 35.16 727 VAL A C 1
ATOM 5656 O O . VAL A 1 727 ? 49.653 -5.726 -40.392 1.00 35.16 727 VAL A O 1
ATOM 5659 N N . GLY A 1 728 ? 51.715 -4.863 -40.585 1.00 40.16 728 GLY A N 1
ATOM 5660 C CA . GLY A 1 728 ? 51.731 -4.807 -42.054 1.00 40.16 728 GLY A CA 1
ATOM 5661 C C . GLY A 1 728 ? 51.011 -3.646 -42.753 1.00 40.16 728 GLY A C 1
ATOM 5662 O O . GLY A 1 728 ? 50.489 -3.849 -43.842 1.00 40.16 728 GLY A O 1
ATOM 5663 N N . GLY A 1 729 ? 51.008 -2.429 -42.198 1.00 35.97 729 GLY A N 1
ATOM 5664 C CA . GLY A 1 729 ? 50.706 -1.217 -42.986 1.00 35.97 729 GLY A CA 1
ATOM 5665 C C . GLY A 1 729 ? 49.257 -1.043 -43.465 1.00 35.97 729 GLY A C 1
ATOM 5666 O O . GLY A 1 729 ? 49.003 -0.180 -44.300 1.00 35.97 729 GLY A O 1
ATOM 5667 N N . VAL A 1 730 ? 48.308 -1.812 -42.926 1.00 35.75 730 VAL A N 1
ATOM 5668 C CA . VAL A 1 730 ? 46.869 -1.543 -43.057 1.00 35.75 730 VAL A CA 1
ATOM 5669 C C . VAL A 1 730 ? 46.421 -0.788 -41.801 1.00 35.75 730 VAL A C 1
ATOM 5671 O O . VAL A 1 730 ? 46.596 -1.282 -40.686 1.00 35.75 730 VAL A O 1
ATOM 5674 N N . GLU A 1 731 ? 45.880 0.423 -41.954 1.00 36.84 731 GLU A N 1
ATOM 5675 C CA . GLU A 1 731 ? 45.246 1.161 -40.853 1.00 36.84 731 GLU A CA 1
ATOM 5676 C C . GLU A 1 731 ? 44.010 0.385 -40.363 1.00 36.84 731 GLU A C 1
ATOM 5678 O O . GLU A 1 731 ? 42.947 0.428 -40.976 1.00 36.84 731 GLU A O 1
ATOM 5683 N N . GLY A 1 732 ? 44.169 -0.379 -39.276 1.00 42.84 732 GLY A N 1
ATOM 5684 C CA . GLY A 1 732 ? 43.101 -1.194 -38.685 1.00 42.84 732 GLY A CA 1
ATOM 5685 C C . GLY A 1 732 ? 43.620 -2.379 -37.867 1.00 42.84 732 GLY A C 1
ATOM 5686 O O . GLY A 1 732 ? 43.319 -3.525 -38.185 1.00 42.84 732 GLY A O 1
ATOM 5687 N N . GLY A 1 733 ? 44.433 -2.132 -36.833 1.00 50.50 733 GLY A N 1
ATOM 5688 C CA . GLY A 1 733 ? 44.962 -3.187 -35.958 1.00 50.50 733 GLY A CA 1
ATOM 5689 C C . GLY A 1 733 ? 43.852 -3.960 -35.227 1.00 50.50 733 GLY A C 1
ATOM 5690 O O . GLY A 1 733 ? 42.935 -3.365 -34.655 1.00 50.50 733 GLY A O 1
ATOM 5691 N N . ALA A 1 734 ? 43.923 -5.293 -35.245 1.00 59.88 734 ALA A N 1
ATOM 5692 C CA . ALA A 1 734 ? 43.005 -6.153 -34.504 1.00 59.88 734 ALA A CA 1
ATOM 5693 C C . ALA A 1 734 ? 43.132 -5.895 -32.991 1.00 59.88 734 ALA A C 1
ATOM 5695 O O . ALA A 1 734 ? 44.235 -5.892 -32.449 1.00 59.88 734 ALA A O 1
ATOM 5696 N N . CYS A 1 735 ? 42.004 -5.717 -32.294 1.00 76.12 735 CYS A N 1
ATOM 5697 C CA . CYS A 1 735 ? 41.967 -5.548 -30.841 1.00 76.12 735 CYS A CA 1
ATOM 5698 C C . CYS A 1 735 ? 41.192 -6.705 -30.191 1.00 76.12 735 CYS A C 1
ATOM 5700 O O . CYS A 1 735 ? 39.996 -6.559 -29.927 1.00 76.12 735 CYS A O 1
ATOM 5702 N N . PRO A 1 736 ? 41.826 -7.868 -29.934 1.00 78.81 736 PRO A N 1
ATOM 5703 C CA . PRO A 1 736 ? 41.132 -9.062 -29.441 1.00 78.81 736 PRO A CA 1
ATOM 5704 C C . PRO A 1 736 ? 40.373 -8.839 -28.127 1.00 78.81 736 PRO A C 1
ATOM 5706 O O . PRO A 1 736 ? 39.312 -9.424 -27.909 1.00 78.81 736 PRO A O 1
ATOM 5709 N N . VAL A 1 737 ? 40.901 -7.970 -27.258 1.00 82.62 737 VAL A N 1
ATOM 5710 C CA . VAL A 1 737 ? 40.309 -7.613 -25.959 1.00 82.62 737 VAL A CA 1
ATOM 5711 C C . VAL A 1 737 ? 38.982 -6.866 -26.128 1.00 82.62 737 VAL A C 1
ATOM 5713 O O . VAL A 1 737 ? 38.036 -7.117 -25.386 1.00 82.62 737 VAL A O 1
ATOM 5716 N N . ARG A 1 738 ? 38.882 -5.996 -27.140 1.00 85.75 738 ARG A N 1
ATOM 5717 C CA . ARG A 1 738 ? 37.657 -5.257 -27.472 1.00 85.75 738 ARG A CA 1
ATOM 5718 C C . ARG A 1 738 ? 36.707 -6.085 -28.340 1.00 85.75 738 ARG A C 1
ATOM 5720 O O . ARG A 1 738 ? 35.506 -6.101 -28.097 1.00 85.75 738 ARG A O 1
ATOM 5727 N N . ASN A 1 739 ? 37.237 -6.791 -29.338 1.00 83.62 739 ASN A N 1
ATOM 5728 C CA . ASN A 1 739 ? 36.448 -7.524 -30.331 1.00 83.62 739 ASN A CA 1
ATOM 5729 C C . ASN A 1 739 ? 35.602 -8.646 -29.699 1.00 83.62 739 ASN A C 1
ATOM 5731 O O . ASN A 1 739 ? 34.459 -8.840 -30.104 1.00 83.62 739 ASN A O 1
ATOM 5735 N N . ARG A 1 740 ? 36.100 -9.316 -28.645 1.00 87.19 740 ARG A N 1
ATOM 5736 C CA . ARG A 1 740 ? 35.356 -10.374 -27.926 1.00 87.19 740 ARG A CA 1
ATOM 5737 C C . ARG A 1 740 ? 34.087 -9.901 -27.210 1.00 87.19 740 ARG A C 1
ATOM 5739 O O . ARG A 1 740 ? 33.305 -10.728 -26.756 1.00 87.19 740 ARG A O 1
ATOM 5746 N N . LEU A 1 741 ? 33.901 -8.589 -27.049 1.00 91.19 741 LEU A N 1
ATOM 5747 C CA . LEU A 1 741 ? 32.731 -8.008 -26.383 1.00 91.19 741 LEU A CA 1
ATOM 5748 C C . LEU A 1 741 ? 31.558 -7.794 -27.337 1.00 91.19 741 LEU A C 1
ATOM 5750 O O . LEU A 1 741 ? 30.475 -7.433 -26.888 1.00 91.19 741 LEU A O 1
ATOM 5754 N N . PHE A 1 742 ? 31.760 -7.991 -28.638 1.00 89.00 742 PHE A N 1
ATOM 5755 C CA . PHE A 1 742 ? 30.702 -7.890 -29.631 1.00 89.00 742 PHE A CA 1
ATOM 5756 C C . PHE A 1 742 ? 30.160 -9.276 -29.964 1.00 89.00 742 PHE A C 1
ATOM 5758 O O . PHE A 1 742 ? 30.936 -10.196 -30.227 1.00 89.00 742 PHE A O 1
ATOM 5765 N N . GLY A 1 743 ? 28.837 -9.417 -29.952 1.00 88.56 743 GLY A N 1
ATOM 5766 C CA . GLY A 1 743 ? 28.152 -10.617 -30.427 1.00 88.56 743 GLY A CA 1
ATOM 5767 C C . GLY A 1 743 ? 26.643 -10.423 -30.529 1.00 88.56 743 GLY A C 1
ATOM 5768 O O . GLY A 1 743 ? 26.048 -9.596 -29.832 1.00 88.56 743 GLY A O 1
ATOM 5769 N N . HIS A 1 744 ? 25.985 -11.184 -31.397 1.00 89.19 744 HIS A N 1
ATOM 5770 C CA . HIS A 1 744 ? 24.524 -11.227 -31.467 1.00 89.19 744 HIS A CA 1
ATOM 5771 C C . HIS A 1 744 ? 23.902 -12.064 -30.347 1.00 89.19 744 HIS A C 1
ATOM 5773 O O . HIS A 1 744 ? 22.687 -11.991 -30.138 1.00 89.19 744 HIS A O 1
ATOM 5779 N N . LYS A 1 745 ? 24.719 -12.825 -29.613 1.00 92.62 745 LYS A N 1
ATOM 5780 C CA . LYS A 1 745 ? 24.339 -13.545 -28.399 1.00 92.62 745 LYS A CA 1
ATOM 5781 C C . LYS A 1 745 ? 25.218 -13.078 -27.248 1.00 92.62 745 LYS A C 1
ATOM 5783 O O . LYS A 1 745 ? 26.437 -13.018 -27.391 1.00 92.62 745 LYS A O 1
ATOM 5788 N N . VAL A 1 746 ? 24.591 -12.734 -26.128 1.00 95.25 746 VAL A N 1
ATOM 5789 C CA . VAL A 1 746 ? 25.263 -12.301 -24.905 1.00 95.25 746 VAL A CA 1
ATOM 5790 C C . VAL A 1 746 ? 24.667 -12.982 -23.681 1.00 95.25 746 VAL A C 1
ATOM 5792 O O . VAL A 1 746 ? 23.451 -13.142 -23.575 1.00 95.25 746 VAL A O 1
ATOM 5795 N N . ALA A 1 747 ? 25.534 -13.336 -22.739 1.00 96.94 747 ALA A N 1
ATOM 5796 C CA . ALA A 1 747 ? 25.180 -13.835 -21.421 1.00 96.94 747 ALA A CA 1
ATOM 5797 C C . ALA A 1 747 ? 25.887 -12.988 -20.360 1.00 96.94 747 ALA A C 1
ATOM 5799 O O . ALA A 1 747 ? 27.060 -12.651 -20.515 1.00 96.94 747 ALA A O 1
ATOM 5800 N N . VAL A 1 748 ? 25.173 -12.637 -19.295 1.00 98.19 748 VAL A N 1
ATOM 5801 C CA . VAL A 1 748 ? 25.651 -11.793 -18.198 1.00 98.19 748 VAL A CA 1
ATOM 5802 C C . VAL A 1 748 ? 25.230 -12.420 -16.877 1.00 98.19 748 VAL A C 1
ATOM 5804 O O . VAL A 1 748 ? 24.090 -12.854 -16.718 1.00 98.19 748 VAL A O 1
ATOM 5807 N N . MET A 1 749 ? 26.132 -12.403 -15.908 1.00 97.94 749 MET A N 1
ATOM 5808 C CA . MET A 1 749 ? 25.843 -12.663 -14.507 1.00 97.94 749 MET A CA 1
ATOM 5809 C C . MET A 1 749 ? 26.423 -11.541 -13.650 1.00 97.94 749 MET A C 1
ATOM 5811 O O . MET A 1 749 ? 27.488 -11.008 -13.954 1.00 97.94 749 MET A O 1
ATOM 5815 N N . SER A 1 750 ? 25.724 -11.174 -12.585 1.00 97.75 750 SER A N 1
ATOM 5816 C CA . SER A 1 750 ? 26.183 -10.145 -11.653 1.00 97.75 750 SER A CA 1
ATOM 5817 C C . SER A 1 750 ? 25.730 -10.472 -10.237 1.00 97.75 750 SER A C 1
ATOM 5819 O O . SER A 1 750 ? 24.610 -10.953 -10.035 1.00 97.75 750 SER A O 1
ATOM 5821 N N . GLY A 1 751 ? 26.607 -10.221 -9.270 1.00 98.12 751 GLY A N 1
ATOM 5822 C CA . GLY A 1 751 ? 26.322 -10.279 -7.842 1.00 98.12 751 GLY A CA 1
ATOM 5823 C C . GLY A 1 751 ? 26.730 -8.972 -7.170 1.00 98.12 751 GLY A C 1
ATOM 5824 O O . GLY A 1 751 ? 27.825 -8.471 -7.421 1.00 98.12 751 GLY A O 1
ATOM 5825 N N . GLU A 1 752 ? 25.871 -8.429 -6.307 1.00 98.00 752 GLU A N 1
ATOM 5826 C CA . GLU A 1 752 ? 26.124 -7.175 -5.593 1.00 98.00 752 GLU A CA 1
ATOM 5827 C C . GLU A 1 752 ? 25.775 -7.275 -4.106 1.00 98.00 752 GLU A C 1
ATOM 5829 O O . GLU A 1 752 ? 24.683 -7.713 -3.752 1.00 98.00 752 GLU A O 1
ATOM 5834 N N . PHE A 1 753 ? 26.657 -6.782 -3.238 1.00 97.88 753 PHE A N 1
ATOM 5835 C CA . PHE A 1 753 ? 26.327 -6.428 -1.858 1.00 97.88 753 PHE A CA 1
ATOM 5836 C C . PHE A 1 753 ? 26.091 -4.926 -1.769 1.00 97.88 753 PHE A C 1
ATOM 5838 O O . PHE A 1 753 ? 26.935 -4.143 -2.203 1.00 97.88 753 PHE A O 1
ATOM 5845 N N . ARG A 1 754 ? 24.950 -4.528 -1.206 1.00 96.75 754 ARG A N 1
ATOM 5846 C CA . ARG A 1 754 ? 24.481 -3.140 -1.186 1.00 96.75 754 ARG A CA 1
ATOM 5847 C C . ARG A 1 754 ? 24.164 -2.686 0.228 1.00 96.75 754 ARG A C 1
ATOM 5849 O O . ARG A 1 754 ? 23.489 -3.405 0.969 1.00 96.75 754 ARG A O 1
ATOM 5856 N N . VAL A 1 755 ? 24.620 -1.486 0.568 1.00 96.06 755 VAL A N 1
ATOM 5857 C CA . VAL A 1 755 ? 24.433 -0.862 1.882 1.00 96.06 755 VAL A CA 1
ATOM 5858 C C . VAL A 1 755 ? 23.960 0.583 1.694 1.00 96.06 755 VAL A C 1
ATOM 5860 O O . VAL A 1 755 ? 24.706 1.379 1.123 1.00 96.06 755 VAL A O 1
ATOM 5863 N N . PRO A 1 756 ? 22.764 0.970 2.174 1.00 94.50 756 PRO A N 1
ATOM 5864 C CA . PRO A 1 756 ? 22.312 2.355 2.153 1.00 94.50 756 PRO A CA 1
ATOM 5865 C C . PRO A 1 756 ? 23.063 3.147 3.233 1.00 94.50 756 PRO A C 1
ATOM 5867 O O . PRO A 1 756 ? 22.757 3.060 4.422 1.00 94.50 756 PRO A O 1
ATOM 5870 N N . LEU A 1 757 ? 24.088 3.895 2.828 1.00 95.00 757 LEU A N 1
ATOM 5871 C CA . LEU A 1 757 ? 24.917 4.694 3.726 1.00 95.00 757 LEU A CA 1
ATOM 5872 C C . LEU A 1 757 ? 24.152 5.915 4.243 1.00 95.00 757 LEU A C 1
ATOM 5874 O O . LEU A 1 757 ? 24.051 6.098 5.453 1.00 95.00 757 LEU A O 1
ATOM 5878 N N . LEU A 1 758 ? 23.616 6.728 3.329 1.00 94.31 758 LEU A N 1
ATOM 5879 C CA . LEU A 1 758 ? 22.843 7.932 3.639 1.00 94.31 758 LEU A CA 1
ATOM 5880 C C . LEU A 1 758 ? 21.388 7.717 3.237 1.00 94.31 758 LEU A C 1
ATOM 5882 O O . LEU A 1 758 ? 21.121 7.240 2.132 1.00 94.31 758 LEU A O 1
ATOM 5886 N N . GLY A 1 759 ? 20.455 8.086 4.107 1.00 88.38 759 GLY A N 1
ATOM 5887 C CA . GLY A 1 759 ? 19.031 7.913 3.843 1.00 88.38 759 GLY A CA 1
ATOM 5888 C C . GLY A 1 759 ? 18.145 8.528 4.914 1.00 88.38 759 GLY A C 1
ATOM 5889 O O . GLY A 1 759 ? 18.548 9.440 5.629 1.00 88.38 759 GLY A O 1
ATOM 5890 N N . VAL A 1 760 ? 16.922 8.029 5.031 1.00 83.94 760 VAL A N 1
ATOM 5891 C CA . VAL A 1 760 ? 16.045 8.327 6.174 1.00 83.94 760 VAL A CA 1
ATOM 5892 C C . VAL A 1 760 ? 16.455 7.490 7.384 1.00 83.94 760 VAL A C 1
ATOM 5894 O O . VAL A 1 760 ? 17.146 6.484 7.229 1.00 83.94 760 VAL A O 1
ATOM 5897 N N . GLU A 1 761 ? 15.982 7.856 8.573 1.00 77.56 761 GLU A N 1
ATOM 5898 C CA . GLU A 1 761 ? 16.201 7.079 9.803 1.00 77.56 761 GLU A CA 1
ATOM 5899 C C . GLU A 1 761 ? 15.767 5.616 9.638 1.00 77.56 761 GLU A C 1
ATOM 5901 O O . GLU A 1 761 ? 16.409 4.693 10.138 1.00 77.56 761 GLU A O 1
ATOM 5906 N N . GLN A 1 762 ? 14.718 5.387 8.845 1.00 72.88 762 GLN A N 1
ATOM 5907 C CA . GLN A 1 762 ? 14.237 4.051 8.560 1.00 72.88 762 GLN A CA 1
ATOM 5908 C C . GLN A 1 762 ? 15.126 3.257 7.588 1.00 72.88 762 GLN A C 1
ATOM 5910 O O . GLN A 1 762 ? 15.129 2.032 7.646 1.00 72.88 762 GLN A O 1
ATOM 5915 N N . TYR A 1 763 ? 15.865 3.897 6.679 1.00 78.25 763 TYR A N 1
ATOM 5916 C CA . TYR A 1 763 ? 16.566 3.208 5.585 1.00 78.25 763 TYR A CA 1
ATOM 5917 C C . TYR A 1 763 ? 17.933 3.822 5.261 1.00 78.25 763 TYR A C 1
ATOM 5919 O O . TYR A 1 763 ? 18.281 4.045 4.109 1.00 78.25 763 TYR A O 1
ATOM 5927 N N . GLY A 1 764 ? 18.742 4.102 6.272 1.00 84.81 764 GLY A N 1
ATOM 5928 C CA . GLY A 1 764 ? 20.118 4.562 6.107 1.00 84.81 764 GLY A CA 1
ATOM 5929 C C . GLY A 1 764 ? 20.949 4.163 7.315 1.00 84.81 764 GLY A C 1
ATOM 5930 O O . GLY A 1 764 ? 20.407 3.985 8.402 1.00 84.81 764 GLY A O 1
ATOM 5931 N N . LEU A 1 765 ? 22.257 3.979 7.138 1.00 89.81 765 LEU A N 1
ATOM 5932 C CA . LEU A 1 765 ? 23.165 3.890 8.287 1.00 89.81 765 LEU A CA 1
ATOM 5933 C C . LEU A 1 765 ? 23.291 5.247 8.991 1.00 89.81 765 LEU A C 1
ATOM 5935 O O . LEU A 1 765 ? 23.454 5.297 10.206 1.00 89.81 765 LEU A O 1
ATOM 5939 N N . PHE A 1 766 ? 23.181 6.335 8.226 1.00 92.31 766 PHE A N 1
ATOM 5940 C CA . PHE A 1 766 ? 23.148 7.704 8.721 1.00 92.31 766 PHE A CA 1
ATOM 5941 C C . PHE A 1 766 ? 21.955 8.464 8.132 1.00 92.31 766 PHE A C 1
ATOM 5943 O O . PHE A 1 766 ? 21.689 8.404 6.926 1.00 92.31 766 PHE A O 1
ATOM 5950 N N . THR A 1 767 ? 21.263 9.220 8.983 1.00 89.69 767 THR A N 1
ATOM 5951 C CA . THR A 1 767 ? 20.102 10.027 8.595 1.00 89.69 767 THR A CA 1
ATOM 5952 C C . THR A 1 767 ? 20.543 11.279 7.833 1.00 89.69 767 THR A C 1
ATOM 5954 O O . THR A 1 767 ? 20.994 12.261 8.420 1.00 89.69 767 THR A O 1
ATOM 5957 N N . PHE A 1 768 ? 20.407 11.243 6.509 1.00 89.94 768 PHE A N 1
ATOM 5958 C CA . PHE A 1 768 ? 20.589 12.366 5.594 1.00 89.94 768 PHE A CA 1
ATOM 5959 C C . PHE A 1 768 ? 19.748 12.152 4.313 1.00 89.94 768 PHE A C 1
ATOM 5961 O O . PHE A 1 768 ? 20.241 11.608 3.322 1.00 89.94 768 PHE A O 1
ATOM 5968 N N . PRO A 1 769 ? 18.466 12.562 4.305 1.00 83.19 769 PRO A N 1
ATOM 5969 C CA . PRO A 1 769 ? 17.526 12.216 3.234 1.00 83.19 769 PRO A CA 1
ATOM 5970 C C . PRO A 1 769 ? 17.695 13.029 1.940 1.00 83.19 769 PRO A C 1
ATOM 5972 O O . PRO A 1 769 ? 17.075 12.700 0.937 1.00 83.19 769 PRO A O 1
ATOM 5975 N N . PHE A 1 770 ? 18.511 14.088 1.936 1.00 85.81 770 PHE A N 1
ATOM 5976 C CA . PHE A 1 770 ? 18.638 15.000 0.789 1.00 85.81 770 PHE A CA 1
ATOM 5977 C C . PHE A 1 770 ? 19.456 14.427 -0.371 1.00 85.81 770 PHE A C 1
ATOM 5979 O O . PHE A 1 770 ? 19.237 14.802 -1.521 1.00 85.81 770 PHE A O 1
ATOM 5986 N N . VAL A 1 771 ? 20.405 13.536 -0.070 1.00 89.62 771 VAL A N 1
ATOM 5987 C CA . VAL A 1 771 ? 21.212 12.828 -1.075 1.00 89.62 771 VAL A CA 1
ATOM 5988 C C . VAL A 1 771 ? 21.331 11.360 -0.660 1.00 89.62 771 VAL A C 1
ATOM 5990 O O . VAL A 1 771 ? 22.381 10.935 -0.159 1.00 89.62 771 VAL A O 1
ATOM 5993 N N . PRO A 1 772 ? 20.252 10.571 -0.804 1.00 92.94 772 PRO A N 1
ATOM 5994 C CA . PRO A 1 772 ? 20.300 9.155 -0.484 1.00 92.94 772 PRO A CA 1
ATOM 5995 C C . PRO A 1 772 ? 21.433 8.465 -1.250 1.00 92.94 772 PRO A C 1
ATOM 5997 O O . PRO A 1 772 ? 21.568 8.633 -2.464 1.00 92.94 772 PRO A O 1
ATOM 6000 N N . THR A 1 773 ? 22.266 7.717 -0.526 1.00 95.38 773 THR A N 1
ATOM 6001 C CA . THR A 1 773 ? 23.511 7.143 -1.054 1.00 95.38 773 THR A CA 1
ATOM 6002 C C . THR A 1 773 ? 23.616 5.665 -0.697 1.00 95.38 773 THR A C 1
ATOM 6004 O O . THR A 1 773 ? 23.550 5.306 0.477 1.00 95.38 773 THR A O 1
ATOM 6007 N N . GLU A 1 774 ? 23.841 4.809 -1.692 1.00 95.75 774 GLU A N 1
ATOM 6008 C CA . GLU A 1 774 ? 24.067 3.366 -1.534 1.00 95.75 774 GLU A CA 1
ATOM 6009 C C . GLU A 1 774 ? 25.502 3.016 -1.921 1.00 95.75 774 GLU A C 1
ATOM 6011 O O . GLU A 1 774 ? 25.959 3.366 -3.006 1.00 95.75 774 GLU A O 1
ATOM 6016 N N . LEU A 1 775 ? 26.206 2.299 -1.051 1.00 97.50 775 LEU A N 1
ATOM 6017 C CA . LEU A 1 775 ? 27.488 1.682 -1.364 1.00 97.50 775 LEU A CA 1
ATOM 6018 C C . LEU A 1 775 ? 27.252 0.296 -1.952 1.00 97.50 775 LEU A C 1
ATOM 6020 O O . LEU A 1 775 ? 26.424 -0.464 -1.448 1.00 97.50 775 LEU A O 1
ATOM 6024 N N . VAL A 1 776 ? 28.009 -0.042 -2.989 1.00 97.12 776 VAL A N 1
ATOM 6025 C CA . VAL A 1 776 ? 27.875 -1.295 -3.730 1.00 97.12 776 VAL A CA 1
ATOM 6026 C C . VAL A 1 776 ? 29.240 -1.958 -3.844 1.00 97.12 776 VAL A C 1
ATOM 6028 O O . VAL A 1 776 ? 30.199 -1.338 -4.287 1.00 97.12 776 VAL A O 1
ATOM 6031 N N . MET A 1 777 ? 29.330 -3.232 -3.482 1.00 98.31 777 MET A N 1
ATOM 6032 C CA . MET A 1 777 ? 30.432 -4.114 -3.870 1.00 98.31 777 MET A CA 1
ATOM 6033 C C . MET A 1 777 ? 29.895 -5.085 -4.906 1.00 98.31 777 MET A C 1
ATOM 6035 O O . MET A 1 777 ? 28.834 -5.667 -4.682 1.00 98.31 777 MET A O 1
ATOM 6039 N N . PHE A 1 778 ? 30.591 -5.265 -6.022 1.00 97.94 778 PHE A N 1
ATOM 6040 C CA . PHE A 1 778 ? 30.072 -6.050 -7.135 1.00 97.94 778 PHE A CA 1
ATOM 6041 C C . PHE A 1 778 ? 31.096 -6.997 -7.746 1.00 97.94 778 PHE A C 1
ATOM 6043 O O . PHE A 1 778 ? 32.305 -6.759 -7.704 1.00 97.94 778 PHE A O 1
ATOM 6050 N N . ALA A 1 779 ? 30.574 -8.046 -8.372 1.00 98.31 779 ALA A N 1
ATOM 6051 C CA . ALA A 1 779 ? 31.287 -8.895 -9.308 1.00 98.31 779 ALA A CA 1
ATOM 6052 C C . ALA A 1 779 ? 30.383 -9.164 -10.515 1.00 98.31 779 ALA A C 1
ATOM 6054 O O . ALA A 1 779 ? 29.271 -9.669 -10.346 1.00 98.31 779 ALA A O 1
ATOM 6055 N N . ASP A 1 780 ? 30.867 -8.850 -11.718 1.00 98.12 780 ASP A N 1
ATOM 6056 C CA . ASP A 1 780 ? 30.155 -9.134 -12.964 1.00 98.12 780 ASP A CA 1
ATOM 6057 C C . ASP A 1 780 ? 30.960 -10.114 -13.822 1.00 98.12 780 ASP A C 1
ATOM 6059 O O . ASP A 1 780 ? 32.193 -10.147 -13.792 1.00 98.12 780 ASP A O 1
ATOM 6063 N N . GLY A 1 781 ? 30.251 -10.914 -14.608 1.00 97.62 781 GLY A N 1
ATOM 6064 C CA . GLY A 1 781 ? 30.826 -11.832 -15.575 1.00 97.62 781 GLY A CA 1
ATOM 6065 C C . GLY A 1 781 ? 29.945 -11.924 -16.809 1.00 97.62 781 GLY A C 1
ATOM 6066 O O . GLY A 1 781 ? 28.727 -11.771 -16.725 1.00 97.62 781 GLY A O 1
ATOM 6067 N N . GLY A 1 782 ? 30.535 -12.178 -17.968 1.00 96.94 782 GLY A N 1
ATOM 6068 C CA . GLY A 1 782 ? 29.741 -12.308 -19.178 1.00 96.94 782 GLY A CA 1
ATOM 6069 C C . GLY A 1 782 ? 30.519 -12.709 -20.405 1.00 96.94 782 GLY A C 1
ATOM 6070 O O . GLY A 1 782 ? 31.742 -12.827 -20.408 1.00 96.94 782 GLY A O 1
ATOM 6071 N N . LEU A 1 783 ? 29.755 -12.969 -21.452 1.00 95.50 783 LEU A N 1
ATOM 6072 C CA . LEU A 1 783 ? 30.223 -13.597 -22.667 1.00 95.50 783 LEU A CA 1
ATOM 6073 C C . LEU A 1 783 ? 29.412 -13.074 -23.844 1.00 95.50 783 LEU A C 1
ATOM 6075 O O . LEU A 1 783 ? 28.188 -13.033 -23.763 1.00 95.50 783 LEU A O 1
ATOM 6079 N N . ALA A 1 784 ? 30.083 -12.704 -24.930 1.00 93.12 784 ALA A N 1
ATOM 6080 C CA . ALA A 1 784 ? 29.453 -12.379 -26.203 1.00 93.12 784 ALA A CA 1
ATOM 6081 C C . ALA A 1 784 ? 29.984 -13.329 -27.271 1.00 93.12 784 ALA A C 1
ATOM 6083 O O . ALA A 1 784 ? 31.179 -13.623 -27.260 1.00 93.12 784 ALA A O 1
ATOM 6084 N N . TRP A 1 785 ? 29.126 -13.817 -28.164 1.00 89.62 785 TRP A N 1
ATOM 6085 C CA . TRP A 1 785 ? 29.516 -14.744 -29.227 1.00 89.62 785 TRP A CA 1
ATOM 6086 C C . TRP A 1 785 ? 28.557 -14.715 -30.419 1.00 89.62 785 TRP A C 1
ATOM 6088 O O . TRP A 1 785 ? 27.423 -14.238 -30.316 1.00 89.62 785 TRP A O 1
ATOM 6098 N N . ASP A 1 786 ? 29.017 -15.292 -31.528 1.00 79.69 786 ASP A N 1
ATOM 6099 C CA . ASP A 1 786 ? 28.262 -15.483 -32.763 1.00 79.69 786 ASP A CA 1
ATOM 6100 C C . ASP A 1 786 ? 28.374 -16.928 -33.264 1.00 79.69 786 ASP A C 1
ATOM 6102 O O . ASP A 1 786 ? 29.181 -17.717 -32.784 1.00 79.69 786 ASP A O 1
ATOM 6106 N N . SER A 1 787 ? 27.492 -17.324 -34.187 1.00 64.06 787 SER A N 1
ATOM 6107 C CA . SER A 1 787 ? 27.561 -18.656 -34.820 1.00 64.06 787 SER A CA 1
ATOM 6108 C C . SER A 1 787 ? 28.521 -18.706 -36.015 1.00 64.06 787 SER A C 1
ATOM 6110 O O . SER A 1 787 ? 29.079 -19.767 -36.274 1.00 64.06 787 SER A O 1
ATOM 6112 N N . HIS A 1 788 ? 28.720 -17.582 -36.713 1.00 57.28 788 HIS A N 1
ATOM 6113 C CA . HIS A 1 788 ? 29.615 -17.428 -37.867 1.00 57.28 788 HIS A CA 1
ATOM 6114 C C . HIS A 1 788 ? 30.123 -15.979 -37.917 1.00 57.28 788 HIS A C 1
ATOM 6116 O O . HIS A 1 788 ? 29.320 -15.065 -37.728 1.00 57.28 788 HIS A O 1
ATOM 6122 N N . LEU A 1 789 ? 31.415 -15.768 -38.186 1.00 50.75 789 LEU A N 1
ATOM 6123 C CA . LEU A 1 789 ? 31.966 -14.448 -38.520 1.00 50.75 789 LEU A CA 1
ATOM 6124 C C . LEU A 1 789 ? 32.097 -14.313 -40.044 1.00 50.75 789 LEU A C 1
ATOM 6126 O O . LEU A 1 789 ? 32.443 -15.273 -40.734 1.00 50.75 789 LEU A O 1
ATOM 6130 N N . LEU A 1 790 ? 31.845 -13.112 -40.565 1.00 50.75 790 LEU A N 1
ATOM 6131 C CA . LEU A 1 790 ? 32.235 -12.734 -41.925 1.00 50.75 790 LEU A CA 1
ATOM 6132 C C . LEU A 1 790 ? 33.627 -12.096 -41.869 1.00 50.75 790 LEU A C 1
ATOM 6134 O O . LEU A 1 790 ? 33.898 -11.276 -40.989 1.00 50.75 790 LEU A O 1
ATOM 6138 N N . ASN A 1 791 ? 34.510 -12.449 -42.801 1.00 46.34 791 ASN A N 1
ATOM 6139 C CA . ASN A 1 791 ? 35.786 -11.747 -42.947 1.00 46.34 791 ASN A CA 1
ATOM 6140 C C . ASN A 1 791 ? 35.590 -10.341 -43.557 1.00 46.34 791 ASN A C 1
ATOM 6142 O O . ASN A 1 791 ? 34.499 -9.976 -43.994 1.00 46.34 791 ASN A O 1
ATOM 6146 N N . ALA A 1 792 ? 36.666 -9.551 -43.638 1.00 37.03 792 ALA A N 1
ATOM 6147 C CA . ALA A 1 792 ? 36.648 -8.197 -44.213 1.00 37.03 792 ALA A CA 1
ATOM 6148 C C . ALA A 1 792 ? 36.192 -8.131 -45.693 1.00 37.03 792 ALA A C 1
ATOM 6150 O O . ALA A 1 792 ? 35.911 -7.046 -46.194 1.00 37.03 792 ALA A O 1
ATOM 6151 N N . SER A 1 793 ? 36.104 -9.276 -46.383 1.00 38.50 793 SER A N 1
ATOM 6152 C CA . SER A 1 793 ? 35.573 -9.423 -47.746 1.00 38.50 793 SER A CA 1
ATOM 6153 C C . SER A 1 793 ? 34.137 -9.968 -47.810 1.00 38.50 793 SER A C 1
ATOM 6155 O O . SER A 1 793 ? 33.631 -10.196 -48.905 1.00 38.50 793 SER A O 1
ATOM 6157 N N . GLY A 1 794 ? 33.470 -10.178 -46.670 1.00 41.91 794 GLY A N 1
ATOM 6158 C CA . GLY A 1 794 ? 32.077 -10.628 -46.614 1.00 41.91 794 GLY A CA 1
ATOM 6159 C C . GLY A 1 794 ? 31.855 -12.128 -46.843 1.00 41.91 794 GLY A C 1
ATOM 6160 O O . GLY A 1 794 ? 30.727 -12.520 -47.117 1.00 41.91 794 GLY A O 1
ATOM 6161 N N . SER A 1 795 ? 32.878 -12.986 -46.732 1.00 40.88 795 SER A N 1
ATOM 6162 C CA . SER A 1 795 ? 32.706 -14.449 -46.805 1.00 40.88 795 SER A CA 1
ATOM 6163 C C . SER A 1 795 ? 32.682 -15.096 -45.415 1.00 40.88 795 SER A C 1
ATOM 6165 O O . SER A 1 795 ? 33.430 -14.671 -44.533 1.00 40.88 795 SER A O 1
ATOM 6167 N N . LEU A 1 796 ? 31.857 -16.140 -45.233 1.00 43.97 796 LEU A N 1
ATOM 6168 C CA . LEU A 1 796 ? 31.787 -16.941 -43.999 1.00 43.97 796 LEU A CA 1
ATOM 6169 C C . LEU A 1 796 ? 33.138 -17.606 -43.687 1.00 43.97 796 LEU A C 1
ATOM 6171 O O . LEU A 1 796 ? 33.635 -18.391 -44.494 1.00 43.97 796 LEU A O 1
ATOM 6175 N N . GLU A 1 797 ? 33.673 -17.369 -42.490 1.00 49.84 797 GLU A N 1
ATOM 6176 C CA . GLU A 1 797 ? 34.761 -18.161 -41.903 1.00 49.84 797 GLU A CA 1
ATOM 6177 C C . GLU A 1 797 ? 34.348 -18.780 -40.550 1.00 49.84 797 GLU A C 1
ATOM 6179 O O . GLU A 1 797 ? 33.227 -18.580 -40.082 1.00 49.84 797 GLU A O 1
ATOM 6184 N N . MET A 1 798 ? 35.241 -19.621 -40.006 1.00 46.91 798 MET A N 1
ATOM 6185 C CA . MET A 1 798 ? 35.098 -20.596 -38.905 1.00 46.91 798 MET A CA 1
ATOM 6186 C C . MET A 1 798 ? 34.176 -20.227 -37.711 1.00 46.91 798 MET A C 1
ATOM 6188 O O . MET A 1 798 ? 33.917 -19.054 -37.449 1.00 46.91 798 MET A O 1
ATOM 6192 N N . PRO A 1 799 ? 33.702 -21.229 -36.930 1.00 50.59 799 PRO A N 1
ATOM 6193 C CA . PRO A 1 799 ? 32.886 -20.986 -35.739 1.00 50.59 799 PRO A CA 1
ATOM 6194 C C . PRO A 1 799 ? 33.624 -20.089 -34.731 1.00 50.59 799 PRO A C 1
ATOM 6196 O O . PRO A 1 799 ? 34.644 -20.494 -34.183 1.00 50.59 799 PRO A O 1
ATOM 6199 N N . ASP A 1 800 ? 33.073 -18.911 -34.432 1.00 65.06 800 ASP A N 1
ATOM 6200 C CA . ASP A 1 800 ? 33.535 -18.007 -33.361 1.00 65.06 800 ASP A CA 1
ATOM 6201 C C . ASP A 1 800 ? 32.962 -18.452 -32.004 1.00 65.06 800 ASP A C 1
ATOM 6203 O O . ASP A 1 800 ? 32.301 -17.711 -31.266 1.00 65.06 800 ASP A O 1
ATOM 6207 N N . ALA A 1 801 ? 33.123 -19.751 -31.739 1.00 72.69 801 ALA A N 1
ATOM 6208 C CA . ALA A 1 801 ? 32.636 -20.390 -30.536 1.00 72.69 801 ALA A CA 1
ATOM 6209 C C . ALA A 1 801 ? 33.524 -19.974 -29.354 1.00 72.69 801 ALA A C 1
ATOM 6211 O O . ALA A 1 801 ? 34.749 -20.052 -29.446 1.00 72.69 801 ALA A O 1
ATOM 6212 N N . PRO A 1 802 ? 32.929 -19.549 -28.231 1.00 84.06 802 PRO A N 1
ATOM 6213 C CA . PRO A 1 802 ? 33.704 -19.094 -27.095 1.00 84.06 802 PRO A CA 1
ATOM 6214 C C . PRO A 1 802 ? 34.463 -20.248 -26.433 1.00 84.06 802 PRO A C 1
ATOM 6216 O O . PRO A 1 802 ? 33.909 -21.330 -26.221 1.00 84.06 802 PRO A O 1
ATOM 6219 N N . VAL A 1 803 ? 35.709 -19.992 -26.039 1.00 88.38 803 VAL A N 1
ATOM 6220 C CA . VAL A 1 803 ? 36.517 -20.916 -25.236 1.00 88.38 803 VAL A CA 1
ATOM 6221 C C . VAL A 1 803 ? 36.234 -20.638 -23.761 1.00 88.38 803 VAL A C 1
ATOM 6223 O O . VAL A 1 803 ? 36.470 -19.538 -23.262 1.00 88.38 803 VAL A O 1
ATOM 6226 N N . LEU A 1 804 ? 35.696 -21.629 -23.047 1.00 90.75 804 LEU A N 1
ATOM 6227 C CA . LEU A 1 804 ? 35.396 -21.512 -21.618 1.00 90.75 804 LEU A CA 1
ATOM 6228 C C . LEU A 1 804 ? 36.668 -21.696 -20.784 1.00 90.75 804 LEU A C 1
ATOM 6230 O O . LEU A 1 804 ? 36.897 -22.743 -20.183 1.00 90.75 804 LEU A O 1
ATOM 6234 N N . GLU A 1 805 ? 37.486 -20.653 -20.741 1.00 91.38 805 GLU A N 1
ATOM 6235 C CA . GLU A 1 805 ? 38.672 -20.570 -19.895 1.00 91.38 805 GLU A CA 1
ATOM 6236 C C . GLU A 1 805 ? 38.727 -19.225 -19.163 1.00 91.38 805 GLU A C 1
ATOM 6238 O O . GLU A 1 805 ? 38.252 -18.201 -19.657 1.00 91.38 805 GLU A O 1
ATOM 6243 N N . PHE A 1 806 ? 39.343 -19.209 -17.981 1.00 91.94 806 PHE A N 1
ATOM 6244 C CA . PHE A 1 806 ? 39.728 -17.963 -17.326 1.00 91.94 806 PHE A CA 1
ATOM 6245 C C . PHE A 1 806 ? 41.181 -17.657 -17.685 1.00 91.94 806 PHE A C 1
ATOM 6247 O O . PHE A 1 806 ? 42.109 -18.137 -17.035 1.00 91.94 806 PHE A O 1
ATOM 6254 N N . SER A 1 807 ? 41.381 -16.850 -18.723 1.00 89.69 807 SER A N 1
ATOM 6255 C CA . SER A 1 807 ? 42.697 -16.324 -19.087 1.00 89.69 807 SER A CA 1
ATOM 6256 C C . SER A 1 807 ? 42.702 -14.803 -18.984 1.00 89.69 807 SER A C 1
ATOM 6258 O O . SER A 1 807 ? 41.705 -14.143 -19.271 1.00 89.69 807 SER A O 1
ATOM 6260 N N . ARG A 1 808 ? 43.820 -14.226 -18.534 1.00 88.06 808 ARG A N 1
ATOM 6261 C CA . ARG A 1 808 ? 44.017 -12.766 -18.497 1.00 88.06 808 ARG A CA 1
ATOM 6262 C C . ARG A 1 808 ? 44.693 -12.239 -19.761 1.00 88.06 808 ARG A C 1
ATOM 6264 O O . ARG A 1 808 ? 44.570 -11.061 -20.065 1.00 88.06 808 ARG A O 1
ATOM 6271 N N . SER A 1 809 ? 45.367 -13.114 -20.499 1.00 81.31 809 SER A N 1
ATOM 6272 C CA . SER A 1 809 ? 46.094 -12.816 -21.730 1.00 81.31 809 SER A CA 1
ATOM 6273 C C . SER A 1 809 ? 45.752 -13.899 -22.749 1.00 81.31 809 SER A C 1
ATOM 6275 O O . SER A 1 809 ? 46.371 -14.960 -22.784 1.00 81.31 809 SER A O 1
ATOM 6277 N N . SER A 1 810 ? 44.714 -13.652 -23.538 1.00 81.94 810 SER A N 1
ATOM 6278 C CA . SER A 1 810 ? 44.264 -14.552 -24.600 1.00 81.94 810 SER A CA 1
ATOM 6279 C C . SER A 1 810 ? 43.848 -13.713 -25.797 1.00 81.94 810 SER A C 1
ATOM 6281 O O . SER A 1 810 ? 43.322 -12.614 -25.609 1.00 81.94 810 SER A O 1
ATOM 6283 N N . SER A 1 811 ? 44.097 -14.196 -27.010 1.00 78.94 811 SER A N 1
ATOM 6284 C CA . SER A 1 811 ? 43.511 -13.650 -28.240 1.00 78.94 811 SER A CA 1
ATOM 6285 C C . SER A 1 811 ? 42.146 -14.265 -28.546 1.00 78.94 811 SER A C 1
ATOM 6287 O O . SER A 1 811 ? 41.408 -13.700 -29.349 1.00 78.94 811 SER A O 1
ATOM 6289 N N . GLU A 1 812 ? 41.810 -15.376 -27.887 1.00 82.94 812 GLU A N 1
ATOM 6290 C CA . GLU A 1 812 ? 40.551 -16.087 -28.065 1.00 82.94 812 GLU A CA 1
ATOM 6291 C C . GLU A 1 812 ? 39.371 -15.314 -27.470 1.00 82.94 812 GLU A C 1
ATOM 6293 O O . GLU A 1 812 ? 39.502 -14.445 -26.592 1.00 82.94 812 GLU A O 1
ATOM 6298 N N . ARG A 1 813 ? 38.175 -15.674 -27.934 1.00 86.31 813 ARG A N 1
ATOM 6299 C CA . ARG A 1 813 ? 36.915 -15.223 -27.353 1.00 86.31 813 ARG A CA 1
ATOM 6300 C C . ARG A 1 813 ? 36.626 -16.019 -26.083 1.00 86.31 813 ARG A C 1
ATOM 6302 O O . ARG A 1 813 ? 36.120 -17.136 -26.128 1.00 86.31 813 ARG A O 1
ATOM 6309 N N . ILE A 1 814 ? 36.934 -15.412 -24.945 1.00 91.06 814 ILE A N 1
ATOM 6310 C CA . ILE A 1 814 ? 36.747 -15.985 -23.607 1.00 91.06 814 ILE A CA 1
ATOM 6311 C C . ILE A 1 814 ? 35.754 -15.149 -22.787 1.00 91.06 814 ILE A C 1
ATOM 6313 O O . ILE A 1 814 ? 35.568 -13.964 -23.092 1.00 91.06 814 ILE A O 1
ATOM 6317 N N . PRO A 1 815 ? 35.140 -15.709 -21.729 1.00 94.81 815 PRO A N 1
ATOM 6318 C CA . PRO A 1 815 ? 34.349 -14.926 -20.789 1.00 94.81 815 PRO A CA 1
ATOM 6319 C C . PRO A 1 815 ? 35.173 -13.805 -20.142 1.00 94.81 815 PRO A C 1
ATOM 6321 O O . PRO A 1 815 ? 36.356 -13.969 -19.833 1.00 94.81 815 PRO A O 1
ATOM 6324 N N . VAL A 1 816 ? 34.532 -12.660 -19.925 1.00 95.81 816 VAL A N 1
ATOM 6325 C CA . VAL A 1 816 ? 35.115 -11.501 -19.248 1.00 95.81 816 VAL A CA 1
ATOM 6326 C C . VAL A 1 816 ? 34.512 -11.338 -17.862 1.00 95.81 816 VAL A C 1
ATOM 6328 O O . VAL A 1 816 ? 33.324 -11.583 -17.663 1.00 95.81 816 VAL A O 1
ATOM 6331 N N . PHE A 1 817 ? 35.336 -10.921 -16.909 1.00 97.12 817 PHE A N 1
ATOM 6332 C CA . PHE A 1 817 ? 34.966 -10.754 -15.512 1.00 97.12 817 PHE A CA 1
ATOM 6333 C C . PHE A 1 817 ? 35.487 -9.428 -14.975 1.00 97.12 817 PHE A C 1
ATOM 6335 O O . PHE A 1 817 ? 36.542 -8.930 -15.376 1.00 97.12 817 PHE A O 1
ATOM 6342 N N . THR A 1 818 ? 34.773 -8.893 -13.998 1.00 97.56 818 THR A N 1
ATOM 6343 C CA . THR A 1 818 ? 35.121 -7.666 -13.290 1.00 97.56 818 THR A CA 1
ATOM 6344 C C . THR A 1 818 ? 34.702 -7.788 -11.833 1.00 97.56 818 THR A C 1
ATOM 6346 O O . THR A 1 818 ? 33.726 -8.464 -11.511 1.00 97.56 818 THR A O 1
ATOM 6349 N N . ALA A 1 819 ? 35.440 -7.138 -10.946 1.00 97.94 819 ALA A N 1
ATOM 6350 C CA . ALA A 1 819 ? 35.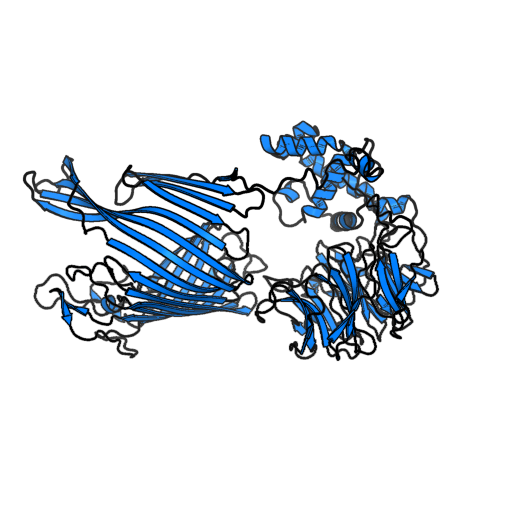035 -6.950 -9.562 1.00 97.94 819 ALA A CA 1
ATOM 6351 C C . ALA A 1 819 ? 35.382 -5.531 -9.128 1.00 97.94 819 ALA A C 1
ATOM 6353 O O . ALA A 1 819 ? 36.356 -4.948 -9.613 1.00 97.94 819 ALA A O 1
ATOM 6354 N N . GLY A 1 820 ? 34.598 -4.967 -8.220 1.00 97.94 820 GLY A N 1
ATOM 6355 C CA . GLY A 1 820 ? 34.808 -3.590 -7.818 1.00 97.94 820 GLY A CA 1
ATOM 6356 C C . GLY A 1 820 ? 33.896 -3.114 -6.708 1.00 97.94 820 GLY A C 1
ATOM 6357 O O . GLY A 1 820 ? 33.131 -3.872 -6.107 1.00 97.94 820 GLY A O 1
ATOM 6358 N N . VAL A 1 821 ? 34.009 -1.820 -6.447 1.00 98.25 821 VAL A N 1
ATOM 6359 C CA . VAL A 1 821 ? 33.189 -1.095 -5.479 1.00 98.25 821 VAL A CA 1
ATOM 6360 C C . VAL A 1 821 ? 32.642 0.168 -6.124 1.00 98.25 821 VAL A C 1
ATOM 6362 O O . VAL A 1 821 ? 33.240 0.697 -7.056 1.00 98.25 821 VAL A O 1
ATOM 6365 N N . GLY A 1 822 ? 31.520 0.675 -5.644 1.00 97.06 822 GLY A N 1
ATOM 6366 C CA . GLY A 1 822 ? 30.925 1.902 -6.148 1.00 97.06 822 GLY A CA 1
ATOM 6367 C C . GLY A 1 822 ? 29.956 2.530 -5.166 1.00 97.06 822 GLY A C 1
ATOM 6368 O O . GLY A 1 822 ? 29.655 1.970 -4.111 1.00 97.06 822 GLY A O 1
ATOM 6369 N N . ALA A 1 823 ? 29.482 3.712 -5.530 1.00 97.00 823 ALA A N 1
ATOM 6370 C CA . ALA A 1 823 ? 28.455 4.444 -4.816 1.00 97.00 823 ALA A CA 1
ATOM 6371 C C . ALA A 1 823 ? 27.395 4.940 -5.803 1.00 97.00 823 ALA A C 1
ATOM 6373 O O . ALA A 1 823 ? 27.730 5.466 -6.867 1.00 97.00 823 ALA A O 1
ATOM 6374 N N . ARG A 1 824 ? 26.125 4.768 -5.436 1.00 95.56 824 ARG A N 1
ATOM 6375 C CA . ARG A 1 824 ? 24.956 5.276 -6.158 1.00 95.56 824 ARG A CA 1
ATOM 6376 C C . ARG A 1 824 ? 24.334 6.416 -5.368 1.00 95.56 824 ARG A C 1
ATOM 6378 O O . ARG A 1 824 ? 24.056 6.248 -4.184 1.00 95.56 824 ARG A O 1
ATOM 6385 N N . PHE A 1 825 ? 24.080 7.535 -6.030 1.00 94.62 825 PHE A N 1
ATOM 6386 C CA . PHE A 1 825 ? 23.518 8.748 -5.447 1.00 94.62 825 PHE A CA 1
ATOM 6387 C C . PHE A 1 825 ? 22.173 9.039 -6.102 1.00 94.62 825 PHE A C 1
ATOM 6389 O O . PHE A 1 825 ? 22.116 9.191 -7.323 1.00 94.62 825 PHE A O 1
ATOM 6396 N N . ASN A 1 826 ? 21.109 9.142 -5.307 1.00 92.56 826 ASN A N 1
ATOM 6397 C CA . ASN A 1 826 ? 19.852 9.711 -5.781 1.00 92.56 826 ASN A CA 1
ATOM 6398 C C . ASN A 1 826 ? 19.956 11.239 -5.693 1.00 92.56 826 ASN A C 1
ATOM 6400 O O . ASN A 1 826 ? 20.017 11.802 -4.598 1.00 92.56 826 ASN A O 1
ATOM 6404 N N . VAL A 1 827 ? 20.004 11.912 -6.841 1.00 88.19 827 VAL A N 1
ATOM 6405 C CA . VAL A 1 827 ? 20.074 13.372 -6.896 1.00 88.19 827 VAL A CA 1
ATOM 6406 C C . VAL A 1 827 ? 18.660 13.912 -7.074 1.00 88.19 827 VAL A C 1
ATOM 6408 O O . VAL A 1 827 ? 18.117 13.925 -8.181 1.00 88.19 827 VAL A O 1
ATOM 6411 N N . LEU A 1 828 ? 18.082 14.375 -5.962 1.00 81.94 828 LEU A N 1
ATOM 6412 C CA . LEU A 1 828 ? 16.792 15.075 -5.905 1.00 81.94 828 LEU A CA 1
ATOM 6413 C C . LEU A 1 828 ? 15.587 14.274 -6.449 1.00 81.94 828 LEU A C 1
ATOM 6415 O O . LEU A 1 828 ? 14.591 14.875 -6.833 1.00 81.94 828 LEU A O 1
ATOM 6419 N N . GLY A 1 829 ? 15.668 12.944 -6.526 1.00 76.25 829 GLY A N 1
ATOM 6420 C CA . GLY A 1 829 ? 14.628 12.093 -7.120 1.00 76.25 829 GLY A CA 1
ATOM 6421 C C . GLY A 1 829 ? 14.652 12.039 -8.651 1.00 76.25 829 GLY A C 1
ATOM 6422 O O . GLY A 1 829 ? 13.985 11.202 -9.240 1.00 76.25 829 GLY A O 1
ATOM 6423 N N . PHE A 1 830 ? 15.446 12.881 -9.322 1.00 77.00 830 PHE A N 1
ATOM 6424 C CA . PHE A 1 830 ? 15.422 12.999 -10.786 1.00 77.00 830 PHE A CA 1
ATOM 6425 C C . PHE A 1 830 ? 16.417 12.090 -11.503 1.00 77.00 830 PHE A C 1
ATOM 6427 O O . PHE A 1 830 ? 16.181 11.711 -12.651 1.00 77.00 830 PHE A O 1
ATOM 6434 N N . LEU A 1 831 ? 17.549 11.769 -10.870 1.00 86.44 831 LEU A N 1
ATOM 6435 C CA . LEU A 1 831 ? 18.600 10.952 -11.480 1.00 86.44 831 LEU A CA 1
ATOM 6436 C C . LEU A 1 831 ? 19.316 10.081 -10.444 1.00 86.44 831 LEU A C 1
ATOM 6438 O O . LEU A 1 831 ? 19.495 10.478 -9.291 1.00 86.44 831 LEU A O 1
ATOM 6442 N N . VAL A 1 832 ? 19.793 8.920 -10.884 1.00 91.75 832 VAL A N 1
ATOM 6443 C CA . VAL A 1 832 ? 20.735 8.086 -10.138 1.00 91.75 832 VAL A CA 1
ATOM 6444 C C . VAL A 1 832 ? 22.104 8.163 -10.802 1.00 91.75 832 VAL A C 1
ATOM 6446 O O . VAL A 1 832 ? 22.278 7.732 -11.941 1.00 91.75 832 VAL A O 1
ATOM 6449 N N . LEU A 1 833 ? 23.081 8.709 -10.081 1.00 93.94 833 LEU A N 1
ATOM 6450 C CA . LEU A 1 833 ? 24.483 8.718 -10.492 1.00 93.94 833 LEU A CA 1
ATOM 6451 C C . LEU A 1 833 ? 25.184 7.540 -9.822 1.00 93.94 833 LEU A C 1
ATOM 6453 O O . LEU A 1 833 ? 25.187 7.456 -8.600 1.00 93.94 833 LEU A O 1
ATOM 6457 N N . GLU A 1 834 ? 25.815 6.662 -10.591 1.00 94.75 834 GLU A N 1
ATOM 6458 C CA . GLU A 1 834 ? 26.723 5.635 -10.080 1.00 94.75 834 GLU A CA 1
ATOM 6459 C C . GLU A 1 834 ? 28.163 6.017 -10.424 1.00 94.75 834 GLU A C 1
ATOM 6461 O O . GLU A 1 834 ? 28.491 6.228 -11.591 1.00 94.75 834 GLU A O 1
ATOM 6466 N N . ALA A 1 835 ? 29.026 6.083 -9.414 1.00 96.06 835 ALA A N 1
ATOM 6467 C CA . ALA A 1 835 ? 30.472 6.152 -9.582 1.00 96.06 835 ALA A CA 1
ATOM 6468 C C . ALA A 1 835 ? 31.077 4.856 -9.046 1.00 96.06 835 ALA A C 1
ATOM 6470 O O . ALA A 1 835 ? 30.837 4.491 -7.895 1.00 96.06 835 ALA A O 1
ATOM 6471 N N . TYR A 1 836 ? 31.857 4.154 -9.863 1.00 96.69 836 TYR A N 1
ATOM 6472 C CA . TYR A 1 836 ? 32.417 2.857 -9.498 1.00 96.69 836 TYR A CA 1
ATOM 6473 C C . TYR A 1 836 ? 33.900 2.754 -9.848 1.00 96.69 836 TYR A C 1
ATOM 6475 O O . TYR A 1 836 ? 34.379 3.376 -10.791 1.00 96.69 836 TYR A O 1
ATOM 6483 N N . TYR A 1 837 ? 34.622 1.931 -9.096 1.00 97.50 837 TYR A N 1
ATOM 6484 C CA . TYR A 1 837 ? 36.008 1.557 -9.326 1.00 97.50 837 TYR A CA 1
ATOM 6485 C C . TYR A 1 837 ? 36.061 0.056 -9.621 1.00 97.50 837 TYR A C 1
ATOM 6487 O O . TYR A 1 837 ? 35.822 -0.768 -8.736 1.00 97.50 837 TYR A O 1
ATOM 6495 N N . ALA A 1 838 ? 36.313 -0.292 -10.883 1.00 97.25 838 ALA A N 1
ATOM 6496 C CA . ALA A 1 838 ? 36.229 -1.656 -11.403 1.00 97.25 838 ALA A CA 1
ATOM 6497 C C . ALA A 1 838 ? 37.608 -2.195 -11.791 1.00 97.25 838 ALA A C 1
ATOM 6499 O O . ALA A 1 838 ? 38.393 -1.489 -12.425 1.00 97.25 838 ALA A O 1
ATOM 6500 N N . TYR A 1 839 ? 37.873 -3.463 -11.473 1.00 97.19 839 TYR A N 1
ATOM 6501 C CA . TYR A 1 839 ? 39.043 -4.213 -11.926 1.00 97.19 839 TYR A CA 1
ATOM 6502 C C . TYR A 1 839 ? 38.646 -5.255 -12.989 1.00 97.19 839 TYR A C 1
ATOM 6504 O O . TYR A 1 839 ? 38.188 -6.345 -12.634 1.00 97.19 839 TYR A O 1
ATOM 6512 N N . PRO A 1 840 ? 38.818 -4.955 -14.289 1.00 95.88 840 PRO A N 1
ATOM 6513 C CA . PRO A 1 840 ? 38.589 -5.916 -15.368 1.00 95.88 840 PRO A CA 1
ATOM 6514 C C . PRO A 1 840 ? 39.707 -6.974 -15.437 1.00 95.88 840 PRO A C 1
ATOM 6516 O O . PRO A 1 840 ? 40.860 -6.672 -15.752 1.00 95.88 840 PRO A O 1
ATOM 6519 N N . PHE A 1 841 ? 39.389 -8.248 -15.197 1.00 95.12 841 PHE A N 1
ATOM 6520 C CA . PHE A 1 841 ? 40.407 -9.307 -15.122 1.00 95.12 841 PHE A CA 1
ATOM 6521 C C . PHE A 1 841 ? 41.063 -9.614 -16.478 1.00 95.12 841 PHE A C 1
ATOM 6523 O O . PHE A 1 841 ? 42.269 -9.879 -16.529 1.00 95.12 841 PHE A O 1
ATOM 6530 N N . GLN A 1 842 ? 40.293 -9.525 -17.569 1.00 92.62 842 GLN A N 1
ATOM 6531 C CA . GLN A 1 842 ? 40.735 -9.769 -18.953 1.00 92.62 842 GLN A CA 1
ATOM 6532 C C . GLN A 1 842 ? 41.365 -8.527 -19.620 1.00 92.62 842 GLN A C 1
ATOM 6534 O O . GLN A 1 842 ? 41.552 -8.521 -20.834 1.00 92.62 842 GLN A O 1
ATOM 6539 N N . ARG A 1 843 ? 41.676 -7.474 -18.849 1.00 90.94 843 ARG A N 1
ATOM 6540 C CA . ARG A 1 843 ? 42.389 -6.267 -19.308 1.00 90.94 843 ARG A CA 1
ATOM 6541 C C . ARG A 1 843 ? 43.611 -6.004 -18.414 1.00 90.94 843 ARG A C 1
ATOM 6543 O O . ARG A 1 843 ? 43.597 -5.070 -17.609 1.00 90.94 843 ARG A O 1
ATOM 6550 N N . PRO A 1 844 ? 44.646 -6.862 -18.473 1.00 85.50 844 PRO A N 1
ATOM 6551 C CA . PRO A 1 844 ? 45.766 -6.816 -17.535 1.00 85.50 844 PRO A CA 1
ATOM 6552 C C . PRO A 1 844 ? 46.526 -5.483 -17.566 1.00 85.50 844 PRO A C 1
ATOM 6554 O O . PRO A 1 844 ? 46.929 -5.020 -16.502 1.00 85.50 844 PRO A O 1
ATOM 6557 N N . ASP A 1 845 ? 46.633 -4.840 -18.732 1.00 84.88 845 ASP A N 1
ATOM 6558 C CA . ASP A 1 845 ? 47.367 -3.578 -18.908 1.00 84.88 845 ASP A CA 1
ATOM 6559 C C . ASP A 1 845 ? 46.591 -2.339 -18.428 1.00 84.88 845 ASP A C 1
ATOM 6561 O O . ASP A 1 845 ? 47.186 -1.301 -18.150 1.00 84.88 845 ASP A O 1
ATOM 6565 N N . LYS A 1 846 ? 45.260 -2.437 -18.282 1.00 88.94 846 LYS A N 1
ATOM 6566 C CA . LYS A 1 846 ? 44.414 -1.323 -17.823 1.00 88.94 846 LYS A CA 1
ATOM 6567 C C . LYS A 1 846 ? 44.446 -1.142 -16.306 1.00 88.94 846 LYS A C 1
ATOM 6569 O O . LYS A 1 846 ? 44.386 -0.015 -15.817 1.00 88.94 846 LYS A O 1
ATOM 6574 N N . GLY A 1 847 ? 44.485 -2.250 -15.564 1.00 89.12 847 GLY A N 1
ATOM 6575 C CA . GLY A 1 847 ? 44.294 -2.250 -14.114 1.00 89.12 847 GLY A CA 1
ATOM 6576 C C . GLY A 1 847 ? 42.903 -1.758 -13.679 1.00 89.12 847 GLY A C 1
ATOM 6577 O O . GLY A 1 847 ? 41.963 -1.681 -14.477 1.00 89.12 847 GLY A O 1
ATOM 6578 N N . ALA A 1 848 ? 42.762 -1.445 -12.386 1.00 93.81 848 ALA A N 1
ATOM 6579 C CA . ALA A 1 848 ? 41.516 -0.888 -11.863 1.00 93.81 848 ALA A CA 1
ATOM 6580 C C . ALA A 1 848 ? 41.355 0.575 -12.283 1.00 93.81 848 ALA A C 1
ATOM 6582 O O . ALA A 1 848 ? 42.318 1.340 -12.288 1.00 93.81 848 ALA A O 1
ATOM 6583 N N . HIS A 1 849 ? 40.131 0.967 -12.620 1.00 95.12 849 HIS A N 1
ATOM 6584 C CA . HIS A 1 849 ? 39.836 2.321 -13.070 1.00 95.12 849 HIS A CA 1
ATOM 6585 C C . HIS A 1 849 ? 38.418 2.748 -12.693 1.00 95.12 849 HIS A C 1
ATOM 6587 O O . HIS A 1 849 ? 37.562 1.928 -12.355 1.00 95.12 849 HIS A O 1
ATOM 6593 N N . TRP A 1 850 ? 38.191 4.058 -12.752 1.00 95.31 850 TRP A N 1
ATOM 6594 C CA . TRP A 1 850 ? 36.894 4.664 -12.491 1.00 95.31 850 TRP A CA 1
ATOM 6595 C C . TRP A 1 850 ? 35.972 4.572 -13.705 1.00 95.31 850 TRP A C 1
ATOM 6597 O O . TRP A 1 850 ? 36.409 4.771 -14.839 1.00 95.31 850 TRP A O 1
ATOM 6607 N N . GLY A 1 851 ? 34.692 4.340 -13.441 1.00 93.38 851 GLY A N 1
ATOM 6608 C CA . GLY A 1 851 ? 33.603 4.496 -14.392 1.00 93.38 851 GLY A CA 1
ATOM 6609 C C . GLY A 1 851 ? 32.431 5.239 -13.760 1.00 93.38 851 GLY A C 1
ATOM 6610 O O . GLY A 1 851 ? 32.294 5.299 -12.535 1.00 93.38 851 GLY A O 1
ATOM 6611 N N . PHE A 1 852 ? 31.603 5.831 -14.617 1.00 92.12 852 PHE A N 1
ATOM 6612 C CA . PHE A 1 852 ? 30.461 6.643 -14.216 1.00 92.12 852 PHE A CA 1
ATOM 6613 C C . PHE A 1 852 ? 29.251 6.266 -15.053 1.00 92.12 852 PHE A C 1
ATOM 6615 O O . PHE A 1 852 ? 29.370 6.060 -16.257 1.00 92.12 852 PHE A O 1
ATOM 6622 N N . HIS A 1 853 ? 28.090 6.206 -14.419 1.00 87.31 853 HIS A N 1
ATOM 6623 C CA . HIS A 1 853 ? 26.836 5.875 -15.073 1.00 87.31 853 HIS A CA 1
ATOM 6624 C C . HIS A 1 853 ? 25.718 6.778 -14.552 1.00 87.31 853 HIS A C 1
ATOM 6626 O O . HIS A 1 853 ? 25.655 7.088 -13.364 1.00 87.31 853 HIS A O 1
ATOM 6632 N N . LEU A 1 854 ? 24.842 7.209 -15.456 1.00 87.69 854 LEU A N 1
ATOM 6633 C CA . LEU A 1 854 ? 23.679 8.033 -15.155 1.00 87.69 854 LEU A CA 1
ATOM 6634 C C . LEU A 1 854 ? 22.431 7.261 -15.569 1.00 87.69 854 LEU A C 1
ATOM 6636 O O . LEU A 1 854 ? 22.297 6.882 -16.731 1.00 87.69 854 LEU A O 1
ATOM 6640 N N . ALA A 1 855 ? 21.517 7.069 -14.629 1.00 84.62 855 ALA A N 1
ATOM 6641 C CA . ALA A 1 855 ? 20.182 6.555 -14.888 1.00 84.62 855 ALA A CA 1
ATOM 6642 C C . ALA A 1 855 ? 19.131 7.605 -14.503 1.00 84.62 855 ALA A C 1
ATOM 6644 O O . ALA A 1 855 ? 19.388 8.429 -13.621 1.00 84.62 855 ALA A O 1
ATOM 6645 N N . PRO A 1 856 ? 17.945 7.586 -15.130 1.00 76.88 856 PRO A N 1
ATOM 6646 C CA . PRO A 1 856 ? 16.794 8.316 -14.615 1.00 76.88 856 PRO A CA 1
ATOM 6647 C C . PRO A 1 856 ? 16.519 7.939 -13.154 1.00 76.88 856 PRO A C 1
ATOM 6649 O O . PRO A 1 856 ? 16.726 6.791 -12.754 1.00 76.88 856 PRO A O 1
ATOM 6652 N N . GLY A 1 857 ? 16.091 8.920 -12.367 1.00 67.06 857 GLY A N 1
ATOM 6653 C CA . GLY A 1 857 ? 15.604 8.727 -11.007 1.00 67.06 857 GLY A CA 1
ATOM 6654 C C . GLY A 1 857 ? 14.240 8.047 -11.006 1.00 67.06 857 GLY A C 1
ATOM 6655 O O . GLY A 1 857 ? 13.588 7.949 -12.049 1.00 67.06 857 GLY A O 1
ATOM 6656 N N . TRP A 1 858 ? 13.868 7.529 -9.840 1.00 57.44 858 TRP A N 1
ATOM 6657 C CA . TRP A 1 858 ? 12.622 6.800 -9.604 1.00 57.44 858 TRP A CA 1
ATOM 6658 C C . TRP A 1 858 ? 11.561 7.732 -9.043 1.00 57.44 858 TRP A C 1
ATOM 6660 O O . TRP A 1 858 ? 11.922 8.510 -8.126 1.00 57.44 858 TRP A O 1
#